Protein 6OC5 (pdb70)

Structure (mmCIF, N/CA/C/O backbone):
data_6OC5
#
_entry.id   6OC5
#
_cell.length_a   58.320
_cell.length_b   87.952
_cell.length_c   202.134
_cell.angle_alpha   90.000
_cell.angle_beta   90.000
_cell.angle_gamma   90.000
#
_symmetry.space_group_name_H-M   'P 21 21 21'
#
loop_
_entity.id
_entity.type
_entity.pdbx_description
1 polymer 'Lanthanide-dependent methanol dehydrogenase XoxF'
2 non-polymer 'LANTHANUM (III) ION'
3 water water
#
loop_
_atom_site.group_PDB
_atom_site.id
_atom_site.type_symbol
_atom_site.label_atom_id
_atom_site.label_alt_id
_atom_site.label_comp_id
_atom_site.label_asym_id
_atom_site.label_entity_id
_atom_site.label_seq_id
_atom_site.pdbx_PDB_ins_code
_atom_site.Cartn_x
_atom_site.Cartn_y
_atom_site.Cartn_z
_atom_site.occupancy
_atom_site.B_iso_or_equiv
_atom_site.auth_seq_id
_atom_site.auth_comp_id
_atom_site.auth_asym_id
_atom_site.auth_atom_id
_atom_site.pdbx_PDB_model_num
ATOM 1 N N . ASN A 1 22 ? -32.153 48.827 -16.983 1.00 73.21 22 ASN A N 1
ATOM 2 C CA . ASN A 1 22 ? -32.454 48.893 -15.559 1.00 72.84 22 ASN A CA 1
ATOM 3 C C . ASN A 1 22 ? -31.478 49.811 -14.837 1.00 75.07 22 ASN A C 1
ATOM 4 O O . ASN A 1 22 ? -30.374 50.059 -15.320 1.00 76.00 22 ASN A O 1
ATOM 6 N N . GLU A 1 23 ? -31.893 50.324 -13.676 1.00 74.08 23 GLU A N 1
ATOM 7 C CA . GLU A 1 23 ? -30.955 51.059 -12.836 1.00 75.66 23 GLU A CA 1
ATOM 8 C C . GLU A 1 23 ? -29.879 50.131 -12.292 1.00 75.07 23 GLU A C 1
ATOM 9 O O . GLU A 1 23 ? -28.742 50.562 -12.069 1.00 76.37 23 GLU A O 1
ATOM 11 N N . SER A 1 24 ? -30.229 48.860 -12.064 1.00 76.21 24 SER A N 1
ATOM 12 C CA . SER A 1 24 ? -29.224 47.838 -11.794 1.00 74.85 24 SER A CA 1
ATOM 13 C C . SER A 1 24 ? -28.164 47.812 -12.887 1.00 75.22 24 SER A C 1
ATOM 14 O O . SER A 1 24 ? -26.964 47.720 -12.600 1.00 75.29 24 SER A O 1
ATOM 16 N N . VAL A 1 25 ? -28.591 47.883 -14.151 1.00 72.21 25 VAL A N 1
ATOM 17 C CA . VAL A 1 25 ? -27.639 47.855 -15.258 1.00 72.39 25 VAL A CA 1
ATOM 18 C C . VAL A 1 25 ? -26.754 49.092 -15.214 1.00 74.80 25 VAL A C 1
ATOM 19 O O . VAL A 1 25 ? -25.529 49.001 -15.355 1.00 74.34 25 VAL A O 1
ATOM 23 N N . LEU A 1 26 ? -27.355 50.264 -14.992 1.00 73.16 26 LEU A N 1
ATOM 24 C CA . LEU A 1 26 ? -26.571 51.490 -14.921 1.00 74.73 26 LEU A CA 1
ATOM 25 C C . LEU A 1 26 ? -25.650 51.477 -13.710 1.00 75.62 26 LEU A C 1
ATOM 26 O O . LEU A 1 26 ? -24.540 52.021 -13.763 1.00 76.25 26 LEU A O 1
ATOM 31 N N . LYS A 1 27 ? -26.096 50.857 -12.614 1.00 76.78 27 LYS A N 1
ATOM 32 C CA . LYS A 1 27 ? -25.233 50.641 -11.458 1.00 76.90 27 LYS A CA 1
ATOM 33 C C . LYS A 1 27 ? -24.020 49.788 -11.814 1.00 75.85 27 LYS A C 1
ATOM 34 O O . LYS A 1 27 ? -22.906 50.060 -11.353 1.00 76.72 27 LYS A O 1
ATOM 40 N N . GLY A 1 28 ? -24.216 48.758 -12.639 1.00 74.50 28 GLY A N 1
ATOM 41 C CA . GLY A 1 28 ? -23.111 47.873 -12.975 1.00 72.09 28 GLY A CA 1
ATOM 42 C C . GLY A 1 28 ? -22.113 48.485 -13.942 1.00 70.35 28 GLY A C 1
ATOM 43 O O . GLY A 1 28 ? -20.907 48.249 -13.830 1.00 69.27 28 GLY A O 1
ATOM 44 N N . VAL A 1 29 ? -22.598 49.267 -14.909 1.00 73.35 29 VAL A N 1
ATOM 45 C CA . VAL A 1 29 ? -21.699 49.947 -15.841 1.00 72.56 29 VAL A CA 1
ATOM 46 C C . VAL A 1 29 ? -20.784 50.916 -15.102 1.00 74.74 29 VAL A C 1
ATOM 47 O O . VAL A 1 29 ? -19.592 51.026 -15.414 1.00 73.67 29 VAL A O 1
ATOM 51 N N . ALA A 1 30 ? -21.327 51.644 -14.122 1.00 73.87 30 ALA A N 1
ATOM 52 C CA . ALA A 1 30 ? -20.522 52.625 -13.399 1.00 76.03 30 ALA A CA 1
ATOM 53 C C . ALA A 1 30 ? -19.397 51.972 -12.603 1.00 75.74 30 ALA A C 1
ATOM 54 O O . ALA A 1 30 ? -18.378 52.617 -12.332 1.00 76.79 30 ALA A O 1
ATOM 56 N N . ASN A 1 31 ? -19.557 50.705 -12.219 1.00 77.55 31 ASN A N 1
ATOM 57 C CA . ASN A 1 31 ? -18.480 49.962 -11.580 1.00 75.71 31 ASN A CA 1
ATOM 58 C C . ASN A 1 31 ? -17.672 49.249 -12.655 1.00 72.21 31 ASN A C 1
ATOM 59 O O . ASN A 1 31 ? -18.192 48.317 -13.287 1.00 69.60 31 ASN A O 1
ATOM 64 N N . PRO A 1 32 ? -16.416 49.634 -12.900 1.00 71.09 32 PRO A N 1
ATOM 65 C CA . PRO A 1 32 ? -15.652 48.987 -13.978 1.00 68.2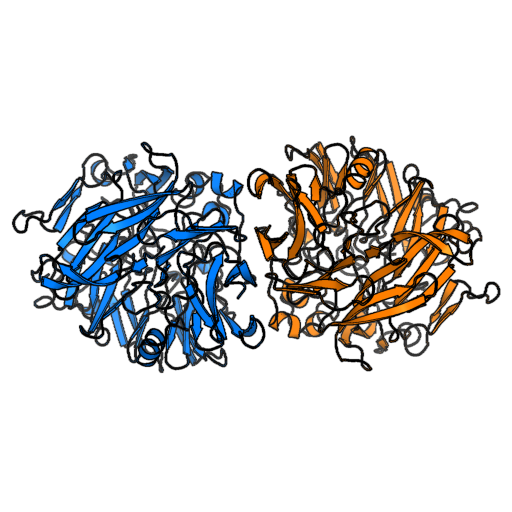7 32 PRO A CA 1
ATOM 66 C C . PRO A 1 32 ? -15.201 47.572 -13.651 1.00 67.25 32 PRO A C 1
ATOM 67 O O . PRO A 1 32 ? -14.799 46.848 -14.569 1.00 64.91 32 PRO A O 1
ATOM 71 N N . ALA A 1 33 ? -15.303 47.131 -12.399 1.00 71.95 33 ALA A N 1
ATOM 72 C CA . ALA A 1 33 ? -14.871 45.789 -12.030 1.00 68.52 33 ALA A CA 1
ATOM 73 C C . ALA A 1 33 ? -15.849 44.701 -12.456 1.00 65.75 33 ALA A C 1
ATOM 74 O O . ALA A 1 33 ? -15.595 43.524 -12.180 1.00 62.71 33 ALA A O 1
ATOM 76 N N . GLU A 1 34 ? -16.945 45.055 -13.123 1.00 67.54 34 GLU A N 1
ATOM 77 C CA . GLU A 1 34 ? -17.977 44.101 -13.495 1.00 65.14 34 GLU A CA 1
ATOM 78 C C . GLU A 1 34 ? -18.264 44.205 -14.987 1.00 64.41 34 GLU A C 1
ATOM 79 O O . GLU A 1 34 ? -17.781 45.105 -15.679 1.00 66.02 34 GLU A O 1
ATOM 85 N N . GLN A 1 35 ? -19.065 43.259 -15.476 1.00 58.82 35 GLN A N 1
ATOM 86 C CA . GLN A 1 35 ? -19.584 43.291 -16.844 1.00 58.12 35 GLN A CA 1
ATOM 87 C C . GLN A 1 35 ? -21.009 42.751 -16.785 1.00 57.62 35 GLN A C 1
ATOM 88 O O . GLN A 1 35 ? -21.219 41.538 -16.695 1.00 54.48 35 GLN A O 1
ATOM 94 N N . VAL A 1 36 ? -21.983 43.659 -16.829 1.00 57.45 36 VAL A N 1
ATOM 95 C CA . VAL A 1 36 ? -23.389 43.279 -16.778 1.00 57.26 36 VAL A CA 1
ATOM 96 C C . VAL A 1 36 ? -24.018 43.178 -18.164 1.00 56.48 36 VAL A C 1
ATOM 97 O O . VAL A 1 36 ? -25.102 42.589 -18.296 1.00 55.46 36 VAL A O 1
ATOM 101 N N . LEU A 1 37 ? -23.384 43.738 -19.189 1.00 54.92 37 LEU A N 1
ATOM 102 C CA . LEU A 1 37 ? -23.916 43.745 -20.542 1.00 54.34 37 LEU A CA 1
ATOM 103 C C . LEU A 1 37 ? -22.913 43.111 -21.495 1.00 51.11 37 LEU A C 1
ATOM 104 O O . LEU A 1 37 ? -21.698 43.214 -21.302 1.00 50.40 37 LEU A O 1
ATOM 109 N N . GLN A 1 38 ? -23.435 42.444 -22.527 1.00 55.70 38 GLN A N 1
ATOM 110 C CA . GLN A 1 38 ? -22.563 41.927 -23.577 1.00 53.18 38 GLN A CA 1
ATOM 111 C C . GLN A 1 38 ? -21.863 43.058 -24.315 1.00 54.27 38 GLN A C 1
ATOM 112 O O . GLN A 1 38 ? -20.762 42.870 -24.846 1.00 52.39 38 GLN A O 1
ATOM 118 N N . THR A 1 39 ? -22.481 44.238 -24.351 1.00 51.08 39 THR A N 1
ATOM 119 C CA . THR A 1 39 ? -21.936 45.410 -25.017 1.00 52.04 39 THR A CA 1
ATOM 120 C C . THR A 1 39 ? -21.137 46.306 -24.077 1.00 53.73 39 THR A C 1
ATOM 121 O O . THR A 1 39 ? -20.962 47.494 -24.373 1.00 55.22 39 THR A O 1
ATOM 125 N N . VAL A 1 40 ? -20.668 45.766 -22.949 1.00 52.69 40 VAL A N 1
ATOM 126 C CA . VAL A 1 40 ? -19.919 46.504 -21.934 1.00 54.60 40 VAL A CA 1
ATOM 127 C C . VAL A 1 40 ? -20.797 47.593 -21.327 1.00 58.40 40 VAL A C 1
ATOM 128 O O . VAL A 1 40 ? -21.152 47.528 -20.145 1.00 60.17 40 VAL A O 1
ATOM 130 N N . ASP A 1 41 ? -21.146 48.602 -22.118 1.00 54.55 41 ASP A N 1
ATOM 131 C CA . ASP A 1 41 ? -21.999 49.691 -21.659 1.00 58.04 41 ASP A CA 1
ATOM 132 C C . ASP A 1 41 ? -23.247 49.777 -22.534 1.00 58.18 41 ASP A C 1
ATOM 133 O O . ASP A 1 41 ? -23.415 49.025 -23.497 1.00 55.85 41 ASP A O 1
ATOM 138 N N . TYR A 1 42 ? -24.129 50.716 -22.181 1.00 59.74 42 TYR A N 1
ATOM 139 C CA . TYR A 1 42 ? -25.340 50.937 -22.965 1.00 60.33 42 TYR A CA 1
ATOM 140 C C . TYR A 1 42 ? -25.022 51.474 -24.354 1.00 59.09 42 TYR A C 1
ATOM 141 O O . TYR A 1 42 ? -25.758 51.198 -25.308 1.00 58.60 42 TYR A O 1
ATOM 150 N N . ALA A 1 43 ? -23.943 52.241 -24.486 1.00 59.11 43 ALA A N 1
ATOM 151 C CA . ALA A 1 43 ? -23.559 52.849 -25.753 1.00 57.67 43 ALA A CA 1
ATOM 152 C C . ALA A 1 43 ? -22.842 51.887 -26.693 1.00 54.28 43 ALA A C 1
ATOM 153 O O . ALA A 1 43 ? -22.528 52.280 -27.822 1.00 52.78 43 ALA A O 1
ATOM 155 N N . ASN A 1 44 ? -22.579 50.652 -26.261 1.00 57.72 44 ASN A N 1
ATOM 156 C CA . ASN A 1 44 ? -21.821 49.674 -27.045 1.00 54.18 44 ASN A CA 1
ATOM 157 C C . ASN A 1 44 ? -20.427 50.180 -27.402 1.00 52.24 44 ASN A C 1
ATOM 158 O O . ASN A 1 44 ? -19.874 49.813 -28.442 1.00 49.55 44 ASN A O 1
ATOM 163 N N . THR A 1 45 ? -19.837 51.025 -26.554 1.00 55.11 45 THR A N 1
ATOM 164 C CA . THR A 1 45 ? -18.472 51.462 -26.817 1.00 53.38 45 THR A CA 1
ATOM 165 C C . THR A 1 45 ? -17.467 50.341 -26.601 1.00 50.85 45 THR A C 1
ATOM 166 O O . THR A 1 45 ? -16.369 50.395 -27.167 1.00 48.35 45 THR A O 1
ATOM 170 N N . ARG A 1 46 ? -17.825 49.327 -25.811 1.00 55.59 46 ARG A N 1
ATOM 171 C CA . ARG A 1 46 ? -16.913 48.240 -25.463 1.00 53.32 46 ARG A CA 1
ATOM 172 C C . ARG A 1 46 ? -15.616 48.796 -24.888 1.00 53.82 46 ARG A C 1
ATOM 173 O O . ARG A 1 46 ? -14.518 48.321 -25.186 1.00 51.23 46 ARG A O 1
ATOM 181 N N . TYR A 1 47 ? -15.752 49.815 -24.046 1.00 55.31 47 TYR A N 1
ATOM 182 C CA . TYR A 1 47 ? -14.623 50.501 -23.439 1.00 56.48 47 TYR A CA 1
ATOM 183 C C . TYR A 1 47 ? -14.587 50.183 -21.953 1.00 59.17 47 TYR A C 1
ATOM 184 O O . TYR A 1 47 ? -15.592 50.340 -21.253 1.00 62.04 47 TYR A O 1
ATOM 193 N N . SER A 1 48 ? -13.428 49.735 -21.482 1.00 59.49 48 SER A N 1
ATOM 194 C CA . SER A 1 48 ? -13.202 49.390 -20.086 1.00 61.63 48 SER A CA 1
ATOM 195 C C . SER A 1 48 ? -12.349 50.463 -19.426 1.00 64.00 48 SER A C 1
ATOM 196 O O . SER A 1 48 ? -11.335 50.886 -19.991 1.00 62.93 48 SER A O 1
ATOM 199 N N . LYS A 1 49 ? -12.755 50.895 -18.233 1.00 64.01 49 LYS A N 1
ATOM 200 C CA . LYS A 1 49 ? -12.026 51.932 -17.513 1.00 66.46 49 LYS A CA 1
ATOM 201 C C . LYS A 1 49 ? -10.844 51.399 -16.714 1.00 66.08 49 LYS A C 1
ATOM 202 O O . LYS A 1 49 ? -10.106 52.201 -16.131 1.00 68.11 49 LYS A O 1
ATOM 208 N N . LEU A 1 50 ? -10.630 50.087 -16.677 1.00 70.70 50 LEU A N 1
ATOM 209 C CA . LEU A 1 50 ? -9.513 49.544 -15.921 1.00 70.05 50 LEU A CA 1
ATOM 210 C C . LEU A 1 50 ? -8.227 49.658 -16.724 1.00 68.61 50 LEU A C 1
ATOM 211 O O . LEU A 1 50 ? -8.196 49.376 -17.925 1.00 66.28 50 LEU A O 1
ATOM 216 N N . ASP A 1 51 ? -7.156 50.065 -16.041 1.00 68.82 51 ASP A N 1
ATOM 217 C CA . ASP A 1 51 ? -5.883 50.352 -16.686 1.00 68.12 51 ASP A CA 1
ATOM 218 C C . ASP A 1 51 ? -4.731 49.631 -15.998 1.00 67.08 51 ASP A C 1
ATOM 219 O O . ASP A 1 51 ? -3.580 50.065 -16.108 1.00 67.53 51 ASP A O 1
ATOM 224 N N . GLN A 1 52 ? -5.021 48.541 -15.286 1.00 68.50 52 GLN A N 1
ATOM 225 C CA . GLN A 1 52 ? -3.960 47.743 -14.681 1.00 67.34 52 GLN A CA 1
ATOM 226 C C . GLN A 1 52 ? -3.128 47.054 -15.754 1.00 64.76 52 GLN A C 1
ATOM 227 O O . GLN A 1 52 ? -1.894 47.139 -15.750 1.00 64.69 52 GLN A O 1
ATOM 233 N N . ILE A 1 53 ? -3.787 46.363 -16.680 1.00 66.04 53 ILE A N 1
ATOM 234 C CA . ILE A 1 53 ? -3.129 45.781 -17.844 1.00 63.31 53 ILE A CA 1
ATOM 235 C C . ILE A 1 53 ? -3.056 46.889 -18.888 1.00 63.89 53 ILE A C 1
ATOM 236 O O . ILE A 1 53 ? -4.017 47.139 -19.620 1.00 63.30 53 ILE A O 1
ATOM 241 N N . ASN A 1 54 ? -1.914 47.563 -18.950 1.00 61.80 54 ASN A N 1
ATOM 242 C CA . ASN A 1 54 ? -1.722 48.699 -19.831 1.00 62.71 54 ASN A CA 1
ATOM 243 C C . ASN A 1 54 ? -0.865 48.299 -21.032 1.00 60.57 54 ASN A C 1
ATOM 244 O O . ASN A 1 54 ? -0.532 47.126 -21.228 1.00 58.37 54 ASN A O 1
ATOM 249 N N . ALA A 1 55 ? -0.503 49.290 -21.848 1.00 61.76 55 ALA A N 1
ATOM 250 C CA . ALA A 1 55 ? 0.223 49.045 -23.088 1.00 60.17 55 ALA A CA 1
ATOM 251 C C . ALA A 1 55 ? 1.688 48.687 -22.877 1.00 60.00 55 ALA A C 1
ATOM 252 O O . ALA A 1 55 ? 2.366 48.350 -23.853 1.00 58.62 55 ALA A O 1
ATOM 254 N N . SER A 1 56 ? 2.195 48.747 -21.646 1.00 62.88 56 SER A N 1
ATOM 255 C CA . SER A 1 56 ? 3.595 48.444 -21.376 1.00 62.70 56 SER A CA 1
ATOM 256 C C . SER A 1 56 ? 3.787 47.245 -20.456 1.00 62.03 56 SER A C 1
ATOM 257 O O . SER A 1 56 ? 4.923 46.963 -20.060 1.00 61.90 56 SER A O 1
ATOM 260 N N . ASN A 1 57 ? 2.718 46.527 -20.109 1.00 62.68 57 ASN A N 1
ATOM 261 C CA . ASN A 1 57 ? 2.873 45.308 -19.328 1.00 61.69 57 ASN A CA 1
ATOM 262 C C . ASN A 1 57 ? 2.032 44.138 -19.819 1.00 59.29 57 ASN A C 1
ATOM 263 O O . ASN A 1 57 ? 2.139 43.051 -19.243 1.00 58.19 57 ASN A O 1
ATOM 268 N N . VAL A 1 58 ? 1.218 44.309 -20.865 1.00 62.76 58 VAL A N 1
ATOM 269 C CA . VAL A 1 58 ? 0.448 43.188 -21.393 1.00 59.74 58 VAL A CA 1
ATOM 270 C C . VAL A 1 58 ? 1.336 42.198 -22.133 1.00 57.66 58 VAL A C 1
ATOM 271 O O . VAL A 1 58 ? 0.926 41.053 -22.364 1.00 55.20 58 VAL A O 1
ATOM 275 N N . LYS A 1 59 ? 2.566 42.596 -22.472 1.00 59.75 59 LYS A N 1
ATOM 276 C CA . LYS A 1 59 ? 3.578 41.618 -22.860 1.00 58.65 59 LYS A CA 1
ATOM 277 C C . LYS A 1 59 ? 3.726 40.545 -21.789 1.00 58.20 59 LYS A C 1
ATOM 278 O O . LYS A 1 59 ? 3.939 39.368 -22.100 1.00 56.34 59 LYS A O 1
ATOM 284 N N . ASN A 1 60 ? 3.611 40.936 -20.518 1.00 60.72 60 ASN A N 1
ATOM 285 C CA . ASN A 1 60 ? 3.790 40.038 -19.387 1.00 60.60 60 ASN A CA 1
ATOM 286 C C . ASN A 1 60 ? 2.490 39.367 -18.964 1.00 59.16 60 ASN A C 1
ATOM 287 O O . ASN A 1 60 ? 2.361 38.960 -17.804 1.00 60.00 60 ASN A O 1
ATOM 292 N N . LEU A 1 61 ? 1.525 39.251 -19.871 1.00 56.33 61 LEU A N 1
ATOM 293 C CA . LEU A 1 61 ? 0.270 38.588 -19.559 1.00 54.86 61 LEU A CA 1
ATOM 294 C C . LEU A 1 61 ? 0.457 37.079 -19.551 1.00 52.33 61 LEU A C 1
ATOM 295 O O . LEU A 1 61 ? 1.152 36.519 -20.404 1.00 50.76 61 LEU A O 1
ATOM 300 N N . GLN A 1 62 ? -0.167 36.421 -18.579 1.00 52.12 62 GLN A N 1
ATOM 301 C CA . GLN A 1 62 ? -0.168 34.969 -18.520 1.00 49.73 62 GLN A CA 1
ATOM 302 C C . GLN A 1 62 ? -1.575 34.490 -18.195 1.00 48.59 62 GLN A C 1
ATOM 303 O O . GLN A 1 62 ? -2.414 35.247 -17.702 1.00 50.25 62 GLN A O 1
ATOM 305 N N . VAL A 1 63 ? -1.824 33.216 -18.483 1.00 50.12 63 VAL A N 1
ATOM 306 C CA . VAL A 1 63 ? -3.161 32.660 -18.317 1.00 48.73 63 VAL A CA 1
ATOM 307 C C . VAL A 1 63 ? -3.439 32.479 -16.832 1.00 50.67 63 VAL A C 1
ATOM 308 O O . VAL A 1 63 ? -2.680 31.810 -16.120 1.00 51.01 63 VAL A O 1
ATOM 312 N N . ALA A 1 64 ? -4.530 33.080 -16.356 1.00 47.97 64 ALA A N 1
ATOM 313 C CA . ALA A 1 64 ? -4.910 32.926 -14.957 1.00 49.55 64 ALA A CA 1
ATOM 314 C C . ALA A 1 64 ? -5.504 31.545 -14.704 1.00 47.87 64 ALA A C 1
ATOM 315 O O . ALA A 1 64 ? -5.020 30.793 -13.851 1.00 48.73 64 ALA A O 1
ATOM 317 N N . TRP A 1 65 ? -6.557 31.196 -15.439 1.00 48.80 65 TRP A N 1
ATOM 318 C CA . TRP A 1 65 ? -7.172 29.880 -15.333 1.00 48.64 65 TRP A CA 1
ATOM 319 C C . TRP A 1 65 ? -8.049 29.650 -16.555 1.00 47.24 65 TRP A C 1
ATOM 320 O O . TRP A 1 65 ? -8.356 30.577 -17.310 1.00 46.64 65 TRP A O 1
ATOM 331 N N . THR A 1 66 ? -8.442 28.395 -16.745 1.00 45.66 66 THR A N 1
ATOM 332 C CA . THR A 1 66 ? -9.284 27.989 -17.859 1.00 44.62 66 THR A CA 1
ATOM 333 C C . THR A 1 66 ? -10.546 27.313 -17.335 1.00 45.52 66 THR A C 1
ATOM 334 O O . THR A 1 66 ? -10.646 26.945 -16.162 1.00 46.87 66 THR A O 1
ATOM 338 N N . PHE A 1 67 ? -11.514 27.153 -18.235 1.00 45.92 67 PHE A N 1
ATOM 339 C CA . PHE A 1 67 ? -12.764 26.471 -17.923 1.00 46.94 67 PHE A CA 1
ATOM 340 C C . PHE A 1 67 ? -13.409 26.054 -19.233 1.00 46.11 67 PHE A C 1
ATOM 341 O O . PHE A 1 67 ? -13.504 26.862 -20.162 1.00 45.32 67 PHE A O 1
ATOM 349 N N . SER A 1 68 ? -13.850 24.804 -19.306 1.00 46.09 68 SER A N 1
ATOM 350 C CA . SER A 1 68 ? -14.492 24.284 -20.501 1.00 45.68 68 SER A CA 1
ATOM 351 C C . SER A 1 68 ? -15.995 24.189 -20.281 1.00 46.95 68 SER A C 1
ATOM 352 O O . SER A 1 68 ? -16.471 24.044 -19.152 1.00 48.32 68 SER A O 1
ATOM 355 N N . THR A 1 69 ? -16.739 24.276 -21.379 1.00 45.15 69 THR A N 1
ATOM 356 C CA . THR A 1 69 ? -18.186 24.415 -21.326 1.00 46.57 69 THR A CA 1
ATOM 357 C C . THR A 1 69 ? -18.918 23.095 -21.514 1.00 47.81 69 THR A C 1
ATOM 358 O O . THR A 1 69 ? -20.134 23.045 -21.300 1.00 49.30 69 THR A O 1
ATOM 362 N N . GLY A 1 70 ? -18.218 22.037 -21.920 1.00 46.59 70 GLY A N 1
ATOM 363 C CA . GLY A 1 70 ? -18.867 20.802 -22.300 1.00 47.60 70 GLY A CA 1
ATOM 364 C C . GLY A 1 70 ? -19.617 20.862 -23.611 1.00 48.54 70 GLY A C 1
ATOM 365 O O . GLY A 1 70 ? -20.266 19.876 -23.979 1.00 49.94 70 GLY A O 1
ATOM 366 N N . VAL A 1 71 ? -19.547 21.987 -24.324 1.00 46.63 71 VAL A N 1
ATOM 367 C CA . VAL A 1 71 ? -20.318 22.238 -25.535 1.00 48.15 71 VAL A CA 1
ATOM 368 C C . VAL A 1 71 ? -19.360 22.561 -26.675 1.00 48.20 71 VAL A C 1
ATOM 369 O O . VAL A 1 71 ? -18.337 23.223 -26.466 1.00 46.57 71 VAL A O 1
ATOM 373 N N . LEU A 1 72 ? -19.674 22.072 -27.871 1.00 46.71 72 LEU A N 1
ATOM 374 C CA . LEU A 1 72 ? -18.881 22.380 -29.047 1.00 47.34 72 LEU A CA 1
ATOM 375 C C . LEU A 1 72 ? -19.618 23.380 -29.941 1.00 49.11 72 LEU A C 1
ATOM 376 O O . LEU A 1 72 ? -20.554 24.058 -29.506 1.00 48.28 72 LEU A O 1
ATOM 381 N N . ARG A 1 73 ? -19.216 23.454 -31.207 1.00 49.16 73 ARG A N 1
ATOM 382 C CA . ARG A 1 73 ? -19.680 24.489 -32.122 1.00 50.90 73 ARG A CA 1
ATOM 383 C C . ARG A 1 73 ? -19.410 25.903 -31.618 1.00 48.59 73 ARG A C 1
ATOM 384 O O . ARG A 1 73 ? -18.547 26.110 -30.760 1.00 45.72 73 ARG A O 1
ATOM 392 N N . GLY A 1 74 ? -20.159 26.879 -32.128 1.00 49.45 74 GLY A N 1
ATOM 393 C CA . GLY A 1 74 ? -19.716 28.261 -32.086 1.00 48.27 74 GLY A CA 1
ATOM 394 C C . GLY A 1 74 ? -19.995 29.004 -30.798 1.00 45.62 74 GLY A C 1
ATOM 395 O O . GLY A 1 74 ? -21.150 29.154 -30.388 1.00 46.08 74 GLY A O 1
ATOM 396 N N . HIS A 1 75 ? -18.930 29.489 -30.162 1.00 45.38 75 HIS A N 1
ATOM 397 C CA . HIS A 1 75 ? -19.010 30.191 -28.881 1.00 43.79 75 HIS A CA 1
ATOM 398 C C . HIS A 1 75 ? -18.855 31.687 -29.136 1.00 44.08 75 HIS A C 1
ATOM 399 O O . HIS A 1 75 ? -17.751 32.233 -29.104 1.00 42.99 75 HIS A O 1
ATOM 406 N N . GLU A 1 76 ? -19.977 32.348 -29.395 1.00 44.49 76 GLU A N 1
ATOM 407 C CA . GLU A 1 76 ? -20.020 33.791 -29.563 1.00 45.18 76 GLU A CA 1
ATOM 408 C C . GLU A 1 76 ? -20.358 34.464 -28.235 1.00 44.83 76 GLU A C 1
ATOM 409 O O . GLU A 1 76 ? -20.730 33.816 -27.255 1.00 44.08 76 GLU A O 1
ATOM 415 N N . GLY A 1 77 ? -20.221 35.785 -28.209 1.00 45.70 77 GLY A N 1
ATOM 416 C CA . GLY A 1 77 ? -20.524 36.529 -27.005 1.00 46.28 77 GLY A CA 1
ATOM 417 C C . GLY A 1 77 ? -19.366 36.505 -26.022 1.00 44.74 77 GLY A C 1
ATOM 418 O O . GLY A 1 77 ? -18.206 36.275 -26.380 1.00 43.15 77 GLY A O 1
ATOM 419 N N . SER A 1 78 ? -19.699 36.714 -24.748 1.00 45.32 78 SER A N 1
ATOM 420 C CA . SER A 1 78 ? -18.689 36.812 -23.706 1.00 44.79 78 SER A CA 1
ATOM 421 C C . SER A 1 78 ? -19.367 36.634 -22.355 1.00 45.32 78 SER A C 1
ATOM 422 O O . SER A 1 78 ? -20.540 36.988 -22.211 1.00 46.71 78 SER A O 1
ATOM 425 N N . PRO A 1 79 ? -18.659 36.110 -21.357 1.00 46.56 79 PRO A N 1
ATOM 426 C CA . PRO A 1 79 ? -19.294 35.863 -20.053 1.00 47.05 79 PRO A CA 1
ATOM 427 C C . PRO A 1 79 ? -19.504 37.125 -19.232 1.00 49.94 79 PRO A C 1
ATOM 428 O O . PRO A 1 79 ? -18.767 38.106 -19.348 1.00 51.69 79 PRO A O 1
ATOM 432 N N . LEU A 1 80 ? -20.540 37.082 -18.392 1.00 50.48 80 LEU A N 1
ATOM 433 C CA . LEU A 1 80 ? -20.804 38.119 -17.399 1.00 52.23 80 LEU A CA 1
ATOM 434 C C . LEU A 1 80 ? -20.082 37.802 -16.096 1.00 53.19 80 LEU A C 1
ATOM 435 O O . LEU A 1 80 ? -19.932 36.633 -15.726 1.00 53.19 80 LEU A O 1
ATOM 440 N N . VAL A 1 81 ? -19.630 38.848 -15.406 1.00 57.01 81 VAL A N 1
ATOM 441 C CA . VAL A 1 81 ? -19.312 38.779 -13.984 1.00 57.62 81 VAL A CA 1
ATOM 442 C C . VAL A 1 81 ? -19.977 39.969 -13.298 1.00 61.25 81 VAL A C 1
ATOM 443 O O . VAL A 1 81 ? -19.936 41.092 -13.811 1.00 64.02 81 VAL A O 1
ATOM 447 N N . VAL A 1 82 ? -20.659 39.705 -12.186 1.00 61.50 82 VAL A N 1
ATOM 448 C CA . VAL A 1 82 ? -21.211 40.743 -11.322 1.00 64.53 82 VAL A CA 1
ATOM 449 C C . VAL A 1 82 ? -20.806 40.368 -9.904 1.00 65.43 82 VAL A C 1
ATOM 450 O O . VAL A 1 82 ? -21.323 39.395 -9.345 1.00 65.63 82 VAL A O 1
ATOM 454 N N . GLY A 1 83 ? -19.889 41.137 -9.323 1.00 71.16 83 GLY A N 1
ATOM 455 C CA . GLY A 1 83 ? -19.303 40.792 -8.043 1.00 71.56 83 GLY A CA 1
ATOM 456 C C . GLY A 1 83 ? -18.271 39.685 -8.138 1.00 69.10 83 GLY A C 1
ATOM 457 O O . GLY A 1 83 ? -17.304 39.806 -8.896 1.00 68.09 83 GLY A O 1
ATOM 458 N N . ASN A 1 84 ? -18.461 38.596 -7.391 1.00 71.89 84 ASN A N 1
ATOM 459 C CA . ASN A 1 84 ? -17.498 37.501 -7.358 1.00 70.57 84 ASN A CA 1
ATOM 460 C C . ASN A 1 84 ? -18.007 36.248 -8.064 1.00 68.85 84 ASN A C 1
ATOM 461 O O . ASN A 1 84 ? -17.483 35.155 -7.826 1.00 68.54 84 ASN A O 1
ATOM 466 N N . ILE A 1 85 ? -19.024 36.376 -8.911 1.00 64.77 85 ILE A N 1
ATOM 467 C CA . ILE A 1 85 ? -19.604 35.245 -9.625 1.00 63.37 85 ILE A CA 1
ATOM 468 C C . ILE A 1 85 ? -19.556 35.540 -11.118 1.00 60.71 85 ILE A C 1
ATOM 469 O O . ILE A 1 85 ? -20.056 36.579 -11.567 1.00 60.73 85 ILE A O 1
ATOM 474 N N . MET A 1 86 ? -18.952 34.633 -11.882 1.00 60.87 86 MET A N 1
ATOM 475 C CA . MET A 1 86 ? -18.902 34.731 -13.336 1.00 58.38 86 MET A CA 1
ATOM 476 C C . MET A 1 86 ? -19.993 33.861 -13.945 1.00 58.15 86 MET A C 1
ATOM 477 O O . MET A 1 86 ? -20.179 32.711 -13.535 1.00 58.83 86 MET A O 1
ATOM 482 N N . TYR A 1 87 ? -20.715 34.417 -14.914 1.00 54.41 87 TYR A N 1
ATOM 483 C CA . TYR A 1 87 ? -21.814 33.732 -15.582 1.00 54.51 87 TYR A CA 1
ATOM 484 C C . TYR A 1 87 ? -21.410 33.453 -17.024 1.00 52.21 87 TYR A C 1
ATOM 485 O O . TYR A 1 87 ? -21.161 34.387 -17.793 1.00 51.04 87 TYR A O 1
ATOM 494 N N . VAL A 1 88 ? -21.351 32.173 -17.388 1.00 54.53 88 VAL A N 1
ATOM 495 C CA . VAL A 1 88 ? -20.883 31.734 -18.699 1.00 52.53 88 VAL A CA 1
ATOM 496 C C . VAL A 1 88 ? -22.036 31.082 -19.450 1.00 53.03 88 VAL A C 1
ATOM 497 O O . VAL A 1 88 ? -22.729 30.214 -18.905 1.00 54.47 88 VAL A O 1
ATOM 501 N N . HIS A 1 89 ? -22.239 31.501 -20.695 1.00 45.95 89 HIS A N 1
ATOM 502 C CA . HIS A 1 89 ? -23.220 30.913 -21.595 1.00 46.43 89 HIS A CA 1
ATOM 503 C C . HIS A 1 89 ? -22.532 30.043 -22.644 1.00 44.98 89 HIS A C 1
ATOM 504 O O . HIS A 1 89 ? -21.322 30.130 -22.864 1.00 43.45 89 HIS A O 1
ATOM 511 N N . THR A 1 90 ? -23.322 29.189 -23.284 1.00 46.07 90 THR A N 1
ATOM 512 C CA . THR A 1 90 ? -22.869 28.288 -24.329 1.00 45.18 90 THR A CA 1
ATOM 513 C C . THR A 1 90 ? -23.767 28.406 -25.547 1.00 45.76 90 THR A C 1
ATOM 514 O O . THR A 1 90 ? -24.827 29.039 -25.494 1.00 46.98 90 THR A O 1
ATOM 518 N N . PRO A 1 91 ? -23.364 27.814 -26.682 1.00 47.56 91 PRO A N 1
ATOM 519 C CA . PRO A 1 91 ? -24.324 27.590 -27.772 1.00 49.22 91 PRO A CA 1
ATOM 520 C C . PRO A 1 91 ? -25.303 26.474 -27.433 1.00 50.14 91 PRO A C 1
ATOM 521 O O . PRO A 1 91 ? -25.398 26.068 -26.271 1.00 49.58 91 PRO A O 1
ATOM 525 N N . PHE A 1 92 ? -26.024 25.973 -28.435 1.00 53.26 92 PHE A N 1
ATOM 526 C CA . PHE A 1 92 ? -27.094 25.010 -28.209 1.00 54.26 92 PHE A CA 1
ATOM 527 C C . PHE A 1 92 ? -26.575 23.813 -27.411 1.00 53.96 92 PHE A C 1
ATOM 528 O O . PHE A 1 92 ? -25.536 23.240 -27.768 1.00 53.82 92 PHE A O 1
ATOM 536 N N . PRO A 1 93 ? -27.272 23.394 -26.340 1.00 53.25 93 PRO A N 1
ATOM 537 C CA . PRO A 1 93 ? -28.603 23.866 -25.940 1.00 55.11 93 PRO A CA 1
ATOM 538 C C . PRO A 1 93 ? -28.619 25.048 -24.965 1.00 54.65 93 PRO A C 1
ATOM 539 O O . PRO A 1 93 ? -29.529 25.126 -24.138 1.00 56.63 93 PRO A O 1
ATOM 543 N N . ASN A 1 94 ? -27.630 25.938 -25.060 1.00 50.55 94 ASN A N 1
ATOM 544 C CA . ASN A 1 94 ? -27.603 27.197 -24.310 1.00 50.23 94 ASN A CA 1
ATOM 545 C C . ASN A 1 94 ? -27.595 26.951 -22.798 1.00 51.19 94 ASN A C 1
ATOM 546 O O . ASN A 1 94 ? -28.497 27.361 -22.065 1.00 53.00 94 ASN A O 1
ATOM 551 N N . ILE A 1 95 ? -26.546 26.275 -22.342 1.00 52.82 95 ILE A N 1
ATOM 552 C CA . ILE A 1 95 ? -26.339 26.040 -20.918 1.00 53.64 95 ILE A CA 1
ATOM 553 C C . ILE A 1 95 ? -25.689 27.267 -20.292 1.00 52.68 95 ILE A C 1
ATOM 554 O O . ILE A 1 95 ? -24.836 27.919 -20.905 1.00 50.71 95 ILE A O 1
ATOM 559 N N . VAL A 1 96 ? -26.092 27.588 -19.064 1.00 54.24 96 VAL A N 1
ATOM 560 C CA . VAL A 1 96 ? -25.511 28.685 -18.298 1.00 53.85 96 VAL A CA 1
ATOM 561 C C . VAL A 1 96 ? -24.777 28.106 -17.099 1.00 54.29 96 VAL A C 1
ATOM 562 O O . VAL A 1 96 ? -25.352 27.332 -16.324 1.00 56.27 96 VAL A O 1
ATOM 566 N N . TYR A 1 97 ? -23.511 28.479 -16.948 1.00 56.88 97 TYR A N 1
ATOM 567 C CA . TYR A 1 97 ? -22.729 28.131 -15.774 1.00 57.51 97 TYR A CA 1
ATOM 568 C C . TYR A 1 97 ? -22.501 29.385 -14.942 1.00 58.08 97 TYR A C 1
ATOM 569 O O . TYR A 1 97 ? -22.231 30.461 -15.486 1.00 56.92 97 TYR A O 1
ATOM 578 N N . ALA A 1 98 ? -22.611 29.242 -13.626 1.00 59.65 98 ALA A N 1
ATOM 579 C CA . ALA A 1 98 ? -22.306 30.312 -12.683 1.00 60.67 98 ALA A CA 1
ATOM 580 C C . ALA A 1 98 ? -21.054 29.906 -11.918 1.00 60.47 98 ALA A C 1
ATOM 581 O O . ALA A 1 98 ? -21.093 28.979 -11.102 1.00 61.93 98 ALA A O 1
ATOM 583 N N . LEU A 1 99 ? -19.952 30.602 -12.176 1.00 60.52 99 LEU A N 1
ATOM 584 C CA . LEU A 1 99 ? -18.658 30.257 -11.606 1.00 60.18 99 LEU A CA 1
ATOM 585 C C . LEU A 1 99 ? -18.351 31.192 -10.443 1.00 62.02 99 LEU A C 1
ATOM 586 O O . LEU A 1 99 ? -18.298 32.414 -10.620 1.00 61.85 99 LEU A O 1
ATOM 591 N N . ASP A 1 100 ? -18.148 30.614 -9.262 1.00 64.71 100 ASP A N 1
ATOM 592 C CA . ASP A 1 100 ? -17.802 31.382 -8.071 1.00 67.03 100 ASP A CA 1
ATOM 593 C C . ASP A 1 100 ? -16.310 31.688 -8.099 1.00 65.91 100 ASP A C 1
ATOM 594 O O . ASP A 1 100 ? -15.480 30.792 -7.914 1.00 65.48 100 ASP A O 1
ATOM 599 N N . LEU A 1 101 ? -15.963 32.958 -8.326 1.00 69.74 101 LEU A N 1
ATOM 600 C CA . LEU A 1 101 ? -14.557 33.340 -8.383 1.00 68.87 101 LEU A CA 1
ATOM 601 C C . LEU A 1 101 ? -13.888 33.253 -7.019 1.00 71.31 101 LEU A C 1
ATOM 602 O O . LEU A 1 101 ? -12.662 33.119 -6.950 1.00 70.70 101 LEU A O 1
ATOM 607 N N . ASP A 1 102 ? -14.665 33.324 -5.937 1.00 70.65 102 ASP A N 1
ATOM 608 C CA . ASP A 1 102 ? -14.105 33.086 -4.613 1.00 73.24 102 ASP A CA 1
ATOM 609 C C . ASP A 1 102 ? -13.735 31.621 -4.423 1.00 72.99 102 ASP A C 1
ATOM 610 O O . ASP A 1 102 ? -12.782 31.312 -3.699 1.00 74.10 102 ASP A O 1
ATOM 612 N N . GLN A 1 103 ? -14.476 30.711 -5.056 1.00 72.34 103 GLN A N 1
ATOM 613 C CA . GLN A 1 103 ? -14.239 29.279 -4.942 1.00 71.99 103 GLN A CA 1
ATOM 614 C C . GLN A 1 103 ? -13.339 28.736 -6.050 1.00 68.84 103 GLN A C 1
ATOM 615 O O . GLN A 1 103 ? -13.293 27.518 -6.255 1.00 68.31 103 GLN A O 1
ATOM 617 N N . GLY A 1 104 ? -12.631 29.605 -6.768 1.00 69.47 104 GLY A N 1
ATOM 618 C CA . GLY A 1 104 ? -11.744 29.149 -7.820 1.00 66.58 104 GLY A CA 1
ATOM 619 C C . GLY A 1 104 ? -12.471 28.708 -9.075 1.00 64.62 104 GLY A C 1
ATOM 620 O O . GLY A 1 104 ? -12.175 27.645 -9.628 1.00 63.24 104 GLY A O 1
ATOM 621 N N . ALA A 1 105 ? -13.432 29.520 -9.521 1.00 66.42 105 ALA A N 1
ATOM 622 C CA . ALA A 1 105 ? -14.239 29.239 -10.711 1.00 64.57 105 ALA A CA 1
ATOM 623 C C . ALA A 1 105 ? -15.013 27.929 -10.580 1.00 65.28 105 ALA A C 1
ATOM 624 O O . ALA A 1 105 ? -15.260 27.237 -11.571 1.00 63.88 105 ALA A O 1
ATOM 626 N N . LYS A 1 106 ? -15.400 27.582 -9.356 1.00 63.11 106 LYS A N 1
ATOM 627 C CA . LYS A 1 106 ? -16.271 26.437 -9.141 1.00 64.24 106 LYS A CA 1
ATOM 628 C C . LYS A 1 106 ? -17.684 26.768 -9.607 1.00 64.58 106 LYS A C 1
ATOM 629 O O . LYS A 1 106 ? -18.159 27.895 -9.445 1.00 65.24 106 LYS A O 1
ATOM 635 N N . ILE A 1 107 ? -18.359 25.779 -10.190 1.00 62.34 107 ILE A N 1
ATOM 636 C CA . ILE A 1 107 ? -19.698 25.999 -10.729 1.00 62.80 107 ILE A CA 1
ATOM 637 C C . ILE A 1 107 ? -20.673 26.112 -9.560 1.00 65.99 107 ILE A C 1
ATOM 638 O O . ILE A 1 107 ? -20.930 25.133 -8.855 1.00 67.80 107 ILE A O 1
ATOM 643 N N . VAL A 1 108 ? -21.215 27.314 -9.352 1.00 64.17 108 VAL A N 1
ATOM 644 C CA . VAL A 1 108 ? -22.189 27.518 -8.284 1.00 67.43 108 VAL A CA 1
ATOM 645 C C . VAL A 1 108 ? -23.513 26.853 -8.640 1.00 68.59 108 VAL A C 1
ATOM 646 O O . VAL A 1 108 ? -24.040 26.035 -7.877 1.00 71.02 108 VAL A O 1
ATOM 648 N N . TRP A 1 109 ? -24.068 27.188 -9.804 1.00 69.58 109 TRP A N 1
ATOM 649 C CA . TRP A 1 109 ? -25.259 26.514 -10.300 1.00 70.61 109 TRP A CA 1
ATOM 650 C C . TRP A 1 109 ? -25.173 26.369 -11.812 1.00 67.94 109 TRP A C 1
ATOM 651 O O . TRP A 1 109 ? -24.385 27.041 -12.483 1.00 65.43 109 TRP A O 1
ATOM 662 N N . LYS A 1 110 ? -26.004 25.472 -12.339 1.00 69.36 110 LYS A N 1
ATOM 663 C CA . LYS A 1 110 ? -26.060 25.166 -13.761 1.00 67.27 110 LYS A CA 1
ATOM 664 C C . LYS A 1 110 ? -27.516 25.122 -14.197 1.00 69.09 110 LYS A C 1
ATOM 665 O O . LYS A 1 110 ? -28.353 24.529 -13.509 1.00 72.05 110 LYS A O 1
ATOM 671 N N . TYR A 1 111 ? -27.821 25.770 -15.316 1.00 63.42 111 TYR A N 1
ATOM 672 C CA . TYR A 1 111 ? -29.146 25.703 -15.929 1.00 64.95 111 TYR A CA 1
ATOM 673 C C . TYR A 1 111 ? -28.989 25.150 -17.342 1.00 63.32 111 TYR A C 1
ATOM 674 O O . TYR A 1 111 ? -28.535 25.860 -18.245 1.00 61.16 111 TYR A O 1
ATOM 683 N N . GLU A 1 112 ? -29.361 23.887 -17.536 1.00 68.58 112 GLU A N 1
ATOM 684 C CA . GLU A 1 112 ? -29.399 23.312 -18.876 1.00 67.60 112 GLU A CA 1
ATOM 685 C C . GLU A 1 112 ? -30.851 23.178 -19.307 1.00 70.15 112 GLU A C 1
ATOM 686 O O . GLU A 1 112 ? -31.564 22.298 -18.799 1.00 72.75 112 GLU A O 1
ATOM 692 N N . PRO A 1 113 ? -31.333 24.014 -20.219 1.00 65.50 113 PRO A N 1
ATOM 693 C CA . PRO A 1 113 ? -32.731 23.921 -20.640 1.00 68.05 113 PRO A CA 1
ATOM 694 C C . PRO A 1 113 ? -32.935 22.848 -21.696 1.00 68.42 113 PRO A C 1
ATOM 695 O O . PRO A 1 113 ? -32.022 22.486 -22.442 1.00 66.28 113 PRO A O 1
ATOM 699 N N . LYS A 1 114 ? -34.161 22.335 -21.744 1.00 67.44 114 LYS A N 1
ATOM 700 C CA . LYS A 1 114 ? -34.545 21.338 -22.734 1.00 68.49 114 LYS A CA 1
ATOM 701 C C . LYS A 1 114 ? -35.169 22.036 -23.936 1.00 68.64 114 LYS A C 1
ATOM 702 O O . LYS A 1 114 ? -36.218 22.679 -23.813 1.00 70.59 114 LYS A O 1
ATOM 704 N N . GLN A 1 115 ? -34.522 21.913 -25.094 1.00 70.10 115 GLN A N 1
ATOM 705 C CA . GLN A 1 115 ? -35.039 22.436 -26.349 1.00 70.39 115 GLN A CA 1
ATOM 706 C C . GLN A 1 115 ? -34.932 21.357 -27.419 1.00 70.89 115 GLN A C 1
ATOM 707 O O . GLN A 1 115 ? -34.093 20.457 -27.331 1.00 69.87 115 GLN A O 1
ATOM 713 N N . ASP A 1 116 ? -35.793 21.459 -28.442 1.00 75.19 116 ASP A N 1
ATOM 714 C CA . ASP A 1 116 ? -35.881 20.409 -29.453 1.00 76.42 116 ASP A CA 1
ATOM 715 C C . ASP A 1 116 ? -34.758 20.552 -30.482 1.00 73.92 116 ASP A C 1
ATOM 716 O O . ASP A 1 116 ? -34.432 21.667 -30.898 1.00 72.27 116 ASP A O 1
ATOM 721 N N . PRO A 1 117 ? -34.151 19.436 -30.903 1.00 73.99 117 PRO A N 1
ATOM 722 C CA . PRO A 1 117 ? -33.071 19.503 -31.906 1.00 71.80 117 PRO A CA 1
ATOM 723 C C . PRO A 1 117 ? -33.516 19.890 -33.312 1.00 72.84 117 PRO A C 1
ATOM 724 O O . PRO A 1 117 ? -32.648 20.196 -34.141 1.00 71.05 117 PRO A O 1
ATOM 728 N N . SER A 1 118 ? -34.817 19.857 -33.620 1.00 74.93 118 SER A N 1
ATOM 729 C CA . SER A 1 118 ? -35.331 20.488 -34.838 1.00 76.12 118 SER A CA 1
ATOM 730 C C . SER A 1 118 ? -34.833 21.918 -35.017 1.00 73.65 118 SER A C 1
ATOM 731 O O . SER A 1 118 ? -34.718 22.398 -36.150 1.00 73.49 118 SER A O 1
ATOM 734 N N . VAL A 1 119 ? -34.572 22.626 -33.915 1.00 73.83 119 VAL A N 1
ATOM 735 C CA . VAL A 1 119 ? -34.249 24.045 -33.987 1.00 71.92 119 VAL A CA 1
ATOM 736 C C . VAL A 1 119 ? -32.920 24.297 -34.696 1.00 69.38 119 VAL A C 1
ATOM 737 O O . VAL A 1 119 ? -32.718 25.383 -35.255 1.00 68.72 119 VAL A O 1
ATOM 741 N N . ILE A 1 120 ? -32.031 23.310 -34.743 1.00 71.14 120 ILE A N 1
ATOM 742 C CA . ILE A 1 120 ? -30.685 23.516 -35.279 1.00 69.88 120 ILE A CA 1
ATOM 743 C C . ILE A 1 120 ? -30.691 23.551 -36.806 1.00 71.14 120 ILE A C 1
ATOM 744 O O . ILE A 1 120 ? -30.048 24.440 -37.386 1.00 71.81 120 ILE A O 1
ATOM 749 N N . PRO A 1 121 ? -31.376 22.643 -37.515 1.00 70.51 121 PRO A N 1
ATOM 750 C CA . PRO A 1 121 ? -31.458 22.803 -38.973 1.00 71.84 121 PRO A CA 1
ATOM 751 C C . PRO A 1 121 ? -32.275 24.019 -39.381 1.00 72.26 121 PRO A C 1
ATOM 752 O O . PRO A 1 121 ? -32.269 24.375 -40.564 1.00 73.11 121 PRO A O 1
ATOM 756 N N . VAL A 1 122 ? -32.979 24.655 -38.441 1.00 72.40 122 VAL A N 1
ATOM 757 C CA . VAL A 1 122 ? -33.724 25.885 -38.691 1.00 72.71 122 VAL A CA 1
ATOM 758 C C . VAL A 1 122 ? -32.937 27.113 -38.245 1.00 70.54 122 VAL A C 1
ATOM 759 O O . VAL A 1 122 ? -33.517 28.201 -38.079 1.00 70.46 122 VAL A O 1
ATOM 761 N N . MET A 1 123 ? -31.653 26.919 -37.914 1.00 68.48 123 MET A N 1
ATOM 762 C CA . MET A 1 123 ? -30.695 27.998 -37.726 1.00 68.32 123 MET A CA 1
ATOM 763 C C . MET A 1 123 ? -29.838 28.032 -38.988 1.00 70.09 123 MET A C 1
ATOM 764 O O . MET A 1 123 ? -29.125 27.058 -39.285 1.00 70.91 123 MET A O 1
ATOM 769 N N . CYS A 1 124 ? -29.989 29.122 -39.777 1.00 72.85 124 CYS A N 1
ATOM 770 C CA . CYS A 1 124 ? -29.089 29.482 -40.892 1.00 74.07 124 CYS A CA 1
ATOM 771 C C . CYS A 1 124 ? -27.659 29.363 -40.467 1.00 74.25 124 CYS A C 1
ATOM 772 O O . CYS A 1 124 ? -26.909 28.676 -41.088 1.00 75.17 124 CYS A O 1
ATOM 775 N N . CYS A 1 125 ? -27.279 30.127 -39.452 1.00 72.22 125 CYS A N 1
ATOM 776 C CA . CYS A 1 125 ? -25.928 30.624 -39.172 1.00 71.94 125 CYS A CA 1
ATOM 777 C C . CYS A 1 125 ? -25.423 30.177 -37.823 1.00 70.52 125 CYS A C 1
ATOM 778 O O . CYS A 1 125 ? -25.111 31.003 -36.992 1.00 69.12 125 CYS A O 1
ATOM 781 N N . ASP A 1 126 ? -25.203 28.858 -37.688 1.00 63.83 126 ASP A N 1
ATOM 782 C CA . ASP A 1 126 ? -24.594 28.110 -36.583 1.00 62.38 126 ASP A CA 1
ATOM 783 C C . ASP A 1 126 ? -25.454 28.177 -35.348 1.00 60.36 126 ASP A C 1
ATOM 784 O O . ASP A 1 126 ? -26.389 28.972 -35.295 1.00 60.19 126 ASP A O 1
ATOM 789 N N . THR A 1 127 ? -25.160 27.311 -34.376 1.00 59.69 127 THR A N 1
ATOM 790 C CA . THR A 1 127 ? -25.882 27.237 -33.108 1.00 57.41 127 THR A CA 1
ATOM 791 C C . THR A 1 127 ? -25.525 28.345 -32.129 1.00 55.68 127 THR A C 1
ATOM 792 O O . THR A 1 127 ? -25.782 28.217 -30.927 1.00 53.65 127 THR A O 1
ATOM 796 N N . VAL A 1 128 ? -24.919 29.423 -32.627 1.00 53.58 128 VAL A N 1
ATOM 797 C CA . VAL A 1 128 ? -24.297 30.400 -31.748 1.00 52.01 128 VAL A CA 1
ATOM 798 C C . VAL A 1 128 ? -25.333 31.108 -30.876 1.00 51.45 128 VAL A C 1
ATOM 799 O O . VAL A 1 128 ? -26.510 31.238 -31.237 1.00 52.55 128 VAL A O 1
ATOM 803 N N . ASN A 1 129 ? -24.881 31.556 -29.705 1.00 51.70 129 ASN A N 1
ATOM 804 C CA . ASN A 1 129 ? -25.660 32.389 -28.797 1.00 51.65 129 ASN A CA 1
ATOM 805 C C . ASN A 1 129 ? -24.773 33.525 -28.309 1.00 51.46 129 ASN A C 1
ATOM 806 O O . ASN A 1 129 ? -23.626 33.292 -27.915 1.00 50.10 129 ASN A O 1
ATOM 811 N N . ARG A 1 130 ? -25.301 34.751 -28.332 1.00 46.71 130 ARG A N 1
ATOM 812 C CA . ARG A 1 130 ? -24.487 35.945 -28.139 1.00 47.30 130 ARG A CA 1
ATOM 813 C C . ARG A 1 130 ? -24.522 36.493 -26.712 1.00 47.19 130 ARG A C 1
ATOM 814 O O . ARG A 1 130 ? -24.166 37.658 -26.501 1.00 48.54 130 ARG A O 1
ATOM 822 N N . GLY A 1 131 ? -24.935 35.697 -25.734 1.00 48.66 131 GLY A N 1
ATOM 823 C CA . GLY A 1 131 ? -24.604 35.973 -24.348 1.00 48.37 131 GLY A CA 1
ATOM 824 C C . GLY A 1 131 ? -25.790 36.433 -23.516 1.00 49.72 131 GLY A C 1
ATOM 825 O O . GLY A 1 131 ? -26.928 36.529 -23.978 1.00 50.85 131 GLY A O 1
ATOM 826 N N . LEU A 1 132 ? -25.473 36.735 -22.257 1.00 53.49 132 LEU A N 1
ATOM 827 C CA . LEU A 1 132 ? -26.446 37.037 -21.218 1.00 54.58 132 LEU A CA 1
ATOM 828 C C . LEU A 1 132 ? -26.506 38.530 -20.918 1.00 58.00 132 LEU A C 1
ATOM 829 O O . LEU A 1 132 ? -25.717 39.336 -21.418 1.00 59.36 132 LEU A O 1
ATOM 834 N N . ALA A 1 133 ? -27.470 38.884 -20.072 1.00 59.38 133 ALA A N 1
ATOM 835 C CA . ALA A 1 133 ? -27.573 40.208 -19.484 1.00 62.72 133 ALA A CA 1
ATOM 836 C C . ALA A 1 133 ? -27.993 40.051 -18.030 1.00 62.81 133 ALA A C 1
ATOM 837 O O . ALA A 1 133 ? -28.707 39.109 -17.676 1.00 60.75 133 ALA A O 1
ATOM 839 N N . TYR A 1 134 ? -27.538 40.973 -17.189 1.00 68.29 134 TYR A N 1
ATOM 840 C CA . TYR A 1 134 ? -27.887 40.987 -15.776 1.00 68.90 134 TYR A CA 1
ATOM 841 C C . TYR A 1 134 ? -28.714 42.227 -15.466 1.00 72.70 134 TYR A C 1
ATOM 842 O O . TYR A 1 134 ? -28.389 43.328 -15.921 1.00 75.77 134 TYR A O 1
ATOM 851 N N . ALA A 1 135 ? -29.780 42.047 -14.688 1.00 72.60 135 ALA A N 1
ATOM 852 C CA . ALA A 1 135 ? -30.640 43.169 -14.318 1.00 75.48 135 ALA A CA 1
ATOM 853 C C . ALA A 1 135 ? -31.444 42.801 -13.082 1.00 74.78 135 ALA A C 1
ATOM 854 O O . ALA A 1 135 ? -32.234 41.852 -13.118 1.00 75.04 135 ALA A O 1
ATOM 856 N N . ASP A 1 136 ? -31.239 43.551 -11.997 1.00 75.05 136 ASP A N 1
ATOM 857 C CA . ASP A 1 136 ? -32.074 43.478 -10.795 1.00 78.13 136 ASP A CA 1
ATOM 858 C C . ASP A 1 136 ? -32.080 42.073 -10.194 1.00 78.62 136 ASP A C 1
ATOM 859 O O . ASP A 1 136 ? -33.132 41.487 -9.931 1.00 80.81 136 ASP A O 1
ATOM 864 N N . GLY A 1 137 ? -30.884 41.534 -9.972 1.00 78.53 137 GLY A N 1
ATOM 865 C CA . GLY A 1 137 ? -30.761 40.223 -9.367 1.00 79.12 137 GLY A CA 1
ATOM 866 C C . GLY A 1 137 ? -31.225 39.081 -10.237 1.00 77.83 137 GLY A C 1
ATOM 867 O O . GLY A 1 137 ? -31.548 38.010 -9.717 1.00 79.08 137 GLY A O 1
ATOM 868 N N . ALA A 1 138 ? -31.271 39.276 -11.552 1.00 76.02 138 ALA A N 1
ATOM 869 C CA . ALA A 1 138 ? -31.734 38.255 -12.478 1.00 74.76 138 ALA A CA 1
ATOM 870 C C . ALA A 1 138 ? -30.778 38.165 -13.657 1.00 71.17 138 ALA A C 1
ATOM 871 O O . ALA A 1 138 ? -30.244 39.181 -14.114 1.00 69.87 138 ALA A O 1
ATOM 873 N N . ILE A 1 139 ? -30.571 36.946 -14.146 1.00 67.68 139 ILE A N 1
ATOM 874 C CA . ILE A 1 139 ? -29.807 36.695 -15.361 1.00 64.51 139 ILE A CA 1
ATOM 875 C C . ILE A 1 139 ? -30.794 36.327 -16.457 1.00 64.56 139 ILE A C 1
ATOM 876 O O . ILE A 1 139 ? -31.606 35.410 -16.288 1.00 66.20 139 ILE A O 1
ATOM 881 N N . LEU A 1 140 ? -30.734 37.046 -17.571 1.00 62.48 140 LEU A N 1
ATOM 882 C CA . LEU A 1 140 ? -31.675 36.866 -18.665 1.00 62.79 140 LEU A CA 1
ATOM 883 C C . LEU A 1 140 ? -30.974 36.210 -19.845 1.00 60.20 140 LEU A C 1
ATOM 884 O O . LEU A 1 140 ? -29.954 36.715 -20.327 1.00 58.26 140 LEU A O 1
ATOM 889 N N . LEU A 1 141 ? -31.526 35.089 -20.303 1.00 61.30 141 LEU A N 1
ATOM 890 C CA . LEU A 1 141 ? -30.968 34.320 -21.406 1.00 59.46 141 LEU A CA 1
ATOM 891 C C . LEU A 1 141 ? -32.036 34.125 -22.470 1.00 60.48 141 LEU A C 1
ATOM 892 O O . LEU A 1 141 ? -33.133 33.640 -22.176 1.00 62.87 141 LEU A O 1
ATOM 897 N N . HIS A 1 142 ? -31.710 34.512 -23.699 1.00 61.30 142 HIS A N 1
ATOM 898 C CA . HIS A 1 142 ? -32.590 34.352 -24.853 1.00 62.26 142 HIS A CA 1
ATOM 899 C C . HIS A 1 142 ? -32.156 33.090 -25.590 1.00 61.36 142 HIS A C 1
ATOM 900 O O . HIS A 1 142 ? -31.161 33.094 -26.320 1.00 59.55 142 HIS A O 1
ATOM 907 N N . GLN A 1 143 ? -32.913 32.010 -25.401 1.00 61.27 143 GLN A N 1
ATOM 908 C CA . GLN A 1 143 ? -32.525 30.709 -25.924 1.00 60.79 143 GLN A CA 1
ATOM 909 C C . GLN A 1 143 ? -32.623 30.677 -27.448 1.00 60.49 143 GLN A C 1
ATOM 910 O O . GLN A 1 143 ? -33.160 31.584 -28.092 1.00 61.09 143 GLN A O 1
ATOM 916 N N . ALA A 1 144 ? -32.098 29.592 -28.024 1.00 60.06 144 ALA A N 1
ATOM 917 C CA . ALA A 1 144 ? -32.091 29.444 -29.474 1.00 60.07 144 ALA A CA 1
ATOM 918 C C . ALA A 1 144 ? -33.494 29.241 -30.029 1.00 62.76 144 ALA A C 1
ATOM 919 O O . ALA A 1 144 ? -33.779 29.662 -31.156 1.00 63.16 144 ALA A O 1
ATOM 921 N N . ASP A 1 145 ? -34.383 28.608 -29.260 1.00 61.98 145 ASP A N 1
ATOM 922 C CA . ASP A 1 145 ? -35.758 28.382 -29.689 1.00 65.01 145 ASP A CA 1
ATOM 923 C C . ASP A 1 145 ? -36.663 29.571 -29.391 1.00 66.42 145 ASP A C 1
ATOM 924 O O . ASP A 1 145 ? -37.855 29.384 -29.108 1.00 69.15 145 ASP A O 1
ATOM 929 N N . THR A 1 146 ? -36.118 30.790 -29.446 1.00 65.96 146 THR A N 1
ATOM 930 C CA . THR A 1 146 ? -36.883 32.027 -29.272 1.00 67.05 146 THR A CA 1
ATOM 931 C C . THR A 1 146 ? -37.581 32.068 -27.914 1.00 68.79 146 THR A C 1
ATOM 932 O O . THR A 1 146 ? -38.718 32.528 -27.793 1.00 71.24 146 THR A O 1
ATOM 934 N N . THR A 1 147 ? -36.898 31.578 -26.884 1.00 64.85 147 THR A N 1
ATOM 935 C CA . THR A 1 147 ? -37.420 31.554 -25.523 1.00 66.61 147 THR A CA 1
ATOM 936 C C . THR A 1 147 ? -36.594 32.485 -24.646 1.00 64.87 147 THR A C 1
ATOM 937 O O . THR A 1 147 ? -35.392 32.265 -24.461 1.00 62.49 147 THR A O 1
ATOM 941 N N . LEU A 1 148 ? -37.236 33.522 -24.115 1.00 63.34 148 LEU A N 1
ATOM 942 C CA . LEU A 1 148 ? -36.585 34.460 -23.209 1.00 62.28 148 LEU A CA 1
ATOM 943 C C . LEU A 1 148 ? -36.783 33.983 -21.776 1.00 63.99 148 LEU A C 1
ATOM 944 O O . LEU A 1 148 ? -37.916 33.933 -21.283 1.00 66.97 148 LEU A O 1
ATOM 949 N N . VAL A 1 149 ? -35.684 33.636 -21.111 1.00 63.84 149 VAL A N 1
ATOM 950 C CA . VAL A 1 149 ? -35.710 33.114 -19.752 1.00 65.37 149 VAL A CA 1
ATOM 951 C C . VAL A 1 149 ? -34.979 34.090 -18.841 1.00 64.63 149 VAL A C 1
ATOM 952 O O . VAL A 1 149 ? -33.932 34.633 -19.211 1.00 62.02 149 VAL A O 1
ATOM 956 N N . SER A 1 150 ? -35.535 34.311 -17.651 1.00 67.23 150 SER A N 1
ATOM 957 C CA . SER A 1 150 ? -34.903 35.113 -16.610 1.00 67.18 150 SER A CA 1
ATOM 958 C C . SER A 1 150 ? -34.594 34.191 -15.438 1.00 68.31 150 SER A C 1
ATOM 959 O O . SER A 1 150 ? -35.507 33.712 -14.759 1.00 71.30 150 SER A O 1
ATOM 962 N N . LEU A 1 151 ? -33.310 33.943 -15.204 1.00 71.48 151 LEU A N 1
ATOM 963 C CA . LEU A 1 151 ? -32.863 33.061 -14.137 1.00 72.34 151 LEU A CA 1
ATOM 964 C C . LEU A 1 151 ? -32.441 33.877 -12.921 1.00 73.43 151 LEU A C 1
ATOM 965 O O . LEU A 1 151 ? -31.929 34.992 -13.045 1.00 72.23 151 LEU A O 1
ATOM 970 N N . ASP A 1 152 ? -32.675 33.312 -11.738 1.00 76.39 152 ASP A N 1
ATOM 971 C CA . ASP A 1 152 ? -32.232 33.947 -10.503 1.00 77.89 152 ASP A CA 1
ATOM 972 C C . ASP A 1 152 ? -30.707 33.990 -10.454 1.00 75.07 152 ASP A C 1
ATOM 973 O O . ASP A 1 152 ? -30.041 32.965 -10.627 1.00 73.61 152 ASP A O 1
ATOM 978 N N . ALA A 1 153 ? -30.156 35.186 -10.216 1.00 76.97 153 ALA A N 1
ATOM 979 C CA . ALA A 1 153 ? -28.714 35.389 -10.321 1.00 74.41 153 ALA A CA 1
ATOM 980 C C . ALA A 1 153 ? -27.933 34.657 -9.238 1.00 75.22 153 ALA A C 1
ATOM 981 O O . ALA A 1 153 ? -26.751 34.358 -9.442 1.00 73.08 153 ALA A O 1
ATOM 983 N N . LYS A 1 154 ? -28.557 34.366 -8.095 1.00 74.74 154 LYS A N 1
ATOM 984 C CA . LYS A 1 154 ? -27.898 33.631 -7.023 1.00 75.94 154 LYS A CA 1
ATOM 985 C C . LYS A 1 154 ? -28.343 32.178 -6.949 1.00 76.74 154 LYS A C 1
ATOM 986 O O . LYS A 1 154 ? -27.656 31.362 -6.327 1.00 77.00 154 LYS A O 1
ATOM 988 N N . SER A 1 155 ? -29.477 31.844 -7.551 1.00 79.70 155 SER A N 1
ATOM 989 C CA . SER A 1 155 ? -30.050 30.511 -7.473 1.00 80.99 155 SER A CA 1
ATOM 990 C C . SER A 1 155 ? -29.979 29.734 -8.776 1.00 78.26 155 SER A C 1
ATOM 991 O O . SER A 1 155 ? -29.672 28.540 -8.756 1.00 77.97 155 SER A O 1
ATOM 994 N N . GLY A 1 156 ? -30.287 30.367 -9.901 1.00 81.68 156 GLY A N 1
ATOM 995 C CA . GLY A 1 156 ? -30.481 29.668 -11.152 1.00 79.80 156 GLY A CA 1
ATOM 996 C C . GLY A 1 156 ? -31.883 29.148 -11.353 1.00 82.24 156 GLY A C 1
ATOM 997 O O . GLY A 1 156 ? -32.156 28.519 -12.384 1.00 81.25 156 GLY A O 1
ATOM 998 N N . LYS A 1 157 ? -32.780 29.407 -10.408 1.00 80.45 157 LYS A N 1
ATOM 999 C CA . LYS A 1 157 ? -34.178 29.055 -10.572 1.00 83.12 157 LYS A CA 1
ATOM 1000 C C . LYS A 1 157 ? -34.844 29.989 -11.573 1.00 82.47 157 LYS A C 1
ATOM 1001 O O . LYS A 1 157 ? -34.484 31.163 -11.703 1.00 81.34 157 LYS A O 1
ATOM 1003 N N . VAL A 1 158 ? -35.827 29.450 -12.281 1.00 79.27 158 VAL A N 1
ATOM 1004 C CA . VAL A 1 158 ? -36.547 30.201 -13.301 1.00 78.94 158 VAL A CA 1
ATOM 1005 C C . VAL A 1 158 ? -37.522 31.151 -12.616 1.00 82.04 158 VAL A C 1
ATOM 1006 O O . VAL A 1 158 ? -38.452 30.713 -11.932 1.00 85.59 158 VAL A O 1
ATOM 1010 N N . ASN A 1 159 ? -37.298 32.456 -12.784 1.00 77.04 159 ASN A N 1
ATOM 1011 C CA . ASN A 1 159 ? -38.306 33.426 -12.373 1.00 79.89 159 ASN A CA 1
ATOM 1012 C C . ASN A 1 159 ? -39.516 33.350 -13.293 1.00 81.22 159 ASN A C 1
ATOM 1013 O O . ASN A 1 159 ? -40.658 33.234 -12.833 1.00 84.88 159 ASN A O 1
ATOM 1018 N N . TRP A 1 160 ? -39.277 33.399 -14.601 1.00 80.11 160 TRP A N 1
ATOM 1019 C CA . TRP A 1 160 ? -40.321 33.222 -15.599 1.00 81.21 160 TRP A CA 1
ATOM 1020 C C . TRP A 1 160 ? -39.664 32.805 -16.905 1.00 77.88 160 TRP A C 1
ATOM 1021 O O . TRP A 1 160 ? -38.449 32.937 -17.080 1.00 74.70 160 TRP A O 1
ATOM 1032 N N . SER A 1 161 ? -40.485 32.298 -17.821 1.00 77.30 161 SER A N 1
ATOM 1033 C CA . SER A 1 161 ? -40.008 31.940 -19.150 1.00 74.68 161 SER A CA 1
ATOM 1034 C C . SER A 1 161 ? -41.121 32.181 -20.157 1.00 76.30 161 SER A C 1
ATOM 1035 O O . SER A 1 161 ? -42.267 31.784 -19.926 1.00 79.70 161 SER A O 1
ATOM 1038 N N . VAL A 1 162 ? -40.778 32.835 -21.261 1.00 74.08 162 VAL A N 1
ATOM 1039 C CA . VAL A 1 162 ? -41.730 33.179 -22.309 1.00 75.43 162 VAL A CA 1
ATOM 1040 C C . VAL A 1 162 ? -41.098 32.843 -23.652 1.00 72.92 162 VAL A C 1
ATOM 1041 O O . VAL A 1 162 ? -39.903 33.081 -23.862 1.00 69.72 162 VAL A O 1
ATOM 1045 N N . LYS A 1 163 ? -41.895 32.283 -24.556 1.00 74.61 163 LYS A N 1
ATOM 1046 C CA . LYS A 1 163 ? -41.449 32.008 -25.915 1.00 72.86 163 LYS A CA 1
ATOM 1047 C C . LYS A 1 163 ? -41.739 33.231 -26.778 1.00 72.60 163 LYS A C 1
ATOM 1048 O O . LYS A 1 163 ? -42.887 33.681 -26.860 1.00 75.31 163 LYS A O 1
ATOM 1050 N N . ASN A 1 164 ? -40.697 33.767 -27.414 1.00 74.73 164 ASN A N 1
ATOM 1051 C CA . ASN A 1 164 ? -40.858 34.967 -28.226 1.00 74.48 164 ASN A CA 1
ATOM 1052 C C . ASN A 1 164 ? -41.337 34.650 -29.636 1.00 75.45 164 ASN A C 1
ATOM 1053 O O . ASN A 1 164 ? -42.013 35.479 -30.256 1.00 76.81 164 ASN A O 1
ATOM 1058 N N . GLY A 1 165 ? -41.011 33.470 -30.153 1.00 71.58 165 GLY A N 1
ATOM 1059 C CA . GLY A 1 165 ? -41.432 33.105 -31.490 1.00 72.76 165 GLY A CA 1
ATOM 1060 C C . GLY A 1 165 ? -41.661 31.619 -31.647 1.00 74.20 165 GLY A C 1
ATOM 1061 O O . GLY A 1 165 ? -41.607 30.867 -30.669 1.00 74.52 165 GLY A O 1
AT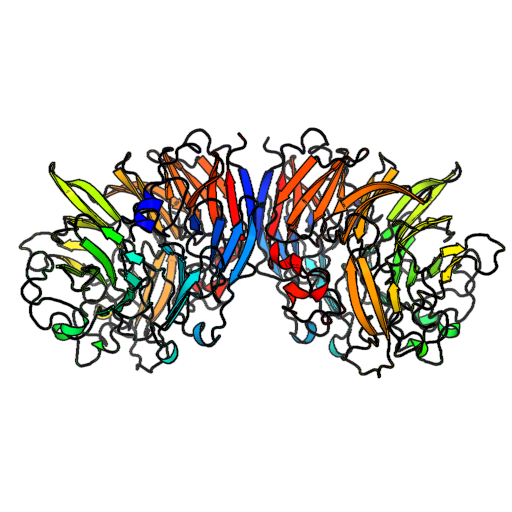OM 1062 N N . ASP A 1 166 ? -41.919 31.181 -32.872 1.00 73.48 166 ASP A N 1
ATOM 1063 C CA . ASP A 1 166 ? -42.151 29.767 -33.153 1.00 75.13 166 ASP A CA 1
ATOM 1064 C C . ASP A 1 166 ? -41.111 29.256 -34.136 1.00 73.11 166 ASP A C 1
ATOM 1065 O O . ASP A 1 166 ? -41.160 29.617 -35.327 1.00 73.41 166 ASP A O 1
ATOM 1067 N N . PRO A 1 167 ? -40.156 28.431 -33.699 1.00 71.20 167 PRO A N 1
ATOM 1068 C CA . PRO A 1 167 ? -39.195 27.856 -34.652 1.00 69.63 167 PRO A CA 1
ATOM 1069 C C . PRO A 1 167 ? -39.857 26.964 -35.680 1.00 72.47 167 PRO A C 1
ATOM 1070 O O . PRO A 1 167 ? -39.251 26.689 -36.724 1.00 71.81 167 PRO A O 1
ATOM 1074 N N . SER A 1 168 ? -41.073 26.486 -35.399 1.00 75.84 168 SER A N 1
ATOM 1075 C CA . SER A 1 168 ? -41.902 25.826 -36.401 1.00 79.17 168 SER A CA 1
ATOM 1076 C C . SER A 1 168 ? -41.923 26.607 -37.709 1.00 79.31 168 SER A C 1
ATOM 1077 O O . SER A 1 168 ? -41.756 26.037 -38.792 1.00 80.24 168 SER A O 1
ATOM 1080 N N . LYS A 1 169 ? -42.132 27.920 -37.625 1.00 78.59 169 LYS A N 1
ATOM 1081 C CA . LYS A 1 169 ? -42.189 28.774 -38.804 1.00 78.84 169 LYS A CA 1
ATOM 1082 C C . LYS A 1 169 ? -40.811 29.196 -39.298 1.00 75.36 169 LYS A C 1
ATOM 1083 O O . LYS A 1 169 ? -40.725 29.932 -40.287 1.00 75.41 169 LYS A O 1
ATOM 1085 N N . GLY A 1 170 ? -39.742 28.756 -38.645 1.00 72.58 170 GLY A N 1
ATOM 1086 C CA . GLY A 1 170 ? -38.402 29.134 -39.025 1.00 69.42 170 GLY A CA 1
ATOM 1087 C C . GLY A 1 170 ? -37.804 30.272 -38.231 1.00 66.62 170 GLY A C 1
ATOM 1088 O O . GLY A 1 170 ? -36.924 30.968 -38.750 1.00 64.60 170 GLY A O 1
ATOM 1089 N N . GLU A 1 171 ? -38.245 30.484 -36.993 1.00 67.34 171 GLU A N 1
ATOM 1090 C CA . GLU A 1 171 ? -37.836 31.628 -36.185 1.00 65.25 171 GLU A CA 1
ATOM 1091 C C . GLU A 1 171 ? -36.940 31.142 -35.052 1.00 63.04 171 GLU A C 1
ATOM 1092 O O . GLU A 1 171 ? -37.397 30.432 -34.150 1.00 64.14 171 GLU A O 1
ATOM 1094 N N . THR A 1 172 ? -35.674 31.536 -35.094 1.00 66.91 172 THR A N 1
ATOM 1095 C CA . THR A 1 172 ? -34.702 31.218 -34.057 1.00 64.70 172 THR A CA 1
ATOM 1096 C C . THR A 1 172 ? -34.169 32.509 -33.444 1.00 62.88 172 THR A C 1
ATOM 1097 O O . THR A 1 172 ? -34.566 33.615 -33.818 1.00 63.30 172 THR A O 1
ATOM 1101 N N . ASN A 1 173 ? -33.263 32.356 -32.480 1.00 62.46 173 ASN A N 1
ATOM 1102 C CA . ASN A 1 173 ? -32.586 33.489 -31.866 1.00 61.69 173 ASN A CA 1
ATOM 1103 C C . ASN A 1 173 ? -31.128 33.142 -31.616 1.00 60.60 173 ASN A C 1
ATOM 1104 O O . ASN A 1 173 ? -30.822 32.066 -31.094 1.00 59.60 173 ASN A O 1
ATOM 1109 N N . THR A 1 174 ? -30.234 34.054 -31.999 1.00 56.18 174 THR A N 1
ATOM 1110 C CA . THR A 1 174 ? -28.820 33.948 -31.680 1.00 54.81 174 THR A CA 1
ATOM 1111 C C . THR A 1 174 ? -28.294 35.139 -30.895 1.00 54.75 174 THR A C 1
ATOM 1112 O O . THR A 1 174 ? -27.143 35.099 -30.445 1.00 53.82 174 THR A O 1
ATOM 1116 N N . ALA A 1 175 ? -29.098 36.182 -30.707 1.00 55.96 175 ALA A N 1
ATOM 1117 C CA . ALA A 1 175 ? -28.659 37.433 -30.113 1.00 56.82 175 ALA A CA 1
ATOM 1118 C C . ALA A 1 175 ? -28.955 37.459 -28.616 1.00 56.09 175 ALA A C 1
ATOM 1119 O O . ALA A 1 175 ? -29.549 36.539 -28.049 1.00 54.87 175 ALA A O 1
ATOM 1121 N N . THR A 1 176 ? -28.539 38.546 -27.975 1.00 55.19 176 THR A N 1
ATOM 1122 C CA . THR A 1 176 ? -28.721 38.756 -26.551 1.00 55.16 176 THR A CA 1
ATOM 1123 C C . THR A 1 176 ? -29.941 39.641 -26.306 1.00 57.37 176 THR A C 1
ATOM 1124 O O . THR A 1 176 ? -30.706 39.958 -27.222 1.00 58.62 176 THR A O 1
ATOM 1128 N N . VAL A 1 177 ? -30.129 40.048 -25.055 1.00 56.55 177 VAL A N 1
ATOM 1129 C CA . VAL A 1 177 ? -31.267 40.859 -24.661 1.00 58.71 177 VAL A CA 1
ATOM 1130 C C . VAL A 1 177 ? -30.776 42.273 -24.363 1.00 58.44 177 VAL A C 1
ATOM 1131 O O . VAL A 1 177 ? -29.576 42.545 -24.321 1.00 56.75 177 VAL A O 1
ATOM 1133 N N . LEU A 1 178 ? -31.724 43.179 -24.158 1.00 60.71 178 LEU A N 1
ATOM 1134 C CA . LEU A 1 178 ? -31.420 44.543 -23.729 1.00 61.00 178 LEU A CA 1
ATOM 1135 C C . LEU A 1 178 ? -32.369 44.938 -22.608 1.00 63.60 178 LEU A C 1
ATOM 1136 O O . LEU A 1 178 ? -33.561 45.200 -22.873 1.00 65.42 178 LEU A O 1
ATOM 1141 N N . PRO A 1 179 ? -31.902 44.995 -21.364 1.00 65.61 179 PRO A N 1
ATOM 1142 C CA . PRO A 1 179 ? -32.777 45.415 -20.264 1.00 66.79 179 PRO A CA 1
ATOM 1143 C C . PRO A 1 179 ? -32.775 46.923 -20.076 1.00 70.85 179 PRO A C 1
ATOM 1144 O O . PRO A 1 179 ? -31.732 47.517 -19.784 1.00 72.98 179 PRO A O 1
ATOM 1148 N N . VAL A 1 180 ? -33.933 47.556 -20.252 1.00 72.19 180 VAL A N 1
ATOM 1149 C CA . VAL A 1 180 ? -34.073 49.000 -20.105 1.00 74.74 180 VAL A CA 1
ATOM 1150 C C . VAL A 1 180 ? -35.115 49.267 -19.028 1.00 74.40 180 VAL A C 1
ATOM 1151 O O . VAL A 1 180 ? -36.281 48.874 -19.171 1.00 72.84 180 VAL A O 1
ATOM 1155 N N . LYS A 1 181 ? -34.690 49.927 -17.948 1.00 76.29 181 LYS A N 1
ATOM 1156 C CA . LYS A 1 181 ? -35.570 50.304 -16.845 1.00 76.29 181 LYS A CA 1
ATOM 1157 C C . LYS A 1 181 ? -36.329 49.099 -16.302 1.00 73.60 181 LYS A C 1
ATOM 1158 O O . LYS A 1 181 ? -35.737 48.219 -15.669 1.00 72.63 181 LYS A O 1
ATOM 1164 N N . ASP A 1 182 ? -37.639 49.053 -16.538 1.00 78.66 182 ASP A N 1
ATOM 1165 C CA . ASP A 1 182 ? -38.475 47.948 -16.092 1.00 78.26 182 ASP A CA 1
ATOM 1166 C C . ASP A 1 182 ? -38.819 46.975 -17.214 1.00 76.71 182 ASP A C 1
ATOM 1167 O O . ASP A 1 182 ? -39.685 46.115 -17.029 1.00 78.28 182 ASP A O 1
ATOM 1172 N N . LYS A 1 183 ? -38.167 47.091 -18.369 1.00 77.27 183 LYS A N 1
ATOM 1173 C CA . LYS A 1 183 ? -38.482 46.270 -19.527 1.00 75.67 183 LYS A CA 1
ATOM 1174 C C . LYS A 1 183 ? -37.241 45.535 -20.016 1.00 74.14 183 LYS A C 1
ATOM 1175 O O . LYS A 1 183 ? -36.106 45.908 -19.707 1.00 75.52 183 LYS A O 1
ATOM 1181 N N . VAL A 1 184 ? -37.477 44.472 -20.783 1.00 73.85 184 VAL A N 1
ATOM 1182 C CA . VAL A 1 184 ? -36.427 43.745 -21.488 1.00 72.52 184 VAL A CA 1
ATOM 1183 C C . VAL A 1 184 ? -36.847 43.647 -22.945 1.00 72.06 184 VAL A C 1
ATOM 1184 O O . VAL A 1 184 ? -37.844 42.986 -23.261 1.00 71.01 184 VAL A O 1
ATOM 1188 N N . ILE A 1 185 ? -36.089 44.284 -23.829 1.00 67.23 185 ILE A N 1
ATOM 1189 C CA . ILE A 1 185 ? -36.357 44.243 -25.261 1.00 66.73 185 ILE A CA 1
ATOM 1190 C C . ILE A 1 185 ? -35.444 43.201 -25.892 1.00 64.72 185 ILE A C 1
ATOM 1191 O O . ILE A 1 185 ? -34.218 43.260 -25.732 1.00 65.12 185 ILE A O 1
ATOM 1196 N N . VAL A 1 186 ? -36.037 42.252 -26.617 1.00 69.61 186 VAL A N 1
ATOM 1197 C CA . VAL A 1 186 ? -35.290 41.177 -27.253 1.00 67.40 186 VAL A CA 1
ATOM 1198 C C . VAL A 1 186 ? -35.590 41.162 -28.746 1.00 67.29 186 VAL A C 1
ATOM 1199 O O . VAL A 1 186 ? -36.572 41.738 -29.220 1.00 68.31 186 VAL A O 1
ATOM 1203 N N . GLY A 1 187 ? -34.715 40.483 -29.489 1.00 67.46 187 GLY A N 1
ATOM 1204 C CA . GLY A 1 187 ? -34.830 40.366 -30.922 1.00 67.50 187 GLY A CA 1
ATOM 1205 C C . GLY A 1 187 ? -35.134 38.945 -31.373 1.00 65.63 187 GLY A C 1
ATOM 1206 O O . GLY A 1 187 ? -35.175 37.995 -30.595 1.00 64.43 187 GLY A O 1
ATOM 1207 N N . ILE A 1 188 ? -35.344 38.824 -32.682 1.00 63.65 188 ILE A N 1
ATOM 1208 C CA . ILE A 1 188 ? -35.659 37.553 -33.320 1.00 64.56 188 ILE A CA 1
ATOM 1209 C C . ILE A 1 188 ? -34.823 37.419 -34.583 1.00 63.28 188 ILE A C 1
ATOM 1210 O O . ILE A 1 188 ? -34.464 38.413 -35.223 1.00 62.63 188 ILE A O 1
ATOM 1212 N N . SER A 1 189 ? -34.499 36.180 -34.931 1.00 64.50 189 SER A N 1
ATOM 1213 C CA . SER A 1 189 ? -33.725 35.877 -36.124 1.00 64.80 189 SER A CA 1
ATOM 1214 C C . SER A 1 189 ? -34.554 35.003 -37.056 1.00 65.27 189 SER A C 1
ATOM 1215 O O . SER A 1 189 ? -35.599 34.464 -36.681 1.00 66.27 189 SER A O 1
ATOM 1218 N N . GLY A 1 190 ? -34.076 34.874 -38.289 1.00 69.11 190 GLY A N 1
ATOM 1219 C CA . GLY A 1 190 ? -34.814 34.155 -39.307 1.00 70.34 190 GLY A CA 1
ATOM 1220 C C . GLY A 1 190 ? -34.905 34.906 -40.617 1.00 71.28 190 GLY A C 1
ATOM 1221 O O . GLY A 1 190 ? -35.898 34.792 -41.341 1.00 73.77 190 GLY A O 1
ATOM 1222 N N . GLY A 1 191 ? -33.871 35.687 -40.934 1.00 70.95 191 GLY A N 1
ATOM 1223 C CA . GLY A 1 191 ? -33.864 36.398 -42.199 1.00 71.80 191 GLY A CA 1
ATOM 1224 C C . GLY A 1 191 ? -33.799 35.474 -43.394 1.00 72.19 191 GLY A C 1
ATOM 1225 O O . GLY A 1 191 ? -34.363 35.776 -44.447 1.00 73.76 191 GLY A O 1
ATOM 1226 N N . GLU A 1 192 ? -33.125 34.334 -43.248 1.00 72.56 192 GLU A N 1
ATOM 1227 C CA . GLU A 1 192 ? -33.004 33.355 -44.321 1.00 73.54 192 GLU A CA 1
ATOM 1228 C C . GLU A 1 192 ? -34.201 32.420 -44.423 1.00 75.49 192 GLU A C 1
ATOM 1229 O O . GLU A 1 192 ? -34.181 31.512 -45.260 1.00 77.20 192 GLU A O 1
ATOM 1235 N N . PHE A 1 193 ? -35.241 32.621 -43.612 1.00 74.36 193 PHE A N 1
ATOM 1236 C CA . PHE A 1 193 ? -36.350 31.675 -43.542 1.00 76.96 193 PHE A CA 1
ATOM 1237 C C . PHE A 1 193 ? -37.700 32.342 -43.783 1.00 79.69 193 PHE A C 1
ATOM 1238 O O . PHE A 1 193 ? -38.737 31.785 -43.405 1.00 81.88 193 PHE A O 1
ATOM 1246 N N . GLY A 1 194 ? -37.710 33.517 -44.404 1.00 76.54 194 GLY A N 1
ATOM 1247 C CA . GLY A 1 194 ? -38.960 34.186 -44.721 1.00 79.25 194 GLY A CA 1
ATOM 1248 C C . GLY A 1 194 ? -39.761 34.604 -43.511 1.00 79.33 194 GLY A C 1
ATOM 1249 O O . GLY A 1 194 ? -40.996 34.609 -43.561 1.00 82.25 194 GLY A O 1
ATOM 1250 N N . VAL A 1 195 ? -39.094 34.948 -42.418 1.00 75.98 195 VAL A N 1
ATOM 1251 C CA . VAL A 1 195 ? -39.763 35.433 -41.219 1.00 76.05 195 VAL A CA 1
ATOM 1252 C C . VAL A 1 195 ? -39.883 36.946 -41.310 1.00 75.69 195 VAL A C 1
ATOM 1253 O O . VAL A 1 195 ? -38.891 37.634 -41.566 1.00 73.46 195 VAL A O 1
ATOM 1257 N N . GLN A 1 196 ? -41.087 37.470 -41.102 1.00 72.38 196 GLN A N 1
ATOM 1258 C CA . GLN A 1 196 ? -41.255 38.898 -40.884 1.00 72.02 196 GLN A CA 1
ATOM 1259 C C . GLN A 1 196 ? -41.090 39.142 -39.391 1.00 70.41 196 GLN A C 1
ATOM 1260 O O . GLN A 1 196 ? -41.711 38.464 -38.565 1.00 71.54 196 GLN A O 1
ATOM 1266 N N . CYS A 1 197 ? -40.232 40.085 -39.046 1.00 74.88 197 CYS A N 1
ATOM 1267 C CA . CYS A 1 197 ? -39.678 40.100 -37.704 1.00 72.93 197 CYS A CA 1
ATOM 1268 C C . CYS A 1 197 ? -39.986 41.418 -36.997 1.00 72.93 197 CYS A C 1
ATOM 1269 O O . CYS A 1 197 ? -40.687 42.291 -37.517 1.00 74.52 197 CYS A O 1
ATOM 1272 N N . HIS A 1 198 ? -39.399 41.571 -35.815 1.00 69.22 198 HIS A N 1
ATOM 1273 C CA . HIS A 1 198 ? -39.913 42.474 -34.801 1.00 69.96 198 HIS A CA 1
ATOM 1274 C C . HIS A 1 198 ? -38.884 42.587 -33.692 1.00 67.57 198 HIS A C 1
ATOM 1275 O O . HIS A 1 198 ? -37.984 41.752 -33.564 1.00 65.72 198 HIS A O 1
ATOM 1282 N N . VAL A 1 199 ? -39.030 43.637 -32.895 1.00 68.57 199 VAL A N 1
ATOM 1283 C CA . VAL A 1 199 ? -38.268 43.818 -31.672 1.00 68.99 199 VAL A CA 1
ATOM 1284 C C . VAL A 1 199 ? -39.289 43.948 -30.547 1.00 69.22 199 VAL A C 1
ATOM 1285 O O . VAL A 1 199 ? -40.140 44.846 -30.572 1.00 70.72 199 VAL A O 1
ATOM 1289 N N . THR A 1 200 ? -39.239 43.028 -29.587 1.00 70.54 200 THR A N 1
ATOM 1290 C CA . THR A 1 200 ? -40.294 42.898 -28.592 1.00 72.10 200 THR A CA 1
ATOM 1291 C C . THR A 1 200 ? -39.743 43.162 -27.199 1.00 71.94 200 THR A C 1
ATOM 1292 O O . THR A 1 200 ? -38.634 42.733 -26.866 1.00 70.21 200 THR A O 1
ATOM 1296 N N . ALA A 1 201 ? -40.536 43.852 -26.386 1.00 70.61 201 ALA A N 1
ATOM 1297 C CA . ALA A 1 201 ? -40.168 44.202 -25.022 1.00 70.74 201 ALA A CA 1
ATOM 1298 C C . ALA A 1 201 ? -41.054 43.442 -24.046 1.00 73.37 201 ALA A C 1
ATOM 1299 O O . ALA A 1 201 ? -42.277 43.397 -24.215 1.00 76.09 201 ALA A O 1
ATOM 1301 N N . TYR A 1 202 ? -40.434 42.852 -23.030 1.00 71.87 202 TYR A N 1
ATOM 1302 C CA . TYR A 1 202 ? -41.140 42.147 -21.974 1.00 74.43 202 TYR A CA 1
ATOM 1303 C C . TYR A 1 202 ? -40.755 42.751 -20.630 1.00 75.01 202 TYR A C 1
ATOM 1304 O O . TYR A 1 202 ? -39.638 43.246 -20.453 1.00 72.76 202 TYR A O 1
ATOM 1313 N N . ASP A 1 203 ? -41.690 42.705 -19.684 1.00 76.53 203 ASP A N 1
ATOM 1314 C CA . ASP A 1 203 ? -41.449 43.275 -18.366 1.00 77.72 203 ASP A CA 1
ATOM 1315 C C . ASP A 1 203 ? -40.367 42.492 -17.631 1.00 76.10 203 ASP A C 1
ATOM 1316 O O . ASP A 1 203 ? -40.297 41.263 -17.719 1.00 75.67 203 ASP A O 1
ATOM 1321 N N . LEU A 1 204 ? -39.516 43.221 -16.906 1.00 78.86 204 LEU A N 1
ATOM 1322 C CA . LEU A 1 204 ? -38.381 42.605 -16.224 1.00 77.28 204 LEU A CA 1
ATOM 1323 C C . LEU A 1 204 ? -38.843 41.590 -15.184 1.00 79.72 204 LEU A C 1
ATOM 1324 O O . LEU A 1 204 ? -38.465 40.414 -15.231 1.00 78.65 204 LEU A O 1
ATOM 1329 N N . LYS A 1 205 ? -39.667 42.029 -14.231 1.00 79.71 205 LYS A N 1
ATOM 1330 C CA . LYS A 1 205 ? -40.112 41.130 -13.172 1.00 82.45 205 LYS A CA 1
ATOM 1331 C C . LYS A 1 205 ? -41.203 40.183 -13.656 1.00 84.09 205 LYS A C 1
ATOM 1332 O O . LYS A 1 205 ? -41.249 39.020 -13.238 1.00 84.90 205 LYS A O 1
ATOM 1334 N N . SER A 1 206 ? -42.084 40.655 -14.537 1.00 84.77 206 SER A N 1
ATOM 1335 C CA . SER A 1 206 ? -43.238 39.869 -14.953 1.00 86.98 206 SER A CA 1
ATOM 1336 C C . SER A 1 206 ? -42.926 38.914 -16.099 1.00 84.42 206 SER A C 1
ATOM 1337 O O . SER A 1 206 ? -43.355 37.755 -16.070 1.00 85.69 206 SER A O 1
ATOM 1339 N N . GLY A 1 207 ? -42.183 39.369 -17.105 1.00 81.03 207 GLY A N 1
ATOM 1340 C CA . GLY A 1 207 ? -42.045 38.606 -18.326 1.00 79.09 207 GLY A CA 1
ATOM 1341 C C . GLY A 1 207 ? -43.194 38.781 -19.291 1.00 80.77 207 GLY A C 1
ATOM 1342 O O . GLY A 1 207 ? -43.265 38.055 -20.289 1.00 79.91 207 GLY A O 1
ATOM 1343 N N . LYS A 1 208 ? -44.094 39.722 -19.018 1.00 83.35 208 LYS A N 1
ATOM 1344 C CA . LYS A 1 208 ? -45.274 39.953 -19.837 1.00 85.47 208 LYS A CA 1
ATOM 1345 C C . LYS A 1 208 ? -44.936 40.874 -21.002 1.00 83.16 208 LYS A C 1
ATOM 1346 O O . LYS A 1 208 ? -44.161 41.824 -20.855 1.00 81.25 208 LYS A O 1
ATOM 1352 N N . LYS A 1 209 ? -45.521 40.587 -22.162 1.00 83.56 209 LYS A N 1
ATOM 1353 C CA . LYS A 1 209 ? -45.253 41.386 -23.351 1.00 81.66 209 LYS A CA 1
ATOM 1354 C C . LYS A 1 209 ? -45.848 42.780 -23.197 1.00 83.30 209 LYS A C 1
ATOM 1355 O O . LYS A 1 209 ? -47.022 42.933 -22.845 1.00 86.81 209 LYS A O 1
ATOM 1361 N N . VAL A 1 210 ? -45.033 43.799 -23.461 1.00 80.92 210 VAL A N 1
ATOM 1362 C CA . VAL A 1 210 ? -45.458 45.190 -23.349 1.00 82.22 210 VAL A CA 1
ATOM 1363 C C . VAL A 1 210 ? -45.798 45.735 -24.729 1.00 81.97 210 VAL A C 1
ATOM 1364 O O . VAL A 1 210 ? -46.920 46.192 -24.971 1.00 84.78 210 VAL A O 1
ATOM 1368 N N . TRP A 1 211 ? -44.825 45.702 -25.634 1.00 78.80 211 TRP A N 1
ATOM 1369 C CA . TRP A 1 211 ? -45.025 46.154 -27.001 1.00 78.46 211 TRP A CA 1
ATOM 1370 C C . TRP A 1 211 ? -44.139 45.339 -27.928 1.00 75.68 211 TRP A C 1
ATOM 1371 O O . TRP A 1 211 ? -43.135 44.757 -27.509 1.00 73.41 211 TRP A O 1
ATOM 1382 N N . ARG A 1 212 ? -44.532 45.292 -29.200 1.00 76.32 212 ARG A N 1
ATOM 1383 C CA . ARG A 1 212 ? -43.748 44.619 -30.228 1.00 74.05 212 ARG A CA 1
ATOM 1384 C C . ARG A 1 212 ? -43.691 45.510 -31.458 1.00 73.69 212 ARG A C 1
ATOM 1385 O O . ARG A 1 212 ? -44.732 45.838 -32.036 1.00 76.17 212 ARG A O 1
ATOM 1393 N N . GLY A 1 213 ? -42.483 45.909 -31.848 1.00 71.30 213 GLY A N 1
ATOM 1394 C CA . GLY A 1 213 ? -42.306 46.763 -33.006 1.00 70.91 213 GLY A CA 1
ATOM 1395 C C . GLY A 1 213 ? -41.681 46.026 -34.174 1.00 69.49 213 GLY A C 1
ATOM 1396 O O . GLY A 1 213 ? -40.493 45.696 -34.144 1.00 66.86 213 GLY A O 1
ATOM 1397 N N . TYR A 1 214 ? -42.473 45.756 -35.206 1.00 70.74 214 TYR A N 1
ATOM 1398 C CA . TYR A 1 214 ? -41.987 45.003 -36.353 1.00 69.93 214 TYR A CA 1
ATOM 1399 C C . TYR A 1 214 ? -41.104 45.872 -37.245 1.00 68.32 214 TYR A C 1
ATOM 1400 O O . TYR A 1 214 ? -41.263 47.094 -37.319 1.00 68.79 214 TYR A O 1
ATOM 1409 N N . SER A 1 215 ? -40.160 45.221 -37.928 1.00 66.58 215 SER A N 1
ATOM 1410 C CA . SER A 1 215 ? -39.362 45.916 -38.931 1.00 65.57 215 SER A CA 1
ATOM 1411 C C . SER A 1 215 ? -40.171 46.142 -40.202 1.00 67.99 215 SER A C 1
ATOM 1412 O O . SER A 1 215 ? -39.891 47.070 -40.970 1.00 68.02 215 SER A O 1
ATOM 1415 N N . ILE A 1 216 ? -41.157 45.278 -40.442 1.00 71.06 216 ILE A N 1
ATOM 1416 C CA . ILE A 1 216 ? -41.976 45.230 -41.648 1.00 73.77 216 ILE A CA 1
ATOM 1417 C C . ILE A 1 216 ? -43.443 45.006 -41.309 1.00 76.71 216 ILE A C 1
ATOM 1418 O O . ILE A 1 216 ? -43.789 44.361 -40.314 1.00 76.85 216 ILE A O 1
ATOM 1423 N N . GLY A 1 217 ? -44.307 45.569 -42.153 1.00 75.35 217 GLY A N 1
ATOM 1424 C CA . GLY A 1 217 ? -45.736 45.472 -41.987 1.00 78.65 217 GLY A CA 1
ATOM 1425 C C . GLY A 1 217 ? -46.429 46.816 -41.872 1.00 80.00 217 GLY A C 1
ATOM 1426 O O . GLY A 1 217 ? -45.868 47.872 -42.184 1.00 78.73 217 GLY A O 1
ATOM 1427 N N . PRO A 1 218 ? -47.705 46.784 -41.500 1.00 79.23 218 PRO A N 1
ATOM 1428 C CA . PRO A 1 218 ? -48.464 48.028 -41.351 1.00 80.85 218 PRO A CA 1
ATOM 1429 C C . PRO A 1 218 ? -47.928 48.882 -40.215 1.00 78.56 218 PRO A C 1
ATOM 1430 O O . PRO A 1 218 ? -47.166 48.432 -39.357 1.00 76.11 218 PRO A O 1
ATOM 1434 N N . ASP A 1 219 ? -48.365 50.139 -40.211 1.00 81.46 219 ASP A N 1
ATOM 1435 C CA . ASP A 1 219 ? -47.791 51.124 -39.305 1.00 79.54 219 ASP A CA 1
ATOM 1436 C C . ASP A 1 219 ? -48.062 50.786 -37.841 1.00 79.35 219 ASP A C 1
ATOM 1437 O O . ASP A 1 219 ? -47.286 51.183 -36.967 1.00 77.15 219 ASP A O 1
ATOM 1442 N N . ASP A 1 220 ? -49.147 50.060 -37.546 1.00 80.04 220 ASP A N 1
ATOM 1443 C CA . ASP A 1 220 ? -49.483 49.813 -36.145 1.00 80.31 220 ASP A CA 1
ATOM 1444 C C . ASP A 1 220 ? -48.586 48.781 -35.476 1.00 77.79 220 ASP A C 1
ATOM 1445 O O . ASP A 1 220 ? -48.392 48.829 -34.255 1.00 77.01 220 ASP A O 1
ATOM 1450 N N . GLN A 1 221 ? -48.042 47.840 -36.218 1.00 79.81 221 GLN A N 1
ATOM 1451 C CA . GLN A 1 221 ? -47.105 46.943 -35.575 1.00 77.32 221 GLN A CA 1
ATOM 1452 C C . GLN A 1 221 ? -45.651 47.357 -35.887 1.00 73.94 221 GLN A C 1
ATOM 1453 O O . GLN A 1 221 ? -44.702 46.814 -35.299 1.00 71.59 221 GLN A O 1
ATOM 1459 N N . LEU A 1 222 ? -45.436 48.326 -36.804 1.00 74.53 222 LEU A N 1
ATOM 1460 C CA . LEU A 1 222 ? -44.115 48.960 -36.824 1.00 71.62 222 LEU A CA 1
ATOM 1461 C C . LEU A 1 222 ? -43.940 49.857 -35.621 1.00 70.96 222 LEU A C 1
ATOM 1462 O O . LEU A 1 222 ? -42.803 50.140 -35.234 1.00 68.62 222 LEU A O 1
ATOM 1467 N N . ILE A 1 223 ? -45.050 50.283 -35.018 1.00 73.30 223 ILE A N 1
ATOM 1468 C CA . ILE A 1 223 ? -45.052 51.339 -34.018 1.00 73.36 223 ILE A CA 1
ATOM 1469 C C . ILE A 1 223 ? -44.343 52.547 -34.610 1.00 72.96 223 ILE A C 1
ATOM 1470 O O . ILE A 1 223 ? -43.219 52.869 -34.221 1.00 72.12 223 ILE A O 1
ATOM 1472 N N . VAL A 1 224 ? -44.937 53.150 -35.634 1.00 72.64 224 VAL A N 1
ATOM 1473 C CA . VAL A 1 224 ? -44.382 54.342 -36.262 1.00 72.12 224 VAL A CA 1
ATOM 1474 C C . VAL A 1 224 ? -45.445 55.431 -36.285 1.00 74.88 224 VAL A C 1
ATOM 1475 O O . VAL A 1 224 ? -46.635 55.149 -36.467 1.00 77.41 224 VAL A O 1
ATOM 1479 N N . ASP A 1 225 ? -45.008 56.677 -36.095 1.00 77.11 225 ASP A N 1
ATOM 1480 C CA . ASP A 1 225 ? -45.865 57.842 -36.266 1.00 79.06 225 ASP A CA 1
ATOM 1481 C C . ASP A 1 225 ? -45.681 58.377 -37.677 1.00 79.58 225 ASP A C 1
ATOM 1482 O O . ASP A 1 225 ? -44.588 58.863 -38.003 1.00 79.24 225 ASP A O 1
ATOM 1487 N N . PRO A 1 226 ? -46.704 58.329 -38.535 1.00 81.35 226 PRO A N 1
ATOM 1488 C CA . PRO A 1 226 ? -46.494 58.720 -39.938 1.00 81.90 226 PRO A CA 1
ATOM 1489 C C . PRO A 1 226 ? -46.139 60.186 -40.119 1.00 82.62 226 PRO A C 1
ATOM 1490 O O . PRO A 1 226 ? -45.455 60.526 -41.093 1.00 82.62 226 PRO A O 1
ATOM 1494 N N . GLU A 1 227 ? -46.569 61.067 -39.216 1.00 82.23 227 GLU A N 1
ATOM 1495 C CA . GLU A 1 227 ? -46.315 62.494 -39.372 1.00 83.57 227 GLU A CA 1
ATOM 1496 C C . GLU A 1 227 ? -45.143 63.009 -38.548 1.00 82.72 227 GLU A C 1
ATOM 1497 O O . GLU A 1 227 ? -44.656 64.111 -38.824 1.00 83.72 227 GLU A O 1
ATOM 1499 N N . LYS A 1 228 ? -44.673 62.252 -37.554 1.00 79.03 228 LYS A N 1
ATOM 1500 C CA . LYS A 1 228 ? -43.647 62.741 -36.645 1.00 77.32 228 LYS A CA 1
ATOM 1501 C C . LYS A 1 228 ? -42.350 61.944 -36.666 1.00 74.19 228 LYS A C 1
ATOM 1502 O O . LYS A 1 228 ? -41.315 62.485 -36.264 1.00 73.51 228 LYS A O 1
ATOM 1508 N N . THR A 1 229 ? -42.368 60.693 -37.120 1.00 76.82 229 THR A N 1
ATOM 1509 C CA . THR A 1 229 ? -41.150 59.904 -37.258 1.00 76.18 229 THR A CA 1
ATOM 1510 C C . THR A 1 229 ? -40.518 60.185 -38.614 1.00 76.68 229 THR A C 1
ATOM 1511 O O . THR A 1 229 ? -41.137 59.946 -39.656 1.00 76.31 229 THR A O 1
ATOM 1515 N N . THR A 1 230 ? -39.284 60.676 -38.597 1.00 75.02 230 THR A N 1
ATOM 1516 C CA . THR A 1 230 ? -38.601 61.131 -39.797 1.00 75.58 230 THR A CA 1
ATOM 1517 C C . THR A 1 230 ? -37.509 60.151 -40.207 1.00 74.59 230 THR A C 1
ATOM 1518 O O . THR A 1 230 ? -36.905 59.476 -39.369 1.00 74.05 230 THR A O 1
ATOM 1520 N N . SER A 1 231 ? -37.265 60.084 -41.512 1.00 74.96 231 SER A N 1
ATOM 1521 C CA . SER A 1 231 ? -36.106 59.392 -42.053 1.00 74.29 231 SER A CA 1
ATOM 1522 C C . SER A 1 231 ? -35.380 60.352 -42.980 1.00 75.15 231 SER A C 1
ATOM 1523 O O . SER A 1 231 ? -35.990 60.917 -43.895 1.00 75.88 231 SER A O 1
ATOM 1526 N N . LEU A 1 232 ? -34.078 60.521 -42.747 1.00 76.64 232 LEU A N 1
ATOM 1527 C CA . LEU A 1 232 ? -33.279 61.553 -43.407 1.00 77.20 232 LEU A CA 1
ATOM 1528 C C . LEU A 1 232 ? -33.922 62.930 -43.259 1.00 78.61 232 LEU A C 1
ATOM 1529 O O . LEU A 1 232 ? -33.987 63.717 -44.207 1.00 79.25 232 LEU A O 1
ATOM 1534 N N . GLY A 1 233 ? -34.410 63.220 -42.053 1.00 76.43 233 GLY A N 1
ATOM 1535 C CA . GLY A 1 233 ? -34.958 64.515 -41.716 1.00 77.63 233 GLY A CA 1
ATOM 1536 C C . GLY A 1 233 ? -36.417 64.708 -42.079 1.00 78.36 233 GLY A C 1
ATOM 1537 O O . GLY A 1 233 ? -37.114 65.479 -41.410 1.00 79.23 233 GLY A O 1
ATOM 1538 N N . LYS A 1 234 ? -36.901 64.024 -43.120 1.00 76.34 234 LYS A N 1
ATOM 1539 C CA . LYS A 1 234 ? -38.275 64.233 -43.544 1.00 78.83 234 LYS A CA 1
ATOM 1540 C C . LYS A 1 234 ? -39.171 63.113 -43.029 1.00 78.55 234 LYS A C 1
ATOM 1541 O O . LYS A 1 234 ? -38.732 61.965 -42.907 1.00 76.63 234 LYS A O 1
ATOM 1543 N N . PRO A 1 235 ? -40.430 63.420 -42.716 1.00 83.10 235 PRO A N 1
ATOM 1544 C CA . PRO A 1 235 ? -41.335 62.381 -42.209 1.00 81.84 235 PRO A CA 1
ATOM 1545 C C . PRO A 1 235 ? -41.547 61.278 -43.237 1.00 80.81 235 PRO A C 1
ATOM 1546 O O . PRO A 1 235 ? -41.607 61.527 -44.443 1.00 81.27 235 PRO A O 1
ATOM 1550 N N . ILE A 1 236 ? -41.666 60.045 -42.740 1.00 83.00 236 ILE A N 1
ATOM 1551 C CA . ILE A 1 236 ? -41.748 58.886 -43.624 1.00 81.79 236 ILE A CA 1
ATOM 1552 C C . ILE A 1 236 ? -43.124 58.719 -44.255 1.00 83.15 236 ILE A C 1
ATOM 1553 O O . ILE A 1 236 ? -43.242 58.050 -45.289 1.00 83.43 236 ILE A O 1
ATOM 1555 N N . GLY A 1 237 ? -44.167 59.300 -43.667 1.00 85.40 237 GLY A N 1
ATOM 1556 C CA . GLY A 1 237 ? -45.496 59.215 -44.235 1.00 87.45 237 GLY A CA 1
ATOM 1557 C C . GLY A 1 237 ? -46.215 57.921 -43.897 1.00 87.19 237 GLY A C 1
ATOM 1558 O O . GLY A 1 237 ? -45.695 57.021 -43.235 1.00 85.29 237 GLY A O 1
ATOM 1559 N N . LYS A 1 238 ? -47.455 57.840 -44.375 1.00 89.73 238 LYS A N 1
ATOM 1560 C CA . LYS A 1 238 ? -48.300 56.678 -44.134 1.00 91.00 238 LYS A CA 1
ATOM 1561 C C . LYS A 1 238 ? -47.912 55.527 -45.054 1.00 90.65 238 LYS A C 1
ATOM 1562 O O . LYS A 1 238 ? -47.537 55.738 -46.211 1.00 91.27 238 LYS A O 1
ATOM 1564 N N . ASP A 1 239 ? -48.019 54.306 -44.531 1.00 88.85 239 ASP A N 1
ATOM 1565 C CA . ASP A 1 239 ? -47.654 53.083 -45.249 1.00 88.49 239 ASP A CA 1
ATOM 1566 C C . ASP A 1 239 ? -46.248 53.193 -45.838 1.00 85.91 239 ASP A C 1
ATOM 1567 O O . ASP A 1 239 ? -46.028 53.037 -47.041 1.00 86.87 239 ASP A O 1
ATOM 1572 N N . SER A 1 240 ? -45.283 53.464 -44.957 1.00 86.27 240 SER A N 1
ATOM 1573 C CA . SER A 1 240 ? -43.896 53.556 -45.398 1.00 84.08 240 SER A CA 1
ATOM 1574 C C . SER A 1 240 ? -43.337 52.194 -45.801 1.00 82.90 240 SER A C 1
ATOM 1575 O O . SER A 1 240 ? -42.571 52.097 -46.766 1.00 82.76 240 SER A O 1
ATOM 1578 N N . SER A 1 241 ? -43.700 51.132 -45.076 1.00 79.88 241 SER A N 1
ATOM 1579 C CA . SER A 1 241 ? -43.197 49.802 -45.417 1.00 78.96 241 SER A CA 1
ATOM 1580 C C . SER A 1 241 ? -43.886 49.235 -46.651 1.00 82.00 241 SER A C 1
ATOM 1581 O O . SER A 1 241 ? -43.223 48.791 -47.595 1.00 81.77 241 SER A O 1
ATOM 1584 N N . LEU A 1 242 ? -45.219 49.239 -46.659 1.00 79.74 242 LEU A N 1
ATOM 1585 C CA . LEU A 1 242 ? -45.960 48.519 -47.687 1.00 82.91 242 LEU A CA 1
ATOM 1586 C C . LEU A 1 242 ? -45.903 49.194 -49.048 1.00 84.72 242 LEU A C 1
ATOM 1587 O O . LEU A 1 242 ? -46.244 48.553 -50.047 1.00 87.18 242 LEU A O 1
ATOM 1592 N N . LYS A 1 243 ? -45.483 50.458 -49.117 1.00 82.71 243 LYS A N 1
ATOM 1593 C CA . LYS A 1 243 ? -45.324 51.096 -50.416 1.00 84.42 243 LYS A CA 1
ATOM 1594 C C . LYS A 1 243 ? -44.165 50.502 -51.203 1.00 83.10 243 LYS A C 1
ATOM 1595 O O . LYS A 1 243 ? -44.093 50.697 -52.421 1.00 85.10 243 LYS A O 1
ATOM 1597 N N . THR A 1 244 ? -43.259 49.787 -50.535 1.00 84.47 244 THR A N 1
ATOM 1598 C CA . THR A 1 244 ? -42.078 49.212 -51.166 1.00 83.02 244 THR A CA 1
ATOM 1599 C C . THR A 1 244 ? -42.167 47.698 -51.327 1.00 83.58 244 THR A C 1
ATOM 1600 O O . THR A 1 244 ? -41.182 47.073 -51.734 1.00 82.31 244 THR A O 1
ATOM 1604 N N . TRP A 1 245 ? -43.306 47.088 -51.009 1.00 85.26 245 TRP A N 1
ATOM 1605 C CA . TRP A 1 245 ? -43.454 45.639 -51.063 1.00 86.07 245 TRP A CA 1
ATOM 1606 C C . TRP A 1 245 ? -44.571 45.266 -52.027 1.00 90.57 245 TRP A C 1
ATOM 1607 O O . TRP A 1 245 ? -45.605 45.939 -52.089 1.00 92.87 245 TRP A O 1
ATOM 1618 N N . GLU A 1 246 ? -44.354 44.186 -52.777 1.00 87.58 246 GLU A N 1
ATOM 1619 C CA . GLU A 1 246 ? -45.324 43.688 -53.749 1.00 92.05 246 GLU A CA 1
ATOM 1620 C C . GLU A 1 246 ? -46.301 42.740 -53.061 1.00 93.59 246 GLU A C 1
ATOM 1621 O O . GLU A 1 246 ? -45.942 41.607 -52.723 1.00 92.65 246 GLU A O 1
ATOM 1627 N N . GLY A 1 247 ? -47.534 43.199 -52.858 1.00 96.13 247 GLY A N 1
ATOM 1628 C CA . GLY A 1 247 ? -48.545 42.340 -52.261 1.00 98.16 247 GLY A CA 1
ATOM 1629 C C . GLY A 1 247 ? -48.239 42.025 -50.810 1.00 94.82 247 GLY A C 1
ATOM 1630 O O . GLY A 1 247 ? -47.781 42.879 -50.043 1.00 91.78 247 GLY A O 1
ATOM 1631 N N . ASP A 1 248 ? -48.503 40.776 -50.421 1.00 95.65 248 ASP A N 1
ATOM 1632 C CA . ASP A 1 248 ? -48.266 40.308 -49.061 1.00 92.99 248 ASP A CA 1
ATOM 1633 C C . ASP A 1 248 ? -46.927 39.591 -48.917 1.00 89.66 248 ASP A C 1
ATOM 1634 O O . ASP A 1 248 ? -46.801 38.669 -48.104 1.00 88.69 248 ASP A O 1
ATOM 1636 N N . GLN A 1 249 ? -45.919 39.997 -49.691 1.00 88.06 249 GLN A N 1
ATOM 1637 C CA . GLN A 1 249 ? -44.579 39.454 -49.520 1.00 84.75 249 GLN A CA 1
ATOM 1638 C C . GLN A 1 249 ? -43.863 40.045 -48.317 1.00 80.68 249 GLN A C 1
ATOM 1639 O O . GLN A 1 249 ? -42.770 39.582 -47.974 1.00 77.84 249 GLN A O 1
ATOM 1645 N N . TRP A 1 250 ? -44.450 41.059 -47.681 1.00 81.05 250 TRP A N 1
ATOM 1646 C CA . TRP A 1 250 ? -43.875 41.601 -46.458 1.00 77.65 250 TRP A CA 1
ATOM 1647 C C . TRP A 1 250 ? -44.086 40.665 -45.274 1.00 77.05 250 TRP A C 1
ATOM 1648 O O . TRP A 1 250 ? -43.307 40.698 -44.314 1.00 74.01 250 TRP A O 1
ATOM 1659 N N . LYS A 1 251 ? -45.131 39.831 -45.319 1.00 81.38 251 LYS A N 1
ATOM 1660 C CA . LYS A 1 251 ? -45.310 38.813 -44.288 1.00 81.17 251 LYS A CA 1
ATOM 1661 C C . LYS A 1 251 ? -44.191 37.781 -44.329 1.00 79.14 251 LYS A C 1
ATOM 1662 O O . LYS A 1 251 ? -43.818 37.228 -43.288 1.00 77.39 251 LYS A O 1
ATOM 1664 N N . THR A 1 252 ? -43.674 37.485 -45.519 1.00 80.97 252 THR A N 1
ATOM 1665 C CA . THR A 1 252 ? -42.443 36.718 -45.699 1.00 78.83 252 THR A CA 1
ATOM 1666 C C . THR A 1 252 ? -41.259 37.639 -45.958 1.00 75.80 252 THR A C 1
ATOM 1667 O O . THR A 1 252 ? -40.393 37.337 -46.784 1.00 75.24 252 THR A O 1
ATOM 1671 N N . GLY A 1 253 ? -41.194 38.769 -45.257 1.00 78.38 253 GLY A N 1
ATOM 1672 C CA . GLY A 1 253 ? -40.380 39.886 -45.695 1.00 76.48 253 GLY A CA 1
ATOM 1673 C C . GLY A 1 253 ? -38.985 40.000 -45.114 1.00 72.71 253 GLY A C 1
ATOM 1674 O O . GLY A 1 253 ? -38.204 40.843 -45.560 1.00 71.37 253 GLY A O 1
ATOM 1675 N N . GLY A 1 254 ? -38.653 39.173 -44.129 1.00 76.41 254 GLY A N 1
ATOM 1676 C CA . GLY A 1 254 ? -37.333 39.216 -43.526 1.00 73.09 254 GLY A CA 1
ATOM 1677 C C . GLY A 1 254 ? -37.153 40.365 -42.555 1.00 71.21 254 GLY A C 1
ATOM 1678 O O . GLY A 1 254 ? -38.046 40.634 -41.745 1.00 71.90 254 GLY A O 1
ATOM 1679 N N . GLY A 1 255 ? -36.015 41.055 -42.631 1.00 68.30 255 GLY A N 1
ATOM 1680 C CA . GLY A 1 255 ? -35.720 42.116 -41.688 1.00 67.35 255 GLY A CA 1
ATOM 1681 C C . GLY A 1 255 ? -35.842 41.662 -40.246 1.00 66.17 255 GLY A C 1
ATOM 1682 O O . GLY A 1 255 ? -36.778 42.060 -39.541 1.00 67.03 255 GLY A O 1
ATOM 1683 N N . CYS A 1 256 ? -34.868 40.875 -39.787 1.00 65.73 256 CYS A N 1
ATOM 1684 C CA . CYS A 1 256 ? -34.810 40.346 -38.432 1.00 64.45 256 CYS A CA 1
ATOM 1685 C C . CYS A 1 256 ? -33.695 41.042 -37.654 1.00 63.15 256 CYS A C 1
ATOM 1686 O O . CYS A 1 256 ? -32.989 41.911 -38.177 1.00 63.37 256 CYS A O 1
ATOM 1689 N N . THR A 1 257 ? -33.534 40.650 -36.374 1.00 61.30 257 THR A N 1
ATOM 1690 C CA . THR A 1 257 ? -32.877 41.492 -35.368 1.00 60.70 257 THR A CA 1
ATOM 1691 C C . THR A 1 257 ? -31.996 40.597 -34.498 1.00 58.80 257 THR A C 1
ATOM 1692 O O . THR A 1 257 ? -32.303 40.303 -33.342 1.00 58.37 257 THR A O 1
ATOM 1696 N N . TRP A 1 258 ? -30.881 40.146 -35.068 1.00 56.45 258 TRP A N 1
ATOM 1697 C CA . TRP A 1 258 ? -29.973 39.245 -34.374 1.00 54.49 258 TRP A CA 1
ATOM 1698 C C . TRP A 1 258 ? -28.665 39.927 -33.992 1.00 53.72 258 TRP A C 1
ATOM 1699 O O . TRP A 1 258 ? -27.677 39.244 -33.707 1.00 52.14 258 TRP A O 1
ATOM 1710 N N . GLY A 1 259 ? -28.632 41.251 -33.978 1.00 55.52 259 GLY A N 1
ATOM 1711 C CA . GLY A 1 259 ? -27.436 41.977 -33.605 1.00 55.13 259 GLY A CA 1
ATOM 1712 C C . GLY A 1 259 ? -27.495 42.519 -32.194 1.00 55.23 259 GLY A C 1
ATOM 1713 O O . GLY A 1 259 ? -28.222 42.008 -31.333 1.00 55.01 259 GLY A O 1
ATOM 1714 N N . TRP A 1 260 ? -26.731 43.582 -31.956 1.00 55.94 260 TRP A N 1
ATOM 1715 C CA . TRP A 1 260 ? -26.625 44.202 -30.645 1.00 56.49 260 TRP A CA 1
ATOM 1716 C C . TRP A 1 260 ? -27.487 45.456 -30.610 1.00 60.60 260 TRP A C 1
ATOM 1717 O O . TRP A 1 260 ? -27.630 46.159 -31.616 1.00 63.04 260 TRP A O 1
ATOM 1728 N N . PHE A 1 261 ? -28.035 45.745 -29.434 1.00 55.13 261 PHE A N 1
ATOM 1729 C CA . PHE A 1 261 ? -28.866 46.919 -29.226 1.00 58.75 261 PHE A CA 1
ATOM 1730 C C . PHE A 1 261 ? -28.191 47.858 -28.239 1.00 61.06 261 PHE A C 1
ATOM 1731 O O . PHE A 1 261 ? -27.626 47.420 -27.232 1.00 59.62 261 PHE A O 1
ATOM 1739 N N . SER A 1 262 ? -28.280 49.150 -28.525 1.00 56.61 262 SER A N 1
ATOM 1740 C CA . SER A 1 262 ? -27.722 50.196 -27.688 1.00 58.74 262 SER A CA 1
ATOM 1741 C C . SER A 1 262 ? -28.858 51.049 -27.142 1.00 62.73 262 SER A C 1
ATOM 1742 O O . SER A 1 262 ? -30.006 50.959 -27.586 1.00 63.79 262 SER A O 1
ATOM 1745 N N . TYR A 1 263 ? -28.532 51.882 -26.160 1.00 58.16 263 TYR A N 1
ATOM 1746 C CA . TYR A 1 263 ? -29.558 52.651 -25.476 1.00 62.04 263 TYR A CA 1
ATOM 1747 C C . TYR A 1 263 ? -28.946 53.941 -24.960 1.00 64.79 263 TYR A C 1
ATOM 1748 O O . TYR A 1 263 ? -27.822 53.944 -24.451 1.00 64.26 263 TYR A O 1
ATOM 1757 N N . ASP A 1 264 ? -29.685 55.031 -25.109 1.00 63.80 264 ASP A N 1
ATOM 1758 C CA . ASP A 1 264 ? -29.274 56.334 -24.591 1.00 66.63 264 ASP A CA 1
ATOM 1759 C C . ASP A 1 264 ? -30.257 56.775 -23.519 1.00 69.79 264 ASP A C 1
ATOM 1760 O O . ASP A 1 264 ? -31.440 57.012 -23.828 1.00 70.08 264 ASP A O 1
ATOM 1765 N N . PRO A 1 265 ? -29.837 56.888 -22.256 1.00 68.56 265 PRO A N 1
ATOM 1766 C CA . PRO A 1 265 ? -30.784 57.325 -21.220 1.00 71.66 265 PRO A CA 1
ATOM 1767 C C . PRO A 1 265 ? -31.158 58.791 -21.333 1.00 74.11 265 PRO A C 1
ATOM 1768 O O . PRO A 1 265 ? -32.291 59.155 -20.993 1.00 75.08 265 PRO A O 1
ATOM 1772 N N . LYS A 1 266 ? -30.243 59.646 -21.800 1.00 69.55 266 LYS A N 1
ATOM 1773 C CA . LYS A 1 266 ? -30.550 61.069 -21.909 1.00 71.44 266 LYS A CA 1
ATOM 1774 C C . LYS A 1 266 ? -31.533 61.351 -23.038 1.00 69.17 266 LYS A C 1
ATOM 1775 O O . LYS A 1 266 ? -32.253 62.355 -22.992 1.00 70.75 266 LYS A O 1
ATOM 1777 N N . LEU A 1 267 ? -31.583 60.486 -24.052 1.00 72.39 267 LEU A N 1
ATOM 1778 C CA . LEU A 1 267 ? -32.492 60.661 -25.175 1.00 70.73 267 LEU A CA 1
ATOM 1779 C C . LEU A 1 267 ? -33.671 59.699 -25.147 1.00 69.38 267 LEU A C 1
ATOM 1780 O O . LEU A 1 267 ? -34.608 59.876 -25.935 1.00 68.14 267 LEU A O 1
ATOM 1785 N N . ASP A 1 268 ? -33.650 58.698 -24.264 1.00 72.61 268 ASP A N 1
ATOM 1786 C CA . ASP A 1 268 ? -34.722 57.710 -24.140 1.00 71.05 268 ASP A CA 1
ATOM 1787 C C . ASP A 1 268 ? -35.001 57.031 -25.479 1.00 68.39 268 ASP A C 1
ATOM 1788 O O . ASP A 1 268 ? -36.136 56.977 -25.956 1.00 67.25 268 ASP A O 1
ATOM 1793 N N . LEU A 1 269 ? -33.945 56.498 -26.087 1.00 69.88 269 LEU A N 1
ATOM 1794 C CA . LEU A 1 269 ? -34.054 55.905 -27.410 1.00 68.09 269 LEU A CA 1
ATOM 1795 C C . LEU A 1 269 ? -33.280 54.599 -27.462 1.00 66.45 269 LEU A C 1
ATOM 1796 O O . LEU A 1 269 ? -32.116 54.543 -27.052 1.00 66.20 269 LEU A O 1
ATOM 1801 N N . MET A 1 270 ? -33.932 53.558 -27.971 1.00 70.21 270 MET A N 1
ATOM 1802 C CA . MET A 1 270 ? -33.305 52.267 -28.206 1.00 67.66 270 MET A CA 1
ATOM 1803 C C . MET A 1 270 ? -32.915 52.175 -29.674 1.00 66.94 270 MET A C 1
ATOM 1804 O O . MET A 1 270 ? -33.718 52.500 -30.554 1.00 67.33 270 MET A O 1
ATOM 1809 N N . TYR A 1 271 ? -31.690 51.728 -29.936 1.00 62.97 271 TYR A N 1
ATOM 1810 C CA . TYR A 1 271 ? -31.138 51.712 -31.284 1.00 62.50 271 TYR A CA 1
ATOM 1811 C C . TYR A 1 271 ? -30.824 50.284 -31.694 1.00 58.55 271 TYR A C 1
ATOM 1812 O O . TYR A 1 271 ? -30.174 49.547 -30.945 1.00 55.81 271 TYR A O 1
ATOM 1821 N N . TYR A 1 272 ? -31.283 49.900 -32.882 1.00 64.67 272 TYR A N 1
ATOM 1822 C CA . TYR A 1 272 ? -30.963 48.596 -33.438 1.00 61.15 272 TYR A CA 1
ATOM 1823 C C . TYR A 1 272 ? -31.006 48.677 -34.956 1.00 61.97 272 TYR A C 1
ATOM 1824 O O . TYR A 1 272 ? -31.377 49.701 -35.537 1.00 64.72 272 TYR A O 1
ATOM 1833 N N . GLY A 1 273 ? -30.647 47.577 -35.594 1.00 62.02 273 GLY A N 1
ATOM 1834 C CA . GLY A 1 273 ? -30.693 47.485 -37.044 1.00 62.21 273 GLY A CA 1
ATOM 1835 C C . GLY A 1 273 ? -31.425 46.243 -37.490 1.00 59.41 273 GLY A C 1
ATOM 1836 O O . GLY A 1 273 ? -31.322 45.186 -36.868 1.00 56.65 273 GLY A O 1
ATOM 1837 N N . SER A 1 274 ? -32.161 46.377 -38.588 1.00 63.04 274 SER A N 1
ATOM 1838 C CA . SER A 1 274 ? -32.929 45.277 -39.144 1.00 60.90 274 SER A CA 1
ATOM 1839 C C . SER A 1 274 ? -32.120 44.553 -40.212 1.00 60.48 274 SER A C 1
ATOM 1840 O O . SER A 1 274 ? -31.271 45.143 -40.886 1.00 62.18 274 SER A O 1
ATOM 1843 N N . GLY A 1 275 ? -32.396 43.265 -40.360 1.00 62.35 275 GLY A N 1
ATOM 1844 C CA . GLY A 1 275 ? -31.633 42.394 -41.231 1.00 61.74 275 GLY A CA 1
ATOM 1845 C C . GLY A 1 275 ? -32.132 42.370 -42.658 1.00 63.23 275 GLY A C 1
ATOM 1846 O O . GLY A 1 275 ? -32.761 43.316 -43.144 1.00 64.88 275 GLY A O 1
ATOM 1847 N N . ASN A 1 276 ? -31.855 41.260 -43.334 1.00 66.75 276 ASN A N 1
ATOM 1848 C CA . ASN A 1 276 ? -32.056 41.172 -44.769 1.00 68.48 276 ASN A CA 1
ATOM 1849 C C . ASN A 1 276 ? -33.541 41.074 -45.113 1.00 70.10 276 ASN A C 1
ATOM 1850 O O . ASN A 1 276 ? -34.342 40.579 -44.315 1.00 69.80 276 ASN A O 1
ATOM 1855 N N . PRO A 1 277 ? -33.935 41.540 -46.302 1.00 69.19 277 PRO A N 1
ATOM 1856 C CA . PRO A 1 277 ? -35.335 41.394 -46.741 1.00 71.19 277 PRO A CA 1
ATOM 1857 C C . PRO A 1 277 ? -35.652 39.972 -47.196 1.00 71.98 277 PRO A C 1
ATOM 1858 O O . PRO A 1 277 ? -36.126 39.734 -48.305 1.00 74.55 277 PRO A O 1
ATOM 1862 N N . SER A 1 278 ? -35.409 39.009 -46.308 1.00 70.31 278 SER A N 1
ATOM 1863 C CA . SER A 1 278 ? -35.661 37.593 -46.562 1.00 71.84 278 SER A CA 1
ATOM 1864 C C . SER A 1 278 ? -34.947 37.073 -47.807 1.00 72.66 278 SER A C 1
ATOM 1865 O O . SER A 1 278 ? -33.720 36.925 -47.803 1.00 70.57 278 SER A O 1
ATOM 1868 N N . THR A 1 279 ? -35.704 36.805 -48.873 1.00 76.11 279 THR A N 1
ATOM 1869 C CA . THR A 1 279 ? -35.173 36.081 -50.024 1.00 77.58 279 THR A CA 1
ATOM 1870 C C . THR A 1 279 ? -33.978 36.795 -50.647 1.00 75.92 279 THR A C 1
ATOM 1871 O O . THR A 1 279 ? -33.916 38.026 -50.693 1.00 75.26 279 THR A O 1
ATOM 1875 N N . TRP A 1 280 ? -33.018 36.001 -51.118 1.00 77.68 280 TRP A N 1
ATOM 1876 C CA . TRP A 1 280 ? -31.800 36.503 -51.739 1.00 77.24 280 TRP A CA 1
ATOM 1877 C C . TRP A 1 280 ? -31.950 36.742 -53.238 1.00 79.98 280 TRP A C 1
ATOM 1878 O O . TRP A 1 280 ? -30.988 37.178 -53.879 1.00 80.15 280 TRP A O 1
ATOM 1889 N N . ASN A 1 281 ? -33.122 36.456 -53.812 1.00 78.60 281 ASN A N 1
ATOM 1890 C CA . ASN A 1 281 ? -33.396 36.750 -55.211 1.00 81.93 281 ASN A CA 1
ATOM 1891 C C . ASN A 1 281 ? -34.107 38.093 -55.289 1.00 82.51 281 ASN A C 1
ATOM 1892 O O . ASN A 1 281 ? -35.242 38.208 -54.801 1.00 83.43 281 ASN A O 1
ATOM 1897 N N . PRO A 1 282 ? -33.498 39.128 -55.878 1.00 82.59 282 PRO A N 1
ATOM 1898 C CA . PRO A 1 282 ? -34.087 40.472 -55.782 1.00 82.68 282 PRO A CA 1
ATOM 1899 C C . PRO A 1 282 ? -35.227 40.784 -56.741 1.00 86.67 282 PRO A C 1
ATOM 1900 O O . PRO A 1 282 ? -36.091 41.590 -56.387 1.00 87.15 282 PRO A O 1
ATOM 1904 N N . LYS A 1 283 ? -35.281 40.188 -57.936 1.00 81.71 283 LYS A N 1
ATOM 1905 C CA . LYS A 1 283 ? -36.380 40.567 -58.819 1.00 85.70 283 LYS A CA 1
ATOM 1906 C C . LYS A 1 283 ? -37.661 39.831 -58.458 1.00 87.70 283 LYS A C 1
ATOM 1907 O O . LYS A 1 283 ? -38.755 40.292 -58.802 1.00 90.50 283 LYS A O 1
ATOM 1913 N N . GLN A 1 284 ? -37.544 38.718 -57.737 1.00 87.23 284 GLN A N 1
ATOM 1914 C CA . GLN A 1 284 ? -38.697 38.101 -57.102 1.00 88.50 284 GLN A CA 1
ATOM 1915 C C . GLN A 1 284 ? -39.182 38.960 -55.942 1.00 86.23 284 GLN A C 1
ATOM 1916 O O . GLN A 1 284 ? -40.323 38.809 -55.492 1.00 87.78 284 GLN A O 1
ATOM 1922 N N . ARG A 1 285 ? -38.339 39.888 -55.489 1.00 89.78 285 ARG A N 1
ATOM 1923 C CA . ARG A 1 285 ? -38.581 40.728 -54.319 1.00 87.28 285 ARG A CA 1
ATOM 1924 C C . ARG A 1 285 ? -38.530 42.204 -54.725 1.00 87.37 285 ARG A C 1
ATOM 1925 O O . ARG A 1 285 ? -37.641 42.950 -54.301 1.00 84.49 285 ARG A O 1
ATOM 1933 N N . PRO A 1 286 ? -39.469 42.663 -55.553 1.00 85.13 286 PRO A N 1
ATOM 1934 C CA . PRO A 1 286 ? -39.386 44.039 -56.062 1.00 85.55 286 PRO A CA 1
ATOM 1935 C C . PRO A 1 286 ? -39.727 45.080 -55.006 1.00 83.64 286 PRO A C 1
ATOM 1936 O O . PRO A 1 286 ? -40.499 44.834 -54.075 1.00 83.36 286 PRO A O 1
ATOM 1940 N N . GLY A 1 287 ? -39.143 46.260 -55.169 1.00 84.26 287 GLY A N 1
ATOM 1941 C CA . GLY A 1 287 ? -39.355 47.375 -54.271 1.00 82.55 287 GLY A CA 1
ATOM 1942 C C . GLY A 1 287 ? -38.161 47.621 -53.363 1.00 78.44 287 GLY A C 1
ATOM 1943 O O . GLY A 1 287 ? -37.213 46.839 -53.293 1.00 76.89 287 GLY A O 1
ATOM 1944 N N . ASP A 1 288 ? -38.234 48.751 -52.654 1.00 78.63 288 ASP A N 1
ATOM 1945 C CA . ASP A 1 288 ? -37.164 49.136 -51.740 1.00 76.27 288 ASP A CA 1
ATOM 1946 C C . ASP A 1 288 ? -37.071 48.198 -50.544 1.00 74.17 288 ASP A C 1
ATOM 1947 O O . ASP A 1 288 ? -36.030 48.164 -49.879 1.00 72.34 288 ASP A O 1
ATOM 1952 N N . ASN A 1 289 ? -38.142 47.456 -50.253 1.00 75.69 289 ASN A N 1
ATOM 1953 C CA . ASN A 1 289 ? -38.167 46.453 -49.187 1.00 74.09 289 ASN A CA 1
ATOM 1954 C C . ASN A 1 289 ? -37.905 47.088 -47.823 1.00 71.57 289 ASN A C 1
ATOM 1955 O O . ASN A 1 289 ? -37.095 46.607 -47.027 1.00 69.04 289 ASN A O 1
ATOM 1960 N N . LYS A 1 290 ? -38.605 48.185 -47.559 1.00 72.99 290 LYS A N 1
ATOM 1961 C CA . LYS A 1 290 ? -38.518 48.852 -46.270 1.00 71.89 290 LYS A CA 1
ATOM 1962 C C . LYS A 1 290 ? -39.444 48.172 -45.266 1.00 71.60 290 LYS A C 1
ATOM 1963 O O . LYS A 1 290 ? -40.537 47.720 -45.617 1.00 73.15 290 LYS A O 1
ATOM 1969 N N . TRP A 1 291 ? -38.999 48.093 -44.013 1.00 70.23 291 TRP A N 1
ATOM 1970 C CA . TRP A 1 291 ? -37.741 48.702 -43.599 1.00 69.33 291 TRP A CA 1
ATOM 1971 C C . TRP A 1 291 ? -36.691 47.670 -43.203 1.00 67.45 291 TRP A C 1
ATOM 1972 O O . TRP A 1 291 ? -36.257 47.619 -42.052 1.00 66.48 291 TRP A O 1
ATOM 1983 N N . SER A 1 292 ? -36.297 46.841 -44.165 1.00 67.93 292 SER A N 1
ATOM 1984 C CA . SER A 1 292 ? -35.095 46.034 -44.011 1.00 66.39 292 SER A CA 1
ATOM 1985 C C . SER A 1 292 ? -33.846 46.897 -44.173 1.00 67.98 292 SER A C 1
ATOM 1986 O O . SER A 1 292 ? -33.839 47.887 -44.908 1.00 69.82 292 SER A O 1
ATOM 1989 N N . MET A 1 293 ? -32.772 46.486 -43.491 1.00 64.27 293 MET A N 1
ATOM 1990 C CA . MET A 1 293 ? -31.451 47.115 -43.601 1.00 65.55 293 MET A CA 1
ATOM 1991 C C . MET A 1 293 ? -31.463 48.567 -43.121 1.00 67.40 293 MET A C 1
ATOM 1992 O O . MET A 1 293 ? -30.825 49.438 -43.717 1.00 68.72 293 MET A O 1
ATOM 1997 N N . THR A 1 294 ? -32.184 48.835 -42.033 1.00 63.23 294 THR A N 1
ATOM 1998 C CA . THR A 1 294 ? -32.395 50.193 -41.545 1.00 65.21 294 THR A CA 1
ATOM 1999 C C . THR A 1 294 ? -31.925 50.338 -40.104 1.00 65.39 294 THR A C 1
ATOM 2000 O O . THR A 1 294 ? -32.197 49.478 -39.261 1.00 63.68 294 THR A O 1
ATOM 2004 N N . ILE A 1 295 ? -31.220 51.435 -39.835 1.00 62.06 295 ILE A N 1
ATOM 2005 C CA . ILE A 1 295 ? -30.969 51.875 -38.466 1.00 63.08 295 ILE A CA 1
ATOM 2006 C C . ILE A 1 295 ? -32.290 52.308 -37.840 1.00 63.73 295 ILE A C 1
ATOM 2007 O O . ILE A 1 295 ? -32.968 53.206 -38.351 1.00 64.81 295 ILE A O 1
ATOM 2012 N N . TRP A 1 296 ? -32.650 51.686 -36.720 1.00 65.85 296 TRP A N 1
ATOM 2013 C CA . TRP A 1 296 ? -33.895 51.966 -36.015 1.00 65.92 296 TRP A CA 1
ATOM 2014 C C . TRP A 1 296 ? -33.596 52.713 -34.722 1.00 67.86 296 TRP A C 1
ATOM 2015 O O . TRP A 1 296 ? -32.579 52.458 -34.071 1.00 68.17 296 TRP A O 1
ATOM 2026 N N . ALA A 1 297 ? -34.484 53.636 -34.351 1.00 67.11 297 ALA A N 1
ATOM 2027 C CA . ALA A 1 297 ? -34.355 54.377 -33.094 1.00 68.68 297 ALA A CA 1
ATOM 2028 C C . ALA A 1 297 ? -35.735 54.464 -32.447 1.00 68.36 297 ALA A C 1
ATOM 2029 O O . ALA A 1 297 ? -36.528 55.340 -32.799 1.00 69.03 297 ALA A O 1
ATOM 2031 N N . ARG A 1 298 ? -36.001 53.587 -31.481 1.00 72.33 298 ARG A N 1
ATOM 2032 C CA . ARG A 1 298 ? -37.311 53.480 -30.853 1.00 71.31 298 ARG A CA 1
ATOM 2033 C C . ARG A 1 298 ? -37.258 53.890 -29.386 1.00 72.82 298 ARG A C 1
ATOM 2034 O O . ARG A 1 298 ? -36.198 53.912 -28.755 1.00 74.13 298 ARG A O 1
ATOM 2042 N N . ASN A 1 299 ? -38.444 54.202 -28.845 1.00 73.45 299 ASN A N 1
ATOM 2043 C CA . ASN A 1 299 ? -38.678 54.436 -27.425 1.00 74.18 299 ASN A CA 1
ATOM 2044 C C . ASN A 1 299 ? -38.726 53.104 -26.678 1.00 71.91 299 ASN A C 1
ATOM 2045 O O . ASN A 1 299 ? -39.291 52.132 -27.182 1.00 69.29 299 ASN A O 1
ATOM 2050 N N . PRO A 1 300 ? -38.130 53.018 -25.486 1.00 76.66 300 PRO A N 1
ATOM 2051 C CA . PRO A 1 300 ? -38.131 51.724 -24.782 1.00 73.91 300 PRO A CA 1
ATOM 2052 C C . PRO A 1 300 ? -39.488 51.341 -24.215 1.00 73.02 300 PRO A C 1
ATOM 2053 O O . PRO A 1 300 ? -39.858 50.161 -24.260 1.00 71.31 300 PRO A O 1
ATOM 2057 N N . ASP A 1 301 ? -40.246 52.303 -23.683 1.00 76.74 301 ASP A N 1
ATOM 2058 C CA . ASP A 1 301 ? -41.518 51.981 -23.042 1.00 76.82 301 ASP A CA 1
ATOM 2059 C C . ASP A 1 301 ? -42.635 51.788 -24.060 1.00 76.35 301 ASP A C 1
ATOM 2060 O O . ASP A 1 301 ? -43.440 50.859 -23.932 1.00 76.39 301 ASP A O 1
ATOM 2065 N N . THR A 1 302 ? -42.702 52.652 -25.072 1.00 75.36 302 THR A N 1
ATOM 2066 C CA . THR A 1 302 ? -43.750 52.559 -26.080 1.00 75.27 302 THR A CA 1
ATOM 2067 C C . THR A 1 302 ? -43.325 51.647 -27.223 1.00 73.31 302 THR A C 1
ATOM 2068 O O . THR A 1 302 ? -44.111 50.816 -27.689 1.00 73.53 302 THR A O 1
ATOM 2072 N N . GLY A 1 303 ? -42.090 51.807 -27.691 1.00 73.49 303 GLY A N 1
ATOM 2073 C CA . GLY A 1 303 ? -41.572 51.051 -28.806 1.00 71.81 303 GLY A CA 1
ATOM 2074 C C . GLY A 1 303 ? -41.690 51.721 -30.148 1.00 72.15 303 GLY A C 1
ATOM 2075 O O . GLY A 1 303 ? -41.238 51.148 -31.148 1.00 70.88 303 GLY A O 1
ATOM 2076 N N . MET A 1 304 ? -42.287 52.902 -30.213 1.00 72.00 304 MET A N 1
ATOM 2077 C CA . MET A 1 304 ? -42.443 53.578 -31.484 1.00 72.58 304 MET A CA 1
ATOM 2078 C C . MET A 1 304 ? -41.250 54.486 -31.754 1.00 73.00 304 MET A C 1
ATOM 2079 O O . MET A 1 304 ? -40.752 55.170 -30.856 1.00 74.67 304 MET A O 1
ATOM 2084 N N . ALA A 1 305 ? -40.816 54.507 -33.011 1.00 70.46 305 ALA A N 1
ATOM 2085 C CA . ALA A 1 305 ? -39.510 55.035 -33.380 1.00 69.45 305 ALA A CA 1
ATOM 2086 C C . ALA A 1 305 ? -39.554 56.541 -33.598 1.00 71.70 305 ALA A C 1
ATOM 2087 O O . ALA A 1 305 ? -40.483 57.063 -34.220 1.00 71.91 305 ALA A O 1
ATOM 2089 N N . LYS A 1 306 ? -38.567 57.241 -33.031 1.00 69.34 306 LYS A N 1
ATOM 2090 C CA . LYS A 1 306 ? -38.427 58.668 -33.300 1.00 70.90 306 LYS A CA 1
ATOM 2091 C C . LYS A 1 306 ? -37.858 58.907 -34.693 1.00 71.13 306 LYS A C 1
ATOM 2092 O O . LYS A 1 306 ? -38.334 59.788 -35.419 1.00 72.04 306 LYS A O 1
ATOM 2098 N N . TRP A 1 307 ? -36.832 58.151 -35.080 1.00 67.02 307 TRP A N 1
ATOM 2099 C CA . TRP A 1 307 ? -36.289 58.259 -36.426 1.00 66.56 307 TRP A CA 1
ATOM 2100 C C . TRP A 1 307 ? -35.805 56.893 -36.893 1.00 64.86 307 TRP A C 1
ATOM 2101 O O . TRP A 1 307 ? -35.654 55.954 -36.106 1.00 63.74 307 TRP A O 1
ATOM 2112 N N . VAL A 1 308 ? -35.567 56.798 -38.203 1.00 68.82 308 VAL A N 1
ATOM 2113 C CA . VAL A 1 308 ? -35.097 55.577 -38.846 1.00 67.39 308 VAL A CA 1
ATOM 2114 C C . VAL A 1 308 ? -34.340 55.980 -40.108 1.00 67.73 308 VAL A C 1
ATOM 2115 O O . VAL A 1 308 ? -34.465 57.106 -40.592 1.00 68.84 308 VAL A O 1
ATOM 2119 N N . TYR A 1 309 ? -33.535 55.058 -40.637 1.00 64.70 309 TYR A N 1
ATOM 2120 C CA . TYR A 1 309 ? -32.783 55.327 -41.865 1.00 64.78 309 TYR A CA 1
ATOM 2121 C C . TYR A 1 309 ? -32.385 54.011 -42.512 1.00 63.94 309 TYR A C 1
ATOM 2122 O O . TYR A 1 309 ? -31.710 53.195 -41.878 1.00 62.13 309 TYR A O 1
ATOM 2131 N N . GLN A 1 310 ? -32.771 53.814 -43.772 1.00 67.17 310 GLN A N 1
ATOM 2132 C CA . GLN A 1 310 ? -32.402 52.611 -44.509 1.00 65.89 310 GLN A CA 1
ATOM 2133 C C . GLN A 1 310 ? -31.054 52.817 -45.189 1.00 66.09 310 GLN A C 1
ATOM 2134 O O . GLN A 1 310 ? -30.905 53.713 -46.028 1.00 67.12 310 GLN A O 1
ATOM 2140 N N . MET A 1 311 ? -30.078 51.982 -44.831 1.00 65.34 311 MET A N 1
ATOM 2141 C CA . MET A 1 311 ? -28.754 52.085 -45.431 1.00 65.16 311 MET A CA 1
ATOM 2142 C C . MET A 1 311 ? -28.714 51.449 -46.814 1.00 64.99 311 MET A C 1
ATOM 2143 O O . MET A 1 311 ? -28.142 52.023 -47.747 1.00 65.65 311 MET A O 1
ATOM 2148 N N . THR A 1 312 ? -29.316 50.268 -46.965 1.00 69.15 312 THR A N 1
ATOM 2149 C CA . THR A 1 312 ? -29.267 49.494 -48.205 1.00 69.21 312 THR A CA 1
ATOM 2150 C C . THR A 1 312 ? -30.680 49.273 -48.726 1.00 69.49 312 THR A C 1
ATOM 2151 O O . THR A 1 312 ? -31.322 48.262 -48.397 1.00 68.41 312 THR A O 1
ATOM 2155 N N . PRO A 1 313 ? -31.209 50.188 -49.534 1.00 70.67 313 PRO A N 1
ATOM 2156 C CA . PRO A 1 313 ? -32.541 49.970 -50.110 1.00 70.94 313 PRO A CA 1
ATOM 2157 C C . PRO A 1 313 ? -32.508 48.901 -51.190 1.00 70.64 313 PRO A C 1
ATOM 2158 O O . PRO A 1 313 ? -31.633 48.894 -52.060 1.00 71.24 313 PRO A O 1
ATOM 2162 N N . HIS A 1 314 ? -33.488 48.001 -51.126 1.00 73.25 314 HIS A N 1
ATOM 2163 C CA . HIS A 1 314 ? -33.591 46.838 -52.007 1.00 73.18 314 HIS A CA 1
ATOM 2164 C C . HIS A 1 314 ? -32.271 46.065 -52.054 1.00 72.83 314 HIS A C 1
ATOM 2165 O O . HIS A 1 314 ? -31.511 46.111 -53.022 1.00 73.88 314 HIS A O 1
ATOM 2172 N N . ASP A 1 315 ? -32.027 45.344 -50.963 1.00 73.19 315 ASP A N 1
ATOM 2173 C CA . ASP A 1 315 ? -30.795 44.582 -50.831 1.00 72.95 315 ASP A CA 1
ATOM 2174 C C . ASP A 1 315 ? -30.745 43.450 -51.846 1.00 73.26 315 ASP A C 1
ATOM 2175 O O . ASP A 1 315 ? -31.735 42.751 -52.075 1.00 73.07 315 ASP A O 1
ATOM 2180 N N . GLU A 1 316 ? -29.574 43.273 -52.453 1.00 73.04 316 GLU A N 1
ATOM 2181 C CA . GLU A 1 316 ? -29.338 42.196 -53.398 1.00 73.81 316 GLU A CA 1
ATOM 2182 C C . GLU A 1 316 ? -28.253 41.228 -52.947 1.00 73.40 316 GLU A C 1
ATOM 2183 O O . GLU A 1 316 ? -27.961 40.272 -53.674 1.00 74.13 316 GLU A O 1
ATOM 2189 N N . TRP A 1 317 ? -27.646 41.440 -51.773 1.00 70.46 317 TRP A N 1
ATOM 2190 C CA . TRP A 1 317 ? -26.472 40.664 -51.391 1.00 70.43 317 TRP A CA 1
ATOM 2191 C C . TRP A 1 317 ? -26.492 40.174 -49.947 1.00 68.39 317 TRP A C 1
ATOM 2192 O O . TRP A 1 317 ? -25.455 39.696 -49.467 1.00 68.37 317 TRP A O 1
ATOM 2203 N N . ASP A 1 318 ? -27.620 40.267 -49.245 1.00 68.84 318 ASP A N 1
ATOM 2204 C CA . ASP A 1 318 ? -27.716 39.878 -47.837 1.00 66.55 318 ASP A CA 1
ATOM 2205 C C . ASP A 1 318 ? -26.660 40.611 -47.007 1.00 66.18 318 ASP A C 1
ATOM 2206 O O . ASP A 1 318 ? -25.786 40.013 -46.375 1.00 65.15 318 ASP A O 1
ATOM 2211 N N . PHE A 1 319 ? -26.759 41.939 -47.025 1.00 64.76 319 PHE A N 1
ATOM 2212 C CA . PHE A 1 319 ? -25.856 42.806 -46.268 1.00 64.49 319 PHE A CA 1
ATOM 2213 C C . PHE A 1 319 ? -26.560 43.268 -44.993 1.00 63.08 319 PHE A C 1
ATOM 2214 O O . PHE A 1 319 ? -26.926 44.433 -44.830 1.00 64.12 319 PHE A O 1
ATOM 2222 N N . ASP A 1 320 ? -26.745 42.313 -44.083 1.00 66.13 320 ASP A N 1
ATOM 2223 C CA . ASP A 1 320 ? -27.597 42.524 -42.918 1.00 64.60 320 ASP A CA 1
ATOM 2224 C C . ASP A 1 320 ? -27.138 43.723 -42.097 1.00 65.25 320 ASP A C 1
ATOM 2225 O O . ASP A 1 320 ? -25.979 43.805 -41.683 1.00 65.02 320 ASP A O 1
ATOM 2230 N N . GLY A 1 321 ? -28.060 44.654 -41.863 1.00 59.86 321 GLY A N 1
ATOM 2231 C CA . GLY A 1 321 ? -27.755 45.869 -41.134 1.00 61.35 321 GLY A CA 1
ATOM 2232 C C . GLY A 1 321 ? -27.869 45.700 -39.634 1.00 59.92 321 GLY A C 1
ATOM 2233 O O . GLY A 1 321 ? -28.239 46.636 -38.920 1.00 61.44 321 GLY A O 1
ATOM 2234 N N . ILE A 1 322 ? -27.546 44.499 -39.145 1.00 61.53 322 ILE A N 1
ATOM 2235 C CA . ILE A 1 322 ? -27.760 44.160 -37.740 1.00 59.18 322 ILE A CA 1
ATOM 2236 C C . ILE A 1 322 ? -26.644 44.640 -36.829 1.00 58.82 322 ILE A C 1
ATOM 2237 O O . ILE A 1 322 ? -26.790 44.563 -35.603 1.00 57.24 322 ILE A O 1
ATOM 2242 N N . ASN A 1 323 ? -25.537 45.123 -37.389 1.00 56.03 323 ASN A N 1
ATOM 2243 C CA . ASN A 1 323 ? -24.344 45.383 -36.599 1.00 54.31 323 ASN A CA 1
ATOM 2244 C C . ASN A 1 323 ? -24.595 46.471 -35.557 1.00 55.06 323 ASN A C 1
ATOM 2245 O O . ASN A 1 323 ? -25.535 47.266 -35.654 1.00 58.17 323 ASN A O 1
ATOM 2250 N N . GLU A 1 324 ? -23.730 46.486 -34.546 1.00 54.73 324 GLU A N 1
ATOM 2251 C CA . GLU A 1 324 ? -23.910 47.359 -33.395 1.00 55.59 324 GLU A CA 1
ATOM 2252 C C . GLU A 1 324 ? -23.808 48.828 -33.794 1.00 58.55 324 GLU A C 1
ATOM 2253 O O . GLU A 1 324 ? -23.075 49.201 -34.715 1.00 58.53 324 GLU A O 1
ATOM 2259 N N . MET A 1 325 ? -24.566 49.664 -33.090 1.00 51.77 325 MET A N 1
ATOM 2260 C CA . MET A 1 325 ? -24.524 51.113 -33.252 1.00 54.19 325 MET A CA 1
ATOM 2261 C C . MET A 1 325 ? -23.871 51.676 -32.004 1.00 53.71 325 MET A C 1
ATOM 2262 O O . MET A 1 325 ? -24.487 51.693 -30.933 1.00 55.10 325 MET A O 1
ATOM 2267 N N . ILE A 1 326 ? -22.649 52.161 -32.138 1.00 53.84 326 ILE A N 1
ATOM 2268 C CA . ILE A 1 326 ? -21.878 52.577 -30.978 1.00 53.83 326 ILE A CA 1
ATOM 2269 C C . ILE A 1 326 ? -22.182 54.046 -30.734 1.00 57.52 326 ILE A C 1
ATOM 2270 O O . ILE A 1 326 ? -21.915 54.899 -31.587 1.00 57.97 326 ILE A O 1
ATOM 2275 N N . LEU A 1 327 ? -22.737 54.341 -29.562 1.00 52.75 327 LEU A N 1
ATOM 2276 C CA . LEU A 1 327 ? -23.225 55.675 -29.249 1.00 56.49 327 LEU A CA 1
ATOM 2277 C C . LEU A 1 327 ? -22.080 56.478 -28.652 1.00 57.97 327 LEU A C 1
ATOM 2278 O O . LEU A 1 327 ? -21.490 56.076 -27.644 1.00 58.37 327 LEU A O 1
ATOM 2283 N N . THR A 1 328 ? -21.760 57.600 -29.286 1.00 59.92 328 THR A N 1
ATOM 2284 C CA . THR A 1 328 ? -20.634 58.422 -28.887 1.00 61.01 328 THR A CA 1
ATOM 2285 C C . THR A 1 328 ? -21.088 59.859 -28.689 1.00 64.43 328 THR A C 1
ATOM 2286 O O . THR A 1 328 ? -22.097 60.301 -29.245 1.00 65.10 328 THR A O 1
ATOM 2290 N N . ASP A 1 329 ? -20.328 60.580 -27.874 1.00 63.28 329 ASP A N 1
ATOM 2291 C CA . ASP A 1 329 ? -20.473 62.022 -27.706 1.00 66.62 329 ASP A CA 1
ATOM 2292 C C . ASP A 1 329 ? -19.170 62.639 -28.199 1.00 65.15 329 ASP A C 1
ATOM 2293 O O . ASP A 1 329 ? -18.182 62.698 -27.460 1.00 66.13 329 ASP A O 1
ATOM 2298 N N . GLN A 1 330 ? -19.164 63.078 -29.452 1.00 72.23 330 GLN A N 1
ATOM 2299 C CA . GLN A 1 330 ? -17.974 63.615 -30.088 1.00 70.30 330 GLN A CA 1
ATOM 2300 C C . GLN A 1 330 ? -18.242 65.022 -30.606 1.00 71.99 330 GLN A C 1
ATOM 2301 O O . GLN A 1 330 ? -19.376 65.506 -30.623 1.00 74.24 330 GLN A O 1
ATOM 2307 N N . LYS A 1 331 ? -17.164 65.680 -31.018 1.00 68.80 331 LYS A N 1
ATOM 2308 C CA . LYS A 1 331 ? -17.245 66.986 -31.657 1.00 70.67 331 LYS A CA 1
ATOM 2309 C C . LYS A 1 331 ? -17.240 66.772 -33.166 1.00 69.77 331 LYS A C 1
ATOM 2310 O O . LYS A 1 331 ? -16.230 66.348 -33.736 1.00 69.07 331 LYS A O 1
ATOM 2312 N N . PHE A 1 332 ? -18.370 67.046 -33.810 1.00 73.89 332 PHE A N 1
ATOM 2313 C CA . PHE A 1 332 ? -18.482 66.974 -35.260 1.00 71.89 332 PHE A CA 1
ATOM 2314 C C . PHE A 1 332 ? -18.584 68.392 -35.804 1.00 73.88 332 PHE A C 1
ATOM 2315 O O . PHE A 1 332 ? -19.487 69.143 -35.417 1.00 76.56 332 PHE A O 1
ATOM 2323 N N . ASP A 1 333 ? -17.658 68.750 -36.696 1.00 73.29 333 ASP A N 1
ATOM 2324 C CA . ASP A 1 333 ? -17.619 70.077 -37.311 1.00 74.55 333 ASP A CA 1
ATOM 2325 C C . ASP A 1 333 ? -17.540 71.181 -36.257 1.00 77.39 333 ASP A C 1
ATOM 2326 O O . ASP A 1 333 ? -18.109 72.261 -36.420 1.00 79.57 333 ASP A O 1
ATOM 2328 N N . GLY A 1 334 ? -16.830 70.907 -35.164 1.00 75.64 334 GLY A N 1
ATOM 2329 C CA . GLY A 1 334 ? -16.648 71.881 -34.109 1.00 78.77 334 GLY A CA 1
ATOM 2330 C C . GLY A 1 334 ? -17.775 71.981 -33.104 1.00 81.60 334 GLY A C 1
ATOM 2331 O O . GLY A 1 334 ? -17.646 72.735 -32.130 1.00 84.43 334 GLY A O 1
ATOM 2332 N N . LYS A 1 335 ? -18.873 71.257 -33.301 1.00 75.19 335 LYS A N 1
ATOM 2333 C CA . LYS A 1 335 ? -20.012 71.287 -32.395 1.00 75.41 335 LYS A CA 1
ATOM 2334 C C . LYS A 1 335 ? -20.193 69.909 -31.780 1.00 72.80 335 LYS A C 1
ATOM 2335 O O . LYS A 1 335 ? -20.223 68.905 -32.499 1.00 70.54 335 LYS A O 1
ATOM 2337 N N . ASP A 1 336 ? -20.312 69.861 -30.455 1.00 72.67 336 ASP A N 1
ATOM 2338 C CA . ASP A 1 336 ? -20.549 68.592 -29.781 1.00 72.34 336 ASP A CA 1
ATOM 2339 C C . ASP A 1 336 ? -21.946 68.089 -30.119 1.00 72.17 336 ASP A C 1
ATOM 2340 O O . ASP A 1 336 ? -22.937 68.809 -29.958 1.00 74.16 336 ASP A O 1
ATOM 2345 N N . ARG A 1 337 ? -22.021 66.852 -30.605 1.00 72.32 337 ARG A N 1
ATOM 2346 C CA . ARG A 1 337 ? -23.252 66.305 -31.133 1.00 71.32 337 ARG A CA 1
ATOM 2347 C C . ARG A 1 337 ? -23.434 64.878 -30.635 1.00 70.09 337 ARG A C 1
ATOM 2348 O O . ARG A 1 337 ? -22.456 64.120 -30.555 1.00 68.31 337 ARG A O 1
ATOM 2356 N N . PRO A 1 338 ? -24.661 64.486 -30.289 1.00 68.67 338 PRO A N 1
ATOM 2357 C CA . PRO A 1 338 ? -24.922 63.075 -29.967 1.00 67.17 338 PRO A CA 1
ATOM 2358 C C . PRO A 1 338 ? -24.773 62.233 -31.225 1.00 63.70 338 PRO A C 1
ATOM 2359 O O . PRO A 1 338 ? -25.472 62.450 -32.217 1.00 63.28 338 PRO A O 1
ATOM 2363 N N . LEU A 1 339 ? -23.858 61.273 -31.183 1.00 64.34 339 LEU A N 1
ATOM 2364 C CA . LEU A 1 339 ? -23.479 60.541 -32.378 1.00 61.20 339 LEU A CA 1
ATOM 2365 C C . LEU A 1 339 ? -23.878 59.076 -32.278 1.00 59.46 339 LEU A C 1
ATOM 2366 O O . LEU A 1 339 ? -24.084 58.527 -31.191 1.00 60.11 339 LEU A O 1
ATOM 2371 N N . LEU A 1 340 ? -23.973 58.449 -33.447 1.00 59.38 340 LEU A N 1
ATOM 2372 C CA . LEU A 1 340 ? -24.176 57.013 -33.568 1.00 57.84 340 LEU A CA 1
ATOM 2373 C C . LEU A 1 340 ? -23.307 56.530 -34.717 1.00 56.85 340 LEU A C 1
ATOM 2374 O O . LEU A 1 340 ? -23.436 57.026 -35.840 1.00 57.53 340 LEU A O 1
ATOM 2379 N N . THR A 1 341 ? -22.430 55.571 -34.441 1.00 59.79 341 THR A N 1
ATOM 2380 C CA . THR A 1 341 ? -21.497 55.063 -35.436 1.00 57.54 341 THR A CA 1
ATOM 2381 C C . THR A 1 341 ? -21.771 53.590 -35.698 1.00 56.42 341 THR A C 1
ATOM 2382 O O . THR A 1 341 ? -21.983 52.810 -34.764 1.00 55.42 341 THR A O 1
ATOM 2386 N N . HIS A 1 342 ? -21.753 53.216 -36.974 1.00 54.37 342 HIS A N 1
ATOM 2387 C CA . HIS A 1 342 ? -22.177 51.894 -37.400 1.00 54.65 342 HIS A CA 1
ATOM 2388 C C . HIS A 1 342 ? -21.267 51.389 -38.509 1.00 53.62 342 HIS A C 1
ATOM 2389 O O . HIS A 1 342 ? -20.921 52.136 -39.429 1.00 54.41 342 HIS A O 1
ATOM 2396 N N . PHE A 1 343 ? -20.879 50.121 -38.412 1.00 58.36 343 PHE A N 1
ATOM 2397 C CA . PHE A 1 343 ? -20.076 49.446 -39.429 1.00 57.72 343 PHE A CA 1
ATOM 2398 C C . PHE A 1 343 ? -20.952 48.354 -40.038 1.00 60.82 343 PHE A C 1
ATOM 2399 O O . PHE A 1 343 ? -21.035 47.240 -39.519 1.00 58.94 343 PHE A O 1
ATOM 2407 N N . ASP A 1 344 ? -21.605 48.685 -41.145 1.00 60.67 344 ASP A N 1
ATOM 2408 C CA . ASP A 1 344 ? -22.510 47.756 -41.797 1.00 61.19 344 ASP A CA 1
ATOM 2409 C C . ASP A 1 344 ? -21.736 46.682 -42.550 1.00 60.10 344 ASP A C 1
ATOM 2410 O O . ASP A 1 344 ? -20.547 46.824 -42.851 1.00 59.43 344 ASP A O 1
ATOM 2415 N N . ARG A 1 345 ? -22.433 45.584 -42.848 1.00 65.19 345 ARG A N 1
ATOM 2416 C CA . ARG A 1 345 ? -21.852 44.546 -43.686 1.00 64.93 345 ARG A CA 1
ATOM 2417 C C . ARG A 1 345 ? -21.654 45.018 -45.119 1.00 66.31 345 ARG A C 1
ATOM 2418 O O . ARG A 1 345 ? -20.797 44.473 -45.821 1.00 66.52 345 ARG A O 1
ATOM 2426 N N . ASN A 1 346 ? -22.417 46.018 -45.568 1.00 61.96 346 ASN A N 1
ATOM 2427 C CA . ASN A 1 346 ? -22.287 46.492 -46.940 1.00 63.14 346 ASN A CA 1
ATOM 2428 C C . ASN A 1 346 ? -20.934 47.134 -47.222 1.00 62.34 346 ASN A C 1
ATOM 2429 O O . ASN A 1 346 ? -20.596 47.331 -48.394 1.00 62.87 346 ASN A O 1
ATOM 2434 N N . GLY A 1 347 ? -20.163 47.466 -46.191 1.00 61.77 347 GLY A N 1
ATOM 2435 C CA . GLY A 1 347 ? -18.831 48.002 -46.366 1.00 60.11 347 GLY A CA 1
ATOM 2436 C C . GLY A 1 347 ? -18.666 49.475 -46.061 1.00 59.36 347 GLY A C 1
ATOM 2437 O O . GLY A 1 347 ? -17.583 50.019 -46.305 1.00 57.46 347 GLY A O 1
ATOM 2438 N N . PHE A 1 348 ? -19.691 50.137 -45.531 1.00 59.92 348 PHE A N 1
ATOM 2439 C CA . PHE A 1 348 ? -19.657 51.570 -45.272 1.00 59.64 348 PHE A CA 1
ATOM 2440 C C . PHE A 1 348 ? -19.705 51.825 -43.772 1.00 58.92 348 PHE A C 1
ATOM 2441 O O . PHE A 1 348 ? -20.536 51.244 -43.065 1.00 60.10 348 PHE A O 1
ATOM 2449 N N . GLY A 1 349 ? -18.817 52.691 -43.293 1.00 58.10 349 GLY A N 1
ATOM 2450 C CA . GLY A 1 349 ? -18.844 53.101 -41.904 1.00 56.97 349 GLY A CA 1
ATOM 2451 C C . GLY A 1 349 ? -19.714 54.324 -41.705 1.00 59.05 349 GLY A C 1
ATOM 2452 O O . GLY A 1 349 ? -19.309 55.445 -42.029 1.00 58.94 349 GLY A O 1
ATOM 2453 N N . TYR A 1 350 ? -20.914 54.119 -41.173 1.00 55.86 350 TYR A N 1
ATOM 2454 C CA . TYR A 1 350 ? -21.893 55.187 -41.039 1.00 58.04 350 TYR A CA 1
ATOM 2455 C C . TYR A 1 350 ? -21.705 55.937 -39.727 1.00 57.36 350 TYR A C 1
ATOM 2456 O O . TYR A 1 350 ? -21.450 55.334 -38.680 1.00 55.85 350 TYR A O 1
ATOM 2465 N N . THR A 1 351 ? -21.827 57.260 -39.796 1.00 59.51 351 THR A N 1
ATOM 2466 C CA . THR A 1 351 ? -21.850 58.119 -38.618 1.00 59.76 351 THR A CA 1
ATOM 2467 C C . THR A 1 351 ? -23.112 58.963 -38.684 1.00 62.64 351 THR A C 1
ATOM 2468 O O . THR A 1 351 ? -23.321 59.693 -39.658 1.00 63.80 351 THR A O 1
ATOM 2472 N N . LEU A 1 352 ? -23.947 58.863 -37.653 1.00 58.92 352 LEU A N 1
ATOM 2473 C CA . LEU A 1 352 ? -25.265 59.475 -37.655 1.00 61.53 352 LEU A CA 1
ATOM 2474 C C . LEU A 1 352 ? -25.483 60.253 -36.367 1.00 62.83 352 LEU A C 1
ATOM 2475 O O . LEU A 1 352 ? -24.916 59.929 -35.320 1.00 62.25 352 LEU A O 1
ATOM 2480 N N . ASP A 1 353 ? -26.316 61.286 -36.458 1.00 60.11 353 ASP A N 1
ATOM 2481 C CA . ASP A 1 353 ? -26.845 61.933 -35.265 1.00 61.92 353 ASP A CA 1
ATOM 2482 C C . ASP A 1 353 ? -27.893 61.019 -34.645 1.00 62.43 353 ASP A C 1
ATOM 2483 O O . ASP A 1 353 ? -28.911 60.716 -35.275 1.00 62.95 353 ASP A O 1
ATOM 2488 N N . ARG A 1 354 ? -27.653 60.579 -33.411 1.00 62.09 354 ARG A N 1
ATOM 2489 C CA . ARG A 1 354 ? -28.559 59.626 -32.784 1.00 62.39 354 ARG A CA 1
ATOM 2490 C C . ARG A 1 354 ? -29.816 60.280 -32.228 1.00 64.48 354 ARG A C 1
ATOM 2491 O O . ARG A 1 354 ? -30.685 59.572 -31.708 1.00 64.87 354 ARG A O 1
ATOM 2499 N N . ALA A 1 355 ? -29.937 61.602 -32.329 1.00 63.62 355 ALA A N 1
ATOM 2500 C CA . ALA A 1 355 ? -31.147 62.314 -31.939 1.00 65.34 355 ALA A CA 1
ATOM 2501 C C . ALA A 1 355 ? -32.050 62.608 -33.131 1.00 65.10 355 ALA A C 1
ATOM 2502 O O . ALA A 1 355 ? -33.254 62.343 -33.078 1.00 65.39 355 ALA A O 1
ATOM 2504 N N . THR A 1 356 ? -31.488 63.154 -34.210 1.00 64.79 356 THR A N 1
ATOM 2505 C CA . THR A 1 356 ? -32.266 63.496 -35.395 1.00 65.03 356 THR A CA 1
ATOM 2506 C C . THR A 1 356 ? -32.307 62.366 -36.419 1.00 63.74 356 THR A C 1
ATOM 2507 O O . THR A 1 356 ? -33.354 62.121 -37.027 1.00 63.83 356 THR A O 1
ATOM 2511 N N . GLY A 1 357 ? -31.189 61.668 -36.613 1.00 67.79 357 GLY A N 1
ATOM 2512 C CA . GLY A 1 357 ? -31.049 60.691 -37.672 1.00 66.76 357 GLY A CA 1
ATOM 2513 C C . GLY A 1 357 ? -30.327 61.194 -38.903 1.00 66.61 357 GLY A C 1
ATOM 2514 O O . GLY A 1 357 ? -30.204 60.443 -39.880 1.00 65.85 357 GLY A O 1
ATOM 2515 N N . GLU A 1 358 ? -29.856 62.439 -38.884 1.00 68.01 358 GLU A N 1
ATOM 2516 C CA . GLU A 1 358 ? -29.058 62.993 -39.971 1.00 67.46 358 GLU A CA 1
ATOM 2517 C C . GLU A 1 358 ? -27.796 62.161 -40.182 1.00 65.56 358 GLU A C 1
ATOM 2518 O O . GLU A 1 358 ? -26.982 62.006 -39.264 1.00 64.56 358 GLU A O 1
ATOM 2524 N N . VAL A 1 359 ? -27.631 61.629 -41.391 1.00 65.85 359 VAL A N 1
ATOM 2525 C CA . VAL A 1 359 ? -26.458 60.829 -41.736 1.00 63.98 359 VAL A CA 1
ATOM 2526 C C . VAL A 1 359 ? -25.308 61.778 -42.059 1.00 63.10 359 VAL A C 1
ATOM 2527 O O . VAL A 1 359 ? -25.341 62.489 -43.065 1.00 63.66 359 VAL A O 1
ATOM 2531 N N . LEU A 1 360 ? -24.284 61.785 -41.205 1.00 63.70 360 LEU A N 1
ATOM 2532 C CA . LEU A 1 360 ? -23.154 62.697 -41.352 1.00 62.91 360 LEU A CA 1
ATOM 2533 C C . LEU A 1 360 ? -22.058 62.133 -42.257 1.00 60.95 360 LEU A C 1
ATOM 2534 O O . LEU A 1 360 ? -21.729 62.730 -43.287 1.00 61.13 360 LEU A O 1
ATOM 2539 N N . VAL A 1 361 ? -21.485 60.989 -41.887 1.00 62.91 361 VAL A N 1
ATOM 2540 C CA . VAL A 1 361 ? -20.402 60.368 -42.641 1.00 60.70 361 VAL A CA 1
ATOM 2541 C C . VAL A 1 361 ? -20.835 58.975 -43.078 1.00 60.76 361 VAL A C 1
ATOM 2542 O O . VAL A 1 361 ? -21.438 58.228 -42.300 1.00 61.10 361 VAL A O 1
ATOM 2546 N N . ALA A 1 362 ? -20.522 58.628 -44.337 1.00 61.60 362 ALA A N 1
ATOM 2547 C CA . ALA A 1 362 ? -20.803 57.298 -44.882 1.00 61.62 362 ALA A CA 1
ATOM 2548 C C . ALA A 1 362 ? -19.692 56.946 -45.879 1.00 60.09 362 ALA A C 1
ATOM 2549 O O . ALA A 1 362 ? -19.856 57.025 -47.099 1.00 61.09 362 ALA A O 1
ATOM 2551 N N . GLU A 1 363 ? -18.539 56.557 -45.344 1.00 59.66 363 GLU A N 1
ATOM 2552 C CA . GLU A 1 363 ? -17.382 56.184 -46.144 1.00 58.38 363 GLU A CA 1
ATOM 2553 C C . GLU A 1 363 ? -17.074 54.702 -45.967 1.00 57.10 363 GLU A C 1
ATOM 2554 O O . GLU A 1 363 ? -17.496 54.068 -44.996 1.00 56.93 363 GLU A O 1
ATOM 2556 N N . LYS A 1 364 ? -16.325 54.156 -46.921 1.00 59.35 364 LYS A N 1
ATOM 2557 C CA . LYS A 1 364 ? -15.983 52.740 -46.898 1.00 58.40 364 LYS A CA 1
ATOM 2558 C C . LYS A 1 364 ? -14.857 52.476 -45.908 1.00 55.48 364 LYS A C 1
ATOM 2559 O O . LYS A 1 364 ? -13.865 53.210 -45.865 1.00 53.42 364 LYS A O 1
ATOM 2565 N N . PHE A 1 365 ? -15.010 51.419 -45.108 1.00 57.09 365 PHE A N 1
ATOM 2566 C CA . PHE A 1 365 ? -13.938 50.969 -44.231 1.00 53.72 365 PHE A CA 1
ATOM 2567 C C . PHE A 1 365 ? -13.252 49.713 -44.762 1.00 52.59 365 PHE A C 1
ATOM 2568 O O . PHE A 1 365 ? -12.525 49.044 -44.020 1.00 49.92 365 PHE A O 1
ATOM 2576 N N . ASP A 1 366 ? -13.470 49.393 -46.040 1.00 54.40 366 ASP A N 1
ATOM 2577 C CA . ASP A 1 366 ? -12.646 48.481 -46.823 1.00 53.84 366 ASP A CA 1
ATOM 2578 C C . ASP A 1 366 ? -12.529 49.069 -48.226 1.00 55.27 366 ASP A C 1
ATOM 2579 O O . ASP A 1 366 ? -13.550 49.283 -48.894 1.00 57.97 366 ASP A O 1
ATOM 2584 N N . PRO A 1 367 ? -11.314 49.352 -48.707 1.00 56.37 367 PRO A N 1
ATOM 2585 C CA . PRO A 1 367 ? -11.171 49.969 -50.038 1.00 58.53 367 PRO A CA 1
ATOM 2586 C C . PRO A 1 367 ? -11.524 49.055 -51.203 1.00 59.97 367 PRO A C 1
ATOM 2587 O O . PRO A 1 367 ? -11.650 49.553 -52.329 1.00 62.03 367 PRO A O 1
ATOM 2591 N N . VAL A 1 368 ? -11.693 47.747 -50.980 1.00 60.14 368 VAL A N 1
ATOM 2592 C CA . VAL A 1 368 ? -11.994 46.829 -52.074 1.00 62.58 368 VAL A CA 1
ATOM 2593 C C . VAL A 1 368 ? -13.498 46.673 -52.290 1.00 65.74 368 VAL A C 1
ATOM 2594 O O . VAL A 1 368 ? -13.919 46.067 -53.286 1.00 68.00 368 VAL A O 1
ATOM 2598 N N . VAL A 1 369 ? -14.323 47.272 -51.428 1.00 61.70 369 VAL A N 1
ATOM 2599 C CA . VAL A 1 369 ? -15.769 47.224 -51.612 1.00 64.42 369 VAL A CA 1
ATOM 2600 C C . VAL A 1 369 ? -16.135 47.921 -52.914 1.00 65.86 369 VAL A C 1
ATOM 2601 O O . VAL A 1 369 ? -15.750 49.073 -53.152 1.00 64.77 369 VAL A O 1
ATOM 2605 N N . ASN A 1 370 ? -16.887 47.222 -53.767 1.00 67.15 370 ASN A N 1
ATOM 2606 C CA . ASN A 1 370 ? -17.165 47.701 -55.113 1.00 68.23 370 ASN A CA 1
ATOM 2607 C C . ASN A 1 370 ? -18.640 47.717 -55.492 1.00 70.56 370 ASN A C 1
ATOM 2608 O O . ASN A 1 370 ? -18.968 48.180 -56.591 1.00 71.30 370 ASN A O 1
ATOM 2613 N N . TRP A 1 371 ? -19.537 47.228 -54.632 1.00 68.71 371 TRP A N 1
ATOM 2614 C CA . TRP A 1 371 ? -20.945 47.150 -55.012 1.00 70.62 371 TRP A CA 1
ATOM 2615 C C . TRP A 1 371 ? -21.568 48.532 -55.168 1.00 70.88 371 TRP A C 1
ATOM 2616 O O . TRP A 1 371 ? -22.542 48.690 -55.913 1.00 72.20 371 TRP A O 1
ATOM 2627 N N . ALA A 1 372 ? -21.031 49.538 -54.482 1.00 70.50 372 ALA A N 1
ATOM 2628 C CA . ALA A 1 372 ? -21.517 50.904 -54.602 1.00 70.81 372 ALA A CA 1
ATOM 2629 C C . ALA A 1 372 ? -20.335 51.852 -54.712 1.00 69.10 372 ALA A C 1
ATOM 2630 O O . ALA A 1 372 ? -19.309 51.654 -54.054 1.00 67.23 372 ALA A O 1
ATOM 2632 N N . THR A 1 373 ? -20.479 52.876 -55.555 1.00 70.69 373 THR A N 1
ATOM 2633 C CA . THR A 1 373 ? -19.443 53.898 -55.655 1.00 69.01 373 THR A CA 1
ATOM 2634 C C . THR A 1 373 ? -19.294 54.641 -54.334 1.00 68.01 373 THR A C 1
ATOM 2635 O O . THR A 1 373 ? -18.185 54.779 -53.804 1.00 65.91 373 THR A O 1
ATOM 2637 N N . LYS A 1 374 ? -20.407 55.117 -53.786 1.00 66.81 374 LYS A N 1
ATOM 2638 C CA . LYS A 1 374 ? -20.437 55.782 -52.491 1.00 66.15 374 LYS A CA 1
ATOM 2639 C C . LYS A 1 374 ? -21.888 55.841 -52.035 1.00 67.88 374 LYS A C 1
ATOM 2640 O O . LYS A 1 374 ? -22.792 55.341 -52.709 1.00 69.39 374 LYS A O 1
ATOM 2642 N N . VAL A 1 375 ? -22.105 56.452 -50.876 1.00 69.22 375 VAL A N 1
ATOM 2643 C CA . VAL A 1 375 ? -23.443 56.783 -50.403 1.00 70.91 375 VAL A CA 1
ATOM 2644 C C . VAL A 1 375 ? -23.674 58.259 -50.690 1.00 71.86 375 VAL A C 1
ATOM 2645 O O . VAL A 1 375 ? -22.898 59.115 -50.247 1.00 71.06 375 VAL A O 1
ATOM 2649 N N . ASP A 1 376 ? -24.733 58.558 -51.437 1.00 73.31 376 ASP A N 1
ATOM 2650 C CA . ASP A 1 376 ? -25.010 59.927 -51.861 1.00 74.45 376 ASP A CA 1
ATOM 2651 C C . ASP A 1 376 ? -25.463 60.748 -50.661 1.00 74.81 376 ASP A C 1
ATOM 2652 O O . ASP A 1 376 ? -26.545 60.515 -50.112 1.00 75.74 376 ASP A O 1
ATOM 2657 N N . LEU A 1 377 ? -24.643 61.722 -50.258 1.00 74.69 377 LEU A N 1
ATOM 2658 C CA . LEU A 1 377 ? -24.960 62.582 -49.123 1.00 75.26 377 LEU A CA 1
ATOM 2659 C C . LEU A 1 377 ? -25.055 64.052 -49.514 1.00 76.32 377 LEU A C 1
ATOM 2660 O O . LEU A 1 377 ? -25.024 64.923 -48.639 1.00 76.73 377 LEU A O 1
ATOM 2665 N N . ASP A 1 378 ? -25.175 64.354 -50.804 1.00 78.48 378 ASP A N 1
ATOM 2666 C CA . ASP A 1 378 ? -25.581 65.694 -51.202 1.00 79.86 378 ASP A CA 1
ATOM 2667 C C . ASP A 1 378 ? -27.060 65.855 -50.876 1.00 81.59 378 ASP A C 1
ATOM 2668 O O . ASP A 1 378 ? -27.898 65.101 -51.381 1.00 82.21 378 ASP A O 1
ATOM 2670 N N . LYS A 1 379 ? -27.380 66.839 -50.033 1.00 80.41 379 LYS A N 1
ATOM 2671 C CA . LYS A 1 379 ? -28.712 66.906 -49.442 1.00 81.73 379 LYS A CA 1
ATOM 2672 C C . LYS A 1 379 ? -29.809 67.138 -50.474 1.00 83.23 379 LYS A C 1
ATOM 2673 O O . LYS A 1 379 ? -30.966 66.789 -50.216 1.00 84.17 379 LYS A O 1
ATOM 2679 N N . GLY A 1 380 ? -29.478 67.704 -51.631 1.00 81.85 380 GLY A N 1
ATOM 2680 C CA . GLY A 1 380 ? -30.450 67.900 -52.690 1.00 83.09 380 GLY A CA 1
ATOM 2681 C C . GLY A 1 380 ? -30.135 67.112 -53.946 1.00 82.79 380 GLY A C 1
ATOM 2682 O O . GLY A 1 380 ? -30.418 67.571 -55.057 1.00 84.09 380 GLY A O 1
ATOM 2683 N N . SER A 1 381 ? -29.555 65.923 -53.786 1.00 85.11 381 SER A N 1
ATOM 2684 C CA . SER A 1 381 ? -29.093 65.121 -54.913 1.00 84.52 381 SER A CA 1
ATOM 2685 C C . SER A 1 381 ? -30.158 64.204 -55.503 1.00 85.50 381 SER A C 1
ATOM 2686 O O . SER A 1 381 ? -29.873 63.527 -56.497 1.00 85.33 381 SER A O 1
ATOM 2688 N N . LYS A 1 382 ? -31.348 64.134 -54.896 1.00 80.11 382 LYS A N 1
ATOM 2689 C CA . LYS A 1 382 ? -32.469 63.322 -55.373 1.00 81.09 382 LYS A CA 1
ATOM 2690 C C . LYS A 1 382 ? -32.217 61.831 -55.143 1.00 80.22 382 LYS A C 1
ATOM 2691 O O . LYS A 1 382 ? -33.166 61.059 -54.968 1.00 80.53 382 LYS A O 1
ATOM 2697 N N . THR A 1 383 ? -30.949 61.416 -55.124 1.00 81.53 383 THR A N 1
ATOM 2698 C CA . THR A 1 383 ? -30.556 60.102 -54.631 1.00 80.34 383 THR A CA 1
ATOM 2699 C C . THR A 1 383 ? -30.071 60.172 -53.186 1.00 78.99 383 THR A C 1
ATOM 2700 O O . THR A 1 383 ? -29.316 59.300 -52.743 1.00 77.68 383 THR A O 1
ATOM 2704 N N . TYR A 1 384 ? -30.496 61.203 -52.457 1.00 80.98 384 TYR A N 1
ATOM 2705 C CA . TYR A 1 384 ? -29.971 61.508 -51.131 1.00 80.02 384 TYR A CA 1
ATOM 2706 C C . TYR A 1 384 ? -30.195 60.354 -50.160 1.00 79.08 384 TYR A C 1
ATOM 2707 O O . TYR A 1 384 ? -31.316 59.860 -50.009 1.00 79.50 384 TYR A O 1
ATOM 2716 N N . GLY A 1 385 ? -29.119 59.930 -49.497 1.00 75.46 385 GLY A N 1
ATOM 2717 C CA . GLY A 1 385 ? -29.184 58.840 -48.547 1.00 74.28 385 GLY A CA 1
ATOM 2718 C C . GLY A 1 385 ? -29.167 57.460 -49.159 1.00 73.55 385 GLY A C 1
ATOM 2719 O O . GLY A 1 385 ? -29.267 56.470 -48.422 1.00 72.73 385 GLY A O 1
ATOM 2720 N N . ARG A 1 386 ? -29.045 57.361 -50.477 1.00 74.36 386 ARG A N 1
ATOM 2721 C CA . ARG A 1 386 ? -29.061 56.103 -51.195 1.00 74.20 386 ARG A CA 1
ATOM 2722 C C . ARG A 1 386 ? -27.671 55.783 -51.713 1.00 73.21 386 ARG A C 1
ATOM 2723 O O . ARG A 1 386 ? -27.013 56.670 -52.272 1.00 73.20 386 ARG A O 1
ATOM 2731 N N . PRO A 1 387 ? -27.180 54.556 -51.547 1.00 72.31 387 PRO A N 1
ATOM 2732 C CA . PRO A 1 387 ? -25.909 54.197 -52.184 1.00 71.57 387 PRO A CA 1
ATOM 2733 C C . PRO A 1 387 ? -26.103 54.041 -53.682 1.00 72.77 387 PRO A C 1
ATOM 2734 O O . PRO A 1 387 ? -27.093 53.466 -54.140 1.00 73.79 387 PRO A O 1
ATOM 2738 N N . LEU A 1 388 ? -25.146 54.557 -54.447 1.00 73.63 388 LEU A N 1
ATOM 2739 C CA . LEU A 1 388 ? -25.209 54.458 -55.902 1.00 74.35 388 LEU A CA 1
ATOM 2740 C C . LEU A 1 388 ? -24.721 53.068 -56.286 1.00 73.81 388 LEU A C 1
ATOM 2741 O O . LEU A 1 388 ? -23.517 52.820 -56.378 1.00 72.47 388 LEU A O 1
ATOM 2746 N N . VAL A 1 389 ? -25.665 52.153 -56.509 1.00 74.72 389 VAL A N 1
ATOM 2747 C CA . VAL A 1 389 ? -25.321 50.765 -56.791 1.00 74.27 389 VAL A CA 1
ATOM 2748 C C . VAL A 1 389 ? -24.634 50.676 -58.146 1.00 73.82 389 VAL A C 1
ATOM 2749 O O . VAL A 1 389 ? -25.118 51.223 -59.146 1.00 74.69 389 VAL A O 1
ATOM 2753 N N . VAL A 1 390 ? -23.499 49.986 -58.184 1.00 73.51 390 VAL A N 1
ATOM 2754 C CA . VAL A 1 390 ? -22.777 49.765 -59.432 1.00 74.04 390 VAL A CA 1
ATOM 2755 C C . VAL A 1 390 ? -23.489 48.682 -60.230 1.00 76.18 390 VAL A C 1
ATOM 2756 O O . VAL A 1 390 ? -23.877 47.642 -59.683 1.00 74.92 390 VAL A O 1
ATOM 2760 N N . SER A 1 391 ? -23.668 48.928 -61.530 1.00 77.04 391 SER A N 1
ATOM 2761 C CA . SER A 1 391 ? -24.409 47.998 -62.375 1.00 79.69 391 SER A CA 1
ATOM 2762 C C . SER A 1 391 ? -23.695 46.659 -62.520 1.00 79.32 391 SER A C 1
ATOM 2763 O O . SER A 1 391 ? -24.353 45.622 -62.657 1.00 80.22 391 SER A O 1
ATOM 2765 N N . LYS A 1 392 ? -22.361 46.656 -62.492 1.00 79.18 392 LYS A N 1
ATOM 2766 C CA . LYS A 1 392 ? -21.622 45.418 -62.711 1.00 79.15 392 LYS A CA 1
ATOM 2767 C C . LYS A 1 392 ? -21.662 44.492 -61.501 1.00 75.90 392 LYS A C 1
ATOM 2768 O O . LYS A 1 392 ? -21.526 43.273 -61.658 1.00 76.27 392 LYS A O 1
ATOM 2770 N N . TYR A 1 393 ? -21.843 45.037 -60.298 1.00 78.50 393 TYR A N 1
ATOM 2771 C CA . TYR A 1 393 ? -21.891 44.243 -59.076 1.00 78.14 393 TYR A CA 1
ATOM 2772 C C . TYR A 1 393 ? -23.279 44.241 -58.440 1.00 78.33 393 TYR A C 1
ATOM 2773 O O . TYR A 1 393 ? -23.406 44.170 -57.215 1.00 77.99 393 TYR A O 1
ATOM 2782 N N . SER A 1 394 ? -24.325 44.310 -59.259 1.00 80.32 394 SER A N 1
ATOM 2783 C CA . SER A 1 394 ? -25.706 44.283 -58.794 1.00 80.28 394 SER A CA 1
ATOM 2784 C C . SER A 1 394 ? -26.340 42.979 -59.258 1.00 81.06 394 SER A C 1
ATOM 2785 O O . SER A 1 394 ? -26.434 42.728 -60.464 1.00 82.57 394 SER A O 1
ATOM 2788 N N . THR A 1 395 ? -26.800 42.168 -58.302 1.00 81.66 395 THR A N 1
ATOM 2789 C CA . THR A 1 395 ? -27.276 40.828 -58.632 1.00 82.37 395 THR A CA 1
ATOM 2790 C C . THR A 1 395 ? -28.596 40.855 -59.392 1.00 84.14 395 THR A C 1
ATOM 2791 O O . THR A 1 395 ? -28.851 39.968 -60.215 1.00 86.51 395 THR A O 1
ATOM 2793 N N . GLU A 1 396 ? -29.444 41.854 -59.141 1.00 83.11 396 GLU A N 1
ATOM 2794 C CA . GLU A 1 396 ? -30.719 41.925 -59.846 1.00 86.23 396 GLU A CA 1
ATOM 2795 C C . GLU A 1 396 ? -30.560 42.483 -61.252 1.00 89.52 396 GLU A C 1
ATOM 2796 O O . GLU A 1 396 ? -31.283 42.066 -62.165 1.00 93.19 396 GLU A O 1
ATOM 2798 N N . GLN A 1 397 ? -29.627 43.418 -61.445 1.00 86.33 397 GLN A N 1
ATOM 2799 C CA . GLN A 1 397 ? -29.395 43.964 -62.776 1.00 89.55 397 GLN A CA 1
ATOM 2800 C C . GLN A 1 397 ? -28.781 42.923 -63.702 1.00 91.64 397 GLN A C 1
ATOM 2801 O O . GLN A 1 397 ? -29.036 42.943 -64.912 1.00 95.53 397 GLN A O 1
ATOM 2807 N N . ASN A 1 398 ? -27.970 42.012 -63.160 1.00 88.61 398 ASN A N 1
ATOM 2808 C CA . ASN A 1 398 ? -27.501 40.876 -63.942 1.00 90.68 398 ASN A CA 1
ATOM 2809 C C . ASN A 1 398 ? -28.569 39.799 -64.085 1.00 92.95 398 ASN A C 1
ATOM 2810 O O . ASN A 1 398 ? -28.485 38.981 -65.007 1.00 96.02 398 ASN A O 1
ATOM 2815 N N . GLY A 1 399 ? -29.569 39.790 -63.206 1.00 90.96 399 GLY A N 1
ATOM 2816 C CA . GLY A 1 399 ? -30.730 38.938 -63.352 1.00 93.57 399 GLY A CA 1
ATOM 2817 C C . GLY A 1 399 ? -30.605 37.602 -62.640 1.00 92.04 399 GLY A C 1
ATOM 2818 O O . GLY A 1 399 ? -29.556 37.222 -62.116 1.00 89.29 399 GLY A O 1
ATOM 2819 N N . GLU A 1 400 ? -31.721 36.874 -62.635 1.00 90.09 400 GLU A N 1
ATOM 2820 C CA . GLU A 1 400 ? -31.768 35.567 -61.997 1.00 89.33 400 GLU A CA 1
ATOM 2821 C C . GLU A 1 400 ? -31.039 34.533 -62.846 1.00 91.42 400 GLU A C 1
ATOM 2822 O O . GLU A 1 400 ? -30.980 34.636 -64.075 1.00 94.90 400 GLU A O 1
ATOM 2824 N N . ASP A 1 401 ? -30.477 33.528 -62.172 1.00 89.44 401 ASP A N 1
ATOM 2825 C CA . ASP A 1 401 ? -29.760 32.428 -62.816 1.00 91.18 401 ASP A CA 1
ATOM 2826 C C . ASP A 1 401 ? -28.516 32.916 -63.551 1.00 91.00 401 ASP A C 1
ATOM 2827 O O . ASP A 1 401 ? -28.016 32.236 -64.452 1.00 93.64 401 ASP A O 1
ATOM 2832 N N . VAL A 1 402 ? -28.004 34.086 -63.174 1.00 88.73 402 VAL A N 1
ATOM 2833 C CA . VAL A 1 402 ? -26.772 34.632 -63.728 1.00 88.25 402 VAL A CA 1
ATOM 2834 C C . VAL A 1 402 ? -25.794 34.878 -62.590 1.00 83.48 402 VAL A C 1
ATOM 2835 O O . VAL A 1 402 ? -26.172 35.390 -61.530 1.00 80.61 402 VAL A O 1
ATOM 2839 N N . ASN A 1 403 ? -24.534 34.510 -62.813 1.00 85.88 403 ASN A N 1
ATOM 2840 C CA . ASN A 1 403 ? -23.519 34.536 -61.769 1.00 82.55 403 ASN A CA 1
ATOM 2841 C C . ASN A 1 403 ? -22.891 35.923 -61.699 1.00 81.12 403 ASN A C 1
ATOM 2842 O O . ASN A 1 403 ? -22.245 36.367 -62.654 1.00 81.86 403 ASN A O 1
ATOM 2847 N N . SER A 1 404 ? -23.090 36.605 -60.574 1.00 84.10 404 SER A N 1
ATOM 2848 C CA . SER A 1 404 ? -22.454 37.894 -60.302 1.00 82.75 404 SER A CA 1
ATOM 2849 C C . SER A 1 404 ? -21.093 37.635 -59.665 1.00 82.47 404 SER A C 1
ATOM 2850 O O . SER A 1 404 ? -20.994 37.404 -58.457 1.00 81.94 404 SER A O 1
ATOM 2853 N N . LYS A 1 405 ? -20.040 37.653 -60.476 1.00 81.70 405 LYS A N 1
ATOM 2854 C CA . LYS A 1 405 ? -18.691 37.408 -59.986 1.00 81.44 405 LYS A CA 1
ATOM 2855 C C . LYS A 1 405 ? -18.020 38.701 -59.538 1.00 79.60 405 LYS A C 1
ATOM 2856 O O . LYS A 1 405 ? -18.173 39.749 -60.173 1.00 78.82 405 LYS A O 1
ATOM 2858 N N . GLY A 1 406 ? -17.281 38.620 -58.433 1.00 77.74 406 GLY A N 1
ATOM 2859 C CA . GLY A 1 406 ? -16.404 39.694 -58.009 1.00 75.63 406 GLY A CA 1
ATOM 2860 C C . GLY A 1 406 ? -16.979 40.702 -57.038 1.00 74.32 406 GLY A C 1
ATOM 2861 O O . GLY A 1 406 ? -16.372 41.763 -56.850 1.00 72.53 406 GLY A O 1
ATOM 2862 N N . ILE A 1 407 ? -18.110 40.413 -56.406 1.00 72.78 407 ILE A N 1
ATOM 2863 C CA . ILE A 1 407 ? -18.728 41.364 -55.486 1.00 71.91 407 ILE A CA 1
ATOM 2864 C C . ILE A 1 407 ? -17.939 41.399 -54.183 1.00 70.48 407 ILE A C 1
ATOM 2865 O O . ILE A 1 407 ? -17.744 40.364 -53.532 1.00 70.95 407 ILE A O 1
ATOM 2870 N N . CYS A 1 408 ? -17.517 42.601 -53.784 1.00 70.53 408 CYS A N 1
ATOM 2871 C CA . CYS A 1 408 ? -16.897 42.839 -52.491 1.00 68.09 408 CYS A CA 1
ATOM 2872 C C . CYS A 1 408 ? -17.710 43.856 -51.696 1.00 67.26 408 CYS A C 1
ATOM 2873 O O . CYS A 1 408 ? -18.040 44.928 -52.219 1.00 67.38 408 CYS A O 1
ATOM 2876 N N . PRO A 1 409 ? -18.047 43.558 -50.437 1.00 64.79 409 PRO A N 1
ATOM 2877 C CA . PRO A 1 409 ? -17.657 42.360 -49.685 1.00 64.46 409 PRO A CA 1
ATOM 2878 C C . PRO A 1 409 ? -18.570 41.162 -49.954 1.00 66.56 409 PRO A C 1
ATOM 2879 O O . PRO A 1 409 ? -19.502 41.275 -50.750 1.00 68.05 409 PRO A O 1
ATOM 2883 N N . ALA A 1 410 ? -18.301 40.033 -49.300 1.00 66.40 410 ALA A N 1
ATOM 2884 C CA . ALA A 1 410 ? -19.130 38.848 -49.450 1.00 67.86 410 ALA A CA 1
ATOM 2885 C C . ALA A 1 410 ? -20.442 39.021 -48.685 1.00 66.46 410 ALA A C 1
ATOM 2886 O O . ALA A 1 410 ? -20.686 40.045 -48.041 1.00 64.91 410 ALA A O 1
ATOM 2888 N N . ALA A 1 411 ? -21.309 38.004 -48.762 1.00 69.24 411 ALA A N 1
ATOM 2889 C CA . ALA A 1 411 ? -22.574 38.057 -48.033 1.00 67.09 411 ALA A CA 1
ATOM 2890 C C . ALA A 1 411 ? -22.371 38.162 -46.527 1.00 64.11 411 ALA A C 1
ATOM 2891 O O . ALA A 1 411 ? -23.205 38.754 -45.832 1.00 62.52 411 ALA A O 1
ATOM 2893 N N . LEU A 1 412 ? -21.271 37.616 -46.000 1.00 66.72 412 LEU A N 1
ATOM 2894 C CA . LEU A 1 412 ? -20.946 37.855 -44.598 1.00 63.63 412 LEU A CA 1
ATOM 2895 C C . LEU A 1 412 ? -20.568 39.308 -44.343 1.00 63.85 412 LEU A C 1
ATOM 2896 O O . LEU A 1 412 ? -20.479 39.714 -43.180 1.00 61.58 412 LEU A O 1
ATOM 2901 N N . GLY A 1 413 ? -20.302 40.077 -45.398 1.00 63.06 413 GLY A N 1
ATOM 2902 C CA . GLY A 1 413 ? -19.988 41.482 -45.272 1.00 63.29 413 GLY A CA 1
ATOM 2903 C C . GLY A 1 413 ? -18.557 41.773 -44.874 1.00 62.72 413 GLY A C 1
ATOM 2904 O O . GLY A 1 413 ? -17.755 40.890 -44.562 1.00 61.98 413 GLY A O 1
ATOM 2905 N N . THR A 1 414 ? -18.237 43.070 -44.898 1.00 60.17 414 THR A N 1
ATOM 2906 C CA . THR A 1 414 ? -16.942 43.525 -44.413 1.00 58.26 414 THR A CA 1
ATOM 2907 C C . THR A 1 414 ? -16.792 43.247 -42.925 1.00 55.92 414 THR A C 1
ATOM 2908 O O . THR A 1 414 ? -15.681 42.996 -42.447 1.00 51.60 414 THR A O 1
ATOM 2912 N N . LYS A 1 415 ? -17.897 43.259 -42.183 1.00 60.97 415 LYS A N 1
ATOM 2913 C CA . LYS A 1 415 ? -17.867 42.957 -40.760 1.00 56.05 415 LYS A CA 1
ATOM 2914 C C . LYS A 1 415 ? -19.210 42.374 -40.350 1.00 56.06 415 LYS A C 1
ATOM 2915 O O . LYS A 1 415 ? -20.257 42.957 -40.648 1.00 58.66 415 LYS A O 1
ATOM 2921 N N . ASP A 1 416 ? -19.176 41.228 -39.668 1.00 56.58 416 ASP A N 1
ATOM 2922 C CA . ASP A 1 416 ? -20.401 40.530 -39.296 1.00 55.62 416 ASP A CA 1
ATOM 2923 C C . ASP A 1 416 ? -20.711 40.804 -37.831 1.00 52.49 416 ASP A C 1
ATOM 2924 O O . ASP A 1 416 ? -20.634 41.953 -37.384 1.00 53.12 416 ASP A O 1
ATOM 2929 N N . GLN A 1 417 ? -21.046 39.759 -37.073 1.00 53.71 417 GLN A N 1
ATOM 2930 C CA . GLN A 1 417 ? -21.525 39.949 -35.708 1.00 52.23 417 GLN A CA 1
ATOM 2931 C C . GLN A 1 417 ? -20.459 40.513 -34.778 1.00 50.63 417 GLN A C 1
ATOM 2932 O O . GLN A 1 417 ? -20.809 41.060 -33.730 1.00 50.65 417 GLN A O 1
ATOM 2938 N N . GLN A 1 418 ? -19.183 40.392 -35.128 1.00 47.74 418 GLN A N 1
ATOM 2939 C CA . GLN A 1 418 ? -18.106 40.779 -34.223 1.00 46.25 418 GLN A CA 1
ATOM 2940 C C . GLN A 1 418 ? -18.182 42.269 -33.895 1.00 47.23 418 GLN A C 1
ATOM 2941 O O . GLN A 1 418 ? -18.030 43.103 -34.799 1.00 48.62 418 GLN A O 1
ATOM 2947 N N . PRO A 1 419 ? -18.423 42.647 -32.643 1.00 45.66 419 PRO A N 1
ATOM 2948 C CA . PRO A 1 419 ? -18.624 44.064 -32.328 1.00 47.21 419 PRO A CA 1
ATOM 2949 C C . PRO A 1 419 ? -17.319 44.842 -32.267 1.00 46.61 419 PRO A C 1
ATOM 2950 O O . PRO A 1 419 ? -16.270 44.330 -31.867 1.00 45.08 419 PRO A O 1
ATOM 2954 N N . ALA A 1 420 ? -17.404 46.103 -32.675 1.00 45.58 420 ALA A N 1
ATOM 2955 C CA . ALA A 1 420 ? -16.268 47.010 -32.656 1.00 45.35 420 ALA A CA 1
ATOM 2956 C C . ALA A 1 420 ? -16.160 47.701 -31.302 1.00 46.22 420 ALA A C 1
ATOM 2957 O O . ALA A 1 420 ? -17.124 47.780 -30.536 1.00 47.98 420 ALA A O 1
ATOM 2959 N N . ALA A 1 421 ? -14.963 48.201 -31.010 1.00 44.82 421 ALA A N 1
ATOM 2960 C CA . ALA A 1 421 ? -14.689 48.895 -29.761 1.00 45.75 421 ALA A CA 1
ATOM 2961 C C . ALA A 1 421 ? -14.335 50.348 -30.044 1.00 48.04 421 ALA A C 1
ATOM 2962 O O . ALA A 1 421 ? -13.830 50.684 -31.119 1.00 46.94 421 ALA A O 1
ATOM 2964 N N . PHE A 1 422 ? -14.610 51.209 -29.066 1.00 46.98 422 PHE A N 1
ATOM 2965 C CA . PHE A 1 422 ? -14.307 52.628 -29.163 1.00 49.84 422 PHE A CA 1
ATOM 2966 C C . PHE A 1 422 ? -13.547 53.076 -27.924 1.00 52.75 422 PHE A C 1
ATOM 2967 O O . PHE A 1 422 ? -13.894 52.697 -26.801 1.00 54.87 422 PHE A O 1
ATOM 2975 N N . SER A 1 423 ? -12.509 53.883 -28.136 1.00 53.87 423 SER A N 1
ATOM 2976 C CA . SER A 1 423 ? -11.753 54.489 -27.049 1.00 57.56 423 SER A CA 1
ATOM 2977 C C . SER A 1 423 ? -12.002 55.989 -27.058 1.00 61.56 423 SER A C 1
ATOM 2978 O O . SER A 1 423 ? -11.636 56.661 -28.035 1.00 60.10 423 SER A O 1
ATOM 2981 N N . PRO A 1 424 ? -12.613 56.560 -26.015 1.00 58.08 424 PRO A N 1
ATOM 2982 C CA . PRO A 1 424 ? -12.825 58.017 -25.990 1.00 61.84 424 PRO A CA 1
ATOM 2983 C C . PRO A 1 424 ? -11.549 58.834 -25.863 1.00 62.95 424 PRO A C 1
ATOM 2984 O O . PRO A 1 424 ? -11.609 60.062 -26.014 1.00 64.95 424 PRO A O 1
ATOM 2988 N N . LYS A 1 425 ? -10.406 58.208 -25.590 1.00 63.44 425 LYS A N 1
ATOM 2989 C CA . LYS A 1 425 ? -9.156 58.945 -25.453 1.00 64.17 425 LYS A CA 1
ATOM 2990 C C . LYS A 1 425 ? -8.393 59.063 -26.764 1.00 59.39 425 LYS A C 1
ATOM 2991 O O . LYS A 1 425 ? -7.754 60.094 -27.009 1.00 60.49 425 LYS A O 1
ATOM 2997 N N . THR A 1 426 ? -8.449 58.041 -27.612 1.00 62.81 426 THR A N 1
ATOM 2998 C CA . THR A 1 426 ? -7.889 58.137 -28.951 1.00 58.90 426 THR A CA 1
ATOM 2999 C C . THR A 1 426 ? -8.939 58.528 -29.978 1.00 58.22 426 THR A C 1
ATOM 3000 O O . THR A 1 426 ? -8.583 58.869 -31.111 1.00 56.60 426 THR A O 1
ATOM 3004 N N . GLY A 1 427 ? -10.216 58.489 -29.603 1.00 60.00 427 GLY A N 1
ATOM 3005 C CA . GLY A 1 427 ? -11.283 58.913 -30.483 1.00 60.02 427 GLY A CA 1
ATOM 3006 C C . GLY A 1 427 ? -11.493 58.044 -31.697 1.00 56.08 427 GLY A C 1
ATOM 3007 O O . GLY A 1 427 ? -12.177 58.463 -32.633 1.00 56.20 427 GLY A O 1
ATOM 3008 N N . LEU A 1 428 ? -10.931 56.840 -31.711 1.00 57.08 428 LEU A N 1
ATOM 3009 C CA . LEU A 1 428 ? -10.998 55.974 -32.875 1.00 54.16 428 LEU A CA 1
ATOM 3010 C C . LEU A 1 428 ? -11.844 54.744 -32.579 1.00 52.62 428 LEU A C 1
ATOM 3011 O O . LEU A 1 428 ? -12.130 54.413 -31.425 1.00 53.52 428 LEU A O 1
ATOM 3016 N N . PHE A 1 429 ? -12.225 54.058 -33.650 1.00 50.66 429 PHE A N 1
ATOM 3017 C CA . PHE A 1 429 ? -13.076 52.880 -33.579 1.00 49.44 429 PHE A CA 1
ATOM 3018 C C . PHE A 1 429 ? -12.260 51.682 -34.036 1.00 47.24 429 PHE A C 1
ATOM 3019 O O . PHE A 1 429 ? -11.772 51.655 -35.171 1.00 46.90 429 PHE A O 1
ATOM 3027 N N . TYR A 1 430 ? -12.115 50.700 -33.156 1.00 48.59 430 TYR A N 1
ATOM 3028 C CA . TYR A 1 430 ? -11.348 49.492 -33.439 1.00 46.85 430 TYR A CA 1
ATOM 3029 C C . TYR A 1 430 ? -12.337 48.417 -33.861 1.00 45.81 430 TYR A C 1
ATOM 3030 O O . TYR A 1 430 ? -13.012 47.813 -33.025 1.00 45.61 430 TYR A O 1
ATOM 3039 N N . VAL A 1 431 ? -12.421 48.182 -35.162 1.00 44.04 431 VAL A N 1
ATOM 3040 C CA . VAL A 1 431 ? -13.419 47.281 -35.740 1.00 44.02 431 VAL A CA 1
ATOM 3041 C C . VAL A 1 431 ? -12.688 46.106 -36.356 1.00 42.64 431 VAL A C 1
ATOM 3042 O O . VAL A 1 431 ? -11.756 46.285 -37.136 1.00 43.01 431 VAL A O 1
ATOM 3046 N N . PRO A 1 432 ? -13.066 44.856 -35.996 1.00 43.86 432 PRO A N 1
ATOM 3047 C CA . PRO A 1 432 ? -12.516 43.675 -36.670 1.00 43.30 432 PRO A CA 1
ATOM 3048 C C . PRO A 1 432 ? -13.313 43.388 -37.931 1.00 44.52 432 PRO A C 1
ATOM 3049 O O . PRO A 1 432 ? -14.526 43.170 -37.879 1.00 45.80 432 PRO A O 1
ATOM 3053 N N . THR A 1 433 ? -12.636 43.407 -39.074 1.00 44.78 433 THR A N 1
ATOM 3054 C CA . THR A 1 433 ? -13.298 43.331 -40.366 1.00 48.22 433 THR A CA 1
ATOM 3055 C C . THR A 1 433 ? -12.908 42.056 -41.104 1.00 49.23 433 THR A C 1
ATOM 3056 O O . THR A 1 433 ? -12.002 41.321 -40.702 1.00 45.98 433 THR A O 1
ATOM 3060 N N . ASN A 1 434 ? -13.616 41.809 -42.202 1.00 47.81 434 ASN A N 1
ATOM 3061 C CA . ASN A 1 434 ? -13.357 40.691 -43.092 1.00 50.66 434 ASN A CA 1
ATOM 3062 C C . ASN A 1 434 ? -12.825 41.218 -44.418 1.00 52.46 434 ASN A C 1
ATOM 3063 O O . ASN A 1 434 ? -13.078 42.363 -44.804 1.00 53.03 434 ASN A O 1
ATOM 3068 N N . HIS A 1 435 ? -12.090 40.362 -45.121 1.00 58.10 435 HIS A N 1
ATOM 3069 C CA . HIS A 1 435 ? -11.473 40.714 -46.395 1.00 58.71 435 HIS A CA 1
ATOM 3070 C C . HIS A 1 435 ? -11.777 39.653 -47.441 1.00 63.09 435 HIS A C 1
ATOM 3071 O O . HIS A 1 435 ? -10.887 39.116 -48.103 1.00 62.90 435 HIS A O 1
ATOM 3078 N N . VAL A 1 436 ? -13.060 39.344 -47.605 1.00 57.90 436 VAL A N 1
ATOM 3079 C CA . VAL A 1 436 ? -13.507 38.295 -48.510 1.00 61.78 436 VAL A CA 1
ATOM 3080 C C . VAL A 1 436 ? -14.513 38.880 -49.490 1.00 63.73 436 VAL A C 1
ATOM 3081 O O . VAL A 1 436 ? -15.228 39.842 -49.185 1.00 62.86 436 VAL A O 1
ATOM 3085 N N . CYS A 1 437 ? -14.568 38.279 -50.676 1.00 66.62 437 CYS A N 1
ATOM 3086 C CA . CYS A 1 437 ? -15.500 38.643 -51.734 1.00 68.43 437 CYS A CA 1
ATOM 3087 C C . CYS A 1 437 ? -16.297 37.399 -52.151 1.00 71.86 437 CYS A C 1
ATOM 3088 O O . CYS A 1 437 ? -16.252 36.354 -51.491 1.00 72.40 437 CYS A O 1
ATOM 3091 N N . MET A 1 438 ? -17.004 37.497 -53.274 1.00 71.31 438 MET A N 1
ATOM 3092 C CA . MET A 1 438 ? -18.140 36.607 -53.459 1.00 73.01 438 MET A CA 1
ATOM 3093 C C . MET A 1 438 ? -18.541 36.520 -54.923 1.00 74.12 438 MET A C 1
ATOM 3094 O O . MET A 1 438 ? -18.523 37.521 -55.646 1.00 73.20 438 MET A O 1
ATOM 3099 N N . ASP A 1 439 ? -18.892 35.307 -55.343 1.00 77.30 439 ASP A N 1
ATOM 3100 C CA . ASP A 1 439 ? -19.664 35.061 -56.551 1.00 78.02 439 ASP A CA 1
ATOM 3101 C C . ASP A 1 439 ? -21.124 34.887 -56.155 1.00 77.14 439 ASP A C 1
ATOM 3102 O O . ASP A 1 439 ? -21.431 34.198 -55.177 1.00 76.73 439 ASP A O 1
ATOM 3107 N N . TYR A 1 440 ? -22.025 35.511 -56.913 1.00 81.00 440 TYR A N 1
ATOM 3108 C CA . TYR A 1 440 ? -23.438 35.572 -56.553 1.00 79.66 440 TYR A CA 1
ATOM 3109 C C . TYR A 1 440 ? -24.288 35.124 -57.731 1.00 80.92 440 TYR A C 1
ATOM 3110 O O . TYR A 1 440 ? -24.176 35.682 -58.826 1.00 81.67 440 TYR A O 1
ATOM 3119 N N . GLU A 1 441 ? -25.142 34.127 -57.508 1.00 80.51 441 GLU A N 1
ATOM 3120 C CA . GLU A 1 441 ? -26.097 33.718 -58.532 1.00 81.65 441 GLU A CA 1
ATOM 3121 C C . GLU A 1 441 ? -27.456 33.417 -57.910 1.00 80.18 441 GLU A C 1
ATOM 3122 O O . GLU A 1 441 ? -27.613 32.396 -57.229 1.00 79.88 441 GLU A O 1
ATOM 3128 N N . PRO A 1 442 ? -28.456 34.266 -58.121 1.00 80.01 442 PRO A N 1
ATOM 3129 C CA . PRO A 1 442 ? -29.770 34.046 -57.518 1.00 80.64 442 PRO A CA 1
ATOM 3130 C C . PRO A 1 442 ? -30.711 33.292 -58.453 1.00 85.07 442 PRO A C 1
ATOM 3131 O O . PRO A 1 442 ? -30.466 33.152 -59.653 1.00 87.90 442 PRO A O 1
ATOM 3135 N N . PHE A 1 443 ? -31.807 32.807 -57.871 1.00 84.80 443 PHE A N 1
ATOM 3136 C CA . PHE A 1 443 ? -32.824 32.087 -58.625 1.00 88.72 443 PHE A CA 1
ATOM 3137 C C . PHE A 1 443 ? -34.133 32.133 -57.852 1.00 89.31 443 PHE A C 1
ATOM 3138 O O . PHE A 1 443 ? -34.151 32.354 -56.638 1.00 86.47 443 PHE A O 1
ATOM 3146 N N . ARG A 1 444 ? -35.229 31.917 -58.573 1.00 89.59 444 ARG A N 1
ATOM 3147 C CA . ARG A 1 444 ? -36.545 31.922 -57.950 1.00 90.86 444 ARG A CA 1
ATOM 3148 C C . ARG A 1 444 ? -36.758 30.671 -57.106 1.00 90.09 444 ARG A C 1
ATOM 3149 O O . ARG A 1 444 ? -36.422 29.556 -57.516 1.00 91.02 444 ARG A O 1
ATOM 3151 N N . VAL A 1 445 ? -37.324 30.866 -55.917 1.00 92.88 445 VAL A N 1
ATOM 3152 C CA . VAL A 1 445 ? -37.653 29.782 -55.000 1.00 92.38 445 VAL A CA 1
ATOM 3153 C C . VAL A 1 445 ? -38.999 30.103 -54.363 1.00 93.93 445 VAL A C 1
ATOM 3154 O O . VAL A 1 445 ? -39.271 31.255 -54.010 1.00 93.20 445 VAL A O 1
ATOM 3158 N N . THR A 1 446 ? -39.845 29.086 -54.221 1.00 94.46 446 THR A N 1
ATOM 3159 C CA . THR A 1 446 ? -41.137 29.260 -53.573 1.00 96.39 446 THR A CA 1
ATOM 3160 C C . THR A 1 446 ? -40.985 29.184 -52.060 1.00 93.29 446 THR A C 1
ATOM 3161 O O . THR A 1 446 ? -40.186 28.401 -51.538 1.00 90.91 446 THR A O 1
ATOM 3163 N N . TYR A 1 447 ? -41.751 30.013 -51.356 1.00 90.96 447 TYR A N 1
ATOM 3164 C CA . TYR A 1 447 ? -41.707 30.032 -49.901 1.00 88.51 447 TYR A CA 1
ATOM 3165 C C . TYR A 1 447 ? -42.545 28.900 -49.323 1.00 90.74 447 TYR A C 1
ATOM 3166 O O . TYR A 1 447 ? -43.648 28.613 -49.799 1.00 94.79 447 TYR A O 1
ATOM 3175 N N . THR A 1 448 ? -42.006 28.253 -48.288 1.00 89.14 448 THR A N 1
ATOM 3176 C CA . THR A 1 448 ? -42.690 27.195 -47.563 1.00 90.96 448 THR A CA 1
ATOM 3177 C C . THR A 1 448 ? -42.369 27.412 -46.088 1.00 88.04 448 THR A C 1
ATOM 3178 O O . THR A 1 448 ? -41.189 27.591 -45.733 1.00 84.22 448 THR A O 1
ATOM 3180 N N . PRO A 1 449 ? -43.374 27.404 -45.213 1.00 86.71 449 PRO A N 1
ATOM 3181 C CA . PRO A 1 449 ? -43.128 27.713 -43.796 1.00 84.32 449 PRO A CA 1
ATOM 3182 C C . PRO A 1 449 ? -42.288 26.636 -43.122 1.00 82.20 449 PRO A C 1
ATOM 3183 O O . PRO A 1 449 ? -42.597 25.445 -43.200 1.00 84.25 449 PRO A O 1
ATOM 3187 N N . GLY A 1 450 ? -41.216 27.071 -42.457 1.00 83.45 450 GLY A N 1
ATOM 3188 C CA . GLY A 1 450 ? -40.289 26.174 -41.801 1.00 81.17 450 GLY A CA 1
ATOM 3189 C C . GLY A 1 450 ? -39.100 25.754 -42.636 1.00 79.09 450 GLY A C 1
ATOM 3190 O O . GLY A 1 450 ? -38.190 25.102 -42.106 1.00 76.91 450 GLY A O 1
ATOM 3191 N N . GLN A 1 451 ? -39.073 26.105 -43.915 1.00 82.43 451 GLN A N 1
ATOM 3192 C CA . GLN A 1 451 ? -38.007 25.753 -44.837 1.00 81.16 451 GLN A CA 1
ATOM 3193 C C . GLN A 1 451 ? -37.202 26.986 -45.232 1.00 78.79 451 GLN A C 1
ATOM 3194 O O . GLN A 1 451 ? -37.673 28.120 -45.092 1.00 78.71 451 GLN A O 1
ATOM 3200 N N . PRO A 1 452 ? -35.970 26.804 -45.714 1.00 77.00 452 PRO A N 1
ATOM 3201 C CA . PRO A 1 452 ? -35.162 27.959 -46.124 1.00 77.71 452 PRO A CA 1
ATOM 3202 C C . PRO A 1 452 ? -35.801 28.738 -47.265 1.00 79.82 452 PRO A C 1
ATOM 3203 O O . PRO A 1 452 ? -36.487 28.182 -48.126 1.00 80.79 452 PRO A O 1
ATOM 3207 N N . TYR A 1 453 ? -35.567 30.054 -47.253 1.00 73.82 453 TYR A N 1
ATOM 3208 C CA . TYR A 1 453 ? -36.042 30.967 -48.291 1.00 75.82 453 TYR A CA 1
ATOM 3209 C C . TYR A 1 453 ? -34.853 31.819 -48.746 1.00 77.10 453 TYR A C 1
ATOM 3210 O O . TYR A 1 453 ? -34.775 33.017 -48.468 1.00 77.46 453 TYR A O 1
ATOM 3219 N N . VAL A 1 454 ? -33.920 31.182 -49.452 1.00 76.52 454 VAL A N 1
ATOM 3220 C CA . VAL A 1 454 ? -32.676 31.825 -49.862 1.00 77.54 454 VAL A CA 1
ATOM 3221 C C . VAL A 1 454 ? -32.770 32.232 -51.326 1.00 79.42 454 VAL A C 1
ATOM 3222 O O . VAL A 1 454 ? -33.053 33.392 -51.645 1.00 80.57 454 VAL A O 1
ATOM 3226 N N . GLY A 1 455 ? -32.538 31.278 -52.225 1.00 80.27 455 GLY A N 1
ATOM 3227 C CA . GLY A 1 455 ? -32.561 31.560 -53.646 1.00 81.51 455 GLY A CA 1
ATOM 3228 C C . GLY A 1 455 ? -31.267 32.143 -54.173 1.00 81.91 455 GLY A C 1
ATOM 3229 O O . GLY A 1 455 ? -31.286 33.152 -54.885 1.00 83.25 455 GLY A O 1
ATOM 3230 N N . ALA A 1 456 ? -30.138 31.523 -53.830 1.00 79.94 456 ALA A N 1
ATOM 3231 C CA . ALA A 1 456 ? -28.836 31.984 -54.292 1.00 78.80 456 ALA A CA 1
ATOM 3232 C C . ALA A 1 456 ? -27.794 30.908 -54.024 1.00 77.00 456 ALA A C 1
ATOM 3233 O O . ALA A 1 456 ? -27.804 30.282 -52.962 1.00 75.51 456 ALA A O 1
ATOM 3235 N N . THR A 1 457 ? -26.903 30.699 -54.993 1.00 80.65 457 THR A N 1
ATOM 3236 C CA . THR A 1 457 ? -25.719 29.866 -54.814 1.00 78.46 457 THR A CA 1
ATOM 3237 C C . THR A 1 457 ? -24.500 30.777 -54.787 1.00 77.17 457 THR A C 1
ATOM 3238 O O . THR A 1 457 ? -24.280 31.551 -55.726 1.00 77.51 457 THR A O 1
ATOM 3242 N N . LEU A 1 458 ? -23.706 30.671 -53.726 1.00 77.39 458 LEU A N 1
ATOM 3243 C CA . LEU A 1 458 ? -22.588 31.569 -53.493 1.00 75.93 458 LEU A CA 1
ATOM 3244 C C . LEU A 1 458 ? -21.298 30.781 -53.315 1.00 72.78 458 LEU A C 1
ATOM 3245 O O . LEU A 1 458 ? -21.306 29.574 -53.055 1.00 72.17 458 LEU A O 1
ATOM 3250 N N . SER A 1 459 ? -20.185 31.494 -53.456 1.00 78.58 459 SER A N 1
ATOM 3251 C CA . SER A 1 459 ? -18.855 30.943 -53.234 1.00 75.10 459 SER A CA 1
ATOM 3252 C C . SER A 1 459 ? -17.940 32.102 -52.879 1.00 73.24 459 SER A C 1
ATOM 3253 O O . SER A 1 459 ? -17.906 33.105 -53.599 1.00 73.85 459 SER A O 1
ATOM 3256 N N . MET A 1 460 ? -17.202 31.967 -51.782 1.00 71.30 460 MET A N 1
ATOM 3257 C CA . MET A 1 460 ? -16.429 33.072 -51.242 1.00 69.31 460 MET A CA 1
ATOM 3258 C C . MET A 1 460 ? -14.941 32.760 -51.313 1.00 65.11 460 MET A C 1
ATOM 3259 O O . MET A 1 460 ? -14.527 31.606 -51.459 1.00 64.32 460 MET A O 1
ATOM 3264 N N . TYR A 1 461 ? -14.144 33.813 -51.200 1.00 66.82 461 TYR A N 1
ATOM 3265 C CA . TYR A 1 461 ? -12.704 33.747 -51.395 1.00 65.42 461 TYR A CA 1
ATOM 3266 C C . TYR A 1 461 ? -12.090 35.027 -50.834 1.00 64.14 461 TYR A C 1
ATOM 3267 O O . TYR A 1 461 ? -12.796 36.023 -50.654 1.00 64.27 461 TYR A O 1
ATOM 3276 N N . PRO A 1 462 ? -10.788 35.018 -50.543 1.00 64.41 462 PRO A N 1
ATOM 3277 C CA . PRO A 1 462 ? -10.133 36.240 -50.059 1.00 63.60 462 PRO A CA 1
ATOM 3278 C C . PRO A 1 462 ? -10.216 37.370 -51.075 1.00 65.63 462 PRO A C 1
ATOM 3279 O O . PRO A 1 462 ? -10.500 37.165 -52.258 1.00 68.00 462 PRO A O 1
ATOM 3283 N N . ALA A 1 463 ? -9.967 38.582 -50.590 1.00 66.34 463 ALA A N 1
ATOM 3284 C CA . ALA A 1 463 ? -10.011 39.749 -51.459 1.00 68.48 463 ALA A CA 1
ATOM 3285 C C . ALA A 1 463 ? -8.919 39.632 -52.518 1.00 70.61 463 ALA A C 1
ATOM 3286 O O . ALA A 1 463 ? -7.772 39.300 -52.186 1.00 70.06 463 ALA A O 1
ATOM 3288 N N . PRO A 1 464 ? -9.225 39.899 -53.789 1.00 71.67 464 PRO A N 1
ATOM 3289 C CA . PRO A 1 464 ? -8.294 39.504 -54.858 1.00 73.89 464 PRO A CA 1
ATOM 3290 C C . PRO A 1 464 ? -7.036 40.351 -54.928 1.00 74.80 464 PRO A C 1
ATOM 3291 O O . PRO A 1 464 ? -5.974 39.824 -55.282 1.00 75.79 464 PRO A O 1
ATOM 3295 N N . GLY A 1 465 ? -7.113 41.639 -54.605 1.00 73.88 465 GLY A N 1
ATOM 3296 C CA . GLY A 1 465 ? -5.993 42.530 -54.835 1.00 75.51 465 GLY A CA 1
ATOM 3297 C C . GLY A 1 465 ? -5.219 42.936 -53.598 1.00 73.77 465 GLY A C 1
ATOM 3298 O O . GLY A 1 465 ? -4.764 44.081 -53.506 1.00 74.77 465 GLY A O 1
ATOM 3299 N N . SER A 1 466 ? -5.046 42.022 -52.643 1.00 68.47 466 SER A N 1
ATOM 3300 C CA . SER A 1 466 ? -4.352 42.380 -51.411 1.00 66.69 466 SER A CA 1
ATOM 3301 C C . SER A 1 466 ? -3.355 41.316 -50.970 1.00 65.75 466 SER A C 1
ATOM 3302 O O . SER A 1 466 ? -2.736 40.644 -51.802 1.00 67.38 466 SER A O 1
ATOM 3304 N N . HIS A 1 467 ? -3.197 41.158 -49.656 1.00 65.71 467 HIS A N 1
ATOM 3305 C CA . HIS A 1 467 ? -2.227 40.238 -49.074 1.00 65.04 467 HIS A CA 1
ATOM 3306 C C . HIS A 1 467 ? -2.727 38.801 -49.006 1.00 63.69 467 HIS A C 1
ATOM 3307 O O . HIS A 1 467 ? -2.067 37.962 -48.383 1.00 62.90 467 HIS A O 1
ATOM 3309 N N . GLY A 1 468 ? -3.868 38.496 -49.621 1.00 61.84 468 GLY A N 1
ATOM 3310 C CA . GLY A 1 468 ? -4.415 37.158 -49.597 1.00 60.95 468 GLY A CA 1
ATOM 3311 C C . GLY A 1 468 ? -5.083 36.763 -48.300 1.00 58.18 468 GLY A C 1
ATOM 3312 O O . GLY A 1 468 ? -5.680 35.680 -48.237 1.00 57.48 468 GLY A O 1
ATOM 3313 N N . GLY A 1 469 ? -5.007 37.599 -47.264 1.00 58.04 469 GLY A N 1
ATOM 3314 C CA . GLY A 1 469 ? -5.691 37.302 -46.028 1.00 55.56 469 GLY A CA 1
ATOM 3315 C C . GLY A 1 469 ? -7.173 37.610 -46.111 1.00 55.43 469 GLY A C 1
ATOM 3316 O O . GLY A 1 469 ? -7.638 38.346 -46.981 1.00 57.02 469 GLY A O 1
ATOM 3317 N N . MET A 1 470 ? -7.929 37.032 -45.183 1.00 56.20 470 MET A N 1
ATOM 3318 C CA . MET A 1 470 ? -9.378 37.159 -45.185 1.00 56.15 470 MET A CA 1
ATOM 3319 C C . MET A 1 470 ? -9.893 38.116 -44.118 1.00 55.03 470 MET A C 1
ATOM 3320 O O . MET A 1 470 ? -11.105 38.173 -43.886 1.00 54.95 470 MET A O 1
ATOM 3325 N N . GLY A 1 471 ? -9.011 38.878 -43.477 1.00 49.77 471 GLY A N 1
ATOM 3326 C CA . GLY A 1 471 ? -9.446 39.803 -42.449 1.00 49.09 471 GLY A CA 1
ATOM 3327 C C . GLY A 1 471 ? -8.464 40.931 -42.237 1.00 49.78 471 GLY A C 1
ATOM 3328 O O . GLY A 1 471 ? -7.304 40.866 -42.656 1.00 50.54 471 GLY A O 1
ATOM 3329 N N . ASN A 1 472 ? -8.952 41.976 -41.572 1.00 48.17 472 ASN A N 1
ATOM 3330 C CA . ASN A 1 472 ? -8.151 43.140 -41.224 1.00 48.92 472 ASN A CA 1
ATOM 3331 C C . ASN A 1 472 ? -8.690 43.720 -39.926 1.00 48.14 472 ASN A C 1
ATOM 3332 O O . ASN A 1 472 ? -9.905 43.853 -39.761 1.00 47.99 472 ASN A O 1
ATOM 3337 N N . PHE A 1 473 ? -7.788 44.059 -39.008 1.00 44.72 473 PHE A N 1
ATOM 3338 C CA . PHE A 1 473 ? -8.146 44.795 -37.800 1.00 44.69 473 PHE A CA 1
ATOM 3339 C C . PHE A 1 473 ? -7.701 46.240 -37.985 1.00 46.52 473 PHE A C 1
ATOM 3340 O O . PHE A 1 473 ? -6.501 46.532 -37.994 1.00 47.34 473 PHE A O 1
ATOM 3348 N N . ILE A 1 474 ? -8.670 47.139 -38.133 1.00 43.29 474 ILE A N 1
ATOM 3349 C CA . ILE A 1 474 ? -8.404 48.520 -38.503 1.00 45.34 474 ILE A CA 1
ATOM 3350 C C . ILE A 1 474 ? -8.913 49.444 -37.405 1.00 46.64 474 ILE A C 1
ATOM 3351 O O . ILE A 1 474 ? -9.755 49.076 -36.583 1.00 46.45 474 ILE A O 1
ATOM 3356 N N . ALA A 1 475 ? -8.373 50.659 -37.397 1.00 45.19 475 ALA A N 1
ATOM 3357 C CA . ALA A 1 475 ? -8.891 51.756 -36.595 1.00 47.63 475 ALA A CA 1
ATOM 3358 C C . ALA A 1 475 ? -9.598 52.742 -37.514 1.00 51.20 475 ALA A C 1
ATOM 3359 O O . ALA A 1 475 ? -9.173 52.957 -38.653 1.00 50.98 475 ALA A O 1
ATOM 3361 N N . TRP A 1 476 ? -10.677 53.342 -37.017 1.00 47.91 476 TRP A N 1
ATOM 3362 C CA . TRP A 1 476 ? -11.584 54.115 -37.853 1.00 49.26 476 TRP A CA 1
ATOM 3363 C C . TRP A 1 476 ? -11.798 55.497 -37.255 1.00 51.26 476 TRP A C 1
ATOM 3364 O O . TRP A 1 476 ? -12.184 55.619 -36.088 1.00 51.09 476 TRP A O 1
ATOM 3375 N N . ASP A 1 477 ? -11.542 56.531 -38.054 1.00 51.92 477 ASP A N 1
ATOM 3376 C CA . ASP A 1 477 ? -11.938 57.896 -37.716 1.00 55.76 477 ASP A CA 1
ATOM 3377 C C . ASP A 1 477 ? -13.310 58.132 -38.334 1.00 59.85 477 ASP A C 1
ATOM 3378 O O . ASP A 1 477 ? -13.434 58.328 -39.545 1.00 60.57 477 ASP A O 1
ATOM 3383 N N . ASN A 1 478 ? -14.346 58.107 -37.497 1.00 54.07 478 ASN A N 1
ATOM 3384 C CA . ASN A 1 478 ? -15.719 58.227 -37.966 1.00 56.30 478 ASN A CA 1
ATOM 3385 C C . ASN A 1 478 ? -16.136 59.663 -38.252 1.00 61.99 478 ASN A C 1
ATOM 3386 O O . ASN A 1 478 ? -17.181 59.869 -38.878 1.00 65.82 478 ASN A O 1
ATOM 3391 N N . LEU A 1 479 ? -15.360 60.655 -37.815 1.00 58.61 479 LEU A N 1
ATOM 3392 C CA . LEU A 1 479 ? -15.701 62.041 -38.103 1.00 61.97 479 LEU A CA 1
ATOM 3393 C C . LEU A 1 479 ? -15.236 62.483 -39.483 1.00 63.05 479 LEU A C 1
ATOM 3394 O O . LEU A 1 479 ? -15.576 63.591 -39.909 1.00 65.66 479 LEU A O 1
ATOM 3399 N N . GLN A 1 480 ? -14.471 61.646 -40.183 1.00 61.66 480 GLN A N 1
ATOM 3400 C CA . GLN A 1 480 ? -14.063 61.927 -41.553 1.00 63.12 480 GLN A CA 1
ATOM 3401 C C . GLN A 1 480 ? -14.120 60.710 -42.462 1.00 61.31 480 GLN A C 1
ATOM 3402 O O . GLN A 1 480 ? -13.942 60.867 -43.673 1.00 62.66 480 GLN A O 1
ATOM 3408 N N . GLY A 1 481 ? -14.363 59.512 -41.933 1.00 60.77 481 GLY A N 1
ATOM 3409 C CA . GLY A 1 481 ? -14.480 58.323 -42.753 1.00 58.57 481 GLY A CA 1
ATOM 3410 C C . GLY A 1 481 ? -13.167 57.808 -43.305 1.00 56.63 481 GLY A C 1
ATOM 3411 O O . GLY A 1 481 ? -13.068 57.514 -44.500 1.00 57.26 481 GLY A O 1
ATOM 3412 N N . LYS A 1 482 ? -12.154 57.680 -42.449 1.00 55.83 482 LYS A N 1
ATOM 3413 C CA . LYS A 1 482 ? -10.823 57.287 -42.883 1.00 55.84 482 LYS A CA 1
ATOM 3414 C C . LYS A 1 482 ? -10.279 56.176 -41.995 1.00 53.32 482 LYS A C 1
ATOM 3415 O O . LYS A 1 482 ? -10.572 56.110 -40.798 1.00 52.21 482 LYS A O 1
ATOM 3417 N N . ILE A 1 483 ? -9.479 55.306 -42.604 1.00 57.55 483 ILE A N 1
ATOM 3418 C CA . ILE A 1 483 ? -8.776 54.244 -41.893 1.00 53.19 483 ILE A CA 1
ATOM 3419 C C . ILE A 1 483 ? -7.404 54.770 -41.491 1.00 53.00 483 ILE A C 1
ATOM 3420 O O . ILE A 1 483 ? -6.595 55.136 -42.350 1.00 54.82 483 ILE A O 1
ATOM 3425 N N . LYS A 1 484 ? -7.137 54.804 -40.184 1.00 53.89 484 LYS A N 1
ATOM 3426 C CA . LYS A 1 484 ? -5.892 55.397 -39.707 1.00 55.20 484 LYS A CA 1
ATOM 3427 C C . LYS A 1 484 ? -4.740 54.402 -39.768 1.00 53.94 484 LYS A C 1
ATOM 3428 O O . LYS A 1 484 ? -3.632 54.756 -40.186 1.00 55.66 484 LYS A O 1
ATOM 3434 N N . TRP A 1 485 ? -4.981 53.161 -39.352 1.00 54.66 485 TRP A N 1
ATOM 3435 C CA . TRP A 1 485 ? -4.041 52.070 -39.560 1.00 53.81 485 TRP A CA 1
ATOM 3436 C C . TRP A 1 485 ? -4.827 50.771 -39.649 1.00 51.35 485 TRP A C 1
ATOM 3437 O O . TRP A 1 485 ? -5.950 50.669 -39.150 1.00 50.14 485 TRP A O 1
ATOM 3448 N N . SER A 1 486 ? -4.227 49.776 -40.298 1.00 51.03 486 SER A N 1
ATOM 3449 C CA . SER A 1 486 ? -4.867 48.478 -40.454 1.00 48.98 486 SER A CA 1
ATOM 3450 C C . SER A 1 486 ? -3.832 47.370 -40.337 1.00 48.24 486 SER A C 1
ATOM 3451 O O . SER A 1 486 ? -2.737 47.469 -40.896 1.00 49.74 486 SER A O 1
ATOM 3454 N N . ASN A 1 487 ? -4.191 46.316 -39.604 1.00 51.17 487 ASN A N 1
ATOM 3455 C CA . ASN A 1 487 ? -3.331 45.155 -39.422 1.00 50.47 487 ASN A CA 1
ATOM 3456 C C . ASN A 1 487 ? -3.934 43.970 -40.160 1.00 49.25 487 ASN A C 1
ATOM 3457 O O . ASN A 1 487 ? -5.046 43.541 -39.818 1.00 47.88 487 ASN A O 1
ATOM 3462 N N . PRO A 1 488 ? -3.260 43.419 -41.165 1.00 52.27 488 PRO A N 1
ATOM 3463 C CA . PRO A 1 488 ? -3.840 42.299 -41.914 1.00 51.65 488 PRO A CA 1
ATOM 3464 C C . PRO A 1 488 ? -3.854 41.013 -41.100 1.00 49.97 488 PRO A C 1
ATOM 3465 O O . PRO A 1 488 ? -3.028 40.802 -40.209 1.00 49.66 488 PRO A O 1
ATOM 3469 N N . GLU A 1 489 ? -4.815 40.149 -41.423 1.00 50.40 489 GLU A N 1
ATOM 3470 C CA . GLU A 1 489 ? -4.969 38.855 -40.772 1.00 48.98 489 GLU A CA 1
ATOM 3471 C C . GLU A 1 489 ? -5.202 37.784 -41.829 1.00 49.25 489 GLU A C 1
ATOM 3472 O O . GLU A 1 489 ? -5.850 38.040 -42.848 1.00 50.13 489 GLU A O 1
ATOM 3478 N N . GLN A 1 490 ? -4.672 36.583 -41.579 1.00 52.15 490 GLN A N 1
ATOM 3479 C CA . GLN A 1 490 ? -4.786 35.502 -42.557 1.00 52.94 490 GLN A CA 1
ATOM 3480 C C . GLN A 1 490 ? -6.242 35.120 -42.791 1.00 52.51 490 GLN A C 1
ATOM 3481 O O . GLN A 1 490 ? -6.713 35.086 -43.935 1.00 53.71 490 GLN A O 1
ATOM 3487 N N . PHE A 1 491 ? -6.968 34.820 -41.722 1.00 51.01 491 PHE A N 1
ATOM 3488 C CA . PHE A 1 491 ? -8.399 34.586 -41.794 1.00 50.89 491 PHE A CA 1
ATOM 3489 C C . PHE A 1 491 ? -9.135 35.838 -41.330 1.00 50.55 491 PHE A C 1
ATOM 3490 O O . PHE A 1 491 ? -8.531 36.873 -41.039 1.00 50.60 491 PHE A O 1
ATOM 3498 N N . SER A 1 492 ? -10.460 35.747 -41.263 1.00 49.99 492 SER A N 1
ATOM 3499 C CA . SER A 1 492 ? -11.230 36.909 -40.859 1.00 49.86 492 SER A CA 1
ATOM 3500 C C . SER A 1 492 ? -11.029 37.196 -39.374 1.00 48.66 492 SER A C 1
ATOM 3501 O O . SER A 1 492 ? -10.452 36.404 -38.623 1.00 47.86 492 SER A O 1
ATOM 3504 N N . ALA A 1 493 ? -11.527 38.354 -38.955 1.00 47.42 493 ALA A N 1
ATOM 3505 C CA . ALA A 1 493 ? -11.464 38.787 -37.567 1.00 46.74 493 ALA A CA 1
ATOM 3506 C C . ALA A 1 493 ? -12.897 38.730 -37.051 1.00 46.64 493 ALA A C 1
ATOM 3507 O O . ALA A 1 493 ? -13.622 39.726 -37.035 1.00 47.31 493 ALA A O 1
ATOM 3509 N N . TRP A 1 494 ? -13.303 37.535 -36.632 1.00 44.65 494 TRP A N 1
ATOM 3510 C CA . TRP A 1 494 ? -14.651 37.276 -36.152 1.00 44.79 494 TRP A CA 1
ATOM 3511 C C . TRP A 1 494 ? -14.797 37.492 -34.654 1.00 44.42 494 TRP A C 1
ATOM 3512 O O . TRP A 1 494 ? -15.908 37.364 -34.129 1.00 44.85 494 TRP A O 1
ATOM 3523 N N . GLY A 1 495 ? -13.711 37.815 -33.957 1.00 45.22 495 GLY A N 1
ATOM 3524 C CA . GLY A 1 495 ? -13.768 38.039 -32.526 1.00 45.26 495 GLY A CA 1
ATOM 3525 C C . GLY A 1 495 ? -14.042 39.500 -32.212 1.00 46.17 495 GLY A C 1
ATOM 3526 O O . GLY A 1 495 ? -13.503 40.401 -32.853 1.00 46.46 495 GLY A O 1
ATOM 3527 N N . GLY A 1 496 ? -14.893 39.721 -31.214 1.00 43.18 496 GLY A N 1
ATOM 3528 C CA . GLY A 1 496 ? -15.222 41.076 -30.824 1.00 44.19 496 GLY A CA 1
ATOM 3529 C C . GLY A 1 496 ? -14.044 41.783 -30.182 1.00 44.38 496 GLY A C 1
ATOM 3530 O O . GLY A 1 496 ? -13.229 41.184 -29.480 1.00 43.81 496 GLY A O 1
ATOM 3531 N N . ALA A 1 497 ? -13.960 43.085 -30.428 1.00 41.67 497 ALA A N 1
ATOM 3532 C CA . ALA A 1 497 ? -12.855 43.885 -29.928 1.00 42.42 497 ALA A CA 1
ATOM 3533 C C . ALA A 1 497 ? -13.205 44.502 -28.579 1.00 44.73 497 ALA A C 1
ATOM 3534 O O . ALA A 1 497 ? -14.374 44.702 -28.240 1.00 46.12 497 ALA A O 1
ATOM 3536 N N . LEU A 1 498 ? -12.164 44.805 -27.806 1.00 42.55 498 LEU A N 1
ATOM 3537 C CA . LEU A 1 498 ? -12.319 45.444 -26.505 1.00 44.71 498 LEU A CA 1
ATOM 3538 C C . LEU A 1 498 ? -11.178 46.428 -26.307 1.00 47.92 498 LEU A C 1
ATOM 3539 O O . LEU A 1 498 ? -10.012 46.025 -26.252 1.00 46.17 498 LEU A O 1
ATOM 3544 N N . ALA A 1 499 ? -11.512 47.710 -26.208 1.00 46.50 499 ALA A N 1
ATOM 3545 C CA . ALA A 1 499 ? -10.545 48.752 -25.897 1.00 50.54 499 ALA A CA 1
ATOM 3546 C C . ALA A 1 499 ? -10.627 49.092 -24.416 1.00 55.47 499 ALA A C 1
ATOM 3547 O O . ALA A 1 499 ? -11.714 49.101 -23.831 1.00 57.82 499 ALA A O 1
ATOM 3549 N N . THR A 1 500 ? -9.474 49.362 -23.809 1.00 54.70 500 THR A N 1
ATOM 3550 C CA . THR A 1 500 ? -9.401 49.691 -22.393 1.00 59.66 500 THR A CA 1
ATOM 3551 C C . THR A 1 500 ? -8.599 50.971 -22.204 1.00 63.51 500 THR A C 1
ATOM 3552 O O . THR A 1 500 ? -7.956 51.476 -23.128 1.00 61.95 500 THR A O 1
ATOM 3556 N N . ALA A 1 501 ? -8.642 51.490 -20.975 1.00 62.37 501 ALA A N 1
ATOM 3557 C CA . ALA A 1 501 ? -7.913 52.701 -20.620 1.00 65.06 501 ALA A CA 1
ATOM 3558 C C . ALA A 1 501 ? -6.407 52.487 -20.544 1.00 62.64 501 ALA A C 1
ATOM 3559 O O . ALA A 1 501 ? -5.669 53.466 -20.389 1.00 64.21 501 ALA A O 1
ATOM 3561 N N . GLY A 1 502 ? -5.937 51.246 -20.642 1.00 66.38 502 GLY A N 1
ATOM 3562 C CA . GLY A 1 502 ? -4.515 50.971 -20.685 1.00 63.75 502 GLY A CA 1
ATOM 3563 C C . GLY A 1 502 ? -3.917 51.138 -22.067 1.00 60.60 502 GLY A C 1
ATOM 3564 O O . GLY A 1 502 ? -2.807 50.664 -22.330 1.00 57.72 502 GLY A O 1
ATOM 3565 N N . ASP A 1 503 ? -4.653 51.807 -22.958 1.00 66.13 503 ASP A N 1
ATOM 3566 C CA . ASP A 1 503 ? -4.218 52.058 -24.333 1.00 63.24 503 ASP A CA 1
ATOM 3567 C C . ASP A 1 503 ? -3.949 50.758 -25.086 1.00 57.82 503 ASP A C 1
ATOM 3568 O O . ASP A 1 503 ? -3.079 50.700 -25.958 1.00 55.22 503 ASP A O 1
ATOM 3573 N N . VAL A 1 504 ? -4.689 49.705 -24.747 1.00 58.86 504 VAL A N 1
ATOM 3574 C CA . VAL A 1 504 ? -4.622 48.432 -25.451 1.00 54.05 504 VAL A CA 1
ATOM 3575 C C . VAL A 1 504 ? -5.994 48.115 -26.028 1.00 52.47 504 VAL A C 1
ATOM 3576 O O . VAL A 1 504 ? -7.029 48.484 -25.463 1.00 55.58 504 VAL A O 1
ATOM 3580 N N . VAL A 1 505 ? -5.995 47.431 -27.169 1.00 52.05 505 VAL A N 1
ATOM 3581 C CA . VAL A 1 505 ? -7.200 46.854 -27.749 1.00 50.43 505 VAL A CA 1
ATOM 3582 C C . VAL A 1 505 ? -6.988 45.353 -27.890 1.00 46.61 505 VAL A C 1
ATOM 3583 O O . VAL A 1 505 ? -5.994 44.916 -28.481 1.00 44.18 505 VAL A O 1
ATOM 3587 N N . PHE A 1 506 ? -7.910 44.572 -27.338 1.00 47.66 506 PHE A N 1
ATOM 3588 C CA . PHE A 1 506 ? -7.869 43.119 -27.428 1.00 44.31 506 PHE A CA 1
ATOM 3589 C C . PHE A 1 506 ? -8.837 42.629 -28.498 1.00 43.25 506 PHE A C 1
ATOM 3590 O O . PHE A 1 506 ? -9.943 43.159 -28.638 1.00 45.58 506 PHE A O 1
ATOM 3598 N N . TYR A 1 507 ? -8.421 41.606 -29.242 1.00 45.45 507 TYR A N 1
ATOM 3599 C CA . TYR A 1 507 ? -9.326 40.918 -30.153 1.00 45.34 507 TYR A CA 1
ATOM 3600 C C . TYR A 1 507 ? -8.799 39.512 -30.401 1.00 43.14 507 TYR A C 1
ATOM 3601 O O . TYR A 1 507 ? -7.608 39.235 -30.235 1.00 41.26 507 TYR A O 1
ATOM 3610 N N . GLY A 1 508 ? -9.710 38.628 -30.793 1.00 42.88 508 GLY A N 1
ATOM 3611 C CA . GLY A 1 508 ? -9.401 37.224 -31.028 1.00 40.27 508 GLY A CA 1
ATOM 3612 C C . GLY A 1 508 ? -9.565 36.871 -32.495 1.00 41.46 508 GLY A C 1
ATOM 3613 O O . GLY A 1 508 ? -10.494 37.343 -33.156 1.00 43.58 508 GLY A O 1
ATOM 3614 N N . THR A 1 509 ? -8.653 36.045 -32.997 1.00 42.68 509 THR A N 1
ATOM 3615 C CA . THR A 1 509 ? -8.676 35.577 -34.375 1.00 44.62 509 THR A CA 1
ATOM 3616 C C . THR A 1 509 ? -9.246 34.164 -34.464 1.00 43.76 509 THR A C 1
ATOM 3617 O O . THR A 1 509 ? -9.531 33.509 -33.459 1.00 41.29 509 THR A O 1
ATOM 3621 N N . LEU A 1 510 ? -9.412 33.700 -35.702 1.00 45.50 510 LEU A N 1
ATOM 3622 C CA . LEU A 1 510 ? -9.993 32.394 -35.982 1.00 45.51 510 LEU A CA 1
ATOM 3623 C C . LEU A 1 510 ? -8.950 31.287 -36.039 1.00 45.63 510 LEU A C 1
ATOM 3624 O O . LEU A 1 510 ? -9.308 30.131 -36.287 1.00 46.18 510 LEU A O 1
ATOM 3629 N N . GLU A 1 511 ? -7.676 31.606 -35.809 1.00 49.37 511 GLU A N 1
ATOM 3630 C CA . GLU A 1 511 ? -6.652 30.597 -35.588 1.00 48.03 511 GLU A CA 1
ATOM 3631 C C . GLU A 1 511 ? -6.409 30.346 -34.110 1.00 43.61 511 GLU A C 1
ATOM 3632 O O . GLU A 1 511 ? -5.505 29.581 -33.759 1.00 42.51 511 GLU A O 1
ATOM 3638 N N . GLY A 1 512 ? -7.206 30.959 -33.239 1.00 43.87 512 GLY A N 1
ATOM 3639 C CA . GLY A 1 512 ? -7.120 30.730 -31.815 1.00 41.21 512 GLY A CA 1
ATOM 3640 C C . GLY A 1 512 ? -6.335 31.780 -31.065 1.00 40.47 512 GLY A C 1
ATOM 3641 O O . GLY A 1 512 ? -6.196 31.671 -29.842 1.00 39.71 512 GLY A O 1
ATOM 3642 N N . PHE A 1 513 ? -5.813 32.788 -31.758 1.00 42.12 513 PHE A N 1
ATOM 3643 C CA . PHE A 1 513 ? -4.923 33.759 -31.140 1.00 41.70 513 PHE A CA 1
ATOM 3644 C C . PHE A 1 513 ? -5.718 34.869 -30.464 1.00 42.72 513 PHE A C 1
ATOM 3645 O O . PHE A 1 513 ? -6.641 35.435 -31.058 1.00 44.14 513 PHE A O 1
ATOM 3653 N N . LEU A 1 514 ? -5.373 35.161 -29.213 1.00 39.81 514 LEU A N 1
ATOM 3654 C CA . LEU A 1 514 ? -5.830 36.367 -28.530 1.00 41.71 514 LEU A CA 1
ATOM 3655 C C . LEU A 1 514 ? -4.732 37.415 -28.664 1.00 42.74 514 LEU A C 1
ATOM 3656 O O . LEU A 1 514 ? -3.632 37.241 -28.130 1.00 42.93 514 LEU A O 1
ATOM 3661 N N . LYS A 1 515 ? -5.025 38.496 -29.380 1.00 43.72 515 LYS A N 1
ATOM 3662 C CA . LYS A 1 515 ? -4.042 39.527 -29.673 1.00 44.65 515 LYS A CA 1
ATOM 3663 C C . LYS A 1 515 ? -4.369 40.810 -28.923 1.00 47.15 515 LYS A C 1
ATOM 3664 O O . LYS A 1 515 ? -5.537 41.199 -28.813 1.00 48.08 515 LYS A O 1
ATOM 3670 N N . ALA A 1 516 ? -3.329 41.461 -28.406 1.00 47.22 516 ALA A N 1
ATOM 3671 C CA . ALA A 1 516 ? -3.430 42.793 -27.822 1.00 50.44 516 ALA A CA 1
ATOM 3672 C C . ALA A 1 516 ? -2.470 43.711 -28.565 1.00 50.89 516 ALA A C 1
ATOM 3673 O O . ALA A 1 516 ? -1.268 43.431 -28.635 1.00 50.33 516 ALA A O 1
ATOM 3675 N N . VAL A 1 517 ? -2.998 44.804 -29.113 1.00 52.04 517 VAL A N 1
ATOM 3676 C CA . VAL A 1 517 ? -2.212 45.760 -29.879 1.00 52.62 517 VAL A CA 1
ATOM 3677 C C . VAL A 1 517 ? -2.308 47.130 -29.210 1.00 56.04 517 VAL A C 1
ATOM 3678 O O . VAL A 1 517 ? -3.059 47.332 -28.256 1.00 58.30 517 VAL A O 1
ATOM 3682 N N . ASP A 1 518 ? -1.546 48.081 -29.745 1.00 55.95 518 ASP A N 1
ATOM 3683 C CA . ASP A 1 518 ? -1.537 49.437 -29.215 1.00 59.24 518 ASP A CA 1
ATOM 3684 C C . ASP A 1 518 ? -2.768 50.203 -29.684 1.00 59.97 518 ASP A C 1
ATOM 3685 O O . ASP A 1 518 ? -3.263 50.007 -30.798 1.00 57.94 518 ASP A O 1
ATOM 3690 N N . SER A 1 519 ? -3.267 51.085 -28.813 1.00 56.33 519 SER A N 1
ATOM 3691 C CA . SER A 1 519 ? -4.484 51.824 -29.133 1.00 57.60 519 SER A CA 1
ATOM 3692 C C . SER A 1 519 ? -4.261 52.805 -30.278 1.00 57.64 519 SER A C 1
ATOM 3693 O O . SER A 1 519 ? -5.116 52.937 -31.160 1.00 57.04 519 SER A O 1
ATOM 3696 N N . LYS A 1 520 ? -3.122 53.497 -30.295 1.00 60.54 520 LYS A N 1
ATOM 3697 C CA . LYS A 1 520 ? -2.847 54.451 -31.364 1.00 60.75 520 LYS A CA 1
ATOM 3698 C C . LYS A 1 520 ? -1.963 53.863 -32.457 1.00 58.21 520 LYS A C 1
ATOM 3699 O O . LYS A 1 520 ? -2.304 53.951 -33.639 1.00 57.85 520 LYS A O 1
ATOM 3705 N N . THR A 1 521 ? -0.840 53.243 -32.087 1.00 60.22 521 THR A N 1
ATOM 3706 C CA . THR A 1 521 ? 0.075 52.732 -33.103 1.00 59.34 521 THR A CA 1
ATOM 3707 C C . THR A 1 521 ? -0.486 51.485 -33.775 1.00 56.61 521 THR A C 1
ATOM 3708 O O . THR A 1 521 ? -0.434 51.359 -35.004 1.00 57.61 521 THR A O 1
ATOM 3710 N N . GLY A 1 522 ? -1.022 50.553 -32.992 1.00 60.49 522 GLY A N 1
ATOM 3711 C CA . GLY A 1 522 ? -1.547 49.317 -33.530 1.00 57.86 522 GLY A CA 1
ATOM 3712 C C . GLY A 1 522 ? -0.570 48.164 -33.566 1.00 56.18 522 GLY A C 1
ATOM 3713 O O . GLY A 1 522 ? -0.940 47.076 -34.027 1.00 54.03 522 GLY A O 1
ATOM 3714 N N . LYS A 1 523 ? 0.659 48.363 -33.097 1.00 58.42 523 LYS A N 1
ATOM 3715 C CA . LYS A 1 523 ? 1.648 47.295 -33.105 1.00 57.70 523 LYS A CA 1
ATOM 3716 C C . LYS A 1 523 ? 1.238 46.189 -32.141 1.00 55.39 523 LYS A C 1
ATOM 3717 O O . LYS A 1 523 ? 0.738 46.453 -31.044 1.00 56.46 523 LYS A O 1
ATOM 3723 N N . GLU A 1 524 ? 1.444 44.943 -32.562 1.00 55.42 524 GLU A N 1
ATOM 3724 C CA . GLU A 1 524 ? 1.092 43.803 -31.727 1.00 53.78 524 GLU A CA 1
ATOM 3725 C C . GLU A 1 524 ? 1.959 43.776 -30.475 1.00 54.86 524 GLU A C 1
ATOM 3726 O O . GLU A 1 524 ? 3.191 43.802 -30.557 1.00 55.70 524 GLU A O 1
ATOM 3732 N N . LEU A 1 525 ? 1.311 43.722 -29.312 1.00 49.47 525 LEU A N 1
ATOM 3733 C CA . LEU A 1 525 ? 2.002 43.683 -28.031 1.00 51.23 525 LEU A CA 1
ATOM 3734 C C . LEU A 1 525 ? 1.878 42.349 -27.314 1.00 50.17 525 LEU A C 1
ATOM 3735 O O . LEU A 1 525 ? 2.763 42.002 -26.528 1.00 50.71 525 LEU A O 1
ATOM 3740 N N . TYR A 1 526 ? 0.807 41.598 -27.560 1.00 50.87 526 TYR A N 1
ATOM 3741 C CA . TYR A 1 526 ? 0.599 40.300 -26.937 1.00 49.81 526 TYR A CA 1
ATOM 3742 C C . TYR A 1 526 ? -0.074 39.370 -27.934 1.00 46.90 526 TYR A C 1
ATOM 3743 O O . TYR A 1 526 ? -0.832 39.812 -28.803 1.00 46.30 526 TYR A O 1
ATOM 3752 N N . LYS A 1 527 ? 0.212 38.076 -27.803 1.00 48.79 527 LYS A N 1
ATOM 3753 C CA . LYS A 1 527 ? -0.337 37.072 -28.711 1.00 46.35 527 LYS A CA 1
ATOM 3754 C C . LYS A 1 527 ? -0.268 35.719 -28.022 1.00 45.77 527 LYS A C 1
ATOM 3755 O O . LYS A 1 527 ? 0.829 35.237 -27.721 1.00 46.28 527 LYS A O 1
ATOM 3761 N N . PHE A 1 528 ? -1.426 35.108 -27.771 1.00 43.55 528 PHE A N 1
ATOM 3762 C CA . PHE A 1 528 ? -1.495 33.814 -27.108 1.00 43.22 528 PHE A CA 1
ATOM 3763 C C . PHE A 1 528 ? -2.459 32.895 -27.843 1.00 41.28 528 PHE A C 1
ATOM 3764 O O . PHE A 1 528 ? -3.508 33.335 -28.322 1.00 40.93 528 PHE A O 1
ATOM 3772 N N . LYS A 1 529 ? -2.103 31.612 -27.916 1.00 44.88 529 LYS A N 1
ATOM 3773 C CA . LYS A 1 529 ? -2.899 30.611 -28.627 1.00 44.19 529 LYS A CA 1
ATOM 3774 C C . LYS A 1 529 ? -3.921 29.992 -27.678 1.00 44.09 529 LYS A C 1
ATOM 3775 O O . LYS A 1 529 ? -3.582 29.151 -26.842 1.00 44.97 529 LYS A O 1
ATOM 3781 N N . THR A 1 530 ? -5.176 30.410 -27.810 1.00 43.09 530 THR A N 1
ATOM 3782 C CA . THR A 1 530 ? -6.281 29.758 -27.128 1.00 43.31 530 THR A CA 1
ATOM 3783 C C . THR A 1 530 ? -6.645 28.465 -27.861 1.00 42.72 530 THR A C 1
ATOM 3784 O O . THR A 1 530 ? -6.306 28.296 -29.035 1.00 42.88 530 THR A O 1
ATOM 3788 N N . PRO A 1 531 ? -7.329 27.527 -27.191 1.00 42.18 531 PRO A N 1
ATOM 3789 C CA . PRO A 1 531 ? -7.439 26.169 -27.759 1.00 42.86 531 PRO A CA 1
ATOM 3790 C C . PRO A 1 531 ? -8.198 26.085 -29.074 1.00 43.02 531 PRO A C 1
ATOM 3791 O O . PRO A 1 531 ? -7.959 25.150 -29.847 1.00 44.11 531 PRO A O 1
ATOM 3795 N N . SER A 1 532 ? -9.102 27.018 -29.361 1.00 38.27 532 SER A N 1
ATOM 3796 C CA . SER A 1 532 ? -9.820 27.006 -30.627 1.00 39.14 532 SER A CA 1
ATOM 3797 C C . SER A 1 532 ? -10.009 28.431 -31.126 1.00 39.18 532 SER A C 1
ATOM 3798 O O . SER A 1 532 ? -9.692 29.404 -30.436 1.00 38.12 532 SER A O 1
ATOM 3801 N N . GLY A 1 533 ? -10.543 28.541 -32.341 1.00 39.63 533 GLY A N 1
ATOM 3802 C CA . GLY A 1 533 ? -10.721 29.848 -32.947 1.00 40.94 533 GLY A CA 1
ATOM 3803 C C . GLY A 1 533 ? -11.734 30.677 -32.178 1.00 40.24 533 GLY A C 1
ATOM 3804 O O . GLY A 1 533 ? -12.722 30.164 -31.651 1.00 39.63 533 GLY A O 1
ATOM 3805 N N . ILE A 1 534 ? -11.484 31.979 -32.126 1.00 40.48 534 ILE A N 1
ATOM 3806 C CA . ILE A 1 534 ? -12.242 32.892 -31.280 1.00 40.93 534 ILE A CA 1
ATOM 3807 C C . ILE A 1 534 ? -13.253 33.628 -32.149 1.00 43.16 534 ILE A C 1
ATOM 3808 O O . ILE A 1 534 ? -12.882 34.439 -33.005 1.00 45.03 534 ILE A O 1
ATOM 3813 N N . ILE A 1 535 ? -14.534 33.341 -31.927 1.00 44.49 535 ILE A N 1
ATOM 3814 C CA . ILE A 1 535 ? -15.628 34.133 -32.472 1.00 46.34 535 ILE A CA 1
ATOM 3815 C C . ILE A 1 535 ? -16.357 34.910 -31.394 1.00 46.97 535 ILE A C 1
ATOM 3816 O O . ILE A 1 535 ? -17.339 35.604 -31.697 1.00 48.36 535 ILE A O 1
ATOM 3821 N N . GLY A 1 536 ? -15.909 34.816 -30.139 1.00 42.16 536 GLY A N 1
ATOM 3822 C CA . GLY A 1 536 ? -16.478 35.591 -29.061 1.00 43.57 536 GLY A CA 1
ATOM 3823 C C . GLY A 1 536 ? -15.792 36.936 -28.890 1.00 46.37 536 GLY A C 1
ATOM 3824 O O . GLY A 1 536 ? -14.856 37.293 -29.603 1.00 46.51 536 GLY A O 1
ATOM 3825 N N . ASN A 1 537 ? -16.277 37.686 -27.906 1.00 42.58 537 ASN A N 1
ATOM 3826 C CA . ASN A 1 537 ? -15.814 39.038 -27.634 1.00 45.71 537 ASN A CA 1
ATOM 3827 C C . ASN A 1 537 ? -14.935 39.061 -26.393 1.00 45.97 537 ASN A C 1
ATOM 3828 O O . ASN A 1 537 ? -15.170 38.314 -25.438 1.00 44.61 537 ASN A O 1
ATOM 3833 N N . VAL A 1 538 ? -13.908 39.908 -26.419 1.00 42.93 538 VAL A N 1
ATOM 3834 C CA . VAL A 1 538 ? -13.040 40.061 -25.259 1.00 42.67 538 VAL A CA 1
ATOM 3835 C C . VAL A 1 538 ? -13.760 40.859 -24.183 1.00 46.59 538 VAL A C 1
ATOM 3836 O O . VAL A 1 538 ? -14.350 41.913 -24.456 1.00 50.03 538 VAL A O 1
ATOM 3840 N N . MET A 1 539 ? -13.725 40.353 -22.956 1.00 44.89 539 MET A N 1
ATOM 3841 C CA . MET A 1 539 ? -14.212 41.069 -21.791 1.00 48.74 539 MET A CA 1
ATOM 3842 C C . MET A 1 539 ? -13.076 41.218 -20.793 1.00 49.42 539 MET A C 1
ATOM 3843 O O . MET A 1 539 ? -12.056 40.530 -20.874 1.00 46.62 539 MET A O 1
ATOM 3848 N N . THR A 1 540 ? -13.263 42.131 -19.845 1.00 51.65 540 THR A N 1
ATOM 3849 C CA . THR A 1 540 ? -12.341 42.276 -18.732 1.00 52.77 540 THR A CA 1
ATOM 3850 C C . THR A 1 540 ? -13.131 42.509 -17.457 1.00 55.14 540 THR A C 1
ATOM 3851 O O . THR A 1 540 ? -14.296 42.914 -17.484 1.00 57.22 540 THR A O 1
ATOM 3855 N N . TYR A 1 541 ? -12.474 42.249 -16.332 1.00 62.04 541 TYR A N 1
ATOM 3856 C CA . TYR A 1 541 ? -13.090 42.440 -15.030 1.00 63.64 541 TYR A CA 1
ATOM 3857 C C . TYR A 1 541 ? -11.988 42.515 -13.986 1.00 64.00 541 TYR A C 1
ATOM 3858 O O . TYR A 1 541 ? -10.818 42.244 -14.265 1.00 62.70 541 TYR A O 1
ATOM 3867 N N . GLU A 1 542 ? -12.382 42.884 -12.772 1.00 59.72 542 GLU A N 1
ATOM 3868 C CA . GLU A 1 542 ? -11.458 42.996 -11.654 1.00 60.63 542 GLU A CA 1
ATOM 3869 C C . GLU A 1 542 ? -12.000 42.179 -10.497 1.00 62.35 542 GLU A C 1
ATOM 3870 O O . GLU A 1 542 ? -13.143 42.378 -10.072 1.00 64.88 542 GLU A O 1
ATOM 3876 N N . HIS A 1 543 ? -11.182 41.261 -9.994 1.00 64.69 543 HIS A N 1
ATOM 3877 C CA . HIS A 1 543 ? -11.551 40.405 -8.877 1.00 65.21 543 HIS A CA 1
ATOM 3878 C C . HIS A 1 543 ? -10.498 40.571 -7.794 1.00 68.13 543 HIS A C 1
ATOM 3879 O O . HIS A 1 543 ? -9.316 40.292 -8.028 1.00 66.86 543 HIS A O 1
ATOM 3886 N N . LYS A 1 544 ? -10.928 41.032 -6.619 1.00 70.74 544 LYS A N 1
ATOM 3887 C CA . LYS A 1 544 ? -10.036 41.272 -5.484 1.00 75.23 544 LYS A CA 1
ATOM 3888 C C . LYS A 1 544 ? -8.939 42.276 -5.839 1.00 74.41 544 LYS A C 1
ATOM 3889 O O . LYS A 1 544 ? -7.797 42.158 -5.392 1.00 76.03 544 LYS A O 1
ATOM 3891 N N . GLY A 1 545 ? -9.285 43.270 -6.656 1.00 72.26 545 GLY A N 1
ATOM 3892 C CA . GLY A 1 545 ? -8.357 44.328 -6.993 1.00 72.03 545 GLY A CA 1
ATOM 3893 C C . GLY A 1 545 ? -7.434 44.032 -8.154 1.00 67.14 545 GLY A C 1
ATOM 3894 O O . GLY A 1 545 ? -6.676 44.921 -8.563 1.00 66.83 545 GLY A O 1
ATOM 3895 N N . LYS A 1 546 ? -7.477 42.822 -8.700 1.00 67.34 546 LYS A N 1
ATOM 3896 C CA . LYS A 1 546 ? -6.606 42.407 -9.790 1.00 65.15 546 LYS A CA 1
ATOM 3897 C C . LYS A 1 546 ? -7.421 42.328 -11.072 1.00 64.20 546 LYS A C 1
ATOM 3898 O O . LYS A 1 546 ? -8.488 41.705 -11.094 1.00 63.21 546 LYS A O 1
ATOM 3904 N N . GLN A 1 547 ? -6.925 42.961 -12.132 1.00 60.89 547 GLN A N 1
ATOM 3905 C CA . GLN A 1 547 ? -7.656 42.992 -13.391 1.00 60.48 547 GLN A CA 1
ATOM 3906 C C . GLN A 1 547 ? -7.406 41.720 -14.188 1.00 56.62 547 GLN A C 1
ATOM 3907 O O . GLN A 1 547 ? -6.256 41.329 -14.413 1.00 54.92 547 GLN A O 1
ATOM 3913 N N . HIS A 1 548 ? -8.488 41.081 -14.620 1.00 59.02 548 HIS A N 1
ATOM 3914 C CA . HIS A 1 548 ? -8.426 39.916 -15.487 1.00 55.56 548 HIS A CA 1
ATOM 3915 C C . HIS A 1 548 ? -9.224 40.194 -16.753 1.00 55.17 548 HIS A C 1
ATOM 3916 O O . HIS A 1 548 ? -10.283 40.826 -16.702 1.00 57.00 548 HIS A O 1
ATOM 3923 N N . VAL A 1 549 ? -8.723 39.705 -17.884 1.00 55.11 549 VAL A N 1
ATOM 3924 C CA . VAL A 1 549 ? -9.443 39.756 -19.149 1.00 53.58 549 VAL A CA 1
ATOM 3925 C C . VAL A 1 549 ? -9.635 38.323 -19.626 1.00 49.40 549 VAL A C 1
ATOM 3926 O O . VAL A 1 549 ? -8.743 37.482 -19.478 1.00 47.58 549 VAL A O 1
ATOM 3930 N N . ALA A 1 550 ? -10.821 38.037 -20.155 1.00 47.91 550 ALA A N 1
ATOM 3931 C CA . ALA A 1 550 ? -11.196 36.676 -20.500 1.00 44.73 550 ALA A CA 1
ATOM 3932 C C . ALA A 1 550 ? -11.881 36.679 -21.856 1.00 43.37 550 ALA A C 1
ATOM 3933 O O . ALA A 1 550 ? -12.501 37.669 -22.254 1.00 45.45 550 ALA A O 1
ATOM 3935 N N . VAL A 1 551 ? -11.758 35.561 -22.567 1.00 43.52 551 VAL A N 1
ATOM 3936 C CA . VAL A 1 551 ? -12.345 35.430 -23.892 1.00 42.28 551 VAL A CA 1
ATOM 3937 C C . VAL A 1 551 ? -12.793 33.989 -24.082 1.00 40.17 551 VAL A C 1
ATOM 3938 O O . VAL A 1 551 ? -12.174 33.051 -23.571 1.00 39.46 551 VAL A O 1
ATOM 3942 N N . LEU A 1 552 ? -13.900 33.821 -24.799 1.00 37.00 552 LEU A N 1
ATOM 3943 C CA . LEU A 1 552 ? -14.431 32.502 -25.099 1.00 37.30 552 LEU A CA 1
ATOM 3944 C C . LEU A 1 552 ? -13.866 32.013 -26.424 1.00 36.15 552 LEU A C 1
ATOM 3945 O O . LEU A 1 552 ? -13.781 32.769 -27.396 1.00 35.76 552 LEU A O 1
ATOM 3950 N N . SER A 1 553 ? -13.481 30.743 -26.457 1.00 40.52 553 SER A N 1
ATOM 3951 C CA . SER A 1 553 ? -12.985 30.104 -27.664 1.00 39.56 553 SER A CA 1
ATOM 3952 C C . SER A 1 553 ? -13.965 29.029 -28.115 1.00 40.19 553 SER A C 1
ATOM 3953 O O . SER A 1 553 ? -14.820 28.573 -27.351 1.00 41.00 553 SER A O 1
ATOM 3956 N N . GLY A 1 554 ? -13.824 28.620 -29.371 1.00 38.62 554 GLY A N 1
ATOM 3957 C CA . GLY A 1 554 ? -14.790 27.726 -29.973 1.00 39.82 554 GLY A CA 1
ATOM 3958 C C . GLY A 1 554 ? -15.282 28.278 -31.293 1.00 41.09 554 GLY A C 1
ATOM 3959 O O . GLY A 1 554 ? -16.231 29.068 -31.330 1.00 41.88 554 GLY A O 1
ATOM 3960 N N . VAL A 1 555 ? -14.641 27.870 -32.382 1.00 41.51 555 VAL A N 1
ATOM 3961 C CA . VAL A 1 555 ? -14.868 28.485 -33.683 1.00 43.19 555 VAL A CA 1
ATOM 3962 C C . VAL A 1 555 ? -16.201 28.016 -34.250 1.00 45.25 555 VAL A C 1
ATOM 3963 O O . VAL A 1 555 ? -16.679 26.912 -33.961 1.00 45.69 555 VAL A O 1
ATOM 3967 N N . GLY A 1 556 ? -16.821 28.880 -35.052 1.00 50.06 556 GLY A N 1
ATOM 3968 C CA . GLY A 1 556 ? -18.160 28.643 -35.553 1.00 52.15 556 GLY A CA 1
ATOM 3969 C C . GLY A 1 556 ? -18.750 29.857 -36.242 1.00 53.64 556 GLY A C 1
ATOM 3970 O O . GLY A 1 556 ? -18.093 30.488 -37.075 1.00 54.40 556 GLY A O 1
ATOM 3971 N N . GLY A 1 557 ? -19.981 30.206 -35.881 1.00 53.65 557 GLY A N 1
ATOM 3972 C CA . GLY A 1 557 ? -20.658 31.306 -36.551 1.00 55.64 557 GLY A CA 1
ATOM 3973 C C . GLY A 1 557 ? -20.934 30.991 -38.008 1.00 58.67 557 GLY A C 1
ATOM 3974 O O . GLY A 1 557 ? -21.406 29.902 -38.355 1.00 60.53 557 GLY A O 1
ATOM 3975 N N . TRP A 1 558 ? -20.608 31.941 -38.886 1.00 53.78 558 TRP A N 1
ATOM 3976 C CA . TRP A 1 558 ? -20.725 31.727 -40.320 1.00 56.84 558 TRP A CA 1
ATOM 3977 C C . TRP A 1 558 ? -19.383 31.671 -41.033 1.00 56.15 558 TRP A C 1
ATOM 3978 O O . TRP A 1 558 ? -19.340 31.265 -42.197 1.00 58.99 558 TRP A O 1
ATOM 3989 N N . ALA A 1 559 ? -18.290 32.032 -40.360 1.00 55.90 559 ALA A N 1
ATOM 3990 C CA . ALA A 1 559 ? -16.965 31.787 -40.917 1.00 56.45 559 ALA A CA 1
ATOM 3991 C C . ALA A 1 559 ? -16.473 30.375 -40.624 1.00 57.01 559 ALA A C 1
ATOM 3992 O O . ALA A 1 559 ? -15.667 29.832 -41.388 1.00 59.29 559 ALA A O 1
ATOM 3994 N N . GLY A 1 560 ? -16.953 29.766 -39.543 1.00 58.14 560 GLY A N 1
ATOM 3995 C CA . GLY A 1 560 ? -16.578 28.408 -39.202 1.00 58.63 560 GLY A CA 1
ATOM 3996 C C . GLY A 1 560 ? -17.698 27.407 -39.393 1.00 59.30 560 GLY A C 1
ATOM 3997 O O . GLY A 1 560 ? -17.709 26.350 -38.755 1.00 58.53 560 GLY A O 1
ATOM 3998 N N . ILE A 1 561 ? -18.646 27.732 -40.275 1.00 59.83 561 ILE A N 1
ATOM 3999 C CA . ILE A 1 561 ? -19.788 26.857 -40.501 1.00 62.04 561 ILE A CA 1
ATOM 4000 C C . ILE A 1 561 ? -19.374 25.546 -41.153 1.00 63.80 561 ILE A C 1
ATOM 4001 O O . ILE A 1 561 ? -20.094 24.547 -41.038 1.00 65.30 561 ILE A O 1
ATOM 4003 N N . GLY A 1 562 ? -18.229 25.518 -41.837 1.00 65.10 562 GLY A N 1
ATOM 4004 C CA . GLY A 1 562 ? -17.744 24.263 -42.386 1.00 67.95 562 GLY A CA 1
ATOM 4005 C C . GLY A 1 562 ? -17.256 23.315 -41.308 1.00 66.11 562 GLY A C 1
ATOM 4006 O O . GLY A 1 562 ? -17.449 22.099 -41.403 1.00 67.04 562 GLY A O 1
ATOM 4007 N N . LEU A 1 563 ? -16.622 23.855 -40.266 1.00 63.20 563 LEU A N 1
ATOM 4008 C CA . LEU A 1 563 ? -16.173 23.028 -39.153 1.00 60.49 563 LEU A CA 1
ATOM 4009 C C . LEU A 1 563 ? -17.296 22.741 -38.165 1.00 57.95 563 LEU A C 1
ATOM 4010 O O . LEU A 1 563 ? -17.319 21.666 -37.556 1.00 57.82 563 LEU A O 1
ATOM 4015 N N . ALA A 1 564 ? -18.232 23.678 -37.997 1.00 60.36 564 ALA A N 1
ATOM 4016 C CA . ALA A 1 564 ? -19.288 23.502 -37.005 1.00 60.06 564 ALA A CA 1
ATOM 4017 C C . ALA A 1 564 ? -20.286 22.434 -37.437 1.00 63.54 564 ALA A C 1
ATOM 4018 O O . ALA A 1 564 ? -20.650 21.555 -36.647 1.00 63.87 564 ALA A O 1
ATOM 4020 N N . ALA A 1 565 ? -20.739 22.491 -38.686 1.00 64.36 565 ALA A N 1
ATOM 4021 C CA . ALA A 1 565 ? -21.717 21.541 -39.198 1.00 68.32 565 ALA A CA 1
ATOM 4022 C C . ALA A 1 565 ? -21.084 20.352 -39.907 1.00 70.15 565 ALA A C 1
ATOM 4023 O O . ALA A 1 565 ? -21.808 19.436 -40.312 1.00 73.76 565 ALA A O 1
ATOM 4025 N N . GLY A 1 566 ? -19.763 20.337 -40.065 1.00 68.19 566 GLY A N 1
ATOM 4026 C CA . GLY A 1 566 ? -19.129 19.258 -40.795 1.00 70.47 566 GLY A CA 1
ATOM 4027 C C . GLY A 1 566 ? -19.324 19.330 -42.289 1.00 74.15 566 GLY A C 1
ATOM 4028 O O . GLY A 1 566 ? -19.242 18.303 -42.968 1.00 77.30 566 GLY A O 1
ATOM 4029 N N . LEU A 1 567 ? -19.580 20.521 -42.824 1.00 75.66 567 LEU A N 1
ATOM 4030 C CA . LEU A 1 567 ? -19.822 20.672 -44.251 1.00 79.73 567 LEU A CA 1
ATOM 4031 C C . LEU A 1 567 ? -18.523 20.540 -45.035 1.00 80.84 567 LEU A C 1
ATOM 4032 O O . LEU A 1 567 ? -17.487 21.094 -44.656 1.00 79.03 567 LEU A O 1
ATOM 4034 N N . THR A 1 568 ? -18.587 19.797 -46.141 1.00 82.07 568 THR A N 1
ATOM 4035 C CA . THR A 1 568 ? -17.430 19.554 -46.989 1.00 84.14 568 THR A CA 1
ATOM 4036 C C . THR A 1 568 ? -17.568 20.119 -48.393 1.00 88.06 568 THR A C 1
ATOM 4037 O O . THR A 1 568 ? -16.544 20.376 -49.035 1.00 89.17 568 THR A O 1
ATOM 4039 N N . ASP A 1 569 ? -18.787 20.312 -48.888 1.00 85.69 569 ASP A N 1
ATOM 4040 C CA . ASP A 1 569 ? -18.968 20.863 -50.221 1.00 90.42 569 ASP A CA 1
ATOM 4041 C C . ASP A 1 569 ? -18.525 22.325 -50.252 1.00 87.95 569 ASP A C 1
ATOM 4042 O O . ASP A 1 569 ? -18.739 23.061 -49.284 1.00 83.76 569 ASP A O 1
ATOM 4044 N N . PRO A 1 570 ? -17.902 22.773 -51.346 1.00 88.10 570 PRO A N 1
ATOM 4045 C CA . PRO A 1 570 ? -17.407 24.158 -51.385 1.00 86.06 570 PRO A CA 1
ATOM 4046 C C . PRO A 1 570 ? -18.512 25.192 -51.497 1.00 87.33 570 PRO A C 1
ATOM 4047 O O . PRO A 1 570 ? -18.305 26.341 -51.086 1.00 84.36 570 PRO A O 1
ATOM 4049 N N . ASN A 1 571 ? -19.673 24.826 -52.037 1.00 89.02 571 ASN A N 1
ATOM 4050 C CA . ASN A 1 571 ? -20.794 25.745 -52.175 1.00 91.05 571 ASN A CA 1
ATOM 4051 C C . ASN A 1 571 ? -21.759 25.683 -50.999 1.00 88.06 571 ASN A C 1
ATOM 4052 O O . ASN A 1 571 ? -22.619 26.562 -50.877 1.00 88.87 571 ASN A O 1
ATOM 4054 N N . ALA A 1 572 ? -21.636 24.677 -50.136 1.00 92.78 572 ALA A N 1
ATOM 4055 C CA . ALA A 1 572 ? -22.522 24.542 -48.993 1.00 90.34 572 ALA A CA 1
ATOM 4056 C C . ALA A 1 572 ? -22.198 25.602 -47.942 1.00 84.71 572 ALA A C 1
ATOM 4057 O O . ALA A 1 572 ? -21.212 26.338 -48.038 1.00 82.35 572 ALA A O 1
ATOM 4059 N N . GLY A 1 573 ? -23.051 25.674 -46.922 1.00 85.60 573 GLY A N 1
ATOM 4060 C CA . GLY A 1 573 ? -22.894 26.701 -45.912 1.00 81.04 573 GLY A CA 1
ATOM 4061 C C . GLY A 1 573 ? -23.120 28.105 -46.418 1.00 82.61 573 GLY A C 1
ATOM 4062 O O . GLY A 1 573 ? -22.588 29.055 -45.837 1.00 78.96 573 GLY A O 1
ATOM 4063 N N . LEU A 1 574 ? -23.893 28.257 -47.496 1.00 82.21 574 LEU A N 1
ATOM 4064 C CA . LEU A 1 574 ? -24.156 29.550 -48.128 1.00 84.72 574 LEU A CA 1
ATOM 4065 C C . LEU A 1 574 ? -22.870 30.220 -48.606 1.00 83.15 574 LEU A C 1
ATOM 4066 O O . LEU A 1 574 ? -22.750 31.447 -48.584 1.00 82.64 574 LEU A O 1
ATOM 4068 N N . GLY A 1 575 ? -21.899 29.417 -49.042 1.00 82.59 575 GLY A N 1
ATOM 4069 C CA . GLY A 1 575 ? -20.713 29.907 -49.706 1.00 82.52 575 GLY A CA 1
ATOM 4070 C C . GLY A 1 575 ? -19.488 30.021 -48.823 1.00 76.68 575 GLY A C 1
ATOM 4071 O O . GLY A 1 575 ? -18.370 30.090 -49.346 1.00 76.71 575 GLY A O 1
ATOM 4072 N N . ALA A 1 576 ? -19.666 30.048 -47.504 1.00 80.01 576 ALA A N 1
ATOM 4073 C CA . ALA A 1 576 ? -18.566 30.275 -46.577 1.00 74.78 576 ALA A CA 1
ATOM 4074 C C . ALA A 1 576 ? -17.812 29.006 -46.198 1.00 72.68 576 ALA A C 1
ATOM 4075 O O . ALA A 1 576 ? -16.718 29.105 -45.632 1.00 69.70 576 ALA A O 1
ATOM 4077 N N . VAL A 1 577 ? -18.362 27.826 -46.487 1.00 75.19 577 VAL A N 1
ATOM 4078 C CA . VAL A 1 577 ? -17.693 26.582 -46.115 1.00 74.86 577 VAL A CA 1
ATOM 4079 C C . VAL A 1 577 ? -16.434 26.379 -46.952 1.00 77.57 577 VAL A C 1
ATOM 4080 O O . VAL A 1 577 ? -15.363 26.059 -46.423 1.00 77.34 577 VAL A O 1
ATOM 4082 N N . GLY A 1 578 ? -16.542 26.570 -48.269 1.00 77.17 578 GLY A N 1
ATOM 4083 C CA . GLY A 1 578 ? -15.386 26.425 -49.137 1.00 79.07 578 GLY A CA 1
ATOM 4084 C C . GLY A 1 578 ? -14.403 27.573 -49.076 1.00 77.02 578 GLY A C 1
ATOM 4085 O O . GLY A 1 578 ? -13.231 27.388 -49.422 1.00 77.56 578 GLY A O 1
ATOM 4086 N N . GLY A 1 579 ? -14.849 28.753 -48.644 1.00 77.48 579 GLY A N 1
ATOM 4087 C CA . GLY A 1 579 ? -13.942 29.885 -48.552 1.00 75.74 579 GLY A CA 1
ATOM 4088 C C . GLY A 1 579 ? -12.930 29.735 -47.432 1.00 73.29 579 GLY A C 1
ATOM 4089 O O . GLY A 1 579 ? -11.751 30.059 -47.601 1.00 73.21 579 GLY A O 1
ATOM 4090 N N . TYR A 1 580 ? -13.369 29.237 -46.282 1.00 70.31 580 TYR A N 1
ATOM 4091 C CA . TYR A 1 580 ? -12.497 29.012 -45.126 1.00 68.94 580 TYR A CA 1
ATOM 4092 C C . TYR A 1 580 ? -12.021 27.566 -45.062 1.00 71.40 580 TYR A C 1
ATOM 4093 O O . TYR A 1 580 ? -12.119 26.906 -44.028 1.00 70.42 580 TYR A O 1
ATOM 4102 N N . ALA A 1 581 ? -11.494 27.056 -46.178 1.00 67.23 581 ALA A N 1
ATOM 4103 C CA . ALA A 1 581 ? -11.073 25.659 -46.225 1.00 69.92 581 ALA A CA 1
ATOM 4104 C C . ALA A 1 581 ? -9.802 25.429 -45.414 1.00 69.98 581 ALA A C 1
ATOM 4105 O O . ALA A 1 581 ? -9.676 24.409 -44.726 1.00 70.83 581 ALA A O 1
ATOM 4107 N N . ALA A 1 582 ? -8.854 26.365 -45.475 1.00 61.23 582 ALA A N 1
ATOM 4108 C CA . ALA A 1 582 ? -7.596 26.221 -44.751 1.00 61.68 582 ALA A CA 1
ATOM 4109 C C . ALA A 1 582 ? -7.741 26.425 -43.249 1.00 59.30 582 ALA A C 1
ATOM 4110 O O . ALA A 1 582 ? -6.751 26.267 -42.526 1.00 59.82 582 ALA A O 1
ATOM 4112 N N . LEU A 1 583 ? -8.938 26.765 -42.764 1.00 61.03 583 LEU A N 1
ATOM 4113 C CA . LEU A 1 583 ? -9.120 27.009 -41.338 1.00 56.88 583 LEU A CA 1
ATOM 4114 C C . LEU A 1 583 ? -8.964 25.730 -40.525 1.00 56.07 583 LEU A C 1
ATOM 4115 O O . LEU A 1 583 ? -8.587 25.788 -39.349 1.00 51.77 583 LEU A O 1
ATOM 4120 N N . SER A 1 584 ? -9.238 24.574 -41.128 1.00 55.33 584 SER A N 1
ATOM 4121 C CA . SER A 1 584 ? -9.102 23.301 -40.433 1.00 54.43 584 SER A CA 1
ATOM 4122 C C . SER A 1 584 ? -7.659 22.824 -40.352 1.00 56.14 584 SER A C 1
ATOM 4123 O O . SER A 1 584 ? -7.410 21.741 -39.810 1.00 54.78 584 SER A O 1
ATOM 4126 N N . SER A 1 585 ? -6.711 23.593 -40.885 1.00 55.60 585 SER A N 1
ATOM 4127 C CA . SER A 1 585 ? -5.297 23.358 -40.640 1.00 53.34 585 SER A CA 1
ATOM 4128 C C . SER A 1 585 ? -4.807 24.034 -39.369 1.00 45.44 585 SER A C 1
ATOM 4129 O O . SER A 1 585 ? -3.670 23.787 -38.951 1.00 43.07 585 SER A O 1
ATOM 4132 N N . TYR A 1 586 ? -5.634 24.878 -38.746 1.00 50.43 586 TYR A N 1
ATOM 4133 C CA . TYR A 1 586 ? -5.232 25.628 -37.568 1.00 44.34 586 TYR A CA 1
ATOM 4134 C C . TYR A 1 586 ? -6.063 25.349 -36.323 1.00 40.77 586 TYR A C 1
ATOM 4135 O O . TYR A 1 586 ? -5.572 25.599 -35.216 1.00 38.67 586 TYR A O 1
ATOM 4144 N N . THR A 1 587 ? -7.290 24.849 -36.458 1.00 41.62 587 THR A N 1
ATOM 4145 C CA . THR A 1 587 ? -8.164 24.718 -35.299 1.00 40.10 587 THR A CA 1
ATOM 4146 C C . THR A 1 587 ? -9.229 23.664 -35.566 1.00 41.66 587 THR A C 1
ATOM 4147 O O . THR A 1 587 ? -9.568 23.366 -36.715 1.00 43.69 587 THR A O 1
ATOM 4151 N N . ASN A 1 588 ? -9.741 23.095 -34.477 1.00 37.92 588 ASN A N 1
ATOM 4152 C CA . ASN A 1 588 ? -10.881 22.195 -34.486 1.00 39.42 588 ASN A CA 1
ATOM 4153 C C . ASN A 1 588 ? -12.034 22.855 -33.731 1.00 38.36 588 ASN A C 1
ATOM 4154 O O . ASN A 1 588 ? -11.986 24.044 -33.398 1.00 36.65 588 ASN A O 1
ATOM 4159 N N . LEU A 1 589 ? -13.076 22.077 -33.452 1.00 43.55 589 LEU A N 1
ATOM 4160 C CA . LEU A 1 589 ? -14.173 22.581 -32.639 1.00 42.69 589 LEU A CA 1
ATOM 4161 C C . LEU A 1 589 ? -13.712 22.782 -31.200 1.00 40.85 589 LEU A C 1
ATOM 4162 O O . LEU A 1 589 ? -12.792 22.116 -30.719 1.00 40.58 589 LEU A O 1
ATOM 4167 N N . GLY A 1 590 ? -14.360 23.721 -30.509 1.00 41.78 590 GLY A N 1
ATOM 4168 C CA . GLY A 1 590 ? -13.935 24.068 -29.169 1.00 40.53 590 GLY A CA 1
ATOM 4169 C C . GLY A 1 590 ? -15.085 24.518 -28.296 1.00 40.91 590 GLY A C 1
ATOM 4170 O O . GLY A 1 590 ? -16.224 24.668 -28.745 1.00 42.20 590 GLY A O 1
ATOM 4171 N N . GLY A 1 591 ? -14.758 24.735 -27.026 1.00 42.01 591 GLY A N 1
ATOM 4172 C CA . GLY A 1 591 ? -15.720 25.154 -26.028 1.00 42.93 591 GLY A CA 1
ATOM 4173 C C . GLY A 1 591 ? -15.042 25.449 -24.708 1.00 42.70 591 GLY A C 1
ATOM 4174 O O . GLY A 1 591 ? -15.440 24.928 -23.662 1.00 44.41 591 GLY A O 1
ATOM 4175 N N . GLN A 1 592 ? -14.010 26.287 -24.749 1.00 45.96 592 GLN A N 1
ATOM 4176 C CA . GLN A 1 592 ? -13.222 26.624 -23.576 1.00 46.31 592 GLN A CA 1
ATOM 4177 C C . GLN A 1 592 ? -13.211 28.131 -23.358 1.00 46.35 592 GLN A C 1
ATOM 4178 O O . GLN A 1 592 ? -13.262 28.915 -24.311 1.00 45.27 592 GLN A O 1
ATOM 4184 N N . LEU A 1 593 ? -13.153 28.524 -22.090 1.00 40.54 593 LEU A N 1
ATOM 4185 C CA . LEU A 1 593 ? -12.982 29.913 -21.688 1.00 41.56 593 LEU A CA 1
ATOM 4186 C C . LEU A 1 593 ? -11.600 30.096 -21.079 1.00 43.15 593 LEU A C 1
ATOM 4187 O O . LEU A 1 593 ? -11.232 29.380 -20.142 1.00 44.70 593 LEU A O 1
ATOM 4192 N N . THR A 1 594 ? -10.841 31.053 -21.606 1.00 42.97 594 THR A N 1
ATOM 4193 C CA . THR A 1 594 ? -9.488 31.333 -21.143 1.00 44.23 594 THR A CA 1
ATOM 4194 C C . THR A 1 594 ? -9.466 32.678 -20.428 1.00 45.46 594 THR A C 1
ATOM 4195 O O . THR A 1 594 ? -9.880 33.694 -20.996 1.00 45.27 594 THR A O 1
ATOM 4199 N N . VAL A 1 595 ? -8.986 32.679 -19.186 1.00 44.54 595 VAL A N 1
ATOM 4200 C CA . VAL A 1 595 ? -8.897 33.880 -18.363 1.00 46.36 595 VAL A CA 1
ATOM 4201 C C . VAL A 1 595 ? -7.431 34.247 -18.182 1.00 47.23 595 VAL A C 1
ATOM 4202 O O . VAL A 1 595 ? -6.588 33.378 -17.924 1.00 47.31 595 VAL A O 1
ATOM 4206 N N . PHE A 1 596 ? -7.130 35.537 -18.317 1.00 46.96 596 PHE A N 1
ATOM 4207 C CA . PHE A 1 596 ? -5.768 36.051 -18.302 1.00 47.61 596 PHE A CA 1
ATOM 4208 C C . PHE A 1 596 ? -5.578 37.039 -17.159 1.00 50.40 596 PHE A C 1
ATOM 4209 O O . PHE A 1 596 ? -6.540 37.603 -16.633 1.00 52.30 596 PHE A O 1
ATOM 4217 N N . SER A 1 597 ? -4.319 37.239 -16.778 1.00 52.79 597 SER A N 1
ATOM 4218 C CA . SER A 1 597 ? -3.955 38.229 -15.767 1.00 55.62 597 SER A CA 1
ATOM 4219 C C . SER A 1 597 ? -2.447 38.448 -15.823 1.00 55.89 597 SER A C 1
ATOM 4220 O O . SER A 1 597 ? -1.726 37.776 -16.568 1.00 54.27 597 SER A O 1
ATOM 4223 N N . LEU A 1 598 ? -1.976 39.403 -15.017 1.00 60.30 598 LEU A N 1
ATOM 4224 C CA . LEU A 1 598 ? -0.572 39.718 -14.805 1.00 61.03 598 LEU A CA 1
ATOM 4225 C C . LEU A 1 598 ? -0.028 38.923 -13.626 1.00 61.58 598 LEU A C 1
ATOM 4226 O O . LEU A 1 598 ? -0.787 38.479 -12.760 1.00 62.18 598 LEU A O 1
ATOM 4231 N N . PRO A 1 599 ? 1.291 38.718 -13.558 1.00 68.39 599 PRO A N 1
ATOM 4232 C CA . PRO A 1 599 ? 1.838 37.940 -12.434 1.00 70.45 599 PRO A CA 1
ATOM 4233 C C . PRO A 1 599 ? 1.743 38.669 -11.104 1.00 74.63 599 PRO A C 1
ATOM 4234 O O . PRO A 1 599 ? 1.555 38.015 -10.070 1.00 77.42 599 PRO A O 1
ATOM 4238 N N . ASN A 1 600 ? 1.873 39.995 -11.104 1.00 68.64 600 ASN A N 1
ATOM 4239 C CA . ASN A 1 600 ? 1.850 40.807 -9.885 1.00 73.24 600 ASN A CA 1
ATOM 4240 C C . ASN A 1 600 ? 2.890 40.355 -8.864 1.00 78.15 600 ASN A C 1
ATOM 4241 O O . ASN A 1 600 ? 3.025 40.956 -7.798 1.00 82.79 600 ASN A O 1
ATOM 4243 N N . ASN B 1 22 ? 11.384 -1.920 -30.573 1.00 64.12 22 ASN B N 1
ATOM 4244 C CA . ASN B 1 22 ? 12.243 -1.672 -31.725 1.00 64.54 22 ASN B CA 1
ATOM 4245 C C . ASN B 1 22 ? 13.440 -0.816 -31.334 1.00 61.47 22 ASN B C 1
ATOM 4246 O O . ASN B 1 22 ? 13.397 -0.092 -30.339 1.00 58.32 22 ASN B O 1
ATOM 4248 N N . GLU B 1 23 ? 14.514 -0.902 -32.124 1.00 69.12 23 GLU B N 1
ATOM 4249 C CA . GLU B 1 23 ? 15.647 -0.008 -31.917 1.00 66.39 23 GLU B CA 1
ATOM 4250 C C . GLU B 1 23 ? 15.280 1.433 -32.245 1.00 62.94 23 GLU B C 1
ATOM 4251 O O . GLU B 1 23 ? 15.833 2.364 -31.648 1.00 59.97 23 GLU B O 1
ATOM 4253 N N . SER B 1 24 ? 14.369 1.632 -33.201 1.00 66.24 24 SER B N 1
ATOM 4254 C CA . SER B 1 24 ? 13.781 2.950 -33.417 1.00 62.88 24 SER B CA 1
ATOM 4255 C C . SER B 1 24 ? 13.188 3.519 -32.134 1.00 60.15 24 SER B C 1
ATOM 4256 O O . SER B 1 24 ? 13.372 4.702 -31.827 1.00 56.81 24 SER B O 1
ATOM 4259 N N . VAL B 1 25 ? 12.464 2.692 -31.379 1.00 61.87 25 VAL B N 1
ATOM 4260 C CA . VAL B 1 25 ? 11.807 3.174 -30.167 1.00 59.02 25 VAL B CA 1
ATOM 4261 C C . VAL B 1 25 ? 12.833 3.589 -29.118 1.00 56.81 25 VAL B C 1
ATOM 4262 O O . VAL B 1 25 ? 12.753 4.687 -28.553 1.00 53.31 25 VAL B O 1
ATOM 4266 N N . LEU B 1 26 ? 13.835 2.739 -28.871 1.00 59.94 26 LEU B N 1
ATOM 4267 C CA . LEU B 1 26 ? 14.818 3.041 -27.834 1.00 58.28 26 LEU B CA 1
ATOM 4268 C C . LEU B 1 26 ? 15.679 4.245 -28.194 1.00 56.47 26 LEU B C 1
ATOM 4269 O O . LEU B 1 26 ? 16.128 4.970 -27.298 1.00 54.40 26 LEU B O 1
ATOM 4274 N N . LYS B 1 27 ? 15.931 4.466 -29.486 1.00 61.14 27 LYS B N 1
ATOM 4275 C CA . LYS B 1 27 ? 16.586 5.702 -29.902 1.00 59.08 27 LYS B CA 1
ATOM 4276 C C . LYS B 1 27 ? 15.768 6.912 -29.470 1.00 55.87 27 LYS B C 1
ATOM 4277 O O . LYS B 1 27 ? 16.326 7.931 -29.044 1.00 54.16 27 LYS B O 1
ATOM 4279 N N . GLY B 1 28 ? 14.441 6.815 -29.569 1.00 59.69 28 GLY B N 1
ATOM 4280 C CA . GLY B 1 28 ? 13.597 7.929 -29.172 1.00 56.52 28 GLY B CA 1
ATOM 4281 C C . GLY B 1 28 ? 13.531 8.093 -27.665 1.00 54.98 28 GLY B C 1
ATOM 4282 O O . GLY B 1 28 ? 13.467 9.216 -27.158 1.00 52.75 28 GLY B O 1
ATOM 4283 N N . VAL B 1 29 ? 13.524 6.977 -26.930 1.00 56.57 29 VAL B N 1
ATOM 4284 C CA . VAL B 1 29 ? 13.569 7.050 -25.471 1.00 55.44 29 VAL B CA 1
ATOM 4285 C C . VAL B 1 29 ? 14.866 7.701 -25.012 1.00 55.24 29 VAL B C 1
ATOM 4286 O O . VAL B 1 29 ? 14.871 8.532 -24.095 1.00 53.73 29 VAL B O 1
ATOM 4290 N N . ALA B 1 30 ? 15.986 7.332 -25.638 1.00 55.06 30 ALA B N 1
ATOM 4291 C CA . ALA B 1 30 ? 17.277 7.895 -25.264 1.00 55.97 30 ALA B CA 1
ATOM 4292 C C . ALA B 1 30 ? 17.348 9.389 -25.542 1.00 55.75 30 ALA B C 1
ATOM 4293 O O . ALA B 1 30 ? 18.160 10.087 -24.925 1.00 57.61 30 ALA B O 1
ATOM 4295 N N . ASN B 1 31 ? 16.518 9.891 -26.456 1.00 55.23 31 ASN B N 1
ATOM 4296 C CA . ASN B 1 31 ? 16.416 11.321 -26.706 1.00 54.86 31 ASN B CA 1
ATOM 4297 C C . ASN B 1 31 ? 15.381 11.889 -25.745 1.00 52.17 31 ASN B C 1
ATOM 4298 O O . ASN B 1 31 ? 14.184 11.603 -25.903 1.00 49.64 31 ASN B O 1
ATOM 4303 N N . PRO B 1 32 ? 15.777 12.690 -24.751 1.00 49.44 32 PRO B N 1
ATOM 4304 C CA . PRO B 1 32 ? 14.792 13.200 -23.785 1.00 47.21 32 PRO B CA 1
ATOM 4305 C C . PRO B 1 32 ? 13.889 14.284 -24.347 1.00 45.44 32 PRO B C 1
ATOM 4306 O O . PRO B 1 32 ? 12.892 14.628 -23.699 1.00 43.45 32 PRO B O 1
ATOM 4310 N N . ALA B 1 33 ? 14.199 14.831 -25.521 1.00 49.80 33 ALA B N 1
ATOM 4311 C CA . ALA B 1 33 ? 13.363 15.852 -26.137 1.00 48.44 33 ALA B CA 1
ATOM 4312 C C . ALA B 1 33 ? 12.126 15.280 -26.816 1.00 45.78 33 ALA B C 1
ATOM 4313 O O . ALA B 1 33 ? 11.343 16.048 -27.384 1.00 44.83 33 ALA B O 1
ATOM 4315 N N . GLU B 1 34 ? 11.931 13.964 -26.778 1.00 46.06 34 GLU B N 1
ATOM 4316 C CA . GLU B 1 34 ? 10.829 13.317 -27.472 1.00 45.32 34 GLU B CA 1
ATOM 4317 C C . GLU B 1 34 ? 10.060 12.416 -26.514 1.00 44.87 34 GLU B C 1
ATOM 4318 O O . GLU B 1 34 ? 10.472 12.176 -25.376 1.00 45.14 34 GLU B O 1
ATOM 4324 N N . GLN B 1 35 ? 8.920 11.924 -26.998 1.00 42.94 35 GLN B N 1
ATOM 4325 C CA . GLN B 1 35 ? 8.120 10.918 -26.298 1.00 43.18 35 GLN B CA 1
ATOM 4326 C C . GLN B 1 35 ? 7.525 10.002 -27.364 1.00 44.49 35 GLN B C 1
ATOM 4327 O O . GLN B 1 35 ? 6.588 10.389 -28.070 1.00 43.61 35 GLN B O 1
ATOM 4333 N N . VAL B 1 36 ? 8.087 8.802 -27.496 1.00 43.16 36 VAL B N 1
ATOM 4334 C CA . VAL B 1 36 ? 7.601 7.840 -28.479 1.00 45.84 36 VAL B CA 1
ATOM 4335 C C . VAL B 1 36 ? 6.609 6.844 -27.887 1.00 47.03 36 VAL B C 1
ATOM 4336 O O . VAL B 1 36 ? 5.881 6.189 -28.648 1.00 49.56 36 VAL B O 1
ATOM 4340 N N . LEU B 1 37 ? 6.550 6.716 -26.564 1.00 44.11 37 LEU B N 1
ATOM 4341 C CA . LEU B 1 37 ? 5.676 5.766 -25.895 1.00 45.12 37 LEU B CA 1
ATOM 4342 C C . LEU B 1 37 ? 4.759 6.505 -24.931 1.00 42.00 37 LEU B C 1
ATOM 4343 O O . LEU B 1 37 ? 5.146 7.512 -24.331 1.00 39.88 37 LEU B O 1
ATOM 4348 N N . GLN B 1 38 ? 3.535 5.992 -24.782 1.00 45.76 38 GLN B N 1
ATOM 4349 C CA . GLN B 1 38 ? 2.631 6.543 -23.779 1.00 43.36 38 GLN B CA 1
ATOM 4350 C C . GLN B 1 38 ? 3.186 6.346 -22.377 1.00 44.27 38 GLN B C 1
ATOM 4351 O O . GLN B 1 38 ? 2.894 7.136 -21.472 1.00 42.58 38 GLN B O 1
ATOM 4357 N N . THR B 1 39 ? 3.986 5.299 -22.184 1.00 44.12 39 THR B N 1
ATOM 4358 C CA . THR B 1 39 ? 4.619 4.993 -20.912 1.00 44.44 39 THR B CA 1
ATOM 4359 C C . THR B 1 39 ? 6.025 5.573 -20.812 1.00 43.95 39 THR B C 1
ATOM 4360 O O . THR B 1 39 ? 6.832 5.085 -20.012 1.00 44.91 39 THR B O 1
ATOM 4364 N N . VAL B 1 40 ? 6.330 6.589 -21.622 1.00 44.52 40 VAL B N 1
ATOM 4365 C CA . VAL B 1 40 ? 7.636 7.244 -21.688 1.00 44.19 40 VAL B CA 1
ATOM 4366 C C . VAL B 1 40 ? 8.705 6.274 -22.180 1.00 46.51 40 VAL B C 1
ATOM 4367 O O . VAL B 1 40 ? 9.241 6.439 -23.282 1.00 47.01 40 VAL B O 1
ATOM 4369 N N . ASP B 1 41 ? 9.022 5.261 -21.383 1.00 41.68 41 ASP B N 1
ATOM 4370 C CA . ASP B 1 41 ? 10.044 4.288 -21.747 1.00 44.47 41 ASP B CA 1
ATOM 4371 C C . ASP B 1 41 ? 9.455 2.881 -21.782 1.00 46.96 41 ASP B C 1
ATOM 4372 O O . ASP B 1 41 ? 8.276 2.662 -21.492 1.00 46.57 41 ASP B O 1
ATOM 4377 N N . TYR B 1 42 ? 10.306 1.920 -22.151 1.00 42.72 42 TYR B N 1
ATOM 4378 C CA . TYR B 1 42 ? 9.898 0.521 -22.156 1.00 44.03 42 TYR B CA 1
ATOM 4379 C C . TYR B 1 42 ? 9.628 0.015 -20.746 1.00 44.46 42 TYR B C 1
ATOM 4380 O O . TYR B 1 42 ? 8.783 -0.866 -20.555 1.00 45.17 42 TYR B O 1
ATOM 4389 N N . ALA B 1 43 ? 10.330 0.558 -19.752 1.00 44.04 43 ALA B N 1
ATOM 4390 C CA . ALA B 1 43 ? 10.184 0.124 -18.369 1.00 45.37 43 ALA B CA 1
ATOM 4391 C C . ALA B 1 43 ? 8.950 0.700 -17.687 1.00 43.80 43 ALA B C 1
ATOM 4392 O O . ALA B 1 43 ? 8.685 0.347 -16.533 1.00 45.15 43 ALA B O 1
ATOM 4394 N N . ASN B 1 44 ? 8.202 1.576 -18.364 1.00 48.04 44 ASN B N 1
ATOM 4395 C CA . ASN B 1 44 ? 7.026 2.237 -17.795 1.00 45.88 44 ASN B CA 1
ATOM 4396 C C . ASN B 1 44 ? 7.358 3.002 -16.516 1.00 44.67 44 ASN B C 1
ATOM 4397 O O . ASN B 1 44 ? 6.511 3.151 -15.632 1.00 43.86 44 ASN B O 1
ATOM 4402 N N . THR B 1 45 ? 8.594 3.494 -16.404 1.00 46.61 45 THR B N 1
ATOM 4403 C CA . THR B 1 45 ? 8.963 4.305 -15.251 1.00 45.89 45 THR B CA 1
ATOM 4404 C C . THR B 1 45 ? 8.318 5.684 -15.285 1.00 43.92 45 THR B C 1
ATOM 4405 O O . THR B 1 45 ? 8.188 6.315 -14.231 1.00 44.44 45 THR B O 1
ATOM 4409 N N . ARG B 1 46 ? 7.912 6.155 -16.466 1.00 48.40 46 ARG B N 1
ATOM 4410 C CA . ARG B 1 46 ? 7.364 7.502 -16.636 1.00 46.58 46 ARG B CA 1
ATOM 4411 C C . ARG B 1 46 ? 8.324 8.551 -16.082 1.00 46.57 46 ARG B C 1
ATOM 4412 O O . ARG B 1 46 ? 7.923 9.507 -15.414 1.00 45.95 46 ARG B O 1
ATOM 4420 N N . TYR B 1 47 ? 9.611 8.359 -16.357 1.00 48.41 47 TYR B N 1
ATOM 4421 C CA . TYR B 1 47 ? 10.669 9.234 -15.874 1.00 48.86 47 TYR B CA 1
ATOM 4422 C C . TYR B 1 47 ? 11.289 9.997 -17.036 1.00 48.33 47 TYR B C 1
ATOM 4423 O O . TYR B 1 47 ? 11.674 9.396 -18.045 1.00 48.56 47 TYR B O 1
ATOM 4432 N N . SER B 1 48 ? 11.373 11.316 -16.894 1.00 52.26 48 SER B N 1
ATOM 4433 C CA . SER B 1 48 ? 11.972 12.193 -17.891 1.00 51.85 48 SER B CA 1
ATOM 4434 C C . SER B 1 48 ? 13.319 12.690 -17.382 1.00 54.92 48 SER B C 1
ATOM 4435 O O . SER B 1 48 ? 13.438 13.085 -16.218 1.00 56.62 48 SER B O 1
ATOM 4438 N N . LYS B 1 49 ? 14.329 12.659 -18.248 1.00 53.51 49 LYS B N 1
ATOM 4439 C CA . LYS B 1 49 ? 15.661 13.120 -17.874 1.00 57.11 49 LYS B CA 1
ATOM 4440 C C . LYS B 1 49 ? 15.833 14.629 -17.998 1.00 58.00 49 LYS B C 1
ATOM 4441 O O . LYS B 1 49 ? 16.912 15.138 -17.676 1.00 61.64 49 LYS B O 1
ATOM 4447 N N . LEU B 1 50 ? 14.809 15.354 -18.441 1.00 56.37 50 LEU B N 1
ATOM 4448 C CA . LEU B 1 50 ? 14.917 16.798 -18.592 1.00 57.43 50 LEU B CA 1
ATOM 4449 C C . LEU B 1 50 ? 14.760 17.486 -17.242 1.00 59.14 50 LEU B C 1
ATOM 4450 O O . LEU B 1 50 ? 13.886 17.134 -16.445 1.00 57.76 50 LEU B O 1
ATOM 4455 N N . ASP B 1 51 ? 15.617 18.481 -16.992 1.00 56.30 51 ASP B N 1
ATOM 4456 C CA . ASP B 1 51 ? 15.672 19.147 -15.696 1.00 59.01 51 ASP B CA 1
ATOM 4457 C C . ASP B 1 51 ? 15.626 20.666 -15.830 1.00 60.62 51 ASP B C 1
ATOM 4458 O O . ASP B 1 51 ? 16.105 21.374 -14.938 1.00 64.34 51 ASP B O 1
ATOM 4463 N N . GLN B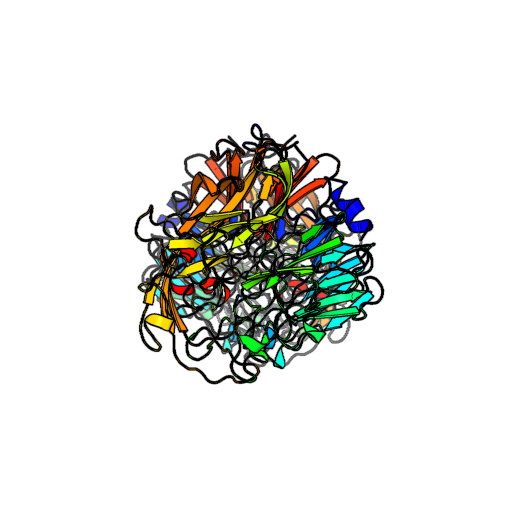 1 52 ? 15.065 21.182 -16.926 1.00 60.85 52 GLN B N 1
ATOM 4464 C CA . GLN B 1 52 ? 14.918 22.627 -17.069 1.00 62.35 52 GLN B CA 1
ATOM 4465 C C . GLN B 1 52 ? 13.931 23.176 -16.048 1.00 62.12 52 GLN B C 1
ATOM 4466 O O . GLN B 1 52 ? 14.240 24.122 -15.314 1.00 65.71 52 GLN B O 1
ATOM 4472 N N . ILE B 1 53 ? 12.735 22.595 -15.991 1.00 64.47 53 ILE B N 1
ATOM 4473 C CA . ILE B 1 53 ? 11.744 22.937 -14.977 1.00 64.44 53 ILE B CA 1
ATOM 4474 C C . ILE B 1 53 ? 12.034 22.079 -13.749 1.00 65.92 53 ILE B C 1
ATOM 4475 O O . ILE B 1 53 ? 11.626 20.919 -13.674 1.00 63.58 53 ILE B O 1
ATOM 4480 N N . ASN B 1 54 ? 12.748 22.650 -12.786 1.00 64.43 54 ASN B N 1
ATOM 4481 C CA . ASN B 1 54 ? 13.141 21.946 -11.578 1.00 66.83 54 ASN B CA 1
ATOM 4482 C C . ASN B 1 54 ? 12.272 22.408 -10.409 1.00 68.36 54 ASN B C 1
ATOM 4483 O O . ASN B 1 54 ? 11.310 23.168 -10.578 1.00 67.09 54 ASN B O 1
ATOM 4488 N N . ALA B 1 55 ? 12.623 21.950 -9.206 1.00 67.54 55 ALA B N 1
ATOM 4489 C CA . ALA B 1 55 ? 11.820 22.229 -8.022 1.00 69.46 55 ALA B CA 1
ATOM 4490 C C . ALA B 1 55 ? 11.925 23.675 -7.556 1.00 73.38 55 ALA B C 1
ATOM 4491 O O . ALA B 1 55 ? 11.211 24.057 -6.623 1.00 75.35 55 ALA B O 1
ATOM 4493 N N . SER B 1 56 ? 12.784 24.485 -8.175 1.00 71.56 56 SER B N 1
ATOM 4494 C CA . SER B 1 56 ? 12.942 25.876 -7.781 1.00 75.70 56 SER B CA 1
ATOM 4495 C C . SER B 1 56 ? 12.541 26.856 -8.873 1.00 73.72 56 SER B C 1
ATOM 4496 O O . SER B 1 56 ? 12.713 28.066 -8.689 1.00 77.24 56 SER B O 1
ATOM 4499 N N . ASN B 1 57 ? 11.998 26.377 -9.995 1.00 71.62 57 ASN B N 1
ATOM 4500 C CA . ASN B 1 57 ? 11.452 27.265 -11.010 1.00 69.72 57 ASN B CA 1
ATOM 4501 C C . ASN B 1 57 ? 10.109 26.802 -11.556 1.00 64.73 57 ASN B C 1
ATOM 4502 O O . ASN B 1 57 ? 9.532 27.505 -12.392 1.00 63.14 57 ASN B O 1
ATOM 4507 N N . VAL B 1 58 ? 9.584 25.659 -11.105 1.00 67.03 58 VAL B N 1
ATOM 4508 C CA . VAL B 1 58 ? 8.246 25.243 -11.509 1.00 63.03 58 VAL B CA 1
ATOM 4509 C C . VAL B 1 58 ? 7.195 26.130 -10.866 1.00 64.53 58 VAL B C 1
ATOM 4510 O O . VAL B 1 58 ? 6.029 26.120 -11.279 1.00 61.95 58 VAL B O 1
ATOM 4514 N N . LYS B 1 59 ? 7.608 26.916 -9.870 1.00 64.28 59 LYS B N 1
ATOM 4515 C CA . LYS B 1 59 ? 6.810 28.031 -9.377 1.00 66.64 59 LYS B CA 1
ATOM 4516 C C . LYS B 1 59 ? 6.385 28.959 -10.509 1.00 64.99 59 LYS B C 1
ATOM 4517 O O . LYS B 1 59 ? 5.245 29.436 -10.540 1.00 64.42 59 LYS B O 1
ATOM 4523 N N . ASN B 1 60 ? 7.288 29.215 -11.458 1.00 64.49 60 ASN B N 1
ATOM 4524 C CA . ASN B 1 60 ? 7.066 30.172 -12.533 1.00 63.78 60 ASN B CA 1
ATOM 4525 C C . ASN B 1 60 ? 6.492 29.544 -13.799 1.00 58.79 60 ASN B C 1
ATOM 4526 O O . ASN B 1 60 ? 6.676 30.101 -14.887 1.00 58.15 60 ASN B O 1
ATOM 4531 N N . LEU B 1 61 ? 5.807 28.410 -13.694 1.00 61.29 61 LEU B N 1
ATOM 4532 C CA . LEU B 1 61 ? 5.231 27.790 -14.878 1.00 59.95 61 LEU B CA 1
ATOM 4533 C C . LEU B 1 61 ? 3.977 28.535 -15.317 1.00 62.15 61 LEU B C 1
ATOM 4534 O O . LEU B 1 61 ? 3.133 28.903 -14.494 1.00 64.05 61 LEU B O 1
ATOM 4539 N N . GLN B 1 62 ? 3.866 28.763 -16.623 1.00 54.59 62 GLN B N 1
ATOM 4540 C CA . GLN B 1 62 ? 2.670 29.338 -17.220 1.00 56.68 62 GLN B CA 1
ATOM 4541 C C . GLN B 1 62 ? 2.375 28.600 -18.518 1.00 54.72 62 GLN B C 1
ATOM 4542 O O . GLN B 1 62 ? 3.228 27.892 -19.061 1.00 51.83 62 GLN B O 1
ATOM 4548 N N . VAL B 1 63 ? 1.152 28.774 -19.013 1.00 50.10 63 VAL B N 1
ATOM 4549 C CA . VAL B 1 63 ? 0.699 28.023 -20.178 1.00 47.08 63 VAL B CA 1
ATOM 4550 C C . VAL B 1 63 ? 1.414 28.541 -21.419 1.00 47.28 63 VAL B C 1
ATOM 4551 O O . VAL B 1 63 ? 1.361 29.735 -21.733 1.00 49.21 63 VAL B O 1
ATOM 4555 N N . ALA B 1 64 ? 2.089 27.636 -22.131 1.00 48.38 64 ALA B N 1
ATOM 4556 C CA . ALA B 1 64 ? 2.759 28.014 -23.371 1.00 48.76 64 ALA B CA 1
ATOM 4557 C C . ALA B 1 64 ? 1.745 28.211 -24.491 1.00 47.74 64 ALA B C 1
ATOM 4558 O O . ALA B 1 64 ? 1.680 29.280 -25.109 1.00 49.39 64 ALA B O 1
ATOM 4560 N N . TRP B 1 65 ? 0.937 27.187 -24.758 1.00 51.86 65 TRP B N 1
ATOM 4561 C CA . TRP B 1 65 ? -0.113 27.277 -25.761 1.00 51.83 65 TRP B CA 1
ATOM 4562 C C . TRP B 1 65 ? -1.116 26.162 -25.516 1.00 50.50 65 TRP B C 1
ATOM 4563 O O . TRP B 1 65 ? -0.847 25.205 -24.784 1.00 48.89 65 TRP B O 1
ATOM 4574 N N . THR B 1 66 ? -2.277 26.300 -26.144 1.00 47.06 66 THR B N 1
ATOM 4575 C CA . THR B 1 66 ? -3.371 25.355 -26.007 1.00 45.28 66 THR B CA 1
ATOM 4576 C C . THR B 1 66 ? -3.770 24.818 -27.375 1.00 42.69 66 THR B C 1
ATOM 4577 O O . THR B 1 66 ? -3.365 25.335 -28.420 1.00 42.56 66 THR B O 1
ATOM 4581 N N . PHE B 1 67 ? -4.576 23.760 -27.348 1.00 45.37 67 PHE B N 1
ATOM 4582 C CA . PHE B 1 67 ? -5.108 23.157 -28.562 1.00 43.93 67 PHE B CA 1
ATOM 4583 C C . PHE B 1 67 ? -6.317 22.322 -28.172 1.00 44.56 67 PHE B C 1
ATOM 4584 O O . PHE B 1 67 ? -6.241 21.531 -27.227 1.00 43.84 67 PHE B O 1
ATOM 4592 N N . SER B 1 68 ? -7.420 22.494 -28.894 1.00 40.97 68 SER B N 1
ATOM 4593 C CA . SER B 1 68 ? -8.641 21.752 -28.627 1.00 41.33 68 SER B CA 1
ATOM 4594 C C . SER B 1 68 ? -8.817 20.670 -29.684 1.00 38.78 68 SER B C 1
ATOM 4595 O O . SER B 1 68 ? -8.360 20.809 -30.822 1.00 37.99 68 SER B O 1
ATOM 4598 N N . THR B 1 69 ? -9.499 19.592 -29.300 1.00 43.07 69 THR B N 1
ATOM 4599 C CA . THR B 1 69 ? -9.531 18.376 -30.100 1.00 41.09 69 THR B CA 1
ATOM 4600 C C . THR B 1 69 ? -10.774 18.248 -30.968 1.00 42.10 69 THR B C 1
ATOM 4601 O O . THR B 1 69 ? -10.807 17.377 -31.845 1.00 41.16 69 THR B O 1
ATOM 4605 N N . GLY B 1 70 ? -11.791 19.079 -30.749 1.00 43.73 70 GLY B N 1
ATOM 4606 C CA . GLY B 1 70 ? -13.070 18.894 -31.402 1.00 44.62 70 GLY B CA 1
ATOM 4607 C C . GLY B 1 70 ? -13.863 17.708 -30.903 1.00 44.06 70 GLY B C 1
ATOM 4608 O O . GLY B 1 70 ? -14.946 17.438 -31.436 1.00 44.62 70 GLY B O 1
ATOM 4609 N N . VAL B 1 71 ? -13.355 16.992 -29.903 1.00 48.43 71 VAL B N 1
ATOM 4610 C CA . VAL B 1 71 ? -13.965 15.780 -29.375 1.00 47.70 71 VAL B CA 1
ATOM 4611 C C . VAL B 1 71 ? -14.181 15.984 -27.883 1.00 48.41 71 VAL B C 1
ATOM 4612 O O . VAL B 1 71 ? -13.323 16.554 -27.199 1.00 48.56 71 VAL B O 1
ATOM 4616 N N . LEU B 1 72 ? -15.327 15.534 -27.378 1.00 50.43 72 LEU B N 1
ATOM 4617 C CA . LEU B 1 72 ? -15.592 15.615 -25.953 1.00 51.10 72 LEU B CA 1
ATOM 4618 C C . LEU B 1 72 ? -15.470 14.229 -25.315 1.00 49.50 72 LEU B C 1
ATOM 4619 O O . LEU B 1 72 ? -14.814 13.333 -25.867 1.00 48.11 72 LEU B O 1
ATOM 4624 N N . ARG B 1 73 ? -16.097 14.061 -24.148 1.00 56.12 73 ARG B N 1
ATOM 4625 C CA . ARG B 1 73 ? -15.906 12.892 -23.294 1.00 55.29 73 ARG B CA 1
ATOM 4626 C C . ARG B 1 73 ? -14.443 12.735 -22.891 1.00 53.86 73 ARG B C 1
ATOM 4627 O O . ARG B 1 73 ? -13.686 13.711 -22.887 1.00 54.06 73 ARG B O 1
ATOM 4635 N N . GLY B 1 74 ? -14.041 11.514 -22.547 1.00 53.42 74 GLY B N 1
ATOM 4636 C CA . GLY B 1 74 ? -12.828 11.297 -21.780 1.00 52.52 74 GLY B CA 1
ATOM 4637 C C . GLY B 1 74 ? -11.543 11.245 -22.581 1.00 51.28 74 GLY B C 1
ATOM 4638 O O . GLY B 1 74 ? -11.388 10.402 -23.469 1.00 50.81 74 GLY B O 1
ATOM 4639 N N . HIS B 1 75 ? -10.603 12.133 -22.262 1.00 47.41 75 HIS B N 1
ATOM 4640 C CA . HIS B 1 75 ? -9.325 12.222 -22.968 1.00 46.03 75 HIS B CA 1
ATOM 4641 C C . HIS B 1 75 ? -8.250 11.579 -22.098 1.00 45.10 75 HIS B C 1
ATOM 4642 O O . HIS B 1 75 ? -7.605 12.239 -21.283 1.00 45.15 75 HIS B O 1
ATOM 4649 N N . GLU B 1 76 ? -8.059 10.277 -22.278 1.00 46.63 76 GLU B N 1
ATOM 4650 C CA . GLU B 1 76 ? -7.003 9.554 -21.591 1.00 46.22 76 GLU B CA 1
ATOM 4651 C C . GLU B 1 76 ? -5.740 9.528 -22.449 1.00 45.40 76 GLU B C 1
ATOM 4652 O O . GLU B 1 76 ? -5.741 9.916 -23.619 1.00 45.18 76 GLU B O 1
ATOM 4658 N N . GLY B 1 77 ? -4.648 9.062 -21.848 1.00 42.13 77 GLY B N 1
ATOM 4659 C CA . GLY B 1 77 ? -3.391 8.993 -22.569 1.00 41.83 77 GLY B CA 1
ATOM 4660 C C . GLY B 1 77 ? -2.634 10.312 -22.552 1.00 40.87 77 GLY B C 1
ATOM 4661 O O . GLY B 1 77 ? -2.802 11.148 -21.662 1.00 40.73 77 GLY B O 1
ATOM 4662 N N . SER B 1 78 ? -1.793 10.497 -23.568 1.00 39.96 78 SER B N 1
ATOM 4663 C CA . SER B 1 78 ? -0.909 11.652 -23.636 1.00 39.16 78 SER B CA 1
ATOM 4664 C C . SER B 1 78 ? -0.398 11.799 -25.058 1.00 38.96 78 SER B C 1
ATOM 4665 O O . SER B 1 78 ? -0.326 10.805 -25.790 1.00 39.99 78 SER B O 1
ATOM 4668 N N . PRO B 1 79 ? -0.060 13.012 -25.487 1.00 38.93 79 PRO B N 1
ATOM 4669 C CA . PRO B 1 79 ? 0.436 13.196 -26.852 1.00 39.18 79 PRO B CA 1
ATOM 4670 C C . PRO B 1 79 ? 1.874 12.724 -26.993 1.00 39.68 79 PRO B C 1
ATOM 4671 O O . PRO B 1 79 ? 2.664 12.748 -26.047 1.00 39.72 79 PRO B O 1
ATOM 4675 N N . LEU B 1 80 ? 2.196 12.265 -28.197 1.00 39.69 80 LEU B N 1
ATOM 4676 C CA . LEU B 1 80 ? 3.564 11.942 -28.569 1.00 40.88 80 LEU B CA 1
ATOM 4677 C C . LEU B 1 80 ? 4.247 13.164 -29.169 1.00 40.48 80 LEU B C 1
ATOM 4678 O O . LEU B 1 80 ? 3.609 14.002 -29.812 1.00 39.98 80 LEU B O 1
ATOM 4683 N N . VAL B 1 81 ? 5.557 13.255 -28.962 1.00 43.38 81 VAL B N 1
ATOM 4684 C CA . VAL B 1 81 ? 6.403 14.156 -29.732 1.00 43.70 81 VAL B CA 1
ATOM 4685 C C . VAL B 1 81 ? 7.541 13.341 -30.324 1.00 45.58 81 VAL B C 1
ATOM 4686 O O . VAL B 1 81 ? 8.234 12.616 -29.602 1.00 46.25 81 VAL B O 1
ATOM 4690 N N . VAL B 1 82 ? 7.733 13.466 -31.635 1.00 43.25 82 VAL B N 1
ATOM 4691 C CA . VAL B 1 82 ? 8.847 12.852 -32.348 1.00 45.42 82 VAL B CA 1
ATOM 4692 C C . VAL B 1 82 ? 9.447 13.935 -33.229 1.00 45.46 82 VAL B C 1
ATOM 4693 O O . VAL B 1 82 ? 8.850 14.316 -34.243 1.00 45.68 82 VAL B O 1
ATOM 4697 N N . GLY B 1 83 ? 10.616 14.437 -32.846 1.00 48.50 83 GLY B N 1
ATOM 4698 C CA . GLY B 1 83 ? 11.194 15.548 -33.570 1.00 50.16 83 GLY B CA 1
ATOM 4699 C C . GLY B 1 83 ? 10.428 16.828 -33.309 1.00 48.83 83 GLY B C 1
ATOM 4700 O O . GLY B 1 83 ? 10.279 17.254 -32.159 1.00 47.48 83 GLY B O 1
ATOM 4701 N N . ASN B 1 84 ? 9.928 17.444 -34.380 1.00 51.54 84 ASN B N 1
ATOM 4702 C CA . ASN B 1 84 ? 9.185 18.694 -34.301 1.00 50.88 84 ASN B CA 1
ATOM 4703 C C . ASN B 1 84 ? 7.700 18.503 -34.596 1.00 48.67 84 ASN B C 1
ATOM 4704 O O . ASN B 1 84 ? 7.005 19.474 -34.911 1.00 48.74 84 ASN B O 1
ATOM 4709 N N . ILE B 1 85 ? 7.199 17.274 -34.498 1.00 47.34 85 ILE B N 1
ATOM 4710 C CA . ILE B 1 85 ? 5.806 16.962 -34.796 1.00 46.49 85 ILE B CA 1
ATOM 4711 C C . ILE B 1 85 ? 5.180 16.353 -33.551 1.00 45.10 85 ILE B C 1
ATOM 4712 O O . ILE B 1 85 ? 5.674 15.345 -33.030 1.00 45.33 85 ILE B O 1
ATOM 4717 N N . MET B 1 86 ? 4.096 16.961 -33.079 1.00 45.89 86 MET B N 1
ATOM 4718 C CA . MET B 1 86 ? 3.331 16.437 -31.956 1.00 44.92 86 MET B CA 1
ATOM 4719 C C . MET B 1 86 ? 2.115 15.691 -32.486 1.00 45.46 86 MET B C 1
ATOM 4720 O O . MET B 1 86 ? 1.392 16.206 -33.346 1.00 46.01 86 MET B O 1
ATOM 4725 N N . TYR B 1 87 ? 1.888 14.488 -31.967 1.00 40.93 87 TYR B N 1
ATOM 4726 C CA . TYR B 1 87 ? 0.781 13.638 -32.386 1.00 42.05 87 TYR B CA 1
ATOM 4727 C C . TYR B 1 87 ? -0.216 13.532 -31.241 1.00 41.21 87 TYR B C 1
ATOM 4728 O O . TYR B 1 87 ? 0.128 13.043 -30.159 1.00 40.78 87 TYR B O 1
ATOM 4737 N N . VAL B 1 88 ? -1.442 13.988 -31.479 1.00 40.77 88 VAL B N 1
ATOM 4738 C CA . VAL B 1 88 ? -2.486 14.033 -30.461 1.00 40.22 88 VAL B CA 1
ATOM 4739 C C . VAL B 1 88 ? -3.597 13.075 -30.859 1.00 41.07 88 VAL B C 1
ATOM 4740 O O . VAL B 1 88 ? -4.071 13.101 -32.002 1.00 42.01 88 VAL B O 1
ATOM 4744 N N . HIS B 1 89 ? -4.007 12.231 -29.920 1.00 42.59 89 HIS B N 1
ATOM 4745 C CA . HIS B 1 89 ? -5.139 11.336 -30.098 1.00 43.57 89 HIS B CA 1
ATOM 4746 C C . HIS B 1 89 ? -6.344 11.864 -29.330 1.00 42.93 89 HIS B C 1
ATOM 4747 O O . HIS B 1 89 ? -6.221 12.688 -28.421 1.00 42.11 89 HIS B O 1
ATOM 4754 N N . THR B 1 90 ? -7.516 11.370 -29.701 1.00 44.72 90 THR B N 1
ATOM 4755 C CA . THR B 1 90 ? -8.779 11.734 -29.079 1.00 44.88 90 THR B CA 1
ATOM 4756 C C . THR B 1 90 ? -9.528 10.474 -28.690 1.00 45.45 90 THR B C 1
ATOM 4757 O O . THR B 1 90 ? -9.160 9.367 -29.096 1.00 46.30 90 THR B O 1
ATOM 4761 N N . PRO B 1 91 ? -10.592 10.604 -27.894 1.00 49.37 91 PRO B N 1
ATOM 4762 C CA . PRO B 1 91 ? -11.536 9.488 -27.751 1.00 50.29 91 PRO B CA 1
ATOM 4763 C C . PRO B 1 91 ? -12.374 9.295 -29.005 1.00 51.28 91 PRO B C 1
ATOM 4764 O O . PRO B 1 91 ? -12.056 9.856 -30.058 1.00 51.57 91 PRO B O 1
ATOM 4768 N N . PHE B 1 92 ? -13.447 8.517 -28.892 1.00 51.64 92 PHE B N 1
ATOM 4769 C CA . PHE B 1 92 ? -14.241 8.127 -30.047 1.00 53.98 92 PHE B CA 1
ATOM 4770 C C . PHE B 1 92 ? -14.678 9.363 -30.835 1.00 54.12 92 PHE B C 1
ATOM 4771 O O . PHE B 1 92 ? -15.213 10.311 -30.242 1.00 54.18 92 PHE B O 1
ATOM 4779 N N . PRO B 1 93 ? -14.480 9.390 -32.164 1.00 53.66 93 PRO B N 1
ATOM 4780 C CA . PRO B 1 93 ? -14.027 8.257 -32.979 1.00 54.74 93 PRO B CA 1
ATOM 4781 C C . PRO B 1 93 ? -12.510 8.138 -33.164 1.00 53.20 93 PRO B C 1
ATOM 4782 O O . PRO B 1 93 ? -12.078 7.673 -34.220 1.00 54.27 93 PRO B O 1
ATOM 4786 N N . ASN B 1 94 ? -11.725 8.548 -32.166 1.00 51.30 94 ASN B N 1
ATOM 4787 C CA . ASN B 1 94 ? -10.275 8.339 -32.147 1.00 51.36 94 ASN B CA 1
ATOM 4788 C C . ASN B 1 94 ? -9.586 9.038 -33.322 1.00 51.78 94 ASN B C 1
ATOM 4789 O O . ASN B 1 94 ? -8.966 8.409 -34.182 1.00 53.43 94 ASN B O 1
ATOM 4794 N N . ILE B 1 95 ? -9.701 10.362 -33.340 1.00 49.00 95 ILE B N 1
ATOM 4795 C CA . ILE B 1 95 ? -9.017 11.172 -34.341 1.00 49.32 95 ILE B CA 1
ATOM 4796 C C . ILE B 1 95 ? -7.569 11.374 -33.918 1.00 48.35 95 ILE B C 1
ATOM 4797 O O . ILE B 1 95 ? -7.269 11.541 -32.730 1.00 46.90 95 ILE B O 1
ATOM 4802 N N . VAL B 1 96 ? -6.662 11.354 -34.892 1.00 47.77 96 VAL B N 1
ATOM 4803 C CA . VAL B 1 96 ? -5.247 11.621 -34.666 1.00 47.01 96 VAL B CA 1
ATOM 4804 C C . VAL B 1 96 ? -4.890 12.920 -35.374 1.00 46.46 96 VAL B C 1
ATOM 4805 O O . VAL B 1 96 ? -5.132 13.065 -36.579 1.00 47.97 96 VAL B O 1
ATOM 4809 N N . TYR B 1 97 ? -4.323 13.863 -34.628 1.00 42.69 97 TYR B N 1
ATOM 4810 C CA . TYR B 1 97 ? -3.819 15.115 -35.175 1.00 42.37 97 TYR B CA 1
ATOM 4811 C C . TYR B 1 97 ? -2.298 15.132 -35.113 1.00 41.89 97 TYR B C 1
ATOM 4812 O O . TYR B 1 97 ? -1.702 14.670 -34.136 1.00 41.06 97 TYR B O 1
ATOM 4821 N N . ALA B 1 98 ? -1.673 15.663 -36.162 1.00 45.72 98 ALA B N 1
ATOM 4822 C CA . ALA B 1 98 ? -0.232 15.889 -36.199 1.00 45.47 98 ALA B CA 1
ATOM 4823 C C . ALA B 1 98 ? 0.010 17.394 -36.200 1.00 44.88 98 ALA B C 1
ATOM 4824 O O . ALA B 1 98 ? -0.286 18.075 -37.188 1.00 45.87 98 ALA B O 1
ATOM 4826 N N . LEU B 1 99 ? 0.545 17.910 -35.095 1.00 45.38 99 LEU B N 1
ATOM 4827 C CA . LEU B 1 99 ? 0.753 19.341 -34.912 1.00 45.47 99 LEU B CA 1
ATOM 4828 C C . LEU B 1 99 ? 2.226 19.672 -35.127 1.00 45.62 99 LEU B C 1
ATOM 4829 O O . LEU B 1 99 ? 3.096 19.116 -34.448 1.00 44.97 99 LEU B O 1
ATOM 4834 N N . ASP B 1 100 ? 2.502 20.571 -36.070 1.00 45.90 100 ASP B N 1
ATOM 4835 C CA . ASP B 1 100 ? 3.869 21.008 -36.338 1.00 46.87 100 ASP B CA 1
ATOM 4836 C C . ASP B 1 100 ? 4.262 22.055 -35.303 1.00 46.62 100 ASP B C 1
ATOM 4837 O O . ASP B 1 100 ? 3.784 23.194 -35.348 1.00 47.26 100 ASP B O 1
ATOM 4842 N N . LEU B 1 101 ? 5.147 21.677 -34.377 1.00 49.31 101 LEU B N 1
ATOM 4843 C CA . LEU B 1 101 ? 5.559 22.596 -33.323 1.00 49.46 101 LEU B CA 1
ATOM 4844 C C . LEU B 1 101 ? 6.426 23.734 -33.847 1.00 52.18 101 LEU B C 1
ATOM 4845 O O . LEU B 1 101 ? 6.476 24.795 -33.217 1.00 53.08 101 LEU B O 1
ATOM 4850 N N . ASP B 1 102 ? 7.105 23.541 -34.979 1.00 49.84 102 ASP B N 1
ATOM 4851 C CA . ASP B 1 102 ? 7.819 24.649 -35.603 1.00 53.14 102 ASP B CA 1
ATOM 4852 C C . ASP B 1 102 ? 6.857 25.656 -36.220 1.00 53.72 102 ASP B C 1
ATOM 4853 O O . ASP B 1 102 ? 7.150 26.856 -36.250 1.00 55.99 102 ASP B O 1
ATOM 4858 N N . GLN B 1 103 ? 5.709 25.187 -36.710 1.00 50.53 103 GLN B N 1
ATOM 4859 C CA . GLN B 1 103 ? 4.716 26.028 -37.363 1.00 51.29 103 GLN B CA 1
ATOM 4860 C C . GLN B 1 103 ? 3.649 26.541 -36.401 1.00 49.14 103 GLN B C 1
ATOM 4861 O O . GLN B 1 103 ? 2.593 27.001 -36.850 1.00 49.38 103 GLN B O 1
ATOM 4867 N N . GLY B 1 104 ? 3.894 26.467 -35.096 1.00 47.42 104 GLY B N 1
ATOM 4868 C CA . GLY B 1 104 ? 2.931 26.948 -34.126 1.00 47.95 104 GLY B CA 1
ATOM 4869 C C . GLY B 1 104 ? 1.746 26.023 -33.946 1.00 47.07 104 GLY B C 1
ATOM 4870 O O . GLY B 1 104 ? 0.596 26.475 -33.933 1.00 48.14 104 GLY B O 1
ATOM 4871 N N . ALA B 1 105 ? 2.019 24.722 -33.815 1.00 45.49 105 ALA B N 1
ATOM 4872 C CA . ALA B 1 105 ? 0.987 23.698 -33.632 1.00 44.21 105 ALA B CA 1
ATOM 4873 C C . ALA B 1 105 ? 0.001 23.660 -34.797 1.00 44.94 105 ALA B C 1
ATOM 4874 O O . ALA B 1 105 ? -1.184 23.370 -34.613 1.00 45.14 105 ALA B O 1
ATOM 4876 N N . LYS B 1 106 ? 0.480 23.948 -36.004 1.00 44.79 106 LYS B N 1
ATOM 4877 C CA . LYS B 1 106 ? -0.352 23.811 -37.191 1.00 45.69 106 LYS B CA 1
ATOM 4878 C C . LYS B 1 106 ? -0.590 22.336 -37.494 1.00 44.75 106 LYS B C 1
ATOM 4879 O O . LYS B 1 106 ? 0.305 21.501 -37.336 1.00 43.85 106 LYS B O 1
ATOM 4885 N N . ILE B 1 107 ? -1.807 22.014 -37.927 1.00 44.87 107 ILE B N 1
ATOM 4886 C CA . ILE B 1 107 ? -2.186 20.629 -38.193 1.00 44.61 107 ILE B CA 1
ATOM 4887 C C . ILE B 1 107 ? -1.542 20.195 -39.506 1.00 45.63 107 ILE B C 1
ATOM 4888 O O . ILE B 1 107 ? -1.919 20.667 -40.581 1.00 47.09 107 ILE B O 1
ATOM 4893 N N . VAL B 1 108 ? -0.567 19.288 -39.420 1.00 48.87 108 VAL B N 1
ATOM 4894 C CA . VAL B 1 108 ? 0.089 18.778 -40.622 1.00 50.61 108 VAL B CA 1
ATOM 4895 C C . VAL B 1 108 ? -0.849 17.850 -41.381 1.00 51.79 108 VAL B C 1
ATOM 4896 O O . VAL B 1 108 ? -1.110 18.037 -42.575 1.00 54.02 108 VAL B O 1
ATOM 4900 N N . TRP B 1 109 ? -1.359 16.827 -40.701 1.00 49.35 109 TRP B N 1
ATOM 4901 C CA . TRP B 1 109 ? -2.363 15.945 -41.271 1.00 50.59 109 TRP B CA 1
ATOM 4902 C C . TRP B 1 109 ? -3.339 15.529 -40.183 1.00 49.84 109 TRP B C 1
ATOM 4903 O O . TRP B 1 109 ? -3.064 15.656 -38.986 1.00 48.11 109 TRP B O 1
ATOM 4914 N N . LYS B 1 110 ? -4.487 15.023 -40.619 1.00 52.31 110 LYS B N 1
ATOM 4915 C CA . LYS B 1 110 ? -5.547 14.586 -39.725 1.00 51.64 110 LYS B CA 1
ATOM 4916 C C . LYS B 1 110 ? -6.053 13.237 -40.206 1.00 53.43 110 LYS B C 1
ATOM 4917 O O . LYS B 1 110 ? -6.319 13.061 -41.399 1.00 54.35 110 LYS B O 1
ATOM 4923 N N . TYR B 1 111 ? -6.188 12.290 -39.282 1.00 54.44 111 TYR B N 1
ATOM 4924 C CA . TYR B 1 111 ? -6.757 10.979 -39.582 1.00 55.31 111 TYR B CA 1
ATOM 4925 C C . TYR B 1 111 ? -8.004 10.798 -38.726 1.00 54.45 111 TYR B C 1
ATOM 4926 O O . TYR B 1 111 ? -7.910 10.557 -37.519 1.00 53.78 111 TYR B O 1
ATOM 4935 N N . GLU B 1 112 ? -9.169 10.922 -39.353 1.00 61.18 112 GLU B N 1
ATOM 4936 C CA . GLU B 1 112 ? -10.432 10.627 -38.692 1.00 60.71 112 GLU B CA 1
ATOM 4937 C C . GLU B 1 112 ? -10.975 9.317 -39.237 1.00 62.83 112 GLU B C 1
ATOM 4938 O O . GLU B 1 112 ? -11.445 9.278 -40.386 1.00 65.93 112 GLU B O 1
ATOM 4944 N N . PRO B 1 113 ? -10.935 8.231 -38.474 1.00 60.46 113 PRO B N 1
ATOM 4945 C CA . PRO B 1 113 ? -11.415 6.948 -38.990 1.00 63.44 113 PRO B CA 1
ATOM 4946 C C . PRO B 1 113 ? -12.925 6.821 -38.894 1.00 65.76 113 PRO B C 1
ATOM 4947 O O . PRO B 1 113 ? -13.582 7.448 -38.059 1.00 64.57 113 PRO B O 1
ATOM 4951 N N . LYS B 1 114 ? -13.471 5.985 -39.773 1.00 64.00 114 LYS B N 1
ATOM 4952 C CA . LYS B 1 114 ? -14.898 5.696 -39.790 1.00 67.34 114 LYS B CA 1
ATOM 4953 C C . LYS B 1 114 ? -15.158 4.469 -38.927 1.00 67.92 114 LYS B C 1
ATOM 4954 O O . LYS B 1 114 ? -14.656 3.379 -39.222 1.00 69.05 114 LYS B O 1
ATOM 4960 N N . GLN B 1 115 ? -15.935 4.648 -37.864 1.00 67.96 115 GLN B N 1
ATOM 4961 C CA . GLN B 1 115 ? -16.322 3.551 -36.995 1.00 69.12 115 GLN B CA 1
ATOM 4962 C C . GLN B 1 115 ? -17.824 3.582 -36.768 1.00 72.64 115 GLN B C 1
ATOM 4963 O O . GLN B 1 115 ? -18.475 4.624 -36.883 1.00 72.94 115 GLN B O 1
ATOM 4969 N N . ASP B 1 116 ? -18.362 2.425 -36.454 1.00 75.97 116 ASP B N 1
ATOM 4970 C CA . ASP B 1 116 ? -19.797 2.333 -36.273 1.00 80.22 116 ASP B CA 1
ATOM 4971 C C . ASP B 1 116 ? -20.167 2.823 -34.877 1.00 78.30 116 ASP B C 1
ATOM 4972 O O . ASP B 1 116 ? -19.437 2.565 -33.916 1.00 75.24 116 ASP B O 1
ATOM 4977 N N . PRO B 1 117 ? -21.281 3.544 -34.733 1.00 80.53 117 PRO B N 1
ATOM 4978 C CA . PRO B 1 117 ? -21.724 3.933 -33.388 1.00 79.59 117 PRO B CA 1
ATOM 4979 C C . PRO B 1 117 ? -22.133 2.744 -32.528 1.00 82.35 117 PRO B C 1
ATOM 4980 O O . PRO B 1 117 ? -22.344 2.928 -31.322 1.00 81.65 117 PRO B O 1
ATOM 4984 N N . SER B 1 118 ? -22.280 1.545 -33.109 1.00 81.00 118 SER B N 1
ATOM 4985 C CA . SER B 1 118 ? -22.321 0.326 -32.304 1.00 82.85 118 SER B CA 1
ATOM 4986 C C . SER B 1 118 ? -21.201 0.271 -31.273 1.00 78.14 118 SER B C 1
ATOM 4987 O O . SER B 1 118 ? -21.379 -0.301 -30.194 1.00 79.12 118 SER B O 1
ATOM 4990 N N . VAL B 1 119 ? -20.040 0.847 -31.590 1.00 79.58 119 VAL B N 1
ATOM 4991 C CA . VAL B 1 119 ? -18.876 0.718 -30.726 1.00 75.35 119 VAL B CA 1
ATOM 4992 C C . VAL B 1 119 ? -19.056 1.423 -29.386 1.00 73.57 119 VAL B C 1
ATOM 4993 O O . VAL B 1 119 ? -18.369 1.079 -28.418 1.00 71.78 119 VAL B O 1
ATOM 4995 N N . ILE B 1 120 ? -19.964 2.389 -29.286 1.00 74.08 120 ILE B N 1
ATOM 4996 C CA . ILE B 1 120 ? -20.043 3.215 -28.080 1.00 72.34 120 ILE B CA 1
ATOM 4997 C C . ILE B 1 120 ? -20.737 2.506 -26.916 1.00 75.54 120 ILE B C 1
ATOM 4998 O O . ILE B 1 120 ? -20.182 2.501 -25.806 1.00 73.68 120 ILE B O 1
ATOM 5003 N N . PRO B 1 121 ? -21.919 1.895 -27.084 1.00 74.34 121 PRO B N 1
ATOM 5004 C CA . PRO B 1 121 ? -22.515 1.157 -25.956 1.00 77.77 121 PRO B CA 1
ATOM 5005 C C . PRO B 1 121 ? -21.823 -0.159 -25.639 1.00 78.01 121 PRO B C 1
ATOM 5006 O O . PRO B 1 121 ? -22.101 -0.741 -24.583 1.00 80.37 121 PRO B O 1
ATOM 5010 N N . VAL B 1 122 ? -20.924 -0.639 -26.497 1.00 78.97 122 VAL B N 1
ATOM 5011 C CA . VAL B 1 122 ? -20.210 -1.887 -26.250 1.00 79.31 122 VAL B CA 1
ATOM 5012 C C . VAL B 1 122 ? -18.854 -1.637 -25.590 1.00 74.44 122 VAL B C 1
ATOM 5013 O O . VAL B 1 122 ? -18.025 -2.551 -25.497 1.00 74.11 122 VAL B O 1
ATOM 5017 N N . MET B 1 123 ? -18.614 -0.416 -25.115 1.00 79.71 123 MET B N 1
ATOM 5018 C CA . MET B 1 123 ? -17.447 -0.109 -24.294 1.00 75.69 123 MET B CA 1
ATOM 5019 C C . MET B 1 123 ? -17.913 -0.127 -22.842 1.00 77.66 123 MET B C 1
ATOM 5020 O O . MET B 1 123 ? -18.782 0.675 -22.469 1.00 79.04 123 MET B O 1
ATOM 5025 N N . CYS B 1 124 ? -17.357 -1.042 -22.031 1.00 85.03 124 CYS B N 1
ATOM 5026 C CA . CYS B 1 124 ? -17.666 -1.060 -20.603 1.00 87.09 124 CYS B CA 1
ATOM 5027 C C . CYS B 1 124 ? -17.638 0.332 -20.053 1.00 84.76 124 CYS B C 1
ATOM 5028 O O . CYS B 1 124 ? -18.625 0.854 -19.554 1.00 87.24 124 CYS B O 1
ATOM 5031 N N . CYS B 1 125 ? -16.445 0.883 -20.118 1.00 90.66 125 CYS B N 1
ATOM 5032 C CA . CYS B 1 125 ? -15.909 1.893 -19.252 1.00 88.28 125 CYS B CA 1
ATOM 5033 C C . CYS B 1 125 ? -15.427 3.094 -20.075 1.00 84.33 125 CYS B C 1
ATOM 5034 O O . CYS B 1 125 ? -14.233 3.296 -20.241 1.00 81.14 125 CYS B O 1
ATOM 5037 N N . ASP B 1 126 ? -16.401 3.862 -20.601 1.00 74.25 126 ASP B N 1
ATOM 5038 C CA . ASP B 1 126 ? -16.226 5.098 -21.366 1.00 71.48 126 ASP B CA 1
ATOM 5039 C C . ASP B 1 126 ? -15.506 4.903 -22.684 1.00 69.09 126 ASP B C 1
ATOM 5040 O O . ASP B 1 126 ? -14.946 3.837 -22.944 1.00 69.15 126 ASP B O 1
ATOM 5045 N N . THR B 1 127 ? -15.542 5.947 -23.515 1.00 63.95 127 THR B N 1
ATOM 5046 C CA . THR B 1 127 ? -14.989 6.175 -24.843 1.00 62.06 127 THR B CA 1
ATOM 5047 C C . THR B 1 127 ? -13.480 6.395 -24.856 1.00 58.83 127 THR B C 1
ATOM 5048 O O . THR B 1 127 ? -12.961 6.860 -25.888 1.00 57.22 127 THR B O 1
ATOM 5052 N N . VAL B 1 128 ? -12.766 6.089 -23.772 1.00 56.83 128 VAL B N 1
ATOM 5053 C CA . VAL B 1 128 ? -11.372 6.496 -23.651 1.00 54.56 128 VAL B CA 1
ATOM 5054 C C . VAL B 1 128 ? -10.492 5.738 -24.640 1.00 55.23 128 VAL B C 1
ATOM 5055 O O . VAL B 1 128 ? -10.786 4.603 -25.040 1.00 56.67 128 VAL B O 1
ATOM 5059 N N . ASN B 1 129 ? -9.398 6.383 -25.041 1.00 48.57 129 ASN B N 1
ATOM 5060 C CA . ASN B 1 129 ? -8.329 5.760 -25.810 1.00 49.65 129 ASN B CA 1
ATOM 5061 C C . ASN B 1 129 ? -7.013 6.203 -25.193 1.00 48.58 129 ASN B C 1
ATOM 5062 O O . ASN B 1 129 ? -6.826 7.394 -24.929 1.00 46.90 129 ASN B O 1
ATOM 5067 N N . ARG B 1 130 ? -6.107 5.255 -24.962 1.00 49.45 130 ARG B N 1
ATOM 5068 C CA . ARG B 1 130 ? -4.921 5.514 -24.157 1.00 48.60 130 ARG B CA 1
ATOM 5069 C C . ARG B 1 130 ? -3.682 5.827 -24.991 1.00 48.98 130 ARG B C 1
ATOM 5070 O O . ARG B 1 130 ? -2.562 5.729 -24.478 1.00 49.36 130 ARG B O 1
ATOM 5078 N N . GLY B 1 131 ? -3.849 6.189 -26.255 1.00 43.60 131 GLY B N 1
ATOM 5079 C CA . GLY B 1 131 ? -2.819 6.908 -26.981 1.00 43.38 131 GLY B CA 1
ATOM 5080 C C . GLY B 1 131 ? -2.118 6.060 -28.028 1.00 46.57 131 GLY B C 1
ATOM 5081 O O . GLY B 1 131 ? -2.439 4.892 -28.259 1.00 49.60 131 GLY B O 1
ATOM 5082 N N . LEU B 1 132 ? -1.140 6.699 -28.665 1.00 43.41 132 LEU B N 1
ATOM 5083 C CA . LEU B 1 132 ? -0.401 6.159 -29.795 1.00 46.67 132 LEU B CA 1
ATOM 5084 C C . LEU B 1 132 ? 0.999 5.734 -29.370 1.00 48.05 132 LEU B C 1
ATOM 5085 O O . LEU B 1 132 ? 1.443 5.976 -28.245 1.00 45.96 132 LEU B O 1
ATOM 5090 N N . ALA B 1 133 ? 1.699 5.104 -30.310 1.00 44.51 133 ALA B N 1
ATOM 5091 C CA . ALA B 1 133 ? 3.103 4.759 -30.160 1.00 46.69 133 ALA B CA 1
ATOM 5092 C C . ALA B 1 133 ? 3.814 5.031 -31.477 1.00 48.57 133 ALA B C 1
ATOM 5093 O O . ALA B 1 133 ? 3.212 4.950 -32.551 1.00 49.63 133 ALA B O 1
ATOM 5095 N N . TYR B 1 134 ? 5.097 5.363 -31.387 1.00 50.49 134 TYR B N 1
ATOM 5096 C CA . TYR B 1 134 ? 5.920 5.626 -32.558 1.00 51.24 134 TYR B CA 1
ATOM 5097 C C . TYR B 1 134 ? 6.979 4.543 -32.702 1.00 55.27 134 TYR B C 1
ATOM 5098 O O . TYR B 1 134 ? 7.614 4.148 -31.720 1.00 55.53 134 TYR B O 1
ATOM 5107 N N . ALA B 1 135 ? 7.164 4.069 -33.933 1.00 50.17 135 ALA B N 1
ATOM 5108 C CA . ALA B 1 135 ? 8.165 3.044 -34.217 1.00 53.78 135 ALA B CA 1
ATOM 5109 C C . ALA B 1 135 ? 8.474 3.063 -35.704 1.00 54.51 135 ALA B C 1
ATOM 5110 O O . ALA B 1 135 ? 7.578 2.825 -36.522 1.00 55.50 135 ALA B O 1
ATOM 5112 N N . ASP B 1 136 ? 9.729 3.354 -36.050 1.00 56.23 136 ASP B N 1
ATOM 5113 C CA . ASP B 1 136 ? 10.236 3.212 -37.417 1.00 57.23 136 ASP B CA 1
ATOM 5114 C C . ASP B 1 136 ? 9.434 4.057 -38.408 1.00 55.28 136 ASP B C 1
ATOM 5115 O O . ASP B 1 136 ? 8.961 3.569 -39.437 1.00 56.86 136 ASP B O 1
ATOM 5117 N N . GLY B 1 137 ? 9.288 5.342 -38.090 1.00 56.65 137 GLY B N 1
ATOM 5118 C CA . GLY B 1 137 ? 8.586 6.246 -38.980 1.00 54.70 137 GLY B CA 1
ATOM 5119 C C . GLY B 1 137 ? 7.096 6.019 -39.086 1.00 54.91 137 GLY B C 1
ATOM 5120 O O . GLY B 1 137 ? 6.492 6.406 -40.089 1.00 54.39 137 GLY B O 1
ATOM 5121 N N . ALA B 1 138 ? 6.481 5.400 -38.082 1.00 53.10 138 ALA B N 1
ATOM 5122 C CA . ALA B 1 138 ? 5.062 5.087 -38.120 1.00 53.50 138 ALA B CA 1
ATOM 5123 C C . ALA B 1 138 ? 4.393 5.479 -36.811 1.00 51.52 138 ALA B C 1
ATOM 5124 O O . ALA B 1 138 ? 4.990 5.391 -35.734 1.00 51.21 138 ALA B O 1
ATOM 5126 N N . ILE B 1 139 ? 3.145 5.926 -36.923 1.00 53.90 139 ILE B N 1
ATOM 5127 C CA . ILE B 1 139 ? 2.281 6.196 -35.781 1.00 51.77 139 ILE B CA 1
ATOM 5128 C C . ILE B 1 139 ? 1.249 5.080 -35.712 1.00 54.43 139 ILE B C 1
ATOM 5129 O O . ILE B 1 139 ? 0.568 4.794 -36.705 1.00 55.39 139 ILE B O 1
ATOM 5134 N N . LEU B 1 140 ? 1.133 4.450 -34.547 1.00 47.46 140 LEU B N 1
ATOM 5135 C CA . LEU B 1 140 ? 0.269 3.292 -34.361 1.00 50.28 140 LEU B CA 1
ATOM 5136 C C . LEU B 1 140 ? -0.962 3.694 -33.565 1.00 47.04 140 LEU B C 1
ATOM 5137 O O . LEU B 1 140 ? -0.844 4.267 -32.476 1.00 43.84 140 LEU B O 1
ATOM 5142 N N . LEU B 1 141 ? -2.139 3.402 -34.114 1.00 54.57 141 LEU B N 1
ATOM 5143 C CA . LEU B 1 141 ? -3.410 3.754 -33.493 1.00 51.41 141 LEU B CA 1
ATOM 5144 C C . LEU B 1 141 ? -4.267 2.506 -33.362 1.00 53.07 141 LEU B C 1
ATOM 5145 O O . LEU B 1 141 ? -4.563 1.845 -34.363 1.00 54.90 141 LEU B O 1
ATOM 5150 N N . HIS B 1 142 ? -4.658 2.181 -32.132 1.00 53.61 142 HIS B N 1
ATOM 5151 C CA . HIS B 1 142 ? -5.585 1.084 -31.862 1.00 54.51 142 HIS B CA 1
ATOM 5152 C C . HIS B 1 142 ? -6.950 1.705 -31.581 1.00 51.25 142 HIS B C 1
ATOM 5153 O O . HIS B 1 142 ? -7.197 2.217 -30.486 1.00 48.83 142 HIS B O 1
ATOM 5160 N N . GLN B 1 143 ? -7.834 1.662 -32.575 1.00 58.30 143 GLN B N 1
ATOM 5161 C CA . GLN B 1 143 ? -9.126 2.321 -32.467 1.00 55.57 143 GLN B CA 1
ATOM 5162 C C . GLN B 1 143 ? -10.027 1.591 -31.472 1.00 55.19 143 GLN B C 1
ATOM 5163 O O . GLN B 1 143 ? -9.712 0.505 -30.975 1.00 56.95 143 GLN B O 1
ATOM 5169 N N . ALA B 1 144 ? -11.175 2.211 -31.189 1.00 55.55 144 ALA B N 1
ATOM 5170 C CA . ALA B 1 144 ? -12.117 1.624 -30.243 1.00 55.29 144 ALA B CA 1
ATOM 5171 C C . ALA B 1 144 ? -12.739 0.345 -30.788 1.00 58.88 144 ALA B C 1
ATOM 5172 O O . ALA B 1 144 ? -13.064 -0.562 -30.013 1.00 60.40 144 ALA B O 1
ATOM 5174 N N . ASP B 1 145 ? -12.909 0.248 -32.110 1.00 55.69 145 ASP B N 1
ATOM 5175 C CA . ASP B 1 145 ? -13.472 -0.942 -32.736 1.00 59.62 145 ASP B CA 1
ATOM 5176 C C . ASP B 1 145 ? -12.419 -2.008 -33.025 1.00 60.35 145 ASP B C 1
ATOM 5177 O O . ASP B 1 145 ? -12.546 -2.748 -34.011 1.00 63.49 145 ASP B O 1
ATOM 5182 N N . THR B 1 146 ? -11.382 -2.097 -32.187 1.00 57.66 146 THR B N 1
ATOM 5183 C CA . THR B 1 146 ? -10.354 -3.141 -32.276 1.00 60.70 146 THR B CA 1
ATOM 5184 C C . THR B 1 146 ? -9.654 -3.141 -33.632 1.00 62.65 146 THR B C 1
ATOM 5185 O O . THR B 1 146 ? -9.338 -4.195 -34.186 1.00 65.55 146 THR B O 1
ATOM 5189 N N . THR B 1 147 ? -9.394 -1.954 -34.169 1.00 58.36 147 THR B N 1
ATOM 5190 C CA . THR B 1 147 ? -8.725 -1.814 -35.458 1.00 59.80 147 THR B CA 1
ATOM 5191 C C . THR B 1 147 ? -7.345 -1.217 -35.215 1.00 60.64 147 THR B C 1
ATOM 5192 O O . THR B 1 147 ? -7.227 -0.065 -34.782 1.00 58.38 147 THR B O 1
ATOM 5196 N N . LEU B 1 148 ? -6.307 -2.001 -35.497 1.00 55.16 148 LEU B N 1
ATOM 5197 C CA . LEU B 1 148 ? -4.925 -1.559 -35.344 1.00 56.43 148 LEU B CA 1
ATOM 5198 C C . LEU B 1 148 ? -4.438 -0.996 -36.674 1.00 56.67 148 LEU B C 1
ATOM 5199 O O . LEU B 1 148 ? -4.312 -1.730 -37.660 1.00 58.38 148 LEU B O 1
ATOM 5204 N N . VAL B 1 149 ? -4.165 0.307 -36.700 1.00 60.51 149 VAL B N 1
ATOM 5205 C CA . VAL B 1 149 ? -3.715 1.010 -37.893 1.00 59.88 149 VAL B CA 1
ATOM 5206 C C . VAL B 1 149 ? -2.330 1.582 -37.629 1.00 60.50 149 VAL B C 1
ATOM 5207 O O . VAL B 1 149 ? -2.051 2.074 -36.531 1.00 59.72 149 VAL B O 1
ATOM 5211 N N . SER B 1 150 ? -1.464 1.505 -38.635 1.00 58.44 150 SER B N 1
ATOM 5212 C CA . SER B 1 150 ? -0.138 2.117 -38.606 1.00 58.64 150 SER B CA 1
ATOM 5213 C C . SER B 1 150 ? -0.087 3.205 -39.674 1.00 56.33 150 SER B C 1
ATOM 5214 O O . SER B 1 150 ? -0.115 2.907 -40.872 1.00 58.16 150 SER B O 1
ATOM 5217 N N . LEU B 1 151 ? -0.021 4.460 -39.239 1.00 60.00 151 LEU B N 1
ATOM 5218 C CA . LEU B 1 151 ? 0.000 5.604 -40.138 1.00 57.98 151 LEU B CA 1
ATOM 5219 C C . LEU B 1 151 ? 1.426 6.106 -40.332 1.00 57.85 151 LEU B C 1
ATOM 5220 O O . LEU B 1 151 ? 2.250 6.054 -39.417 1.00 57.94 151 LEU B O 1
ATOM 5225 N N . ASP B 1 152 ? 1.709 6.598 -41.538 1.00 60.91 152 ASP B N 1
ATOM 5226 C CA . ASP B 1 152 ? 3.009 7.195 -41.812 1.00 60.50 152 ASP B CA 1
ATOM 5227 C C . ASP B 1 152 ? 3.187 8.456 -40.973 1.00 57.85 152 ASP B C 1
ATOM 5228 O O . ASP B 1 152 ? 2.328 9.343 -40.976 1.00 55.98 152 ASP B O 1
ATOM 5233 N N . ALA B 1 153 ? 4.312 8.534 -40.259 1.00 59.25 153 ALA B N 1
ATOM 5234 C CA . ALA B 1 153 ? 4.506 9.575 -39.255 1.00 56.56 153 ALA B CA 1
ATOM 5235 C C . ALA B 1 153 ? 4.605 10.977 -39.847 1.00 54.62 153 ALA B C 1
ATOM 5236 O O . ALA B 1 153 ? 4.349 11.951 -39.131 1.00 52.11 153 ALA B O 1
ATOM 5238 N N . LYS B 1 154 ? 4.967 11.113 -41.123 1.00 57.09 154 LYS B N 1
ATOM 5239 C CA . LYS B 1 154 ? 5.077 12.435 -41.726 1.00 56.58 154 LYS B CA 1
ATOM 5240 C C . LYS B 1 154 ? 3.893 12.803 -42.611 1.00 57.13 154 LYS B C 1
ATOM 5241 O O . LYS B 1 154 ? 3.667 13.994 -42.850 1.00 56.62 154 LYS B O 1
ATOM 5247 N N . SER B 1 155 ? 3.136 11.819 -43.087 1.00 56.14 155 SER B N 1
ATOM 5248 C CA . SER B 1 155 ? 2.020 12.021 -44.008 1.00 57.06 155 SER B CA 1
ATOM 5249 C C . SER B 1 155 ? 0.667 11.751 -43.369 1.00 55.44 155 SER B C 1
ATOM 5250 O O . SER B 1 155 ? -0.287 12.490 -43.618 1.00 54.99 155 SER B O 1
ATOM 5253 N N . GLY B 1 156 ? 0.553 10.684 -42.581 1.00 55.14 156 GLY B N 1
ATOM 5254 C CA . GLY B 1 156 ? -0.726 10.210 -42.098 1.00 55.19 156 GLY B CA 1
ATOM 5255 C C . GLY B 1 156 ? -1.440 9.232 -43.001 1.00 56.75 156 GLY B C 1
ATOM 5256 O O . GLY B 1 156 ? -2.574 8.847 -42.692 1.00 56.55 156 GLY B O 1
ATOM 5257 N N . LYS B 1 157 ? -0.817 8.813 -44.099 1.00 56.76 157 LYS B N 1
ATOM 5258 C CA . LYS B 1 157 ? -1.413 7.795 -44.949 1.00 59.23 157 LYS B CA 1
ATOM 5259 C C . LYS B 1 157 ? -1.375 6.436 -44.259 1.00 59.64 157 LYS B C 1
ATOM 5260 O O . LYS B 1 157 ? -0.465 6.130 -43.483 1.00 59.84 157 LYS B O 1
ATOM 5262 N N . VAL B 1 158 ? -2.383 5.621 -44.548 1.00 59.31 158 VAL B N 1
ATOM 5263 C CA . VAL B 1 158 ? -2.511 4.306 -43.929 1.00 60.22 158 VAL B CA 1
ATOM 5264 C C . VAL B 1 158 ? -1.524 3.348 -44.585 1.00 63.02 158 VAL B C 1
ATOM 5265 O O . VAL B 1 158 ? -1.634 3.047 -45.778 1.00 66.14 158 VAL B O 1
ATOM 5269 N N . ASN B 1 159 ? -0.555 2.867 -43.804 1.00 61.28 159 ASN B N 1
ATOM 5270 C CA . ASN B 1 159 ? 0.299 1.783 -44.279 1.00 63.88 159 ASN B CA 1
ATOM 5271 C C . ASN B 1 159 ? -0.485 0.479 -44.359 1.00 65.67 159 ASN B C 1
ATOM 5272 O O . ASN B 1 159 ? -0.460 -0.214 -45.384 1.00 68.09 159 ASN B O 1
ATOM 5277 N N . TRP B 1 160 ? -1.187 0.133 -43.284 1.00 60.23 160 TRP B N 1
ATOM 5278 C CA . TRP B 1 160 ? -2.062 -1.031 -43.255 1.00 62.56 160 TRP B CA 1
ATOM 5279 C C . TRP B 1 160 ? -3.074 -0.830 -42.136 1.00 59.79 160 TRP B C 1
ATOM 5280 O O . TRP B 1 160 ? -2.912 0.035 -41.273 1.00 58.25 160 TRP B O 1
ATOM 5291 N N . SER B 1 161 ? -4.123 -1.649 -42.159 1.00 63.72 161 SER B N 1
ATOM 5292 C CA . SER B 1 161 ? -5.139 -1.633 -41.116 1.00 62.36 161 SER B CA 1
ATOM 5293 C C . SER B 1 161 ? -5.644 -3.049 -40.899 1.00 64.28 161 SER B C 1
ATOM 5294 O O . SER B 1 161 ? -5.956 -3.753 -41.864 1.00 67.15 161 SER B O 1
ATOM 5297 N N . VAL B 1 162 ? -5.730 -3.459 -39.635 1.00 60.59 162 VAL B N 1
ATOM 5298 C CA . VAL B 1 162 ? -6.119 -4.815 -39.270 1.00 63.33 162 VAL B CA 1
ATOM 5299 C C . VAL B 1 162 ? -7.161 -4.746 -38.163 1.00 61.89 162 VAL B C 1
ATOM 5300 O O . VAL B 1 162 ? -7.080 -3.896 -37.268 1.00 57.90 162 VAL B O 1
ATOM 5304 N N . LYS B 1 163 ? -8.167 -5.611 -38.250 1.00 64.56 163 LYS B N 1
ATOM 5305 C CA . LYS B 1 163 ? -9.169 -5.741 -37.201 1.00 64.23 163 LYS B CA 1
ATOM 5306 C C . LYS B 1 163 ? -8.722 -6.818 -36.220 1.00 64.46 163 LYS B C 1
ATOM 5307 O O . LYS B 1 163 ? -8.492 -7.967 -36.614 1.00 68.01 163 LYS B O 1
ATOM 5309 N N . ASN B 1 164 ? -8.594 -6.448 -34.947 1.00 64.08 164 ASN B N 1
ATOM 5310 C CA . ASN B 1 164 ? -8.165 -7.392 -33.924 1.00 64.30 164 ASN B CA 1
ATOM 5311 C C . ASN B 1 164 ? -9.324 -8.201 -33.360 1.00 67.59 164 ASN B C 1
ATOM 5312 O O . ASN B 1 164 ? -9.124 -9.345 -32.936 1.00 69.94 164 ASN B O 1
ATOM 5317 N N . GLY B 1 165 ? -10.526 -7.632 -33.349 1.00 66.50 165 GLY B N 1
ATOM 5318 C CA . GLY B 1 165 ? -11.695 -8.321 -32.843 1.00 70.10 165 GLY B CA 1
ATOM 5319 C C . GLY B 1 165 ? -12.974 -7.876 -33.522 1.00 72.55 165 GLY B C 1
ATOM 5320 O O . GLY B 1 165 ? -12.940 -7.112 -34.491 1.00 71.75 165 GLY B O 1
ATOM 5321 N N . ASP B 1 166 ? -14.107 -8.351 -33.022 1.00 75.94 166 ASP B N 1
ATOM 5322 C CA . ASP B 1 166 ? -15.419 -7.983 -33.553 1.00 78.95 166 ASP B CA 1
ATOM 5323 C C . ASP B 1 166 ? -16.222 -7.316 -32.448 1.00 77.74 166 ASP B C 1
ATOM 5324 O O . ASP B 1 166 ? -16.632 -7.998 -31.489 1.00 79.80 166 ASP B O 1
ATOM 5326 N N . PRO B 1 167 ? -16.471 -6.006 -32.522 1.00 78.21 167 PRO B N 1
ATOM 5327 C CA . PRO B 1 167 ? -17.269 -5.352 -31.470 1.00 77.54 167 PRO B CA 1
ATOM 5328 C C . PRO B 1 167 ? -18.691 -5.872 -31.368 1.00 83.14 167 PRO B C 1
ATOM 5329 O O . PRO B 1 167 ? -19.331 -5.672 -30.327 1.00 83.68 167 PRO B O 1
ATOM 5333 N N . SER B 1 168 ? -19.216 -6.501 -32.423 1.00 82.97 168 SER B N 1
ATOM 5334 C CA . SER B 1 168 ? -20.468 -7.248 -32.321 1.00 89.20 168 SER B CA 1
ATOM 5335 C C . SER B 1 168 ? -20.468 -8.186 -31.118 1.00 90.76 168 SER B C 1
ATOM 5336 O O . SER B 1 168 ? -21.442 -8.246 -30.359 1.00 93.71 168 SER B O 1
ATOM 5339 N N . LYS B 1 169 ? -19.377 -8.929 -30.931 1.00 89.18 169 LYS B N 1
ATOM 5340 C CA . LYS B 1 169 ? -19.277 -9.925 -29.870 1.00 91.06 169 LYS B CA 1
ATOM 5341 C C . LYS B 1 169 ? -18.931 -9.333 -28.509 1.00 87.08 169 LYS B C 1
ATOM 5342 O O . LYS B 1 169 ? -18.795 -10.092 -27.543 1.00 88.53 169 LYS B O 1
ATOM 5344 N N . GLY B 1 170 ? -18.778 -8.020 -28.404 1.00 89.26 170 GLY B N 1
ATOM 5345 C CA . GLY B 1 170 ? -18.443 -7.389 -27.147 1.00 85.75 170 GLY B CA 1
ATOM 5346 C C . GLY B 1 170 ? -16.979 -7.074 -26.939 1.00 80.24 170 GLY B C 1
ATOM 5347 O O . GLY B 1 170 ? -16.550 -6.963 -25.785 1.00 78.43 170 GLY B O 1
ATOM 5348 N N . GLU B 1 171 ? -16.207 -6.919 -28.009 1.00 78.32 171 GLU B N 1
ATOM 5349 C CA . GLU B 1 171 ? -14.764 -6.726 -27.932 1.00 73.79 171 GLU B CA 1
ATOM 5350 C C . GLU B 1 171 ? -14.439 -5.303 -28.370 1.00 69.52 171 GLU B C 1
ATOM 5351 O O . GLU B 1 171 ? -14.660 -4.941 -29.531 1.00 69.87 171 GLU B O 1
ATOM 5357 N N . THR B 1 172 ? -13.940 -4.497 -27.442 1.00 70.93 172 THR B N 1
ATOM 5358 C CA . THR B 1 172 ? -13.497 -3.139 -27.721 1.00 66.83 172 THR B CA 1
ATOM 5359 C C . THR B 1 172 ? -12.018 -3.007 -27.373 1.00 63.59 172 THR B C 1
ATOM 5360 O O . THR B 1 172 ? -11.371 -3.959 -26.931 1.00 64.42 172 THR B O 1
ATOM 5364 N N . ASN B 1 173 ? -11.483 -1.807 -27.580 1.00 58.62 173 ASN B N 1
ATOM 5365 C CA . ASN B 1 173 ? -10.119 -1.500 -27.175 1.00 58.93 173 ASN B CA 1
ATOM 5366 C C . ASN B 1 173 ? -10.073 -0.090 -26.613 1.00 55.85 173 ASN B C 1
ATOM 5367 O O . ASN B 1 173 ? -10.596 0.845 -27.226 1.00 54.42 173 ASN B O 1
ATOM 5372 N N . THR B 1 174 ? -9.446 0.054 -25.447 1.00 57.96 174 THR B N 1
ATOM 5373 C CA . THR B 1 174 ? -9.180 1.355 -24.861 1.00 55.52 174 THR B CA 1
ATOM 5374 C C . THR B 1 174 ? -7.702 1.604 -24.610 1.00 55.77 174 THR B C 1
ATOM 5375 O O . THR B 1 174 ? -7.334 2.732 -24.262 1.00 53.62 174 THR B O 1
ATOM 5379 N N . ALA B 1 175 ? -6.850 0.597 -24.782 1.00 51.76 175 ALA B N 1
ATOM 5380 C CA . ALA B 1 175 ? -5.439 0.690 -24.451 1.00 52.62 175 ALA B CA 1
ATOM 5381 C C . ALA B 1 175 ? -4.627 1.033 -25.698 1.00 53.98 175 ALA B C 1
ATOM 5382 O O . ALA B 1 175 ? -5.149 1.126 -26.811 1.00 54.58 175 ALA B O 1
ATOM 5384 N N . THR B 1 176 ? -3.327 1.222 -25.499 1.00 46.83 176 THR B N 1
ATOM 5385 C CA . THR B 1 176 ? -2.403 1.523 -26.577 1.00 48.58 176 THR B CA 1
ATOM 5386 C C . THR B 1 176 ? -1.654 0.253 -26.981 1.00 54.32 176 THR B C 1
ATOM 5387 O O . THR B 1 176 ? -1.969 -0.855 -26.533 1.00 56.62 176 THR B O 1
ATOM 5391 N N . VAL B 1 177 ? -0.644 0.412 -27.830 1.00 45.36 177 VAL B N 1
ATOM 5392 C CA . VAL B 1 177 ? 0.116 -0.707 -28.361 1.00 51.14 177 VAL B CA 1
ATOM 5393 C C . VAL B 1 177 ? 1.499 -0.726 -27.715 1.00 51.56 177 VAL B C 1
ATOM 5394 O O . VAL B 1 177 ? 1.886 0.187 -26.986 1.00 47.21 177 VAL B O 1
ATOM 5396 N N . LEU B 1 178 ? 2.242 -1.791 -27.987 1.00 49.05 178 LEU B N 1
ATOM 5397 C CA . LEU B 1 178 ? 3.637 -1.905 -27.566 1.00 48.84 178 LEU B CA 1
ATOM 5398 C C . LEU B 1 178 ? 4.467 -2.420 -28.732 1.00 53.64 178 LEU B C 1
ATOM 5399 O O . LEU B 1 178 ? 4.391 -3.623 -29.059 1.00 57.77 178 LEU B O 1
ATOM 5404 N N . PRO B 1 179 ? 5.265 -1.571 -29.379 1.00 53.38 179 PRO B N 1
ATOM 5405 C CA . PRO B 1 179 ? 6.107 -2.051 -30.481 1.00 57.33 179 PRO B CA 1
ATOM 5406 C C . PRO B 1 179 ? 7.448 -2.569 -29.986 1.00 57.02 179 PRO B C 1
ATOM 5407 O O . PRO B 1 179 ? 8.257 -1.807 -29.447 1.00 53.30 179 PRO B O 1
ATOM 5411 N N . VAL B 1 180 ? 7.691 -3.864 -30.171 1.00 54.61 180 VAL B N 1
ATOM 5412 C CA . VAL B 1 180 ? 8.924 -4.517 -29.742 1.00 55.65 180 VAL B CA 1
ATOM 5413 C C . VAL B 1 180 ? 9.568 -5.162 -30.961 1.00 58.59 180 VAL B C 1
ATOM 5414 O O . VAL B 1 180 ? 8.945 -5.996 -31.631 1.00 60.80 180 VAL B O 1
ATOM 5418 N N . LYS B 1 181 ? 10.807 -4.763 -31.251 1.00 59.61 181 LYS B N 1
ATOM 5419 C CA . LYS B 1 181 ? 11.578 -5.292 -32.370 1.00 61.27 181 LYS B CA 1
ATOM 5420 C C . LYS B 1 181 ? 10.830 -5.110 -33.686 1.00 62.34 181 LYS B C 1
ATOM 5421 O O . LYS B 1 181 ? 10.649 -3.979 -34.150 1.00 60.88 181 LYS B O 1
ATOM 5427 N N . ASP B 1 182 ? 10.390 -6.209 -34.295 1.00 62.94 182 ASP B N 1
ATOM 5428 C CA . ASP B 1 182 ? 9.647 -6.159 -35.546 1.00 63.47 182 ASP B CA 1
ATOM 5429 C C . ASP B 1 182 ? 8.152 -6.391 -35.357 1.00 64.43 182 ASP B C 1
ATOM 5430 O O . ASP B 1 182 ? 7.435 -6.566 -36.347 1.00 64.71 182 ASP B O 1
ATOM 5432 N N . LYS B 1 183 ? 7.665 -6.387 -34.119 1.00 61.36 183 LYS B N 1
ATOM 5433 C CA . LYS B 1 183 ? 6.279 -6.716 -33.828 1.00 60.46 183 LYS B CA 1
ATOM 5434 C C . LYS B 1 183 ? 5.601 -5.591 -33.056 1.00 56.40 183 LYS B C 1
ATOM 5435 O O . LYS B 1 183 ? 6.253 -4.719 -32.476 1.00 54.73 183 LYS B O 1
ATOM 5441 N N . VAL B 1 184 ? 4.269 -5.631 -33.058 1.00 61.06 184 VAL B N 1
ATOM 5442 C CA . VAL B 1 184 ? 3.433 -4.714 -32.290 1.00 59.71 184 VAL B CA 1
ATOM 5443 C C . VAL B 1 184 ? 2.505 -5.547 -31.421 1.00 59.28 184 VAL B C 1
ATOM 5444 O O . VAL B 1 184 ? 1.692 -6.321 -31.942 1.00 59.17 184 VAL B O 1
ATOM 5448 N N . ILE B 1 185 ? 2.622 -5.394 -30.106 1.00 55.17 185 ILE B N 1
ATOM 5449 C CA . ILE B 1 185 ? 1.778 -6.107 -29.157 1.00 54.99 185 ILE B CA 1
ATOM 5450 C C . ILE B 1 185 ? 0.633 -5.188 -28.756 1.00 52.66 185 ILE B C 1
ATOM 5451 O O . ILE B 1 185 ? 0.863 -4.071 -28.276 1.00 50.29 185 ILE B O 1
ATOM 5456 N N . VAL B 1 186 ? -0.600 -5.653 -28.951 1.00 58.86 186 VAL B N 1
ATOM 5457 C CA . VAL B 1 186 ? -1.787 -4.913 -28.551 1.00 54.15 186 VAL B CA 1
ATOM 5458 C C . VAL B 1 186 ? -2.649 -5.825 -27.691 1.00 52.53 186 VAL B C 1
ATOM 5459 O O . VAL B 1 186 ? -2.498 -7.049 -27.694 1.00 54.84 186 VAL B O 1
ATOM 5463 N N . GLY B 1 187 ? -3.569 -5.208 -26.952 1.00 55.03 187 GLY B N 1
ATOM 5464 C CA . GLY B 1 187 ? -4.474 -5.918 -26.082 1.00 53.78 187 GLY B CA 1
ATOM 5465 C C . GLY B 1 187 ? -5.911 -5.837 -26.571 1.00 53.55 187 GLY B C 1
ATOM 5466 O O . GLY B 1 187 ? -6.238 -5.175 -27.552 1.00 52.80 187 GLY B O 1
ATOM 5467 N N . ILE B 1 188 ? -6.776 -6.540 -25.849 1.00 61.42 188 ILE B N 1
ATOM 5468 C CA . ILE B 1 188 ? -8.199 -6.570 -26.151 1.00 59.60 188 ILE B CA 1
ATOM 5469 C C . ILE B 1 188 ? -8.955 -6.365 -24.847 1.00 59.23 188 ILE B C 1
ATOM 5470 O O . ILE B 1 188 ? -8.504 -6.778 -23.774 1.00 59.51 188 ILE B O 1
ATOM 5475 N N . SER B 1 189 ? -10.096 -5.690 -24.940 1.00 65.10 189 SER B N 1
ATOM 5476 C CA . SER B 1 189 ? -10.939 -5.402 -23.791 1.00 64.93 189 SER B CA 1
ATOM 5477 C C . SER B 1 189 ? -12.326 -5.994 -24.008 1.00 68.96 189 SER B C 1
ATOM 5478 O O . SER B 1 189 ? -12.690 -6.407 -25.112 1.00 70.77 189 SER B O 1
ATOM 5481 N N . GLY B 1 190 ? -13.104 -6.027 -22.930 1.00 68.82 190 GLY B N 1
ATOM 5482 C CA . GLY B 1 190 ? -14.412 -6.648 -22.960 1.00 73.64 190 GLY B CA 1
ATOM 5483 C C . GLY B 1 190 ? -14.624 -7.586 -21.792 1.00 77.12 190 GLY B C 1
ATOM 5484 O O . GLY B 1 190 ? -15.326 -8.595 -21.913 1.00 81.77 190 GLY B O 1
ATOM 5485 N N . GLY B 1 191 ? -14.016 -7.258 -20.650 1.00 75.98 191 GLY B N 1
ATOM 5486 C CA . GLY B 1 191 ? -14.172 -8.086 -19.467 1.00 79.56 191 GLY B CA 1
ATOM 5487 C C . GLY B 1 191 ? -15.588 -8.113 -18.930 1.00 84.04 191 GLY B C 1
ATOM 5488 O O . GLY B 1 191 ? -16.021 -9.122 -18.367 1.00 88.72 191 GLY B O 1
ATOM 5489 N N . GLU B 1 192 ? -16.327 -7.019 -19.094 1.00 85.49 192 GLU B N 1
ATOM 5490 C CA . GLU B 1 192 ? -17.701 -6.946 -18.619 1.00 89.83 192 GLU B CA 1
ATOM 5491 C C . GLU B 1 192 ? -18.699 -7.573 -19.586 1.00 93.83 192 GLU B C 1
ATOM 5492 O O . GLU B 1 192 ? -19.906 -7.513 -19.327 1.00 98.04 192 GLU B O 1
ATOM 5498 N N . PHE B 1 193 ? -18.232 -8.179 -20.684 1.00 90.71 193 PHE B N 1
ATOM 5499 C CA . PHE B 1 193 ? -19.119 -8.683 -21.727 1.00 94.56 193 PHE B CA 1
ATOM 5500 C C . PHE B 1 193 ? -18.881 -10.160 -22.034 1.00 98.13 193 PHE B C 1
ATOM 5501 O O . PHE B 1 193 ? -19.279 -10.634 -23.103 1.00 100.56 193 PHE B O 1
ATOM 5509 N N . GLY B 1 194 ? -18.243 -10.895 -21.125 1.00 90.09 194 GLY B N 1
ATOM 5510 C CA . GLY B 1 194 ? -18.051 -12.328 -21.303 1.00 90.23 194 GLY B CA 1
ATOM 5511 C C . GLY B 1 194 ? -17.175 -12.719 -22.473 1.00 88.15 194 GLY B C 1
ATOM 5512 O O . GLY B 1 194 ? -17.406 -13.764 -23.090 1.00 90.51 194 GLY B O 1
ATOM 5513 N N . VAL B 1 195 ? -16.177 -11.906 -22.798 1.00 84.71 195 VAL B N 1
ATOM 5514 C CA . VAL B 1 195 ? -15.233 -12.201 -23.872 1.00 82.75 195 VAL B CA 1
ATOM 5515 C C . VAL B 1 195 ? -14.044 -12.967 -23.306 1.00 78.70 195 VAL B C 1
ATOM 5516 O O . VAL B 1 195 ? -13.489 -12.587 -22.270 1.00 75.67 195 VAL B O 1
ATOM 5520 N N . GLN B 1 196 ? -13.642 -14.040 -23.985 1.00 79.80 196 GLN B N 1
ATOM 5521 C CA . GLN B 1 196 ? -12.371 -14.692 -23.692 1.00 76.39 196 GLN B CA 1
ATOM 5522 C C . GLN B 1 196 ? -11.272 -13.959 -24.449 1.00 73.42 196 GLN B C 1
ATOM 5523 O O . GLN B 1 196 ? -11.388 -13.733 -25.659 1.00 74.95 196 GLN B O 1
ATOM 5529 N N . CYS B 1 197 ? -10.205 -13.599 -23.741 1.00 73.95 197 CYS B N 1
ATOM 5530 C CA . CYS B 1 197 ? -9.276 -12.578 -24.210 1.00 71.31 197 CYS B CA 1
ATOM 5531 C C . CYS B 1 197 ? -7.860 -13.116 -24.358 1.00 69.35 197 CYS B C 1
ATOM 5532 O O . CYS B 1 197 ? -7.567 -14.280 -24.083 1.00 70.68 197 CYS B O 1
ATOM 5535 N N . HIS B 1 198 ? -6.967 -12.201 -24.723 1.00 64.31 198 HIS B N 1
ATOM 5536 C CA . HIS B 1 198 ? -5.710 -12.558 -25.353 1.00 64.68 198 HIS B CA 1
ATOM 5537 C C . HIS B 1 198 ? -4.835 -11.323 -25.477 1.00 62.74 198 HIS B C 1
ATOM 5538 O O . HIS B 1 198 ? -5.297 -10.185 -25.344 1.00 61.07 198 HIS B O 1
ATOM 5545 N N . VAL B 1 199 ? -3.556 -11.579 -25.721 1.00 61.69 199 VAL B N 1
ATOM 5546 C CA . VAL B 1 199 ? -2.572 -10.567 -26.076 1.00 61.02 199 VAL B CA 1
ATOM 5547 C C . VAL B 1 199 ? -2.024 -10.971 -27.442 1.00 64.23 199 VAL B C 1
ATOM 5548 O O . VAL B 1 199 ? -1.583 -12.113 -27.631 1.00 66.83 199 VAL B O 1
ATOM 5552 N N . THR B 1 200 ? -2.134 -10.073 -28.417 1.00 59.79 200 THR B N 1
ATOM 5553 C CA . THR B 1 200 ? -1.895 -10.415 -29.812 1.00 63.01 200 THR B CA 1
ATOM 5554 C C . THR B 1 200 ? -0.698 -9.655 -30.366 1.00 64.51 200 THR B C 1
ATOM 5555 O O . THR B 1 200 ? -0.488 -8.480 -30.045 1.00 62.97 200 THR B O 1
ATOM 5559 N N . ALA B 1 201 ? 0.084 -10.340 -31.199 1.00 60.88 201 ALA B N 1
ATOM 5560 C CA . ALA B 1 201 ? 1.276 -9.784 -31.825 1.00 63.14 201 ALA B CA 1
ATOM 5561 C C . ALA B 1 201 ? 1.063 -9.653 -33.326 1.00 64.60 201 ALA B C 1
ATOM 5562 O O . ALA B 1 201 ? 0.627 -10.607 -33.980 1.00 65.85 201 ALA B O 1
ATOM 5564 N N . TYR B 1 202 ? 1.381 -8.480 -33.869 1.00 65.63 202 TYR B N 1
ATOM 5565 C CA . TYR B 1 202 ? 1.321 -8.238 -35.303 1.00 66.62 202 TYR B CA 1
ATOM 5566 C C . TYR B 1 202 ? 2.656 -7.692 -35.786 1.00 67.57 202 TYR B C 1
ATOM 5567 O O . TYR B 1 202 ? 3.363 -7.000 -35.049 1.00 67.27 202 TYR B O 1
ATOM 5576 N N . ASP B 1 203 ? 2.992 -8.005 -37.034 1.00 69.65 203 ASP B N 1
ATOM 5577 C CA . ASP B 1 203 ? 4.231 -7.512 -37.619 1.00 69.44 203 ASP B CA 1
ATOM 5578 C C . ASP B 1 203 ? 4.153 -6.002 -37.816 1.00 68.58 203 ASP B C 1
ATOM 5579 O O . ASP B 1 203 ? 3.109 -5.464 -38.196 1.00 68.51 203 ASP B O 1
ATOM 5584 N N . LEU B 1 204 ? 5.266 -5.317 -37.544 1.00 69.62 204 LEU B N 1
ATOM 5585 C CA . LEU B 1 204 ? 5.289 -3.859 -37.631 1.00 68.50 204 LEU B CA 1
ATOM 5586 C C . LEU B 1 204 ? 5.014 -3.385 -39.054 1.00 68.71 204 LEU B C 1
ATOM 5587 O O . LEU B 1 204 ? 4.084 -2.607 -39.297 1.00 69.05 204 LEU B O 1
ATOM 5592 N N . LYS B 1 205 ? 5.825 -3.839 -40.011 1.00 67.73 205 LYS B N 1
ATOM 5593 C CA . LYS B 1 205 ? 5.669 -3.395 -41.392 1.00 68.01 205 LYS B CA 1
ATOM 5594 C C . LYS B 1 205 ? 4.510 -4.098 -42.091 1.00 70.21 205 LYS B C 1
ATOM 5595 O O . LYS B 1 205 ? 3.814 -3.486 -42.908 1.00 72.98 205 LYS B O 1
ATOM 5597 N N . SER B 1 206 ? 4.287 -5.377 -41.785 1.00 65.12 206 SER B N 1
ATOM 5598 C CA . SER B 1 206 ? 3.286 -6.166 -42.493 1.00 68.39 206 SER B CA 1
ATOM 5599 C C . SER B 1 206 ? 1.888 -5.994 -41.910 1.00 67.69 206 SER B C 1
ATOM 5600 O O . SER B 1 206 ? 0.916 -5.864 -42.663 1.00 71.15 206 SER B O 1
ATOM 5602 N N . GLY B 1 207 ? 1.766 -5.997 -40.586 1.00 69.06 207 GLY B N 1
ATOM 5603 C CA . GLY B 1 207 ? 0.468 -6.031 -39.947 1.00 68.49 207 GLY B CA 1
ATOM 5604 C C . GLY B 1 207 ? -0.157 -7.402 -39.848 1.00 68.99 207 GLY B C 1
ATOM 5605 O O . GLY B 1 207 ? -1.316 -7.509 -39.434 1.00 68.22 207 GLY B O 1
ATOM 5606 N N . LYS B 1 208 ? 0.575 -8.455 -40.203 1.00 68.54 208 LYS B N 1
ATOM 5607 C CA . LYS B 1 208 ? 0.047 -9.811 -40.182 1.00 68.98 208 LYS B CA 1
ATOM 5608 C C . LYS B 1 208 ? 0.186 -10.401 -38.786 1.00 68.63 208 LYS B C 1
ATOM 5609 O O . LYS B 1 208 ? 1.169 -10.145 -38.085 1.00 68.58 208 LYS B O 1
ATOM 5611 N N . LYS B 1 209 ? -0.808 -11.190 -38.386 1.00 66.74 209 LYS B N 1
ATOM 5612 C CA . LYS B 1 209 ? -0.806 -11.777 -37.054 1.00 66.39 209 LYS B CA 1
ATOM 5613 C C . LYS B 1 209 ? 0.326 -12.788 -36.925 1.00 68.07 209 LYS B C 1
ATOM 5614 O O . LYS B 1 209 ? 0.476 -13.681 -37.765 1.00 69.21 209 LYS B O 1
ATOM 5620 N N . VAL B 1 210 ? 1.129 -12.641 -35.872 1.00 66.63 210 VAL B N 1
ATOM 5621 C CA . VAL B 1 210 ? 2.252 -13.536 -35.616 1.00 67.97 210 VAL B CA 1
ATOM 5622 C C . VAL B 1 210 ? 1.848 -14.548 -34.552 1.00 68.61 210 VAL B C 1
ATOM 5623 O O . VAL B 1 210 ? 1.901 -15.761 -34.783 1.00 69.93 210 VAL B O 1
ATOM 5627 N N . TRP B 1 211 ? 1.452 -14.060 -33.378 1.00 67.07 211 TRP B N 1
ATOM 5628 C CA . TRP B 1 211 ? 0.969 -14.939 -32.325 1.00 67.01 211 TRP B CA 1
ATOM 5629 C C . TRP B 1 211 ? -0.094 -14.212 -31.515 1.00 64.02 211 TRP B C 1
ATOM 5630 O O . TRP B 1 211 ? -0.130 -12.980 -31.459 1.00 61.90 211 TRP B O 1
ATOM 5641 N N . ARG B 1 212 ? -0.959 -15.000 -30.881 1.00 70.88 212 ARG B N 1
ATOM 5642 C CA . ARG B 1 212 ? -2.021 -14.486 -30.025 1.00 67.35 212 ARG B CA 1
ATOM 5643 C C . ARG B 1 212 ? -2.033 -15.302 -28.744 1.00 67.45 212 ARG B C 1
ATOM 5644 O O . ARG B 1 212 ? -2.290 -16.510 -28.777 1.00 69.84 212 ARG B O 1
ATOM 5652 N N . GLY B 1 213 ? -1.777 -14.641 -27.618 1.00 67.85 213 GLY B N 1
ATOM 5653 C CA . GLY B 1 213 ? -1.707 -15.330 -26.346 1.00 67.86 213 GLY B CA 1
ATOM 5654 C C . GLY B 1 213 ? -2.874 -15.051 -25.430 1.00 64.73 213 GLY B C 1
ATOM 5655 O O . GLY B 1 213 ? -2.985 -13.962 -24.859 1.00 61.21 213 GLY B O 1
ATOM 5656 N N . TYR B 1 214 ? -3.739 -16.044 -25.263 1.00 61.40 214 TYR B N 1
ATOM 5657 C CA . TYR B 1 214 ? -4.922 -15.859 -24.442 1.00 62.09 214 TYR B CA 1
ATOM 5658 C C . TYR B 1 214 ? -4.543 -15.850 -22.967 1.00 60.12 214 TYR B C 1
ATOM 5659 O O . TYR B 1 214 ? -3.525 -16.415 -22.560 1.00 60.21 214 TYR B O 1
ATOM 5668 N N . SER B 1 215 ? -5.333 -15.127 -22.173 1.00 62.94 215 SER B N 1
ATOM 5669 C CA . SER B 1 215 ? -5.161 -15.181 -20.727 1.00 62.90 215 SER B CA 1
ATOM 5670 C C . SER B 1 215 ? -5.774 -16.441 -20.133 1.00 67.04 215 SER B C 1
ATOM 5671 O O . SER B 1 215 ? -5.327 -16.909 -19.080 1.00 68.80 215 SER B O 1
ATOM 5674 N N . ILE B 1 216 ? -6.787 -17.001 -20.795 1.00 65.88 216 ILE B N 1
ATOM 5675 C CA . ILE B 1 216 ? -7.585 -18.098 -20.267 1.00 69.57 216 ILE B CA 1
ATOM 5676 C C . ILE B 1 216 ? -7.773 -19.135 -21.367 1.00 71.72 216 ILE B C 1
ATOM 5677 O O . ILE B 1 216 ? -7.845 -18.801 -22.554 1.00 70.45 216 ILE B O 1
ATOM 5682 N N . GLY B 1 217 ? -7.849 -20.404 -20.967 1.00 69.08 217 GLY B N 1
ATOM 5683 C CA . GLY B 1 217 ? -8.045 -21.487 -21.902 1.00 71.23 217 GLY B CA 1
ATOM 5684 C C . GLY B 1 217 ? -6.927 -22.511 -21.897 1.00 73.85 217 GLY B C 1
ATOM 5685 O O . GLY B 1 217 ? -6.037 -22.496 -21.041 1.00 74.55 217 GLY B O 1
ATOM 5686 N N . PRO B 1 218 ? -6.955 -23.425 -22.868 1.00 73.59 218 PRO B N 1
ATOM 5687 C CA . PRO B 1 218 ? -5.943 -24.489 -22.927 1.00 75.90 218 PRO B CA 1
ATOM 5688 C C . PRO B 1 218 ? -4.541 -23.943 -23.158 1.00 75.41 218 PRO B C 1
ATOM 5689 O O . PRO B 1 218 ? -4.333 -22.787 -23.533 1.00 73.34 218 PRO B O 1
ATOM 5693 N N . ASP B 1 219 ? -3.560 -24.821 -22.923 1.00 72.87 219 ASP B N 1
ATOM 5694 C CA . ASP B 1 219 ? -2.163 -24.399 -22.865 1.00 72.61 219 ASP B CA 1
ATOM 5695 C C . ASP B 1 219 ? -1.651 -23.894 -24.207 1.00 72.11 219 ASP B C 1
ATOM 5696 O O . ASP B 1 219 ? -0.787 -23.011 -24.243 1.00 71.21 219 ASP B O 1
ATOM 5701 N N . ASP B 1 220 ? -2.164 -24.426 -25.315 1.00 75.41 220 ASP B N 1
ATOM 5702 C CA . ASP B 1 220 ? -1.762 -23.895 -26.609 1.00 74.77 220 ASP B CA 1
ATOM 5703 C C . ASP B 1 220 ? -2.402 -22.538 -26.881 1.00 72.70 220 ASP B C 1
ATOM 5704 O O . ASP B 1 220 ? -1.918 -21.802 -27.747 1.00 72.20 220 ASP B O 1
ATOM 5709 N N . GLN B 1 221 ? -3.471 -22.190 -26.156 1.00 76.36 221 GLN B N 1
ATOM 5710 C CA . GLN B 1 221 ? -4.085 -20.876 -26.320 1.00 73.43 221 GLN B CA 1
ATOM 5711 C C . GLN B 1 221 ? -3.384 -19.813 -25.486 1.00 71.59 221 GLN B C 1
ATOM 5712 O O . GLN B 1 221 ? -3.305 -18.651 -25.898 1.00 68.98 221 GLN B O 1
ATOM 5718 N N . LEU B 1 222 ? -2.852 -20.198 -24.328 1.00 69.57 222 LEU B N 1
ATOM 5719 C CA . LEU B 1 222 ? -2.030 -19.295 -23.536 1.00 67.46 222 LEU B CA 1
ATOM 5720 C C . LEU B 1 222 ? -0.622 -19.147 -24.090 1.00 69.12 222 LEU B C 1
ATOM 5721 O O . LEU B 1 222 ? 0.054 -18.166 -23.765 1.00 66.30 222 LEU B O 1
ATOM 5726 N N . ILE B 1 223 ? -0.179 -20.091 -24.921 1.00 67.24 223 ILE B N 1
ATOM 5727 C CA . ILE B 1 223 ? 1.221 -20.218 -25.310 1.00 68.63 223 ILE B CA 1
ATOM 5728 C C . ILE B 1 223 ? 2.061 -20.273 -24.042 1.00 68.31 223 ILE B C 1
ATOM 5729 O O . ILE B 1 223 ? 2.851 -19.365 -23.759 1.00 66.47 223 ILE B O 1
ATOM 5734 N N . VAL B 1 224 ? 1.882 -21.341 -23.273 1.00 70.58 224 VAL B N 1
ATOM 5735 C CA . VAL B 1 224 ? 2.605 -21.567 -22.032 1.00 68.34 224 VAL B CA 1
ATOM 5736 C C . VAL B 1 224 ? 3.346 -22.887 -22.169 1.00 69.50 224 VAL B C 1
ATOM 5737 O O . VAL B 1 224 ? 2.864 -23.816 -22.825 1.00 71.91 224 VAL B O 1
ATOM 5741 N N . ASP B 1 225 ? 4.535 -22.947 -21.581 1.00 69.51 225 ASP B N 1
ATOM 5742 C CA . ASP B 1 225 ? 5.265 -24.196 -21.444 1.00 70.74 225 ASP B CA 1
ATOM 5743 C C . ASP B 1 225 ? 4.908 -24.798 -20.092 1.00 69.95 225 ASP B C 1
ATOM 5744 O O . ASP B 1 225 ? 5.265 -24.220 -19.055 1.00 66.98 225 ASP B O 1
ATOM 5749 N N . PRO B 1 226 ? 4.231 -25.944 -20.046 1.00 69.59 226 PRO B N 1
ATOM 5750 C CA . PRO B 1 226 ? 3.750 -26.453 -18.752 1.00 69.13 226 PRO B CA 1
ATOM 5751 C C . PRO B 1 226 ? 4.865 -26.809 -17.787 1.00 67.62 226 PRO B C 1
ATOM 5752 O O . PRO B 1 226 ? 4.665 -26.736 -16.568 1.00 66.08 226 PRO B O 1
ATOM 5756 N N . GLU B 1 227 ? 6.041 -27.179 -18.290 1.00 71.82 227 GLU B N 1
ATOM 5757 C CA . GLU B 1 227 ? 7.151 -27.583 -17.441 1.00 70.82 227 GLU B CA 1
ATOM 5758 C C . GLU B 1 227 ? 8.180 -26.482 -17.221 1.00 67.72 227 GLU B C 1
ATOM 5759 O O . GLU B 1 227 ? 9.007 -26.605 -16.311 1.00 66.46 227 GLU B O 1
ATOM 5761 N N . LYS B 1 228 ? 8.146 -25.406 -18.012 1.00 70.76 228 LYS B N 1
ATOM 5762 C CA . LYS B 1 228 ? 9.187 -24.389 -17.966 1.00 68.21 228 LYS B CA 1
ATOM 5763 C C . LYS B 1 228 ? 8.712 -23.013 -17.522 1.00 64.94 228 LYS B C 1
ATOM 5764 O O . LYS B 1 228 ? 9.543 -22.218 -17.071 1.00 62.33 228 LYS B O 1
ATOM 5766 N N . THR B 1 229 ? 7.422 -22.705 -17.627 1.00 69.33 229 THR B N 1
ATOM 5767 C CA . THR B 1 229 ? 6.896 -21.451 -17.104 1.00 66.03 229 THR B CA 1
ATOM 5768 C C . THR B 1 229 ? 6.554 -21.655 -15.637 1.00 64.68 229 THR B C 1
ATOM 5769 O O . THR B 1 229 ? 5.735 -22.516 -15.299 1.00 66.91 229 THR B O 1
ATOM 5773 N N . THR B 1 230 ? 7.175 -20.865 -14.771 1.00 67.80 230 THR B N 1
ATOM 5774 C CA . THR B 1 230 ? 7.049 -21.050 -13.337 1.00 67.20 230 THR B CA 1
ATOM 5775 C C . THR B 1 230 ? 6.152 -19.974 -12.744 1.00 65.24 230 THR B C 1
ATOM 5776 O O . THR B 1 230 ? 6.119 -18.834 -13.215 1.00 63.24 230 THR B O 1
ATOM 5778 N N . SER B 1 231 ? 5.420 -20.356 -11.703 1.00 65.41 231 SER B N 1
ATOM 5779 C CA . SER B 1 231 ? 4.689 -19.421 -10.863 1.00 64.57 231 SER B CA 1
ATOM 5780 C C . SER B 1 231 ? 5.055 -19.712 -9.418 1.00 65.38 231 SER B C 1
ATOM 5781 O O . SER B 1 231 ? 4.953 -20.859 -8.970 1.00 67.46 231 SER B O 1
ATOM 5783 N N . LEU B 1 232 ? 5.472 -18.672 -8.696 1.00 65.44 232 LEU B N 1
ATOM 5784 C CA . LEU B 1 232 ? 6.026 -18.819 -7.351 1.00 66.79 232 LEU B CA 1
ATOM 5785 C C . LEU B 1 232 ? 7.157 -19.847 -7.327 1.00 68.61 232 LEU B C 1
ATOM 5786 O O . LEU B 1 232 ? 7.258 -20.676 -6.420 1.00 71.43 232 LEU B O 1
ATOM 5791 N N . GLY B 1 233 ? 8.016 -19.790 -8.343 1.00 66.22 233 GLY B N 1
ATOM 5792 C CA . GLY B 1 233 ? 9.197 -20.630 -8.402 1.00 68.73 233 GLY B CA 1
ATOM 5793 C C . GLY B 1 233 ? 8.979 -22.013 -8.983 1.00 70.13 233 GLY B C 1
ATOM 5794 O O . GLY B 1 233 ? 9.900 -22.597 -9.562 1.00 71.66 233 GLY B O 1
ATOM 5795 N N . LYS B 1 234 ? 7.753 -22.554 -8.839 1.00 67.67 234 LYS B N 1
ATOM 5796 C CA . LYS B 1 234 ? 7.466 -23.910 -9.283 1.00 69.51 234 LYS B CA 1
ATOM 5797 C C . LYS B 1 234 ? 6.728 -23.907 -10.618 1.00 68.31 234 LYS B C 1
ATOM 5798 O O . LYS B 1 234 ? 5.945 -22.994 -10.901 1.00 66.77 234 LYS B O 1
ATOM 5800 N N . PRO B 1 235 ? 6.970 -24.916 -11.457 1.00 66.36 235 PRO B N 1
ATOM 5801 C CA . PRO B 1 235 ? 6.276 -24.983 -12.750 1.00 67.38 235 PRO B CA 1
ATOM 5802 C C . PRO B 1 235 ? 4.773 -25.129 -12.565 1.00 68.92 235 PRO B C 1
ATOM 5803 O O . PRO B 1 235 ? 4.302 -25.786 -11.635 1.00 70.33 235 PRO B O 1
ATOM 5807 N N . ILE B 1 236 ? 4.016 -24.506 -13.471 1.00 65.60 236 ILE B N 1
ATOM 5808 C CA . ILE B 1 236 ? 2.563 -24.492 -13.334 1.00 67.41 236 ILE B CA 1
ATOM 5809 C C . ILE B 1 236 ? 1.929 -25.813 -13.749 1.00 71.16 236 ILE B C 1
ATOM 5810 O O . ILE B 1 236 ? 0.790 -26.093 -13.354 1.00 72.96 236 ILE B O 1
ATOM 5815 N N . GLY B 1 237 ? 2.626 -26.633 -14.530 1.00 67.03 237 GLY B N 1
ATOM 5816 C CA . GLY B 1 237 ? 2.087 -27.912 -14.942 1.00 70.50 237 GLY B CA 1
ATOM 5817 C C . GLY B 1 237 ? 1.159 -27.777 -16.133 1.00 72.34 237 GLY B C 1
ATOM 5818 O O . GLY B 1 237 ? 0.891 -26.689 -16.645 1.00 71.28 237 GLY B O 1
ATOM 5819 N N . LYS B 1 238 ? 0.657 -28.924 -16.583 1.00 67.67 238 LYS B N 1
ATOM 5820 C CA . LYS B 1 238 ? -0.232 -28.948 -17.734 1.00 68.06 238 LYS B CA 1
ATOM 5821 C C . LYS B 1 238 ? -1.634 -28.507 -17.337 1.00 67.63 238 LYS B C 1
ATOM 5822 O O . LYS B 1 238 ? -2.124 -28.846 -16.255 1.00 68.80 238 LYS B O 1
ATOM 5824 N N . ASP B 1 239 ? -2.278 -27.762 -18.233 1.00 70.73 239 ASP B N 1
ATOM 5825 C CA . ASP B 1 239 ? -3.627 -27.237 -18.034 1.00 70.96 239 ASP B CA 1
ATOM 5826 C C . ASP B 1 239 ? -3.759 -26.525 -16.687 1.00 69.91 239 ASP B C 1
ATOM 5827 O O . ASP B 1 239 ? -4.609 -26.847 -15.854 1.00 70.69 239 ASP B O 1
ATOM 5832 N N . SER B 1 240 ? -2.887 -25.536 -16.488 1.00 71.45 240 SER B N 1
ATOM 5833 C CA . SER B 1 240 ? -2.959 -24.720 -15.282 1.00 69.84 240 SER B CA 1
ATOM 5834 C C . SER B 1 240 ? -4.204 -23.844 -15.294 1.00 70.48 240 SER B C 1
ATOM 5835 O O . SER B 1 240 ? -4.816 -23.604 -14.246 1.00 70.51 240 SER B O 1
ATOM 5838 N N . SER B 1 241 ? -4.591 -23.357 -16.473 1.00 71.89 241 SER B N 1
ATOM 5839 C CA . SER B 1 241 ? -5.780 -22.519 -16.583 1.00 71.41 241 SER B CA 1
ATOM 5840 C C . SER B 1 241 ? -7.052 -23.340 -16.408 1.00 72.66 241 SER B C 1
ATOM 5841 O O . SER B 1 241 ? -7.936 -22.972 -15.627 1.00 72.85 241 SER B O 1
ATOM 5844 N N . LEU B 1 242 ? -7.165 -24.459 -17.132 1.00 71.07 242 LEU B N 1
ATOM 5845 C CA . LEU B 1 242 ? -8.423 -25.196 -17.178 1.00 73.01 242 LEU B CA 1
ATOM 5846 C C . LEU B 1 242 ? -8.711 -25.960 -15.893 1.00 74.82 242 LEU B C 1
ATOM 5847 O O . LEU B 1 242 ? -9.859 -26.360 -15.671 1.00 76.49 242 LEU B O 1
ATOM 5852 N N . LYS B 1 243 ? -7.704 -26.174 -15.043 1.00 75.34 243 LYS B N 1
ATOM 5853 C CA . LYS B 1 243 ? -7.945 -26.818 -13.758 1.00 76.45 243 LYS B CA 1
ATOM 5854 C C . LYS B 1 243 ? -8.718 -25.921 -12.803 1.00 76.07 243 LYS B C 1
ATOM 5855 O O . LYS B 1 243 ? -9.243 -26.410 -11.797 1.00 77.16 243 LYS B O 1
ATOM 5857 N N . THR B 1 244 ? -8.799 -24.626 -13.098 1.00 77.20 244 THR B N 1
ATOM 5858 C CA . THR B 1 244 ? -9.412 -23.644 -12.217 1.00 76.84 244 THR B CA 1
ATOM 5859 C C . THR B 1 244 ? -10.794 -23.199 -12.681 1.00 77.19 244 THR B C 1
ATOM 5860 O O . THR B 1 244 ? -11.372 -22.287 -12.082 1.00 76.97 244 THR B O 1
ATOM 5864 N N . TRP B 1 245 ? -11.335 -23.810 -13.732 1.00 80.98 245 TRP B N 1
ATOM 5865 C CA . TRP B 1 245 ? -12.608 -23.404 -14.309 1.00 82.22 245 TRP B CA 1
ATOM 5866 C C . TRP B 1 245 ? -13.594 -24.562 -14.292 1.00 87.06 245 TRP B C 1
ATOM 5867 O O . TRP B 1 245 ? -13.210 -25.721 -14.477 1.00 88.33 245 TRP B O 1
ATOM 5878 N N . GLU B 1 246 ? -14.867 -24.242 -14.069 1.00 84.60 246 GLU B N 1
ATOM 5879 C CA . GLU B 1 246 ? -15.922 -25.249 -14.056 1.00 88.05 246 GLU B CA 1
ATOM 5880 C C . GLU B 1 246 ? -16.375 -25.488 -15.490 1.00 90.13 246 GLU B C 1
ATOM 5881 O O . GLU B 1 246 ? -17.072 -24.655 -16.078 1.00 90.99 246 GLU B O 1
ATOM 5883 N N . GLY B 1 247 ? -15.980 -26.629 -16.052 1.00 94.75 247 GLY B N 1
ATOM 5884 C CA . GLY B 1 247 ? -16.373 -26.958 -17.413 1.00 96.58 247 GLY B CA 1
ATOM 5885 C C . GLY B 1 247 ? -15.715 -26.036 -18.422 1.00 93.15 247 GLY B C 1
ATOM 5886 O O . GLY B 1 247 ? -14.549 -25.648 -18.285 1.00 89.49 247 GLY B O 1
ATOM 5887 N N . ASP B 1 248 ? -16.481 -25.666 -19.449 1.00 95.76 248 ASP B N 1
ATOM 5888 C CA . ASP B 1 248 ? -16.014 -24.777 -20.505 1.00 93.19 248 ASP B CA 1
ATOM 5889 C C . ASP B 1 248 ? -16.400 -23.326 -20.243 1.00 91.47 248 ASP B C 1
ATOM 5890 O O . ASP B 1 248 ? -16.671 -22.572 -21.184 1.00 91.85 248 ASP B O 1
ATOM 5892 N N . GLN B 1 249 ? -16.425 -22.921 -18.972 1.00 91.65 249 GLN B N 1
ATOM 5893 C CA . GLN B 1 249 ? -16.680 -21.531 -18.619 1.00 89.94 249 GLN B CA 1
ATOM 5894 C C . GLN B 1 249 ? -15.483 -20.634 -18.895 1.00 84.95 249 GLN B C 1
ATOM 5895 O O . GLN B 1 249 ? -15.593 -19.414 -18.733 1.00 83.35 249 GLN B O 1
ATOM 5897 N N . TRP B 1 250 ? -14.348 -21.209 -19.301 1.00 85.89 250 TRP B N 1
ATOM 5898 C CA . TRP B 1 250 ? -13.200 -20.400 -19.689 1.00 82.55 250 TRP B CA 1
ATOM 5899 C C . TRP B 1 250 ? -13.443 -19.693 -21.016 1.00 81.63 250 TRP B C 1
ATOM 5900 O O . TRP B 1 250 ? -12.856 -18.635 -21.270 1.00 78.73 250 TRP B O 1
ATOM 5911 N N . LYS B 1 251 ? -14.299 -20.260 -21.871 1.00 84.25 251 LYS B N 1
ATOM 5912 C CA . LYS B 1 251 ? -14.706 -19.556 -23.081 1.00 85.62 251 LYS B CA 1
ATOM 5913 C C . LYS B 1 251 ? -15.509 -18.308 -22.743 1.00 86.15 251 LYS B C 1
ATOM 5914 O O . LYS B 1 251 ? -15.447 -17.312 -23.473 1.00 85.49 251 LYS B O 1
ATOM 5916 N N . THR B 1 252 ? -16.267 -18.349 -21.650 1.00 86.92 252 THR B N 1
ATOM 5917 C CA . THR B 1 252 ? -16.923 -17.177 -21.073 1.00 87.34 252 THR B CA 1
ATOM 5918 C C . THR B 1 252 ? -16.097 -16.586 -19.938 1.00 82.88 252 THR B C 1
ATOM 5919 O O . THR B 1 252 ? -16.644 -16.148 -18.923 1.00 83.76 252 THR B O 1
ATOM 5923 N N . GLY B 1 253 ? -14.774 -16.562 -20.087 1.00 83.91 253 GLY B N 1
ATOM 5924 C CA . GLY B 1 253 ? -13.904 -16.398 -18.939 1.00 81.06 253 GLY B CA 1
ATOM 5925 C C . GLY B 1 253 ? -13.366 -15.015 -18.630 1.00 77.91 253 GLY B C 1
ATOM 5926 O O . GLY B 1 253 ? -12.802 -14.815 -17.552 1.00 78.05 253 GLY B O 1
ATOM 5927 N N . GLY B 1 254 ? -13.521 -14.053 -19.532 1.00 77.46 254 GLY B N 1
ATOM 5928 C CA . GLY B 1 254 ? -13.028 -12.718 -19.224 1.00 74.87 254 GLY B CA 1
ATOM 5929 C C . GLY B 1 254 ? -11.515 -12.668 -19.323 1.00 71.11 254 GLY B C 1
ATOM 5930 O O . GLY B 1 254 ? -10.916 -13.158 -20.288 1.00 70.24 254 GLY B O 1
ATOM 5931 N N . GLY B 1 255 ? -10.886 -12.069 -18.311 1.00 71.53 255 GLY B N 1
ATOM 5932 C CA . GLY B 1 255 ? -9.447 -11.889 -18.297 1.00 69.49 255 GLY B CA 1
ATOM 5933 C C . GLY B 1 255 ? -8.915 -11.196 -19.533 1.00 66.35 255 GLY B C 1
ATOM 5934 O O . GLY B 1 255 ? -8.251 -11.825 -20.364 1.00 65.47 255 GLY B O 1
ATOM 5935 N N . CYS B 1 256 ? -9.151 -9.886 -19.623 1.00 67.14 256 CYS B N 1
ATOM 5936 C CA . CYS B 1 256 ? -8.709 -9.046 -20.726 1.00 65.39 256 CYS B CA 1
ATOM 5937 C C . CYS B 1 256 ? -7.595 -8.122 -20.241 1.00 63.40 256 CYS B C 1
ATOM 5938 O O . CYS B 1 256 ? -7.267 -8.072 -19.053 1.00 64.31 256 CYS B O 1
ATOM 5941 N N . THR B 1 257 ? -7.017 -7.360 -21.183 1.00 58.31 257 THR B N 1
ATOM 5942 C CA . THR B 1 257 ? -5.691 -6.751 -21.006 1.00 57.46 257 THR B CA 1
ATOM 5943 C C . THR B 1 257 ? -5.785 -5.352 -21.610 1.00 57.80 257 THR B C 1
ATOM 5944 O O . THR B 1 257 ? -5.289 -5.086 -22.707 1.00 57.48 257 THR B O 1
ATOM 5948 N N . TRP B 1 258 ? -6.442 -4.451 -20.881 1.00 55.19 258 TRP B N 1
ATOM 5949 C CA . TRP B 1 258 ? -6.684 -3.092 -21.344 1.00 55.90 258 TRP B CA 1
ATOM 5950 C C . TRP B 1 258 ? -5.795 -2.083 -20.630 1.00 56.95 258 TRP B C 1
ATOM 5951 O O . TRP B 1 258 ? -6.099 -0.886 -20.621 1.00 58.27 258 TRP B O 1
ATOM 5962 N N . GLY B 1 259 ? -4.704 -2.544 -20.036 1.00 48.54 259 GLY B N 1
ATOM 5963 C CA . GLY B 1 259 ? -3.752 -1.712 -19.336 1.00 49.81 259 GLY B CA 1
ATOM 5964 C C . GLY B 1 259 ? -2.523 -1.417 -20.168 1.00 49.32 259 GLY B C 1
ATOM 5965 O O . GLY B 1 259 ? -2.567 -1.397 -21.404 1.00 48.67 259 GLY B O 1
ATOM 5966 N N . TRP B 1 260 ? -1.409 -1.189 -19.484 1.00 44.20 260 TRP B N 1
ATOM 5967 C CA . TRP B 1 260 ? -0.158 -0.799 -20.115 1.00 43.22 260 TRP B CA 1
ATOM 5968 C C . TRP B 1 260 ? 0.773 -1.999 -20.243 1.00 42.12 260 TRP B C 1
ATOM 5969 O O . TRP B 1 260 ? 0.733 -2.929 -19.434 1.00 41.88 260 TRP B O 1
ATOM 5980 N N . PHE B 1 261 ? 1.618 -1.967 -21.271 1.00 44.98 261 PHE B N 1
ATOM 5981 C CA . PHE B 1 261 ? 2.594 -3.020 -21.512 1.00 44.28 261 PHE B CA 1
ATOM 5982 C C . PHE B 1 261 ? 3.998 -2.466 -21.318 1.00 46.88 261 PHE B C 1
ATOM 5983 O O . PHE B 1 261 ? 4.294 -1.338 -21.723 1.00 49.78 261 PHE B O 1
ATOM 5991 N N . SER B 1 262 ? 4.855 -3.261 -20.687 1.00 46.72 262 SER B N 1
ATOM 5992 C CA . SER B 1 262 ? 6.250 -2.912 -20.473 1.00 49.38 262 SER B CA 1
ATOM 5993 C C . SER B 1 262 ? 7.135 -3.942 -21.163 1.00 49.32 262 SER B C 1
ATOM 5994 O O . SER B 1 262 ? 6.675 -5.005 -21.590 1.00 47.33 262 SER B O 1
ATOM 5997 N N . TYR B 1 263 ? 8.422 -3.624 -21.266 1.00 49.80 263 TYR B N 1
ATOM 5998 C CA . TYR B 1 263 ? 9.344 -4.485 -21.989 1.00 50.91 263 TYR B CA 1
ATOM 5999 C C . TYR B 1 263 ? 10.750 -4.328 -21.430 1.00 52.54 263 TYR B C 1
ATOM 6000 O O . TYR B 1 263 ? 11.187 -3.214 -21.128 1.00 54.85 263 TYR B O 1
ATOM 6009 N N . ASP B 1 264 ? 11.444 -5.451 -21.291 1.00 60.37 264 ASP B N 1
ATOM 6010 C CA . ASP B 1 264 ? 12.847 -5.469 -20.879 1.00 61.56 264 ASP B CA 1
ATOM 6011 C C . ASP B 1 264 ? 13.674 -6.027 -22.028 1.00 64.22 264 ASP B C 1
ATOM 6012 O O . ASP B 1 264 ? 13.524 -7.212 -22.376 1.00 63.51 264 ASP B O 1
ATOM 6017 N N . PRO B 1 265 ? 14.548 -5.228 -22.647 1.00 62.69 265 PRO B N 1
ATOM 6018 C CA . PRO B 1 265 ? 15.338 -5.758 -23.770 1.00 64.78 265 PRO B CA 1
ATOM 6019 C C . PRO B 1 265 ? 16.404 -6.751 -23.345 1.00 64.20 265 PRO B C 1
ATOM 6020 O O . PRO B 1 265 ? 16.706 -7.677 -24.108 1.00 65.04 265 PRO B O 1
ATOM 6024 N N . LYS B 1 266 ? 16.982 -6.592 -22.152 1.00 66.56 266 LYS B N 1
ATOM 6025 C CA . LYS B 1 266 ? 18.034 -7.499 -21.708 1.00 66.27 266 LYS B CA 1
ATOM 6026 C C . LYS B 1 266 ? 17.505 -8.887 -21.370 1.00 64.08 266 LYS B C 1
ATOM 6027 O O . LYS B 1 266 ? 18.266 -9.858 -21.435 1.00 64.57 266 LYS B O 1
ATOM 6029 N N . LEU B 1 267 ? 16.225 -9.003 -21.016 1.00 64.92 267 LEU B N 1
ATOM 6030 C CA . LEU B 1 267 ? 15.628 -10.281 -20.660 1.00 62.84 267 LEU B CA 1
ATOM 6031 C C . LEU B 1 267 ? 14.694 -10.836 -21.726 1.00 63.78 267 LEU B C 1
ATOM 6032 O O . LEU B 1 267 ? 14.253 -11.984 -21.594 1.00 62.76 267 LEU B O 1
ATOM 6037 N N . ASP B 1 268 ? 14.384 -10.060 -22.768 1.00 61.84 268 ASP B N 1
ATOM 6038 C CA . ASP B 1 268 ? 13.468 -10.480 -23.831 1.00 63.32 268 ASP B CA 1
ATOM 6039 C C . ASP B 1 268 ? 12.110 -10.879 -23.254 1.00 60.58 268 ASP B C 1
ATOM 6040 O O . ASP B 1 268 ? 11.592 -11.968 -23.514 1.00 61.07 268 ASP B O 1
ATOM 6045 N N . LEU B 1 269 ? 11.533 -9.982 -22.457 1.00 60.55 269 LEU B N 1
ATOM 6046 C CA . LEU B 1 269 ? 10.272 -10.259 -21.783 1.00 56.96 269 LEU B CA 1
ATOM 6047 C C . LEU B 1 269 ? 9.370 -9.038 -21.839 1.00 55.89 269 LEU B C 1
ATOM 6048 O O . LEU B 1 269 ? 9.787 -7.935 -21.471 1.00 56.23 269 LEU B O 1
ATOM 6053 N N . MET B 1 270 ? 8.138 -9.240 -22.295 1.00 55.77 270 MET B N 1
ATOM 6054 C CA . MET B 1 270 ? 7.104 -8.216 -22.257 1.00 53.99 270 MET B CA 1
ATOM 6055 C C . MET B 1 270 ? 6.171 -8.502 -21.086 1.00 50.37 270 MET B C 1
ATOM 6056 O O . MET B 1 270 ? 5.800 -9.654 -20.840 1.00 49.34 270 MET B O 1
ATOM 6061 N N . TYR B 1 271 ? 5.819 -7.455 -20.344 1.00 50.78 271 TYR B N 1
ATOM 6062 C CA . TYR B 1 271 ? 5.061 -7.592 -19.107 1.00 48.89 271 TYR B CA 1
ATOM 6063 C C . TYR B 1 271 ? 3.721 -6.881 -19.228 1.00 48.59 271 TYR B C 1
ATOM 6064 O O . TYR B 1 271 ? 3.661 -5.732 -19.678 1.00 50.17 271 TYR B O 1
ATOM 6073 N N . TYR B 1 272 ? 2.652 -7.570 -18.830 1.00 51.02 272 TYR B N 1
ATOM 6074 C CA . TYR B 1 272 ? 1.316 -6.992 -18.786 1.00 51.25 272 TYR B CA 1
ATOM 6075 C C . TYR B 1 272 ? 0.521 -7.693 -17.690 1.00 51.42 272 TYR B C 1
ATOM 6076 O O . TYR B 1 272 ? 1.016 -8.605 -17.021 1.00 51.33 272 TYR B O 1
ATOM 6085 N N . GLY B 1 273 ? -0.712 -7.253 -17.504 1.00 52.22 273 GLY B N 1
ATOM 6086 C CA . GLY B 1 273 ? -1.605 -7.871 -16.534 1.00 53.67 273 GLY B CA 1
ATOM 6087 C C . GLY B 1 273 ? -2.949 -8.204 -17.136 1.00 54.03 273 GLY B C 1
ATOM 6088 O O . GLY B 1 273 ? -3.460 -7.479 -17.990 1.00 53.49 273 GLY B O 1
ATOM 6089 N N . SER B 1 274 ? -3.521 -9.319 -16.684 1.00 54.28 274 SER B N 1
ATOM 6090 C CA . SER B 1 274 ? -4.820 -9.776 -17.157 1.00 55.29 274 SER B CA 1
ATOM 6091 C C . SER B 1 274 ? -5.931 -9.287 -16.233 1.00 58.51 274 SER B C 1
ATOM 6092 O O . SER B 1 274 ? -5.734 -9.113 -15.028 1.00 60.96 274 SER B O 1
ATOM 6095 N N . GLY B 1 275 ? -7.109 -9.073 -16.814 1.00 60.62 275 GLY B N 1
ATOM 6096 C CA . GLY B 1 275 ? -8.232 -8.489 -16.111 1.00 63.73 275 GLY B CA 1
ATOM 6097 C C . GLY B 1 275 ? -9.123 -9.498 -15.416 1.00 67.17 275 GLY B C 1
ATOM 6098 O O . GLY B 1 275 ? -8.710 -10.608 -15.070 1.00 68.29 275 GLY B O 1
ATOM 6099 N N . ASN B 1 276 ? -10.383 -9.094 -15.221 1.00 72.33 276 ASN B N 1
ATOM 6100 C CA . ASN B 1 276 ? -11.337 -9.807 -14.387 1.00 76.24 276 ASN B CA 1
ATOM 6101 C C . ASN B 1 276 ? -11.857 -11.068 -15.076 1.00 75.94 276 ASN B C 1
ATOM 6102 O O . ASN B 1 276 ? -11.928 -11.131 -16.306 1.00 73.08 276 ASN B O 1
ATOM 6107 N N . PRO B 1 277 ? -12.237 -12.086 -14.292 1.00 77.48 277 PRO B N 1
ATOM 6108 C CA . PRO B 1 277 ? -12.827 -13.321 -14.845 1.00 78.01 277 PRO B CA 1
ATOM 6109 C C . PRO B 1 277 ? -14.283 -13.149 -15.272 1.00 78.23 277 PRO B C 1
ATOM 6110 O O . PRO B 1 277 ? -15.189 -13.836 -14.789 1.00 80.82 277 PRO B O 1
ATOM 6114 N N . SER B 1 278 ? -14.511 -12.210 -16.194 1.00 78.64 278 SER B N 1
ATOM 6115 C CA . SER B 1 278 ? -15.827 -11.918 -16.758 1.00 81.55 278 SER B CA 1
ATOM 6116 C C . SER B 1 278 ? -16.864 -11.564 -15.697 1.00 84.81 278 SER B C 1
ATOM 6117 O O . SER B 1 278 ? -16.822 -10.470 -15.124 1.00 84.24 278 SER B O 1
ATOM 6120 N N . THR B 1 279 ? -17.806 -12.474 -15.449 1.00 87.56 279 THR B N 1
ATOM 6121 C CA . THR B 1 279 ? -18.954 -12.168 -14.604 1.00 91.71 279 THR B CA 1
ATOM 6122 C C . THR B 1 279 ? -18.511 -11.757 -13.205 1.00 89.91 279 THR B C 1
ATOM 6123 O O . THR B 1 279 ? -17.528 -12.274 -12.668 1.00 87.63 279 THR B O 1
ATOM 6127 N N . TRP B 1 280 ? -19.246 -10.817 -12.615 1.00 95.50 280 TRP B N 1
ATOM 6128 C CA . TRP B 1 280 ? -18.937 -10.315 -11.283 1.00 94.77 280 TRP B CA 1
ATOM 6129 C C . TRP B 1 280 ? -19.549 -11.166 -10.178 1.00 97.90 280 TRP B C 1
ATOM 6130 O O . TRP B 1 280 ? -19.338 -10.868 -8.997 1.00 97.90 280 TRP B O 1
ATOM 6141 N N . ASN B 1 281 ? -20.295 -12.215 -10.529 1.00 95.09 281 ASN B N 1
ATOM 6142 C CA . ASN B 1 281 ? -20.839 -13.138 -9.544 1.00 98.34 281 ASN B CA 1
ATOM 6143 C C . ASN B 1 281 ? -19.910 -14.331 -9.402 1.00 95.41 281 ASN B C 1
ATOM 6144 O O . ASN B 1 281 ? -19.743 -15.094 -10.367 1.00 94.75 281 ASN B O 1
ATOM 6149 N N . PRO B 1 282 ? -19.292 -14.535 -8.234 1.00 94.82 282 PRO B N 1
ATOM 6150 C CA . PRO B 1 282 ? -18.273 -15.589 -8.110 1.00 92.92 282 PRO B CA 1
ATOM 6151 C C . PRO B 1 282 ? -18.838 -16.992 -7.979 1.00 95.79 282 PRO B C 1
ATOM 6152 O O . PRO B 1 282 ? -18.114 -17.956 -8.264 1.00 94.50 282 PRO B O 1
ATOM 6156 N N . LYS B 1 283 ? -20.097 -17.146 -7.566 1.00 94.53 283 LYS B N 1
ATOM 6157 C CA . LYS B 1 283 ? -20.633 -18.474 -7.296 1.00 98.15 283 LYS B CA 1
ATOM 6158 C C . LYS B 1 283 ? -20.987 -19.249 -8.558 1.00 99.43 283 LYS B C 1
ATOM 6159 O O . LYS B 1 283 ? -21.102 -20.478 -8.496 1.00 101.44 283 LYS B O 1
ATOM 6161 N N . GLN B 1 284 ? -21.154 -18.577 -9.700 1.00 101.97 284 GLN B N 1
ATOM 6162 C CA . GLN B 1 284 ? -21.286 -19.307 -10.957 1.00 102.78 284 GLN B CA 1
ATOM 6163 C C . GLN B 1 284 ? -19.965 -19.874 -11.460 1.00 98.09 284 GLN B C 1
ATOM 6164 O O . GLN B 1 284 ? -19.979 -20.823 -12.251 1.00 99.27 284 GLN B O 1
ATOM 6170 N N . ARG B 1 285 ? -18.828 -19.325 -11.027 1.00 96.41 285 ARG B N 1
ATOM 6171 C CA . ARG B 1 285 ? -17.519 -19.673 -11.578 1.00 93.08 285 ARG B CA 1
ATOM 6172 C C . ARG B 1 285 ? -16.567 -20.150 -10.484 1.00 93.71 285 ARG B C 1
ATOM 6173 O O . ARG B 1 285 ? -15.604 -19.451 -10.139 1.00 92.63 285 ARG B O 1
ATOM 6181 N N . PRO B 1 286 ? -16.803 -21.332 -9.917 1.00 87.78 286 PRO B N 1
ATOM 6182 C CA . PRO B 1 286 ? -15.942 -21.798 -8.826 1.00 88.36 286 PRO B CA 1
ATOM 6183 C C . PRO B 1 286 ? -14.555 -22.143 -9.344 1.00 87.21 286 PRO B C 1
ATOM 6184 O O . PRO B 1 286 ? -14.374 -22.528 -10.502 1.00 86.68 286 PRO B O 1
ATOM 6188 N N . GLY B 1 287 ? -13.572 -22.007 -8.467 1.00 84.19 287 GLY B N 1
ATOM 6189 C CA . GLY B 1 287 ? -12.182 -22.229 -8.809 1.00 80.72 287 GLY B CA 1
ATOM 6190 C C . GLY B 1 287 ? -11.400 -20.927 -8.881 1.00 77.39 287 GLY B C 1
ATOM 6191 O O . GLY B 1 287 ? -11.947 -19.825 -8.830 1.00 76.94 287 GLY B O 1
ATOM 6192 N N . ASP B 1 288 ? -10.079 -21.083 -9.008 1.00 77.11 288 ASP B N 1
ATOM 6193 C CA . ASP B 1 288 ? -9.180 -19.933 -9.018 1.00 75.09 288 ASP B CA 1
ATOM 6194 C C . ASP B 1 288 ? -9.332 -19.061 -10.259 1.00 74.65 288 ASP B C 1
ATOM 6195 O O . ASP B 1 288 ? -8.921 -17.895 -10.227 1.00 73.41 288 ASP B O 1
ATOM 6200 N N . ASN B 1 289 ? -9.898 -19.594 -11.344 1.00 77.68 289 ASN B N 1
ATOM 6201 C CA . ASN B 1 289 ? -10.156 -18.828 -12.567 1.00 76.35 289 ASN B CA 1
ATOM 6202 C C . ASN B 1 289 ? -8.859 -18.294 -13.177 1.00 74.71 289 ASN B C 1
ATOM 6203 O O . ASN B 1 289 ? -8.740 -17.113 -13.509 1.00 72.23 289 ASN B O 1
ATOM 6208 N N . LYS B 1 290 ? -7.878 -19.180 -13.327 1.00 72.50 290 LYS B N 1
ATOM 6209 C CA . LYS B 1 290 ? -6.618 -18.816 -13.959 1.00 70.33 290 LYS B CA 1
ATOM 6210 C C . LYS B 1 290 ? -6.772 -18.841 -15.476 1.00 67.93 290 LYS B C 1
ATOM 6211 O O . LYS B 1 290 ? -7.468 -19.700 -16.026 1.00 69.31 290 LYS B O 1
ATOM 6217 N N . TRP B 1 291 ? -6.126 -17.893 -16.155 1.00 69.79 291 TRP B N 1
ATOM 6218 C CA . TRP B 1 291 ? -5.239 -16.923 -15.519 1.00 66.59 291 TRP B CA 1
ATOM 6219 C C . TRP B 1 291 ? -5.797 -15.505 -15.565 1.00 63.40 291 TRP B C 1
ATOM 6220 O O . TRP B 1 291 ? -5.215 -14.619 -16.192 1.00 59.04 291 TRP B O 1
ATOM 6231 N N . SER B 1 292 ? -6.935 -15.303 -14.908 1.00 66.28 292 SER B N 1
ATOM 6232 C CA . SER B 1 292 ? -7.408 -13.960 -14.612 1.00 65.15 292 SER B CA 1
ATOM 6233 C C . SER B 1 292 ? -6.561 -13.334 -13.509 1.00 65.74 292 SER B C 1
ATOM 6234 O O . SER B 1 292 ? -5.978 -14.033 -12.677 1.00 67.87 292 SER B O 1
ATOM 6237 N N . MET B 1 293 ? -6.474 -12.001 -13.527 1.00 60.49 293 MET B N 1
ATOM 6238 C CA . MET B 1 293 ? -5.807 -11.249 -12.460 1.00 61.70 293 MET B CA 1
ATOM 6239 C C . MET B 1 293 ? -4.333 -11.629 -12.362 1.00 58.38 293 MET B C 1
ATOM 6240 O O . MET B 1 293 ? -3.791 -11.804 -11.269 1.00 59.55 293 MET B O 1
ATOM 6245 N N . THR B 1 294 ? -3.673 -11.749 -13.511 1.00 60.12 294 THR B N 1
ATOM 6246 C CA . THR B 1 294 ? -2.340 -12.327 -13.586 1.00 57.67 294 THR B CA 1
ATOM 6247 C C . THR B 1 294 ? -1.339 -11.320 -14.130 1.00 54.02 294 THR B C 1
ATOM 6248 O O . THR B 1 294 ? -1.582 -10.693 -15.166 1.00 52.19 294 THR B O 1
ATOM 6252 N N . ILE B 1 295 ? -0.219 -11.168 -13.424 1.00 54.65 295 ILE B N 1
ATOM 6253 C CA . ILE B 1 295 ? 0.964 -10.544 -14.005 1.00 52.06 295 ILE B CA 1
ATOM 6254 C C . ILE B 1 295 ? 1.553 -11.512 -15.021 1.00 50.37 295 ILE B C 1
ATOM 6255 O O . ILE B 1 295 ? 1.872 -12.660 -14.688 1.00 51.31 295 ILE B O 1
ATOM 6260 N N . TRP B 1 296 ? 1.694 -11.066 -16.263 1.00 51.46 296 TRP B N 1
ATOM 6261 C CA . TRP B 1 296 ? 2.196 -11.910 -17.336 1.00 51.43 296 TRP B CA 1
ATOM 6262 C C . TRP B 1 296 ? 3.595 -11.475 -17.751 1.00 51.05 296 TRP B C 1
ATOM 6263 O O . TRP B 1 296 ? 3.910 -10.281 -17.756 1.00 50.63 296 TRP B O 1
ATOM 6274 N N . ALA B 1 297 ? 4.430 -12.455 -18.095 1.00 50.05 297 ALA B N 1
ATOM 6275 C CA . ALA B 1 297 ? 5.786 -12.206 -18.587 1.00 50.85 297 ALA B CA 1
ATOM 6276 C C . ALA B 1 297 ? 6.013 -13.145 -19.767 1.00 53.78 297 ALA B C 1
ATOM 6277 O O . ALA B 1 297 ? 6.329 -14.322 -19.575 1.00 55.65 297 ALA B O 1
ATOM 6279 N N . ARG B 1 298 ? 5.857 -12.623 -20.979 1.00 51.08 298 ARG B N 1
ATOM 6280 C CA . ARG B 1 298 ? 5.923 -13.421 -22.192 1.00 55.58 298 ARG B CA 1
ATOM 6281 C C . ARG B 1 298 ? 7.115 -13.025 -23.050 1.00 58.68 298 ARG B C 1
ATOM 6282 O O . ARG B 1 298 ? 7.690 -11.943 -22.905 1.00 57.44 298 ARG B O 1
ATOM 6290 N N . ASN B 1 299 ? 7.477 -13.929 -23.955 1.00 55.88 299 ASN B N 1
ATOM 6291 C CA . ASN B 1 299 ? 8.436 -13.614 -25.001 1.00 59.34 299 ASN B CA 1
ATOM 6292 C C . ASN B 1 299 ? 7.745 -12.807 -26.100 1.00 61.66 299 ASN B C 1
ATOM 6293 O O . ASN B 1 299 ? 6.611 -13.115 -26.475 1.00 63.02 299 ASN B O 1
ATOM 6298 N N . PRO B 1 300 ? 8.395 -11.766 -26.626 1.00 60.26 300 PRO B N 1
ATOM 6299 C CA . PRO B 1 300 ? 7.727 -10.955 -27.657 1.00 61.47 300 PRO B CA 1
ATOM 6300 C C . PRO B 1 300 ? 7.607 -11.661 -28.995 1.00 62.64 300 PRO B C 1
ATOM 6301 O O . PRO B 1 300 ? 6.591 -11.499 -29.683 1.00 62.67 300 PRO B O 1
ATOM 6305 N N . ASP B 1 301 ? 8.614 -12.445 -29.389 1.00 60.96 301 ASP B N 1
ATOM 6306 C CA . ASP B 1 301 ? 8.595 -13.055 -30.715 1.00 61.60 301 ASP B CA 1
ATOM 6307 C C . ASP B 1 301 ? 7.702 -14.289 -30.764 1.00 62.59 301 ASP B C 1
ATOM 6308 O O . ASP B 1 301 ? 6.925 -14.457 -31.711 1.00 62.57 301 ASP B O 1
ATOM 6313 N N . THR B 1 302 ? 7.806 -15.163 -29.766 1.00 64.34 302 THR B N 1
ATOM 6314 C CA . THR B 1 302 ? 7.030 -16.397 -29.733 1.00 65.44 302 THR B CA 1
ATOM 6315 C C . THR B 1 302 ? 5.716 -16.253 -28.977 1.00 65.19 302 THR B C 1
ATOM 6316 O O . THR B 1 302 ? 4.684 -16.761 -29.429 1.00 65.87 302 THR B O 1
ATOM 6320 N N . GLY B 1 303 ? 5.728 -15.568 -27.838 1.00 64.42 303 GLY B N 1
ATOM 6321 C CA . GLY B 1 303 ? 4.581 -15.546 -26.962 1.00 64.13 303 GLY B CA 1
ATOM 6322 C C . GLY B 1 303 ? 4.692 -16.503 -25.800 1.00 63.89 303 GLY B C 1
ATOM 6323 O O . GLY B 1 303 ? 3.748 -16.605 -25.006 1.00 61.84 303 GLY B O 1
ATOM 6324 N N . MET B 1 304 ? 5.828 -17.182 -25.658 1.00 67.41 304 MET B N 1
ATOM 6325 C CA . MET B 1 304 ? 6.002 -18.155 -24.597 1.00 66.32 304 MET B CA 1
ATOM 6326 C C . MET B 1 304 ? 6.306 -17.424 -23.302 1.00 61.39 304 MET B C 1
ATOM 6327 O O . MET B 1 304 ? 7.121 -16.499 -23.270 1.00 59.22 304 MET B O 1
ATOM 6332 N N . ALA B 1 305 ? 5.645 -17.843 -22.229 1.00 62.93 305 ALA B N 1
ATOM 6333 C CA . ALA B 1 305 ? 5.676 -17.099 -20.981 1.00 57.68 305 ALA B CA 1
ATOM 6334 C C . ALA B 1 305 ? 6.844 -17.604 -20.148 1.00 58.13 305 ALA B C 1
ATOM 6335 O O . ALA B 1 305 ? 7.016 -18.811 -19.990 1.00 60.15 305 ALA B O 1
ATOM 6337 N N . LYS B 1 306 ? 7.671 -16.692 -19.648 1.00 60.33 306 LYS B N 1
ATOM 6338 C CA . LYS B 1 306 ? 8.716 -17.153 -18.743 1.00 59.65 306 LYS B CA 1
ATOM 6339 C C . LYS B 1 306 ? 8.143 -17.436 -17.361 1.00 57.69 306 LYS B C 1
ATOM 6340 O O . LYS B 1 306 ? 8.378 -18.506 -16.788 1.00 58.84 306 LYS B O 1
ATOM 6346 N N . TRP B 1 307 ? 7.362 -16.500 -16.828 1.00 60.27 307 TRP B N 1
ATOM 6347 C CA . TRP B 1 307 ? 6.704 -16.682 -15.544 1.00 59.28 307 TRP B CA 1
ATOM 6348 C C . TRP B 1 307 ? 5.386 -15.921 -15.549 1.00 58.25 307 TRP B C 1
ATOM 6349 O O . TRP B 1 307 ? 5.134 -15.073 -16.409 1.00 57.52 307 TRP B O 1
ATOM 6360 N N . VAL B 1 308 ? 4.554 -16.222 -14.549 1.00 56.07 308 VAL B N 1
ATOM 6361 C CA . VAL B 1 308 ? 3.271 -15.560 -14.339 1.00 55.91 308 VAL B CA 1
ATOM 6362 C C . VAL B 1 308 ? 2.986 -15.597 -12.846 1.00 57.03 308 VAL B C 1
ATOM 6363 O O . VAL B 1 308 ? 3.594 -16.362 -12.095 1.00 57.90 308 VAL B O 1
ATOM 6367 N N . TYR B 1 309 ? 2.049 -14.758 -12.415 1.00 52.99 309 TYR B N 1
ATOM 6368 C CA . TYR B 1 309 ? 1.647 -14.730 -11.011 1.00 55.40 309 TYR B CA 1
ATOM 6369 C C . TYR B 1 309 ? 0.258 -14.125 -10.929 1.00 57.36 309 TYR B C 1
ATOM 6370 O O . TYR B 1 309 ? 0.052 -12.989 -11.366 1.00 56.47 309 TYR B O 1
ATOM 6379 N N . GLN B 1 310 ? -0.687 -14.874 -10.368 1.00 54.72 310 GLN B N 1
ATOM 6380 C CA . GLN B 1 310 ? -2.051 -14.397 -10.191 1.00 57.56 310 GLN B CA 1
ATOM 6381 C C . GLN B 1 310 ? -2.151 -13.660 -8.862 1.00 59.26 310 GLN B C 1
ATOM 6382 O O . GLN B 1 310 ? -1.904 -14.244 -7.801 1.00 60.37 310 GLN B O 1
ATOM 6388 N N . MET B 1 311 ? -2.517 -12.381 -8.923 1.00 61.13 311 MET B N 1
ATOM 6389 C CA . MET B 1 311 ? -2.617 -11.580 -7.710 1.00 62.64 311 MET B CA 1
ATOM 6390 C C . MET B 1 311 ? -3.908 -11.862 -6.950 1.00 65.42 311 MET B C 1
ATOM 6391 O O . MET B 1 311 ? -3.888 -11.994 -5.721 1.00 66.45 311 MET B O 1
ATOM 6396 N N . THR B 1 312 ? -5.037 -11.960 -7.655 1.00 65.73 312 THR B N 1
ATOM 6397 C CA . THR B 1 312 ? -6.348 -12.146 -7.034 1.00 68.10 312 THR B CA 1
ATOM 6398 C C . THR B 1 312 ? -6.971 -13.440 -7.543 1.00 69.73 312 THR B C 1
ATOM 6399 O O . THR B 1 312 ? -7.727 -13.432 -8.527 1.00 70.99 312 THR B O 1
ATOM 6403 N N . PRO B 1 313 ? -6.687 -14.574 -6.902 1.00 69.86 313 PRO B N 1
ATOM 6404 C CA . PRO B 1 313 ? -7.313 -15.835 -7.321 1.00 71.71 313 PRO B CA 1
ATOM 6405 C C . PRO B 1 313 ? -8.781 -15.886 -6.923 1.00 73.75 313 PRO B C 1
ATOM 6406 O O . PRO B 1 313 ? -9.151 -15.530 -5.802 1.00 73.98 313 PRO B O 1
ATOM 6410 N N . HIS B 1 314 ? -9.613 -16.355 -7.857 1.00 77.00 314 HIS B N 1
ATOM 6411 C CA . HIS B 1 314 ? -11.066 -16.356 -7.706 1.00 78.70 314 HIS B CA 1
ATOM 6412 C C . HIS B 1 314 ? -11.564 -14.972 -7.308 1.00 78.26 314 HIS B C 1
ATOM 6413 O O . HIS B 1 314 ? -11.921 -14.742 -6.149 1.00 78.46 314 HIS B O 1
ATOM 6420 N N . ASP B 1 315 ? -11.586 -14.050 -8.266 1.00 84.11 315 ASP B N 1
ATOM 6421 C CA . ASP B 1 315 ? -11.984 -12.678 -7.985 1.00 83.56 315 ASP B CA 1
ATOM 6422 C C . ASP B 1 315 ? -13.454 -12.596 -7.595 1.00 84.70 315 ASP B C 1
ATOM 6423 O O . ASP B 1 315 ? -14.316 -13.231 -8.209 1.00 85.40 315 ASP B O 1
ATOM 6428 N N . GLU B 1 316 ? -13.737 -11.807 -6.560 1.00 85.28 316 GLU B N 1
ATOM 6429 C CA . GLU B 1 316 ? -15.102 -11.562 -6.122 1.00 86.19 316 GLU B CA 1
ATOM 6430 C C . GLU B 1 316 ? -15.500 -10.093 -6.201 1.00 85.54 316 GLU B C 1
ATOM 6431 O O . GLU B 1 316 ? -16.646 -9.761 -5.877 1.00 86.63 316 GLU B O 1
ATOM 6437 N N . TRP B 1 317 ? -14.592 -9.205 -6.629 1.00 86.81 317 TRP B N 1
ATOM 6438 C CA . TRP B 1 317 ? -14.846 -7.771 -6.554 1.00 85.86 317 TRP B CA 1
ATOM 6439 C C . TRP B 1 317 ? -14.413 -7.001 -7.802 1.00 85.03 317 TRP B C 1
ATOM 6440 O O . TRP B 1 317 ? -14.394 -5.763 -7.763 1.00 84.19 317 TRP B O 1
ATOM 6451 N N . ASP B 1 318 ? -14.072 -7.682 -8.900 1.00 85.69 318 ASP B N 1
ATOM 6452 C CA . ASP B 1 318 ? -13.612 -7.048 -10.141 1.00 84.27 318 ASP B CA 1
ATOM 6453 C C . ASP B 1 318 ? -12.413 -6.129 -9.886 1.00 83.89 318 ASP B C 1
ATOM 6454 O O . ASP B 1 318 ? -12.464 -4.914 -10.089 1.00 83.26 318 ASP B O 1
ATOM 6459 N N . PHE B 1 319 ? -11.323 -6.738 -9.423 1.00 74.81 319 PHE B N 1
ATOM 6460 C CA . PHE B 1 319 ? -10.079 -6.014 -9.157 1.00 73.30 319 PHE B CA 1
ATOM 6461 C C . PHE B 1 319 ? -9.100 -6.240 -10.310 1.00 73.12 319 PHE B C 1
ATOM 6462 O O . PHE B 1 319 ? -8.102 -6.952 -10.190 1.00 71.94 319 PHE B O 1
ATOM 6470 N N . ASP B 1 320 ? -9.416 -5.613 -11.446 1.00 76.83 320 ASP B N 1
ATOM 6471 C CA . ASP B 1 320 ? -8.716 -5.891 -12.698 1.00 72.42 320 ASP B CA 1
ATOM 6472 C C . ASP B 1 320 ? -7.214 -5.682 -12.540 1.00 71.19 320 ASP B C 1
ATOM 6473 O O . ASP B 1 320 ? -6.763 -4.602 -12.148 1.00 71.80 320 ASP B O 1
ATOM 6478 N N . GLY B 1 321 ? -6.440 -6.720 -12.852 1.00 64.39 321 GLY B N 1
ATOM 6479 C CA . GLY B 1 321 ? -5.000 -6.678 -12.685 1.00 62.41 321 GLY B CA 1
ATOM 6480 C C . GLY B 1 321 ? -4.224 -6.114 -13.858 1.00 58.05 321 GLY B C 1
ATOM 6481 O O . GLY B 1 321 ? -3.086 -6.522 -14.106 1.00 55.63 321 GLY B O 1
ATOM 6482 N N . ILE B 1 322 ? -4.821 -5.160 -14.577 1.00 58.87 322 ILE B N 1
ATOM 6483 C CA . ILE B 1 322 ? -4.239 -4.671 -15.826 1.00 55.50 322 ILE B CA 1
ATOM 6484 C C . ILE B 1 322 ? -3.183 -3.594 -15.639 1.00 56.44 322 ILE B C 1
ATOM 6485 O O . ILE B 1 322 ? -2.523 -3.223 -16.618 1.00 54.46 322 ILE B O 1
ATOM 6490 N N . ASN B 1 323 ? -3.001 -3.081 -14.423 1.00 51.32 323 ASN B N 1
ATOM 6491 C CA . ASN B 1 323 ? -2.187 -1.889 -14.223 1.00 52.60 323 ASN B CA 1
ATOM 6492 C C . ASN B 1 323 ? -0.742 -2.129 -14.661 1.00 51.20 323 ASN B C 1
ATOM 6493 O O . ASN B 1 323 ? -0.284 -3.265 -14.814 1.00 49.13 323 ASN B O 1
ATOM 6498 N N . GLU B 1 324 ? -0.029 -1.026 -14.878 1.00 48.88 324 GLU B N 1
ATOM 6499 C CA . GLU B 1 324 ? 1.296 -1.080 -15.480 1.00 48.38 324 GLU B CA 1
ATOM 6500 C C . GLU B 1 324 ? 2.285 -1.843 -14.604 1.00 48.69 324 GLU B C 1
ATOM 6501 O O . GLU B 1 324 ? 2.192 -1.851 -13.373 1.00 49.97 324 GLU B O 1
ATOM 6507 N N . MET B 1 325 ? 3.238 -2.497 -15.266 1.00 52.41 325 MET B N 1
ATOM 6508 C CA . MET B 1 325 ? 4.318 -3.234 -14.620 1.00 51.72 325 MET B CA 1
ATOM 6509 C C . MET B 1 325 ? 5.606 -2.447 -14.836 1.00 53.64 325 MET B C 1
ATOM 6510 O O . MET B 1 325 ? 6.155 -2.443 -15.943 1.00 53.10 325 MET B O 1
ATOM 6515 N N . ILE B 1 326 ? 6.093 -1.795 -13.785 1.00 50.40 326 ILE B N 1
ATOM 6516 C CA . ILE B 1 326 ? 7.205 -0.857 -13.890 1.00 52.46 326 ILE B CA 1
ATOM 6517 C C . ILE B 1 326 ? 8.510 -1.580 -13.574 1.00 51.23 326 ILE B C 1
ATOM 6518 O O . ILE B 1 326 ? 8.678 -2.131 -12.479 1.00 50.42 326 ILE B O 1
ATOM 6523 N N . LEU B 1 327 ? 9.428 -1.583 -14.540 1.00 53.70 327 LEU B N 1
ATOM 6524 C CA . LEU B 1 327 ? 10.688 -2.312 -14.435 1.00 52.43 327 LEU B CA 1
ATOM 6525 C C . LEU B 1 327 ? 11.775 -1.397 -13.879 1.00 54.75 327 LEU B C 1
ATOM 6526 O O . LEU B 1 327 ? 12.066 -0.346 -14.461 1.00 57.17 327 LEU B O 1
ATOM 6531 N N . THR B 1 328 ? 12.369 -1.792 -12.755 1.00 57.41 328 THR B N 1
ATOM 6532 C CA . THR B 1 328 ? 13.405 -1.008 -12.098 1.00 59.11 328 THR B CA 1
ATOM 6533 C C . THR B 1 328 ? 14.610 -1.892 -11.801 1.00 58.05 328 THR B C 1
ATOM 6534 O O . THR B 1 328 ? 14.502 -3.119 -11.723 1.00 56.00 328 THR B O 1
ATOM 6538 N N . ASP B 1 329 ? 15.766 -1.251 -11.641 1.00 59.29 329 ASP B N 1
ATOM 6539 C CA . ASP B 1 329 ? 16.988 -1.913 -11.184 1.00 58.99 329 ASP B CA 1
ATOM 6540 C C . ASP B 1 329 ? 17.374 -1.315 -9.833 1.00 60.10 329 ASP B C 1
ATOM 6541 O O . ASP B 1 329 ? 18.033 -0.272 -9.774 1.00 62.11 329 ASP B O 1
ATOM 6546 N N . GLN B 1 330 ? 16.972 -1.979 -8.753 1.00 63.89 330 GLN B N 1
ATOM 6547 C CA . GLN B 1 330 ? 17.213 -1.518 -7.394 1.00 65.22 330 GLN B CA 1
ATOM 6548 C C . GLN B 1 330 ? 17.957 -2.590 -6.606 1.00 67.59 330 GLN B C 1
ATOM 6549 O O . GLN B 1 330 ? 18.099 -3.734 -7.044 1.00 66.79 330 GLN B O 1
ATOM 6555 N N . LYS B 1 331 ? 18.430 -2.205 -5.420 1.00 68.91 331 LYS B N 1
ATOM 6556 C CA . LYS B 1 331 ? 19.102 -3.120 -4.503 1.00 73.06 331 LYS B CA 1
ATOM 6557 C C . LYS B 1 331 ? 18.088 -3.650 -3.494 1.00 72.65 331 LYS B C 1
ATOM 6558 O O . LYS B 1 331 ? 17.626 -2.910 -2.619 1.00 73.77 331 LYS B O 1
ATOM 6560 N N . PHE B 1 332 ? 17.755 -4.932 -3.612 1.00 79.80 332 PHE B N 1
ATOM 6561 C CA . PHE B 1 332 ? 16.869 -5.624 -2.685 1.00 79.92 332 PHE B CA 1
ATOM 6562 C C . PHE B 1 332 ? 17.680 -6.618 -1.864 1.00 84.67 332 PHE B C 1
ATOM 6563 O O . PHE B 1 332 ? 18.382 -7.465 -2.427 1.00 85.33 332 PHE B O 1
ATOM 6571 N N . ASP B 1 333 ? 17.583 -6.505 -0.536 1.00 81.68 333 ASP B N 1
ATOM 6572 C CA . ASP B 1 333 ? 18.305 -7.383 0.390 1.00 86.96 333 ASP B CA 1
ATOM 6573 C C . ASP B 1 333 ? 19.813 -7.314 0.162 1.00 91.07 333 ASP B C 1
ATOM 6574 O O . ASP B 1 333 ? 20.528 -8.308 0.303 1.00 94.37 333 ASP B O 1
ATOM 6579 N N . GLY B 1 334 ? 20.302 -6.126 -0.195 1.00 86.97 334 GLY B N 1
ATOM 6580 C CA . GLY B 1 334 ? 21.715 -5.908 -0.412 1.00 91.23 334 GLY B CA 1
ATOM 6581 C C . GLY B 1 334 ? 22.234 -6.311 -1.774 1.00 89.07 334 GLY B C 1
ATOM 6582 O O . GLY B 1 334 ? 23.412 -6.066 -2.064 1.00 92.63 334 GLY B O 1
ATOM 6583 N N . LYS B 1 335 ? 21.406 -6.920 -2.619 1.00 85.76 335 LYS B N 1
ATOM 6584 C CA . LYS B 1 335 ? 21.813 -7.356 -3.948 1.00 83.74 335 LYS B CA 1
ATOM 6585 C C . LYS B 1 335 ? 21.005 -6.610 -4.999 1.00 77.92 335 LYS B C 1
ATOM 6586 O O . LYS B 1 335 ? 19.773 -6.559 -4.920 1.00 74.03 335 LYS B O 1
ATOM 6588 N N . ASP B 1 336 ? 21.699 -6.031 -5.978 1.00 77.58 336 ASP B N 1
ATOM 6589 C CA . ASP B 1 336 ? 21.028 -5.358 -7.083 1.00 72.56 336 ASP B CA 1
ATOM 6590 C C . ASP B 1 336 ? 20.339 -6.395 -7.962 1.00 68.73 336 ASP B C 1
ATOM 6591 O O . ASP B 1 336 ? 20.981 -7.336 -8.441 1.00 70.23 336 ASP B O 1
ATOM 6593 N N . ARG B 1 337 ? 19.035 -6.225 -8.175 1.00 73.12 337 ARG B N 1
ATOM 6594 C CA . ARG B 1 337 ? 18.230 -7.229 -8.852 1.00 69.80 337 ARG B CA 1
ATOM 6595 C C . ARG B 1 337 ? 17.254 -6.590 -9.830 1.00 65.42 337 ARG B C 1
ATOM 6596 O O . ARG B 1 337 ? 16.725 -5.501 -9.559 1.00 65.07 337 ARG B O 1
ATOM 6604 N N . PRO B 1 338 ? 17.003 -7.234 -10.971 1.00 65.54 338 PRO B N 1
ATOM 6605 C CA . PRO B 1 338 ? 15.955 -6.751 -11.885 1.00 63.70 338 PRO B CA 1
ATOM 6606 C C . PRO B 1 338 ? 14.587 -6.887 -11.232 1.00 62.23 338 PRO B C 1
ATOM 6607 O O . PRO B 1 338 ? 14.173 -7.983 -10.847 1.00 60.79 338 PRO B O 1
ATOM 6611 N N . LEU B 1 339 ? 13.889 -5.763 -11.107 1.00 58.39 339 LEU B N 1
ATOM 6612 C CA . LEU B 1 339 ? 12.659 -5.675 -10.339 1.00 58.06 339 LEU B CA 1
ATOM 6613 C C . LEU B 1 339 ? 11.470 -5.373 -11.240 1.00 57.60 339 LEU B C 1
ATOM 6614 O O . LEU B 1 339 ? 11.614 -4.900 -12.372 1.00 57.97 339 LEU B O 1
ATOM 6619 N N . LEU B 1 340 ? 10.284 -5.666 -10.714 1.00 56.01 340 LEU B N 1
ATOM 6620 C CA . LEU B 1 340 ? 9.024 -5.258 -11.322 1.00 56.16 340 LEU B CA 1
ATOM 6621 C C . LEU B 1 340 ? 8.101 -4.825 -10.198 1.00 58.37 340 LEU B C 1
ATOM 6622 O O . LEU B 1 340 ? 7.844 -5.602 -9.273 1.00 58.20 340 LEU B O 1
ATOM 6627 N N . THR B 1 341 ? 7.597 -3.598 -10.278 1.00 53.37 341 THR B N 1
ATOM 6628 C CA . THR B 1 341 ? 6.731 -3.047 -9.247 1.00 55.47 341 THR B CA 1
ATOM 6629 C C . THR B 1 341 ? 5.362 -2.789 -9.851 1.00 55.81 341 THR B C 1
ATOM 6630 O O . THR B 1 341 ? 5.256 -2.243 -10.955 1.00 55.85 341 THR B O 1
ATOM 6634 N N . HIS B 1 342 ? 4.321 -3.178 -9.125 1.00 51.55 342 HIS B N 1
ATOM 6635 C CA . HIS B 1 342 ? 2.967 -3.154 -9.649 1.00 51.68 342 HIS B CA 1
ATOM 6636 C C . HIS B 1 342 ? 2.019 -2.706 -8.552 1.00 52.91 342 HIS B C 1
ATOM 6637 O O . HIS B 1 342 ? 2.125 -3.150 -7.406 1.00 53.96 342 HIS B O 1
ATOM 6644 N N . PHE B 1 343 ? 1.094 -1.827 -8.913 1.00 54.36 343 PHE B N 1
ATOM 6645 C CA . PHE B 1 343 ? 0.071 -1.330 -8.002 1.00 54.15 343 PHE B CA 1
ATOM 6646 C C . PHE B 1 343 ? -1.266 -1.856 -8.508 1.00 54.06 343 PHE B C 1
ATOM 6647 O O . PHE B 1 343 ? -1.895 -1.263 -9.385 1.00 53.44 343 PHE B O 1
ATOM 6655 N N . ASP B 1 344 ? -1.691 -2.984 -7.951 1.00 59.64 344 ASP B N 1
ATOM 6656 C CA . ASP B 1 344 ? -2.934 -3.583 -8.391 1.00 60.08 344 ASP B CA 1
ATOM 6657 C C . ASP B 1 344 ? -4.119 -2.794 -7.850 1.00 60.26 344 ASP B C 1
ATOM 6658 O O . ASP B 1 344 ? -4.008 -2.027 -6.889 1.00 59.43 344 ASP B O 1
ATOM 6663 N N . ARG B 1 345 ? -5.271 -2.990 -8.488 1.00 64.67 345 ARG B N 1
ATOM 6664 C CA . ARG B 1 345 ? -6.490 -2.382 -7.984 1.00 65.15 345 ARG B CA 1
ATOM 6665 C C . ARG B 1 345 ? -6.917 -2.985 -6.652 1.00 65.60 345 ARG B C 1
ATOM 6666 O O . ARG B 1 345 ? -7.566 -2.300 -5.858 1.00 65.16 345 ARG B O 1
ATOM 6674 N N . ASN B 1 346 ? -6.520 -4.226 -6.361 1.00 65.39 346 ASN B N 1
ATOM 6675 C CA . ASN B 1 346 ? -6.937 -4.852 -5.111 1.00 65.95 346 ASN B CA 1
ATOM 6676 C C . ASN B 1 346 ? -6.390 -4.136 -3.884 1.00 64.74 346 ASN B C 1
ATOM 6677 O O . ASN B 1 346 ? -6.869 -4.393 -2.774 1.00 65.24 346 ASN B O 1
ATOM 6682 N N . GLY B 1 347 ? -5.414 -3.248 -4.051 1.00 64.50 347 GLY B N 1
ATOM 6683 C CA . GLY B 1 347 ? -4.886 -2.467 -2.955 1.00 63.42 347 GLY B CA 1
ATOM 6684 C C . GLY B 1 347 ? -3.497 -2.840 -2.495 1.00 63.69 347 GLY B C 1
ATOM 6685 O O . GLY B 1 347 ? -3.038 -2.302 -1.481 1.00 63.21 347 GLY B O 1
ATOM 6686 N N . PHE B 1 348 ? -2.811 -3.732 -3.201 1.00 61.00 348 PHE B N 1
ATOM 6687 C CA . PHE B 1 348 ? -1.501 -4.219 -2.796 1.00 61.56 348 PHE B CA 1
ATOM 6688 C C . PHE B 1 348 ? -0.444 -3.759 -3.790 1.00 61.03 348 PHE B C 1
ATOM 6689 O O . PHE B 1 348 ? -0.629 -3.887 -5.005 1.00 61.33 348 PHE B O 1
ATOM 6697 N N . GLY B 1 349 ? 0.656 -3.222 -3.270 1.00 61.03 349 GLY B N 1
ATOM 6698 C CA . GLY B 1 349 ? 1.787 -2.859 -4.098 1.00 60.69 349 GLY B CA 1
ATOM 6699 C C . GLY B 1 349 ? 2.762 -4.010 -4.223 1.00 61.02 349 GLY B C 1
ATOM 6700 O O . GLY B 1 349 ? 3.516 -4.300 -3.289 1.00 61.12 349 GLY B O 1
ATOM 6701 N N . TYR B 1 350 ? 2.753 -4.677 -5.372 1.00 59.98 350 TYR B N 1
ATOM 6702 C CA . TYR B 1 350 ? 3.555 -5.874 -5.574 1.00 58.85 350 TYR B CA 1
ATOM 6703 C C . TYR B 1 350 ? 4.951 -5.510 -6.059 1.00 57.86 350 TYR B C 1
ATOM 6704 O O . TYR B 1 350 ? 5.119 -4.629 -6.908 1.00 57.87 350 TYR B O 1
ATOM 6713 N N . THR B 1 351 ? 5.952 -6.198 -5.513 1.00 61.24 351 THR B N 1
ATOM 6714 C CA . THR B 1 351 ? 7.330 -6.087 -5.975 1.00 60.01 351 THR B CA 1
ATOM 6715 C C . THR B 1 351 ? 7.824 -7.484 -6.312 1.00 57.55 351 THR B C 1
ATOM 6716 O O . THR B 1 351 ? 7.830 -8.367 -5.448 1.00 57.74 351 THR B O 1
ATOM 6720 N N . LEU B 1 352 ? 8.236 -7.682 -7.561 1.00 59.76 352 LEU B N 1
ATOM 6721 C CA . LEU B 1 352 ? 8.566 -9.002 -8.076 1.00 57.32 352 LEU B CA 1
ATOM 6722 C C . LEU B 1 352 ? 9.895 -8.971 -8.814 1.00 56.11 352 LEU B C 1
ATOM 6723 O O . LEU B 1 352 ? 10.301 -7.939 -9.356 1.00 56.71 352 LEU B O 1
ATOM 6728 N N . ASP B 1 353 ? 10.572 -10.118 -8.824 1.00 59.91 353 ASP B N 1
ATOM 6729 C CA . ASP B 1 353 ? 11.689 -10.328 -9.735 1.00 59.61 353 ASP B CA 1
ATOM 6730 C C . ASP B 1 353 ? 11.129 -10.541 -11.136 1.00 57.57 353 ASP B C 1
ATOM 6731 O O . ASP B 1 353 ? 10.364 -11.483 -11.367 1.00 56.76 353 ASP B O 1
ATOM 6736 N N . ARG B 1 354 ? 11.497 -9.666 -12.068 1.00 54.75 354 ARG B N 1
ATOM 6737 C CA . ARG B 1 354 ? 10.948 -9.752 -13.415 1.00 53.93 354 ARG B CA 1
ATOM 6738 C C . ARG B 1 354 ? 11.624 -10.823 -14.262 1.00 53.86 354 ARG B C 1
ATOM 6739 O O . ARG B 1 354 ? 11.226 -11.019 -15.416 1.00 53.73 354 ARG B O 1
ATOM 6747 N N . ALA B 1 355 ? 12.626 -11.517 -13.725 1.00 57.86 355 ALA B N 1
ATOM 6748 C CA . ALA B 1 355 ? 13.260 -12.642 -14.401 1.00 58.90 355 ALA B CA 1
ATOM 6749 C C . ALA B 1 355 ? 12.710 -13.984 -13.931 1.00 59.30 355 ALA B C 1
ATOM 6750 O O . ALA B 1 355 ? 12.364 -14.837 -14.754 1.00 59.43 355 ALA B O 1
ATOM 6752 N N . THR B 1 356 ? 12.621 -14.186 -12.617 1.00 58.04 356 THR B N 1
ATOM 6753 C CA . THR B 1 356 ? 12.141 -15.439 -12.045 1.00 59.17 356 THR B CA 1
ATOM 6754 C C . THR B 1 356 ? 10.635 -15.437 -11.804 1.00 57.21 356 THR B C 1
ATOM 6755 O O . THR B 1 356 ? 9.978 -16.467 -11.991 1.00 57.61 356 THR B O 1
ATOM 6759 N N . GLY B 1 357 ? 10.078 -14.304 -11.385 1.00 57.70 357 GLY B N 1
ATOM 6760 C CA . GLY B 1 357 ? 8.697 -14.219 -10.950 1.00 56.96 357 GLY B CA 1
ATOM 6761 C C . GLY B 1 357 ? 8.525 -14.266 -9.449 1.00 58.71 357 GLY B C 1
ATOM 6762 O O . GLY B 1 357 ? 7.385 -14.261 -8.968 1.00 58.92 357 GLY B O 1
ATOM 6763 N N . GLU B 1 358 ? 9.627 -14.315 -8.705 1.00 58.27 358 GLU B N 1
ATOM 6764 C CA . GLU B 1 358 ? 9.605 -14.293 -7.250 1.00 60.62 358 GLU B CA 1
ATOM 6765 C C . GLU B 1 358 ? 8.910 -13.046 -6.724 1.00 60.19 358 GLU B C 1
ATOM 6766 O O . GLU B 1 358 ? 9.314 -11.919 -7.022 1.00 59.40 358 GLU B O 1
ATOM 6772 N N . VAL B 1 359 ? 7.858 -13.248 -5.939 1.00 58.80 359 VAL B N 1
ATOM 6773 C CA . VAL B 1 359 ? 7.153 -12.143 -5.298 1.00 59.90 359 VAL B CA 1
ATOM 6774 C C . VAL B 1 359 ? 7.948 -11.759 -4.055 1.00 61.84 359 VAL B C 1
ATOM 6775 O O . VAL B 1 359 ? 7.984 -12.508 -3.075 1.00 63.94 359 VAL B O 1
ATOM 6779 N N . LEU B 1 360 ? 8.577 -10.585 -4.089 1.00 62.95 360 LEU B N 1
ATOM 6780 C CA . LEU B 1 360 ? 9.420 -10.121 -2.993 1.00 65.30 360 LEU B CA 1
ATOM 6781 C C . LEU B 1 360 ? 8.592 -9.394 -1.939 1.00 66.94 360 LEU B C 1
ATOM 6782 O O . LEU B 1 360 ? 8.560 -9.797 -0.772 1.00 69.40 360 LEU B O 1
ATOM 6787 N N . VAL B 1 361 ? 7.923 -8.317 -2.340 1.00 60.54 361 VAL B N 1
ATOM 6788 C CA . VAL B 1 361 ? 7.080 -7.529 -1.454 1.00 62.17 361 VAL B CA 1
ATOM 6789 C C . VAL B 1 361 ? 5.671 -7.512 -2.027 1.00 61.67 361 VAL B C 1
ATOM 6790 O O . VAL B 1 361 ? 5.484 -7.371 -3.240 1.00 60.45 361 VAL B O 1
ATOM 6794 N N . ALA B 1 362 ? 4.677 -7.663 -1.146 1.00 62.12 362 ALA B N 1
ATOM 6795 C CA . ALA B 1 362 ? 3.264 -7.580 -1.514 1.00 62.82 362 ALA B CA 1
ATOM 6796 C C . ALA B 1 362 ? 2.559 -6.931 -0.324 1.00 63.90 362 ALA B C 1
ATOM 6797 O O . ALA B 1 362 ? 1.883 -7.590 0.470 1.00 64.71 362 ALA B O 1
ATOM 6799 N N . GLU B 1 363 ? 2.725 -5.618 -0.208 1.00 65.63 363 GLU B N 1
ATOM 6800 C CA . GLU B 1 363 ? 2.160 -4.835 0.877 1.00 65.72 363 GLU B CA 1
ATOM 6801 C C . GLU B 1 363 ? 1.103 -3.881 0.337 1.00 64.87 363 GLU B C 1
ATOM 6802 O O . GLU B 1 363 ? 1.072 -3.557 -0.853 1.00 64.50 363 GLU B O 1
ATOM 6808 N N . LYS B 1 364 ? 0.235 -3.428 1.236 1.00 64.86 364 LYS B N 1
ATOM 6809 C CA . LYS B 1 364 ? -0.849 -2.538 0.854 1.00 64.09 364 LYS B CA 1
ATOM 6810 C C . LYS B 1 364 ? -0.333 -1.114 0.693 1.00 63.63 364 LYS B C 1
ATOM 6811 O O . LYS B 1 364 ? 0.429 -0.615 1.527 1.00 65.60 364 LYS B O 1
ATOM 6817 N N . PHE B 1 365 ? -0.759 -0.456 -0.386 1.00 64.73 365 PHE B N 1
ATOM 6818 C CA . PHE B 1 365 ? -0.447 0.950 -0.606 1.00 63.94 365 PHE B CA 1
ATOM 6819 C C . PHE B 1 365 ? -1.635 1.856 -0.301 1.00 62.64 365 PHE B C 1
ATOM 6820 O O . PHE B 1 365 ? -1.653 3.017 -0.722 1.00 63.36 365 PHE B O 1
ATOM 6828 N N . ASP B 1 366 ? -2.626 1.337 0.413 1.00 66.08 366 ASP B N 1
ATOM 6829 C CA . ASP B 1 366 ? -3.651 2.116 1.094 1.00 66.34 366 ASP B CA 1
ATOM 6830 C C . ASP B 1 366 ? -3.917 1.444 2.434 1.00 66.66 366 ASP B C 1
ATOM 6831 O O . ASP B 1 366 ? -4.214 0.243 2.473 1.00 66.32 366 ASP B O 1
ATOM 6836 N N . PRO B 1 367 ? -3.781 2.157 3.556 1.00 67.39 367 PRO B N 1
ATOM 6837 C CA . PRO B 1 367 ? -4.040 1.522 4.858 1.00 68.28 367 PRO B CA 1
ATOM 6838 C C . PRO B 1 367 ? -5.503 1.170 5.085 1.00 68.15 367 PRO B C 1
ATOM 6839 O O . PRO B 1 367 ? -5.801 0.446 6.043 1.00 69.25 367 PRO B O 1
ATOM 6843 N N . VAL B 1 368 ? -6.419 1.648 4.234 1.00 66.13 368 VAL B N 1
ATOM 6844 C CA . VAL B 1 368 ? -7.844 1.380 4.406 1.00 66.63 368 VAL B CA 1
ATOM 6845 C C . VAL B 1 368 ? -8.306 0.126 3.675 1.00 66.23 368 VAL B C 1
ATOM 6846 O O . VAL B 1 368 ? -9.486 -0.237 3.779 1.00 67.76 368 VAL B O 1
ATOM 6848 N N . VAL B 1 369 ? -7.424 -0.538 2.923 1.00 66.67 369 VAL B N 1
ATOM 6849 C CA . VAL B 1 369 ? -7.798 -1.781 2.255 1.00 68.45 369 VAL B CA 1
ATOM 6850 C C . VAL B 1 369 ? -8.142 -2.839 3.292 1.00 69.31 369 VAL B C 1
ATOM 6851 O O . VAL B 1 369 ? -7.357 -3.113 4.210 1.00 68.58 369 VAL B O 1
ATOM 6855 N N . ASN B 1 370 ? -9.328 -3.440 3.156 1.00 68.19 370 ASN B N 1
ATOM 6856 C CA . ASN B 1 370 ? -9.817 -4.380 4.153 1.00 69.10 370 ASN B CA 1
ATOM 6857 C C . ASN B 1 370 ? -10.290 -5.715 3.589 1.00 72.66 370 ASN B C 1
ATOM 6858 O O . ASN B 1 370 ? -10.639 -6.602 4.376 1.00 73.71 370 ASN B O 1
ATOM 6863 N N . TRP B 1 371 ? -10.318 -5.890 2.264 1.00 64.74 371 TRP B N 1
ATOM 6864 C CA . TRP B 1 371 ? -10.846 -7.134 1.708 1.00 69.21 371 TRP B CA 1
ATOM 6865 C C . TRP B 1 371 ? -9.952 -8.325 2.028 1.00 70.40 371 TRP B C 1
ATOM 6866 O O . TRP B 1 371 ? -10.435 -9.462 2.087 1.00 73.84 371 TRP B O 1
ATOM 6877 N N . ALA B 1 372 ? -8.658 -8.093 2.238 1.00 70.37 372 ALA B N 1
ATOM 6878 C CA . ALA B 1 372 ? -7.729 -9.149 2.607 1.00 72.07 372 ALA B CA 1
ATOM 6879 C C . ALA B 1 372 ? -6.830 -8.653 3.728 1.00 68.75 372 ALA B C 1
ATOM 6880 O O . ALA B 1 372 ? -6.414 -7.491 3.728 1.00 65.63 372 ALA B O 1
ATOM 6882 N N . THR B 1 373 ? -6.537 -9.536 4.685 1.00 67.86 373 THR B N 1
ATOM 6883 C CA . THR B 1 373 ? -5.613 -9.181 5.757 1.00 65.97 373 THR B CA 1
ATOM 6884 C C . THR B 1 373 ? -4.218 -8.916 5.206 1.00 65.79 373 THR B C 1
ATOM 6885 O O . THR B 1 373 ? -3.613 -7.875 5.487 1.00 63.46 373 THR B O 1
ATOM 6889 N N . LYS B 1 374 ? -3.696 -9.846 4.413 1.00 66.21 374 LYS B N 1
ATOM 6890 C CA . LYS B 1 374 ? -2.404 -9.683 3.761 1.00 66.32 374 LYS B CA 1
ATOM 6891 C C . LYS B 1 374 ? -2.293 -10.727 2.657 1.00 69.48 374 LYS B C 1
ATOM 6892 O O . LYS B 1 374 ? -3.205 -11.528 2.438 1.00 72.25 374 LYS B O 1
ATOM 6894 N N . VAL B 1 375 ? -1.162 -10.706 1.959 1.00 66.18 375 VAL B N 1
ATOM 6895 C CA . VAL B 1 375 ? -0.797 -11.755 1.016 1.00 66.85 375 VAL B CA 1
ATOM 6896 C C . VAL B 1 375 ? 0.234 -12.645 1.695 1.00 70.09 375 VAL B C 1
ATOM 6897 O O . VAL B 1 375 ? 1.291 -12.167 2.125 1.00 70.95 375 VAL B O 1
ATOM 6901 N N . ASP B 1 376 ? -0.069 -13.937 1.794 1.00 70.32 376 ASP B N 1
ATOM 6902 C CA . ASP B 1 376 ? 0.805 -14.873 2.495 1.00 72.14 376 ASP B CA 1
ATOM 6903 C C . ASP B 1 376 ? 2.059 -15.109 1.665 1.00 71.69 376 ASP B C 1
ATOM 6904 O O . ASP B 1 376 ? 1.994 -15.687 0.576 1.00 73.26 376 ASP B O 1
ATOM 6906 N N . LEU B 1 377 ? 3.207 -14.658 2.173 1.00 76.02 377 LEU B N 1
ATOM 6907 C CA . LEU B 1 377 ? 4.479 -14.838 1.484 1.00 75.18 377 LEU B CA 1
ATOM 6908 C C . LEU B 1 377 ? 5.475 -15.636 2.317 1.00 76.86 377 LEU B C 1
ATOM 6909 O O . LEU B 1 377 ? 6.671 -15.641 2.013 1.00 76.78 377 LEU B O 1
ATOM 6914 N N . ASP B 1 378 ? 5.001 -16.317 3.358 1.00 75.68 378 ASP B N 1
ATOM 6915 C CA . ASP B 1 378 ? 5.804 -17.327 4.035 1.00 81.26 378 ASP B CA 1
ATOM 6916 C C . ASP B 1 378 ? 5.916 -18.556 3.142 1.00 83.29 378 ASP B C 1
ATOM 6917 O O . ASP B 1 378 ? 4.900 -19.124 2.728 1.00 82.18 378 ASP B O 1
ATOM 6919 N N . LYS B 1 379 ? 7.151 -18.960 2.834 1.00 86.10 379 LYS B N 1
ATOM 6920 C CA . LYS B 1 379 ? 7.372 -19.978 1.812 1.00 87.94 379 LYS B CA 1
ATOM 6921 C C . LYS B 1 379 ? 6.770 -21.325 2.187 1.00 91.66 379 LYS B C 1
ATOM 6922 O O . LYS B 1 379 ? 6.503 -22.139 1.296 1.00 92.33 379 LYS B O 1
ATOM 6924 N N . GLY B 1 380 ? 6.544 -21.581 3.473 1.00 94.52 380 GLY B N 1
ATOM 6925 C CA . GLY B 1 380 ? 5.923 -22.826 3.879 1.00 98.58 380 GLY B CA 1
ATOM 6926 C C . GLY B 1 380 ? 4.556 -22.641 4.504 1.00 96.54 380 GLY B C 1
ATOM 6927 O O . GLY B 1 380 ? 4.159 -23.409 5.386 1.00 100.83 380 GLY B O 1
ATOM 6928 N N . SER B 1 381 ? 3.826 -21.621 4.055 1.00 90.93 381 SER B N 1
ATOM 6929 C CA . SER B 1 381 ? 2.514 -21.305 4.603 1.00 88.94 381 SER B CA 1
ATOM 6930 C C . SER B 1 381 ? 1.375 -22.018 3.884 1.00 89.25 381 SER B C 1
ATOM 6931 O O . SER B 1 381 ? 0.225 -21.903 4.324 1.00 89.08 381 SER B O 1
ATOM 6933 N N . LYS B 1 382 ? 1.664 -22.711 2.778 1.00 88.77 382 LYS B N 1
ATOM 6934 C CA . LYS B 1 382 ? 0.697 -23.485 1.999 1.00 89.16 382 LYS B CA 1
ATOM 6935 C C . LYS B 1 382 ? -0.284 -22.596 1.238 1.00 83.62 382 LYS B C 1
ATOM 6936 O O . LYS B 1 382 ? -0.796 -22.995 0.186 1.00 83.09 382 LYS B O 1
ATOM 6938 N N . THR B 1 383 ? -0.558 -21.397 1.753 1.00 82.78 383 THR B N 1
ATOM 6939 C CA . THR B 1 383 ? -1.285 -20.367 1.020 1.00 77.69 383 THR B CA 1
ATOM 6940 C C . THR B 1 383 ? -0.346 -19.360 0.366 1.00 74.27 383 THR B C 1
ATOM 6941 O O . THR B 1 383 ? -0.749 -18.222 0.106 1.00 70.32 383 THR B O 1
ATOM 6945 N N . TYR B 1 384 ? 0.896 -19.764 0.104 1.00 76.40 384 TYR B N 1
ATOM 6946 C CA . TYR B 1 384 ? 1.934 -18.847 -0.351 1.00 72.94 384 TYR B CA 1
ATOM 6947 C C . TYR B 1 384 ? 1.531 -18.159 -1.650 1.00 70.29 384 TYR B C 1
ATOM 6948 O O . TYR B 1 384 ? 1.116 -18.811 -2.612 1.00 73.44 384 TYR B O 1
ATOM 6957 N N . GLY B 1 385 ? 1.642 -16.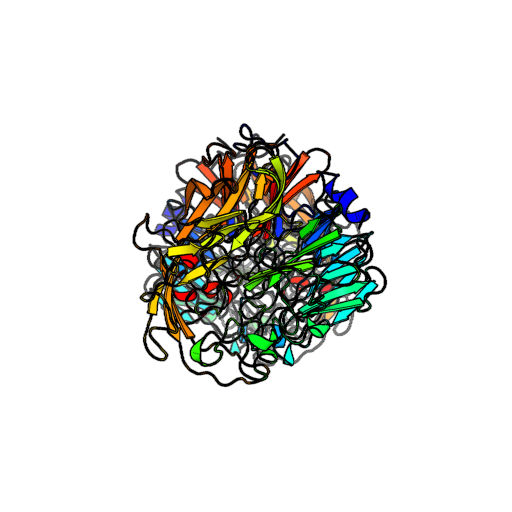831 -1.663 1.00 72.01 385 GLY B N 1
ATOM 6958 C CA . GLY B 1 385 ? 1.299 -16.026 -2.816 1.00 69.28 385 GLY B CA 1
ATOM 6959 C C . GLY B 1 385 ? -0.174 -15.727 -2.981 1.00 70.70 385 GLY B C 1
ATOM 6960 O O . GLY B 1 385 ? -0.547 -15.064 -3.958 1.00 68.20 385 GLY B O 1
ATOM 6961 N N . ARG B 1 386 ? -1.024 -16.192 -2.068 1.00 67.18 386 ARG B N 1
ATOM 6962 C CA . ARG B 1 386 ? -2.460 -15.974 -2.148 1.00 69.11 386 ARG B CA 1
ATOM 6963 C C . ARG B 1 386 ? -2.916 -15.020 -1.055 1.00 66.22 386 ARG B C 1
ATOM 6964 O O . ARG B 1 386 ? -2.490 -15.162 0.099 1.00 65.37 386 ARG B O 1
ATOM 6972 N N . PRO B 1 387 ? -3.762 -14.041 -1.373 1.00 69.82 387 PRO B N 1
ATOM 6973 C CA . PRO B 1 387 ? -4.301 -13.165 -0.324 1.00 67.11 387 PRO B CA 1
ATOM 6974 C C . PRO B 1 387 ? -5.314 -13.887 0.552 1.00 69.85 387 PRO B C 1
ATOM 6975 O O . PRO B 1 387 ? -6.133 -14.675 0.073 1.00 74.42 387 PRO B O 1
ATOM 6979 N N . LEU B 1 388 ? -5.243 -13.612 1.853 1.00 72.59 388 LEU B N 1
ATOM 6980 C CA . LEU B 1 388 ? -6.149 -14.202 2.839 1.00 73.57 388 LEU B CA 1
ATOM 6981 C C . LEU B 1 388 ? -7.461 -13.426 2.828 1.00 71.81 388 LEU B C 1
ATOM 6982 O O . LEU B 1 388 ? -7.560 -12.340 3.403 1.00 67.27 388 LEU B O 1
ATOM 6987 N N . VAL B 1 389 ? -8.473 -13.983 2.161 1.00 74.90 389 VAL B N 1
ATOM 6988 C CA . VAL B 1 389 ? -9.752 -13.299 2.005 1.00 74.14 389 VAL B CA 1
ATOM 6989 C C . VAL B 1 389 ? -10.441 -13.165 3.355 1.00 71.77 389 VAL B C 1
ATOM 6990 O O . VAL B 1 389 ? -10.558 -14.138 4.113 1.00 73.26 389 VAL B O 1
ATOM 6994 N N . VAL B 1 390 ? -10.898 -11.955 3.665 1.00 74.13 390 VAL B N 1
ATOM 6995 C CA . VAL B 1 390 ? -11.662 -11.712 4.883 1.00 75.35 390 VAL B CA 1
ATOM 6996 C C . VAL B 1 390 ? -13.089 -12.202 4.671 1.00 78.17 390 VAL B C 1
ATOM 6997 O O . VAL B 1 390 ? -13.712 -11.911 3.643 1.00 77.17 390 VAL B O 1
ATOM 7001 N N . SER B 1 391 ? -13.612 -12.948 5.649 1.00 83.04 391 SER B N 1
ATOM 7002 C CA . SER B 1 391 ? -14.946 -13.524 5.506 1.00 85.70 391 SER B CA 1
ATOM 7003 C C . SER B 1 391 ? -16.031 -12.454 5.481 1.00 84.79 391 SER B C 1
ATOM 7004 O O . SER B 1 391 ? -17.047 -12.620 4.795 1.00 87.24 391 SER B O 1
ATOM 7006 N N . LYS B 1 392 ? -15.838 -11.355 6.212 1.00 84.21 392 LYS B N 1
ATOM 7007 C CA . LYS B 1 392 ? -16.851 -10.311 6.282 1.00 84.29 392 LYS B CA 1
ATOM 7008 C C . LYS B 1 392 ? -16.893 -9.453 5.025 1.00 83.55 392 LYS B C 1
ATOM 7009 O O . LYS B 1 392 ? -17.936 -8.859 4.730 1.00 84.78 392 LYS B O 1
ATOM 7011 N N . TYR B 1 393 ? -15.788 -9.372 4.286 1.00 83.60 393 TYR B N 1
ATOM 7012 C CA . TYR B 1 393 ? -15.708 -8.585 3.063 1.00 84.09 393 TYR B CA 1
ATOM 7013 C C . TYR B 1 393 ? -15.584 -9.470 1.826 1.00 87.69 393 TYR B C 1
ATOM 7014 O O . TYR B 1 393 ? -14.942 -9.090 0.845 1.00 87.91 393 TYR B O 1
ATOM 7023 N N . SER B 1 394 ? -16.193 -10.652 1.858 1.00 86.59 394 SER B N 1
ATOM 7024 C CA . SER B 1 394 ? -16.158 -11.585 0.740 1.00 90.26 394 SER B CA 1
ATOM 7025 C C . SER B 1 394 ? -17.557 -11.717 0.154 1.00 92.00 394 SER B C 1
ATOM 7026 O O . SER B 1 394 ? -18.497 -12.101 0.858 1.00 92.65 394 SER B O 1
ATOM 7029 N N . THR B 1 395 ? -17.689 -11.396 -1.136 1.00 93.43 395 THR B N 1
ATOM 7030 C CA . THR B 1 395 ? -19.005 -11.389 -1.765 1.00 94.29 395 THR B CA 1
ATOM 7031 C C . THR B 1 395 ? -19.547 -12.801 -1.944 1.00 97.68 395 THR B C 1
ATOM 7032 O O . THR B 1 395 ? -20.765 -13.005 -1.907 1.00 98.79 395 THR B O 1
ATOM 7034 N N . GLU B 1 396 ? -18.665 -13.784 -2.136 1.00 95.21 396 GLU B N 1
ATOM 7035 C CA . GLU B 1 396 ? -19.111 -15.162 -2.305 1.00 98.94 396 GLU B CA 1
ATOM 7036 C C . GLU B 1 396 ? -19.439 -15.829 -0.974 1.00 100.29 396 GLU B C 1
ATOM 7037 O O . GLU B 1 396 ? -20.347 -16.665 -0.915 1.00 102.73 396 GLU B O 1
ATOM 7039 N N . GLN B 1 397 ? -18.714 -15.483 0.094 1.00 99.62 397 GLN B N 1
ATOM 7040 C CA . GLN B 1 397 ? -18.995 -16.076 1.398 1.00 99.49 397 GLN B CA 1
ATOM 7041 C C . GLN B 1 397 ? -20.330 -15.607 1.959 1.00 99.34 397 GLN B C 1
ATOM 7042 O O . GLN B 1 397 ? -21.020 -16.376 2.638 1.00 102.56 397 GLN B O 1
ATOM 7044 N N . ASN B 1 398 ? -20.716 -14.359 1.688 1.00 99.96 398 ASN B N 1
ATOM 7045 C CA . ASN B 1 398 ? -22.049 -13.902 2.055 1.00 100.96 398 ASN B CA 1
ATOM 7046 C C . ASN B 1 398 ? -23.115 -14.397 1.090 1.00 104.26 398 ASN B C 1
ATOM 7047 O O . ASN B 1 398 ? -24.295 -14.435 1.456 1.00 108.39 398 ASN B O 1
ATOM 7052 N N . GLY B 1 399 ? -22.731 -14.778 -0.125 1.00 107.01 399 GLY B N 1
ATOM 7053 C CA . GLY B 1 399 ? -23.643 -15.417 -1.046 1.00 110.06 399 GLY B CA 1
ATOM 7054 C C . GLY B 1 399 ? -24.359 -14.428 -1.947 1.00 109.19 399 GLY B C 1
ATOM 7055 O O . GLY B 1 399 ? -24.244 -13.207 -1.819 1.00 106.47 399 GLY B O 1
ATOM 7056 N N . GLU B 1 400 ? -25.117 -14.984 -2.886 1.00 105.07 400 GLU B N 1
ATOM 7057 C CA . GLU B 1 400 ? -25.882 -14.167 -3.813 1.00 106.57 400 GLU B CA 1
ATOM 7058 C C . GLU B 1 400 ? -27.095 -13.550 -3.122 1.00 111.14 400 GLU B C 1
ATOM 7059 O O . GLU B 1 400 ? -27.621 -14.085 -2.142 1.00 114.99 400 GLU B O 1
ATOM 7061 N N . ASP B 1 401 ? -27.520 -12.397 -3.643 1.00 109.20 401 ASP B N 1
ATOM 7062 C CA . ASP B 1 401 ? -28.701 -11.649 -3.213 1.00 113.94 401 ASP B CA 1
ATOM 7063 C C . ASP B 1 401 ? -28.597 -11.074 -1.802 1.00 112.93 401 ASP B C 1
ATOM 7064 O O . ASP B 1 401 ? -29.622 -10.734 -1.201 1.00 117.93 401 ASP B O 1
ATOM 7066 N N . VAL B 1 402 ? -27.394 -10.952 -1.244 1.00 111.43 402 VAL B N 1
ATOM 7067 C CA . VAL B 1 402 ? -27.182 -10.244 0.014 1.00 109.99 402 VAL B CA 1
ATOM 7068 C C . VAL B 1 402 ? -26.084 -9.210 -0.204 1.00 103.62 402 VAL B C 1
ATOM 7069 O O . VAL B 1 402 ? -25.080 -9.488 -0.867 1.00 99.89 402 VAL B O 1
ATOM 7073 N N . ASN B 1 403 ? -26.271 -8.022 0.369 1.00 104.44 403 ASN B N 1
ATOM 7074 C CA . ASN B 1 403 ? -25.418 -6.873 0.081 1.00 99.77 403 ASN B CA 1
ATOM 7075 C C . ASN B 1 403 ? -24.151 -6.908 0.931 1.00 96.29 403 ASN B C 1
ATOM 7076 O O . ASN B 1 403 ? -24.221 -6.882 2.165 1.00 96.51 403 ASN B O 1
ATOM 7078 N N . SER B 1 404 ? -22.995 -6.969 0.270 1.00 93.23 404 SER B N 1
ATOM 7079 C CA . SER B 1 404 ? -21.691 -6.911 0.936 1.00 90.17 404 SER B CA 1
ATOM 7080 C C . SER B 1 404 ? -21.315 -5.453 1.173 1.00 88.90 404 SER B C 1
ATOM 7081 O O . SER B 1 404 ? -20.791 -4.780 0.282 1.00 88.34 404 SER B O 1
ATOM 7084 N N . LYS B 1 405 ? -21.582 -4.962 2.380 1.00 87.17 405 LYS B N 1
ATOM 7085 C CA . LYS B 1 405 ? -21.290 -3.583 2.747 1.00 86.44 405 LYS B CA 1
ATOM 7086 C C . LYS B 1 405 ? -19.872 -3.449 3.292 1.00 83.04 405 LYS B C 1
ATOM 7087 O O . LYS B 1 405 ? -19.387 -4.323 4.017 1.00 81.38 405 LYS B O 1
ATOM 7089 N N . GLY B 1 406 ? -19.215 -2.345 2.942 1.00 81.92 406 GLY B N 1
ATOM 7090 C CA . GLY B 1 406 ? -17.937 -2.001 3.534 1.00 78.85 406 GLY B CA 1
ATOM 7091 C C . GLY B 1 406 ? -16.709 -2.434 2.766 1.00 74.81 406 GLY B C 1
ATOM 7092 O O . GLY B 1 406 ? -15.615 -2.449 3.342 1.00 72.77 406 GLY B O 1
ATOM 7093 N N . ILE B 1 407 ? -16.845 -2.782 1.489 1.00 78.75 407 ILE B N 1
ATOM 7094 C CA . ILE B 1 407 ? -15.707 -3.263 0.713 1.00 77.59 407 ILE B CA 1
ATOM 7095 C C . ILE B 1 407 ? -14.793 -2.090 0.385 1.00 76.17 407 ILE B C 1
ATOM 7096 O O . ILE B 1 407 ? -15.203 -1.135 -0.287 1.00 78.74 407 ILE B O 1
ATOM 7101 N N . CYS B 1 408 ? -13.540 -2.165 0.840 1.00 79.76 408 CYS B N 1
ATOM 7102 C CA . CYS B 1 408 ? -12.498 -1.239 0.416 1.00 77.37 408 CYS B CA 1
ATOM 7103 C C . CYS B 1 408 ? -11.302 -2.045 -0.085 1.00 75.76 408 CYS B C 1
ATOM 7104 O O . CYS B 1 408 ? -10.821 -2.931 0.630 1.00 74.31 408 CYS B O 1
ATOM 7107 N N . PRO B 1 409 ? -10.798 -1.762 -1.293 1.00 70.34 409 PRO B N 1
ATOM 7108 C CA . PRO B 1 409 ? -11.279 -0.658 -2.131 1.00 72.76 409 PRO B CA 1
ATOM 7109 C C . PRO B 1 409 ? -12.523 -1.051 -2.914 1.00 78.72 409 PRO B C 1
ATOM 7110 O O . PRO B 1 409 ? -12.986 -2.189 -2.827 1.00 79.38 409 PRO B O 1
ATOM 7114 N N . ALA B 1 410 ? -13.058 -0.105 -3.674 1.00 78.50 410 ALA B N 1
ATOM 7115 C CA . ALA B 1 410 ? -14.221 -0.361 -4.503 1.00 80.33 410 ALA B CA 1
ATOM 7116 C C . ALA B 1 410 ? -13.812 -1.153 -5.739 1.00 77.12 410 ALA B C 1
ATOM 7117 O O . ALA B 1 410 ? -12.642 -1.496 -5.933 1.00 75.43 410 ALA B O 1
ATOM 7119 N N . ALA B 1 411 ? -14.796 -1.455 -6.591 1.00 82.12 411 ALA B N 1
ATOM 7120 C CA . ALA B 1 411 ? -14.493 -2.091 -7.866 1.00 79.47 411 ALA B CA 1
ATOM 7121 C C . ALA B 1 411 ? -13.539 -1.243 -8.693 1.00 78.28 411 ALA B C 1
ATOM 7122 O O . ALA B 1 411 ? -12.836 -1.779 -9.557 1.00 76.07 411 ALA B O 1
ATOM 7124 N N . LEU B 1 412 ? -13.502 0.070 -8.447 1.00 76.34 412 LEU B N 1
ATOM 7125 C CA . LEU B 1 412 ? -12.484 0.912 -9.059 1.00 75.35 412 LEU B CA 1
ATOM 7126 C C . LEU B 1 412 ? -11.086 0.556 -8.576 1.00 73.36 412 LEU B C 1
ATOM 7127 O O . LEU B 1 412 ? -10.105 0.909 -9.238 1.00 71.25 412 LEU B O 1
ATOM 7129 N N . GLY B 1 413 ? -10.971 -0.134 -7.445 1.00 75.09 413 GLY B N 1
ATOM 7130 C CA . GLY B 1 413 ? -9.668 -0.473 -6.915 1.00 72.91 413 GLY B CA 1
ATOM 7131 C C . GLY B 1 413 ? -9.019 0.717 -6.240 1.00 68.25 413 GLY B C 1
ATOM 7132 O O . GLY B 1 413 ? -9.547 1.830 -6.321 1.00 66.33 413 GLY B O 1
ATOM 7133 N N . THR B 1 414 ? -7.887 0.514 -5.563 1.00 68.36 414 THR B N 1
ATOM 7134 C CA . THR B 1 414 ? -7.165 1.661 -5.020 1.00 64.74 414 THR B CA 1
ATOM 7135 C C . THR B 1 414 ? -6.587 2.541 -6.122 1.00 62.98 414 THR B C 1
ATOM 7136 O O . THR B 1 414 ? -6.435 3.753 -5.930 1.00 60.53 414 THR B O 1
ATOM 7140 N N . LYS B 1 415 ? -6.264 1.960 -7.275 1.00 59.90 415 LYS B N 1
ATOM 7141 C CA . LYS B 1 415 ? -5.709 2.714 -8.390 1.00 57.64 415 LYS B CA 1
ATOM 7142 C C . LYS B 1 415 ? -6.120 2.054 -9.694 1.00 57.09 415 LYS B C 1
ATOM 7143 O O . LYS B 1 415 ? -5.941 0.844 -9.858 1.00 58.30 415 LYS B O 1
ATOM 7149 N N . ASP B 1 416 ? -6.651 2.849 -10.622 1.00 55.57 416 ASP B N 1
ATOM 7150 C CA . ASP B 1 416 ? -7.161 2.305 -11.873 1.00 60.70 416 ASP B CA 1
ATOM 7151 C C . ASP B 1 416 ? -6.151 2.519 -12.989 1.00 60.42 416 ASP B C 1
ATOM 7152 O O . ASP B 1 416 ? -4.953 2.283 -12.803 1.00 58.22 416 ASP B O 1
ATOM 7157 N N . GLN B 1 417 ? -6.621 2.987 -14.146 1.00 63.48 417 GLN B N 1
ATOM 7158 C CA . GLN B 1 417 ? -5.760 3.050 -15.321 1.00 63.52 417 GLN B CA 1
ATOM 7159 C C . GLN B 1 417 ? -4.606 4.032 -15.157 1.00 57.66 417 GLN B C 1
ATOM 7160 O O . GLN B 1 417 ? -3.617 3.923 -15.886 1.00 57.17 417 GLN B O 1
ATOM 7166 N N . GLN B 1 418 ? -4.703 4.974 -14.218 1.00 60.02 418 GLN B N 1
ATOM 7167 C CA . GLN B 1 418 ? -3.728 6.049 -14.060 1.00 55.28 418 GLN B CA 1
ATOM 7168 C C . GLN B 1 418 ? -2.336 5.504 -13.747 1.00 54.22 418 GLN B C 1
ATOM 7169 O O . GLN B 1 418 ? -2.123 4.913 -12.681 1.00 54.00 418 GLN B O 1
ATOM 7175 N N . PRO B 1 419 ? -1.365 5.691 -14.639 1.00 50.29 419 PRO B N 1
ATOM 7176 C CA . PRO B 1 419 ? -0.052 5.068 -14.446 1.00 49.84 419 PRO B CA 1
ATOM 7177 C C . PRO B 1 419 ? 0.813 5.798 -13.429 1.00 47.68 419 PRO B C 1
ATOM 7178 O O . PRO B 1 419 ? 0.773 7.024 -13.297 1.00 47.26 419 PRO B O 1
ATOM 7182 N N . ALA B 1 420 ? 1.610 5.012 -12.711 1.00 52.76 420 ALA B N 1
ATOM 7183 C CA . ALA B 1 420 ? 2.526 5.517 -11.699 1.00 50.84 420 ALA B CA 1
ATOM 7184 C C . ALA B 1 420 ? 3.875 5.882 -12.313 1.00 49.59 420 ALA B C 1
ATOM 7185 O O . ALA B 1 420 ? 4.250 5.405 -13.387 1.00 50.03 420 ALA B O 1
ATOM 7187 N N . ALA B 1 421 ? 4.611 6.735 -11.602 1.00 49.91 421 ALA B N 1
ATOM 7188 C CA . ALA B 1 421 ? 5.919 7.206 -12.031 1.00 49.23 421 ALA B CA 1
ATOM 7189 C C . ALA B 1 421 ? 6.994 6.734 -11.060 1.00 49.92 421 ALA B C 1
ATOM 7190 O O . ALA B 1 421 ? 6.724 6.487 -9.880 1.00 50.94 421 ALA B O 1
ATOM 7192 N N . PHE B 1 422 ? 8.220 6.610 -11.567 1.00 45.16 422 PHE B N 1
ATOM 7193 C CA . PHE B 1 422 ? 9.363 6.193 -10.767 1.00 47.08 422 PHE B CA 1
ATOM 7194 C C . PHE B 1 422 ? 10.509 7.178 -10.938 1.00 47.07 422 PHE B C 1
ATOM 7195 O O . PHE B 1 422 ? 10.778 7.646 -12.048 1.00 45.57 422 PHE B O 1
ATOM 7203 N N . SER B 1 423 ? 11.181 7.488 -9.831 1.00 49.32 423 SER B N 1
ATOM 7204 C CA . SER B 1 423 ? 12.363 8.339 -9.849 1.00 51.19 423 SER B CA 1
ATOM 7205 C C . SER B 1 423 ? 13.600 7.523 -9.513 1.00 51.59 423 SER B C 1
ATOM 7206 O O . SER B 1 423 ? 13.702 7.003 -8.392 1.00 53.92 423 SER B O 1
ATOM 7209 N N . PRO B 1 424 ? 14.554 7.369 -10.436 1.00 52.53 424 PRO B N 1
ATOM 7210 C CA . PRO B 1 424 ? 15.807 6.679 -10.092 1.00 53.89 424 PRO B CA 1
ATOM 7211 C C . PRO B 1 424 ? 16.694 7.465 -9.142 1.00 57.68 424 PRO B C 1
ATOM 7212 O O . PRO B 1 424 ? 17.672 6.902 -8.633 1.00 59.17 424 PRO B O 1
ATOM 7216 N N . LYS B 1 425 ? 16.386 8.736 -8.879 1.00 55.27 425 LYS B N 1
ATOM 7217 C CA . LYS B 1 425 ? 17.196 9.539 -7.972 1.00 59.83 425 LYS B CA 1
ATOM 7218 C C . LYS B 1 425 ? 16.704 9.447 -6.533 1.00 61.74 425 LYS B C 1
ATOM 7219 O O . LYS B 1 425 ? 17.516 9.443 -5.601 1.00 64.88 425 LYS B O 1
ATOM 7225 N N . THR B 1 426 ? 15.388 9.372 -6.333 1.00 60.79 426 THR B N 1
ATOM 7226 C CA . THR B 1 426 ? 14.818 9.147 -5.012 1.00 62.87 426 THR B CA 1
ATOM 7227 C C . THR B 1 426 ? 14.438 7.693 -4.762 1.00 63.53 426 THR B C 1
ATOM 7228 O O . THR B 1 426 ? 14.182 7.328 -3.610 1.00 66.80 426 THR B O 1
ATOM 7232 N N . GLY B 1 427 ? 14.405 6.859 -5.801 1.00 61.01 427 GLY B N 1
ATOM 7233 C CA . GLY B 1 427 ? 14.105 5.451 -5.627 1.00 62.04 427 GLY B CA 1
ATOM 7234 C C . GLY B 1 427 ? 12.692 5.137 -5.193 1.00 61.68 427 GLY B C 1
ATOM 7235 O O . GLY B 1 427 ? 12.425 4.015 -4.756 1.00 63.54 427 GLY B O 1
ATOM 7236 N N . LEU B 1 428 ? 11.774 6.091 -5.307 1.00 59.64 428 LEU B N 1
ATOM 7237 C CA . LEU B 1 428 ? 10.406 5.934 -4.836 1.00 59.54 428 LEU B CA 1
ATOM 7238 C C . LEU B 1 428 ? 9.435 5.924 -6.010 1.00 55.66 428 LEU B C 1
ATOM 7239 O O . LEU B 1 428 ? 9.781 6.262 -7.145 1.00 53.19 428 LEU B O 1
ATOM 7244 N N . PHE B 1 429 ? 8.202 5.516 -5.720 1.00 56.97 429 PHE B N 1
ATOM 7245 C CA . PHE B 1 429 ? 7.156 5.382 -6.726 1.00 55.33 429 PHE B CA 1
ATOM 7246 C C . PHE B 1 429 ? 6.048 6.385 -6.441 1.00 55.72 429 PHE B C 1
ATOM 7247 O O . PHE B 1 429 ? 5.448 6.363 -5.360 1.00 56.75 429 PHE B O 1
ATOM 7255 N N . TYR B 1 430 ? 5.783 7.261 -7.407 1.00 51.68 430 TYR B N 1
ATOM 7256 C CA . TYR B 1 430 ? 4.742 8.280 -7.299 1.00 51.77 430 TYR B CA 1
ATOM 7257 C C . TYR B 1 430 ? 3.515 7.760 -8.035 1.00 50.18 430 TYR B C 1
ATOM 7258 O O . TYR B 1 430 ? 3.448 7.796 -9.265 1.00 48.89 430 TYR B O 1
ATOM 7267 N N . VAL B 1 431 ? 2.542 7.264 -7.273 1.00 52.06 431 VAL B N 1
ATOM 7268 C CA . VAL B 1 431 ? 1.370 6.588 -7.812 1.00 51.59 431 VAL B CA 1
ATOM 7269 C C . VAL B 1 431 ? 0.137 7.393 -7.453 1.00 51.73 431 VAL B C 1
ATOM 7270 O O . VAL B 1 431 ? -0.046 7.750 -6.286 1.00 52.69 431 VAL B O 1
ATOM 7274 N N . PRO B 1 432 ? -0.732 7.729 -8.415 1.00 53.09 432 PRO B N 1
ATOM 7275 C CA . PRO B 1 432 ? -2.012 8.376 -8.090 1.00 53.27 432 PRO B CA 1
ATOM 7276 C C . PRO B 1 432 ? -3.066 7.332 -7.741 1.00 54.26 432 PRO B C 1
ATOM 7277 O O . PRO B 1 432 ? -3.441 6.511 -8.580 1.00 55.25 432 PRO B O 1
ATOM 7281 N N . THR B 1 433 ? -3.560 7.380 -6.507 1.00 56.96 433 THR B N 1
ATOM 7282 C CA . THR B 1 433 ? -4.443 6.348 -5.980 1.00 58.32 433 THR B CA 1
ATOM 7283 C C . THR B 1 433 ? -5.816 6.922 -5.649 1.00 58.45 433 THR B C 1
ATOM 7284 O O . THR B 1 433 ? -6.035 8.136 -5.663 1.00 57.46 433 THR B O 1
ATOM 7288 N N . ASN B 1 434 ? -6.745 6.018 -5.347 1.00 59.94 434 ASN B N 1
ATOM 7289 C CA . ASN B 1 434 ? -8.105 6.353 -4.953 1.00 61.32 434 ASN B CA 1
ATOM 7290 C C . ASN B 1 434 ? -8.346 5.980 -3.495 1.00 64.31 434 ASN B C 1
ATOM 7291 O O . ASN B 1 434 ? -7.651 5.138 -2.918 1.00 65.38 434 ASN B O 1
ATOM 7296 N N . HIS B 1 435 ? -9.350 6.627 -2.904 1.00 62.52 435 HIS B N 1
ATOM 7297 C CA . HIS B 1 435 ? -9.736 6.420 -1.510 1.00 65.93 435 HIS B CA 1
ATOM 7298 C C . HIS B 1 435 ? -11.247 6.183 -1.442 1.00 67.02 435 HIS B C 1
ATOM 7299 O O . HIS B 1 435 ? -11.981 6.872 -0.736 1.00 69.31 435 HIS B O 1
ATOM 7306 N N . VAL B 1 436 ? -11.714 5.186 -2.192 1.00 70.75 436 VAL B N 1
ATOM 7307 C CA . VAL B 1 436 ? -13.138 4.911 -2.333 1.00 71.94 436 VAL B CA 1
ATOM 7308 C C . VAL B 1 436 ? -13.433 3.489 -1.879 1.00 74.54 436 VAL B C 1
ATOM 7309 O O . VAL B 1 436 ? -12.585 2.594 -1.970 1.00 75.57 436 VAL B O 1
ATOM 7313 N N . CYS B 1 437 ? -14.654 3.286 -1.392 1.00 74.36 437 CYS B N 1
ATOM 7314 C CA . CYS B 1 437 ? -15.141 1.976 -0.978 1.00 76.34 437 CYS B CA 1
ATOM 7315 C C . CYS B 1 437 ? -16.449 1.660 -1.709 1.00 76.22 437 CYS B C 1
ATOM 7316 O O . CYS B 1 437 ? -16.823 2.338 -2.668 1.00 74.54 437 CYS B O 1
ATOM 7319 N N . MET B 1 438 ? -17.147 0.620 -1.253 1.00 79.77 438 MET B N 1
ATOM 7320 C CA . MET B 1 438 ? -18.150 -0.005 -2.105 1.00 82.47 438 MET B CA 1
ATOM 7321 C C . MET B 1 438 ? -19.099 -0.873 -1.290 1.00 84.05 438 MET B C 1
ATOM 7322 O O . MET B 1 438 ? -18.676 -1.575 -0.367 1.00 84.13 438 MET B O 1
ATOM 7327 N N . ASP B 1 439 ? -20.380 -0.812 -1.647 1.00 84.63 439 ASP B N 1
ATOM 7328 C CA . ASP B 1 439 ? -21.361 -1.827 -1.292 1.00 86.87 439 ASP B CA 1
ATOM 7329 C C . ASP B 1 439 ? -21.539 -2.767 -2.479 1.00 90.90 439 ASP B C 1
ATOM 7330 O O . ASP B 1 439 ? -21.606 -2.322 -3.628 1.00 92.52 439 ASP B O 1
ATOM 7335 N N . TYR B 1 440 ? -21.616 -4.066 -2.198 1.00 87.72 440 TYR B N 1
ATOM 7336 C CA . TYR B 1 440 ? -21.599 -5.091 -3.235 1.00 91.51 440 TYR B CA 1
ATOM 7337 C C . TYR B 1 440 ? -22.797 -6.014 -3.074 1.00 93.97 440 TYR B C 1
ATOM 7338 O O . TYR B 1 440 ? -23.009 -6.577 -1.996 1.00 92.63 440 TYR B O 1
ATOM 7347 N N . GLU B 1 441 ? -23.571 -6.174 -4.146 1.00 97.62 441 GLU B N 1
ATOM 7348 C CA . GLU B 1 441 ? -24.673 -7.128 -4.153 1.00 100.44 441 GLU B CA 1
ATOM 7349 C C . GLU B 1 441 ? -24.688 -7.886 -5.475 1.00 105.52 441 GLU B C 1
ATOM 7350 O O . GLU B 1 441 ? -25.060 -7.322 -6.513 1.00 109.16 441 GLU B O 1
ATOM 7352 N N . PRO B 1 442 ? -24.297 -9.155 -5.479 1.00 104.47 442 PRO B N 1
ATOM 7353 C CA . PRO B 1 442 ? -24.236 -9.926 -6.721 1.00 108.87 442 PRO B CA 1
ATOM 7354 C C . PRO B 1 442 ? -25.512 -10.725 -6.970 1.00 112.01 442 PRO B C 1
ATOM 7355 O O . PRO B 1 442 ? -26.359 -10.896 -6.091 1.00 110.67 442 PRO B O 1
ATOM 7359 N N . PHE B 1 443 ? -25.630 -11.214 -8.203 1.00 107.42 443 PHE B N 1
ATOM 7360 C CA . PHE B 1 443 ? -26.774 -12.018 -8.609 1.00 109.97 443 PHE B CA 1
ATOM 7361 C C . PHE B 1 443 ? -26.395 -12.835 -9.835 1.00 111.35 443 PHE B C 1
ATOM 7362 O O . PHE B 1 443 ? -25.417 -12.538 -10.526 1.00 111.21 443 PHE B O 1
ATOM 7370 N N . ARG B 1 444 ? -27.184 -13.876 -10.091 1.00 109.87 444 ARG B N 1
ATOM 7371 C CA . ARG B 1 444 ? -26.961 -14.724 -11.253 1.00 112.46 444 ARG B CA 1
ATOM 7372 C C . ARG B 1 444 ? -27.292 -13.956 -12.527 1.00 111.71 444 ARG B C 1
ATOM 7373 O O . ARG B 1 444 ? -28.264 -13.198 -12.578 1.00 112.62 444 ARG B O 1
ATOM 7375 N N . VAL B 1 445 ? -26.477 -14.150 -13.561 1.00 111.72 445 VAL B N 1
ATOM 7376 C CA . VAL B 1 445 ? -26.668 -13.455 -14.829 1.00 111.52 445 VAL B CA 1
ATOM 7377 C C . VAL B 1 445 ? -26.484 -14.431 -15.981 1.00 115.87 445 VAL B C 1
ATOM 7378 O O . VAL B 1 445 ? -25.567 -15.259 -15.973 1.00 116.69 445 VAL B O 1
ATOM 7380 N N . THR B 1 446 ? -27.369 -14.332 -16.970 1.00 118.59 446 THR B N 1
ATOM 7381 C CA . THR B 1 446 ? -27.272 -15.124 -18.187 1.00 123.35 446 THR B CA 1
ATOM 7382 C C . THR B 1 446 ? -26.367 -14.424 -19.191 1.00 121.16 446 THR B C 1
ATOM 7383 O O . THR B 1 446 ? -26.415 -13.200 -19.342 1.00 117.74 446 THR B O 1
ATOM 7385 N N . TYR B 1 447 ? -25.539 -15.209 -19.875 1.00 121.38 447 TYR B N 1
ATOM 7386 C CA . TYR B 1 447 ? -24.655 -14.664 -20.894 1.00 120.07 447 TYR B CA 1
ATOM 7387 C C . TYR B 1 447 ? -25.391 -14.527 -22.221 1.00 124.82 447 TYR B C 1
ATOM 7388 O O . TYR B 1 447 ? -26.141 -15.418 -22.629 1.00 130.80 447 TYR B O 1
ATOM 7390 N N . THR B 1 448 ? -25.171 -13.396 -22.895 1.00 122.59 448 THR B N 1
ATOM 7391 C CA . THR B 1 448 ? -25.729 -13.155 -24.216 1.00 127.26 448 THR B CA 1
ATOM 7392 C C . THR B 1 448 ? -24.656 -12.433 -25.023 1.00 125.03 448 THR B C 1
ATOM 7393 O O . THR B 1 448 ? -24.085 -11.438 -24.537 1.00 119.11 448 THR B O 1
ATOM 7395 N N . PRO B 1 449 ? -24.351 -12.895 -26.236 1.00 129.89 449 PRO B N 1
ATOM 7396 C CA . PRO B 1 449 ? -23.273 -12.261 -27.008 1.00 128.10 449 PRO B CA 1
ATOM 7397 C C . PRO B 1 449 ? -23.671 -10.854 -27.429 1.00 126.48 449 PRO B C 1
ATOM 7398 O O . PRO B 1 449 ? -24.726 -10.644 -28.031 1.00 130.92 449 PRO B O 1
ATOM 7400 N N . GLY B 1 450 ? -22.812 -9.888 -27.109 1.00 120.48 450 GLY B N 1
ATOM 7401 C CA . GLY B 1 450 ? -23.089 -8.496 -27.377 1.00 118.56 450 GLY B CA 1
ATOM 7402 C C . GLY B 1 450 ? -23.764 -7.756 -26.243 1.00 114.43 450 GLY B C 1
ATOM 7403 O O . GLY B 1 450 ? -23.915 -6.530 -26.326 1.00 112.40 450 GLY B O 1
ATOM 7404 N N . GLN B 1 451 ? -24.175 -8.456 -25.192 1.00 113.55 451 GLN B N 1
ATOM 7405 C CA . GLN B 1 451 ? -24.840 -7.869 -24.043 1.00 110.18 451 GLN B CA 1
ATOM 7406 C C . GLN B 1 451 ? -23.938 -7.926 -22.816 1.00 104.48 451 GLN B C 1
ATOM 7407 O O . GLN B 1 451 ? -23.014 -8.743 -22.749 1.00 104.06 451 GLN B O 1
ATOM 7409 N N . PRO B 1 452 ? -24.170 -7.060 -21.828 1.00 103.80 452 PRO B N 1
ATOM 7410 C CA . PRO B 1 452 ? -23.348 -7.099 -20.612 1.00 99.00 452 PRO B CA 1
ATOM 7411 C C . PRO B 1 452 ? -23.513 -8.408 -19.852 1.00 100.60 452 PRO B C 1
ATOM 7412 O O . PRO B 1 452 ? -24.582 -9.022 -19.841 1.00 104.43 452 PRO B O 1
ATOM 7416 N N . TYR B 1 453 ? -22.424 -8.825 -19.204 1.00 99.27 453 TYR B N 1
ATOM 7417 C CA . TYR B 1 453 ? -22.388 -10.019 -18.363 1.00 99.66 453 TYR B CA 1
ATOM 7418 C C . TYR B 1 453 ? -21.768 -9.611 -17.025 1.00 100.25 453 TYR B C 1
ATOM 7419 O O . TYR B 1 453 ? -20.612 -9.918 -16.728 1.00 98.85 453 TYR B O 1
ATOM 7421 N N . VAL B 1 454 ? -22.551 -8.896 -16.220 1.00 100.68 454 VAL B N 1
ATOM 7422 C CA . VAL B 1 454 ? -22.053 -8.296 -14.988 1.00 101.25 454 VAL B CA 1
ATOM 7423 C C . VAL B 1 454 ? -22.400 -9.169 -13.782 1.00 102.32 454 VAL B C 1
ATOM 7424 O O . VAL B 1 454 ? -21.549 -9.917 -13.288 1.00 101.16 454 VAL B O 1
ATOM 7428 N N . GLY B 1 455 ? -23.638 -9.085 -13.298 1.00 106.71 455 GLY B N 1
ATOM 7429 C CA . GLY B 1 455 ? -24.085 -9.824 -12.136 1.00 107.23 455 GLY B CA 1
ATOM 7430 C C . GLY B 1 455 ? -23.720 -9.165 -10.821 1.00 106.51 455 GLY B C 1
ATOM 7431 O O . GLY B 1 455 ? -23.279 -9.838 -9.884 1.00 103.62 455 GLY B O 1
ATOM 7432 N N . ALA B 1 456 ? -23.926 -7.851 -10.733 1.00 110.28 456 ALA B N 1
ATOM 7433 C CA . ALA B 1 456 ? -23.652 -7.110 -9.509 1.00 106.49 456 ALA B CA 1
ATOM 7434 C C . ALA B 1 456 ? -24.237 -5.710 -9.618 1.00 106.21 456 ALA B C 1
ATOM 7435 O O . ALA B 1 456 ? -24.102 -5.057 -10.656 1.00 108.27 456 ALA B O 1
ATOM 7437 N N . THR B 1 457 ? -24.875 -5.257 -8.542 1.00 110.12 457 THR B N 1
ATOM 7438 C CA . THR B 1 457 ? -25.286 -3.867 -8.383 1.00 107.52 457 THR B CA 1
ATOM 7439 C C . THR B 1 457 ? -24.439 -3.240 -7.280 1.00 100.64 457 THR B C 1
ATOM 7440 O O . THR B 1 457 ? -24.316 -3.802 -6.187 1.00 97.35 457 THR B O 1
ATOM 7444 N N . LEU B 1 458 ? -23.818 -2.102 -7.581 1.00 106.38 458 LEU B N 1
ATOM 7445 C CA . LEU B 1 458 ? -22.858 -1.498 -6.672 1.00 100.03 458 LEU B CA 1
ATOM 7446 C C . LEU B 1 458 ? -23.228 -0.057 -6.345 1.00 95.44 458 LEU B C 1
ATOM 7447 O O . LEU B 1 458 ? -24.010 0.589 -7.048 1.00 96.93 458 LEU B O 1
ATOM 7449 N N . SER B 1 459 ? -22.638 0.436 -5.257 1.00 97.52 459 SER B N 1
ATOM 7450 C CA . SER B 1 459 ? -22.791 1.819 -4.824 1.00 93.14 459 SER B CA 1
ATOM 7451 C C . SER B 1 459 ? -21.565 2.174 -3.997 1.00 89.25 459 SER B C 1
ATOM 7452 O O . SER B 1 459 ? -21.230 1.457 -3.050 1.00 88.87 459 SER B O 1
ATOM 7455 N N . MET B 1 460 ? -20.902 3.270 -4.353 1.00 90.78 460 MET B N 1
ATOM 7456 C CA . MET B 1 460 ? -19.604 3.608 -3.790 1.00 87.66 460 MET B CA 1
ATOM 7457 C C . MET B 1 460 ? -19.636 4.940 -3.048 1.00 84.47 460 MET B C 1
ATOM 7458 O O . MET B 1 460 ? -20.561 5.743 -3.197 1.00 84.55 460 MET B O 1
ATOM 7463 N N . TYR B 1 461 ? -18.599 5.160 -2.241 1.00 79.49 461 TYR B N 1
ATOM 7464 C CA . TYR B 1 461 ? -18.540 6.276 -1.307 1.00 78.74 461 TYR B CA 1
ATOM 7465 C C . TYR B 1 461 ? -17.093 6.451 -0.858 1.00 77.43 461 TYR B C 1
ATOM 7466 O O . TYR B 1 461 ? -16.280 5.531 -1.009 1.00 77.36 461 TYR B O 1
ATOM 7475 N N . PRO B 1 462 ? -16.735 7.623 -0.328 1.00 77.51 462 PRO B N 1
ATOM 7476 C CA . PRO B 1 462 ? -15.373 7.810 0.189 1.00 76.96 462 PRO B CA 1
ATOM 7477 C C . PRO B 1 462 ? -15.065 6.873 1.351 1.00 78.88 462 PRO B C 1
ATOM 7478 O O . PRO B 1 462 ? -15.957 6.327 2.004 1.00 80.85 462 PRO B O 1
ATOM 7482 N N . ALA B 1 463 ? -13.768 6.699 1.604 1.00 76.07 463 ALA B N 1
ATOM 7483 C CA . ALA B 1 463 ? -13.319 5.837 2.690 1.00 78.23 463 ALA B CA 1
ATOM 7484 C C . ALA B 1 463 ? -13.718 6.429 4.042 1.00 82.95 463 ALA B C 1
ATOM 7485 O O . ALA B 1 463 ? -13.547 7.630 4.271 1.00 83.97 463 ALA B O 1
ATOM 7487 N N . PRO B 1 464 ? -14.240 5.611 4.961 1.00 85.21 464 PRO B N 1
ATOM 7488 C CA . PRO B 1 464 ? -14.894 6.175 6.153 1.00 90.05 464 PRO B CA 1
ATOM 7489 C C . PRO B 1 464 ? -13.943 6.769 7.183 1.00 93.66 464 PRO B C 1
ATOM 7490 O O . PRO B 1 464 ? -14.320 7.735 7.857 1.00 96.99 464 PRO B O 1
ATOM 7494 N N . GLY B 1 465 ? -12.733 6.234 7.339 1.00 93.61 465 GLY B N 1
ATOM 7495 C CA . GLY B 1 465 ? -11.905 6.639 8.461 1.00 98.17 465 GLY B CA 1
ATOM 7496 C C . GLY B 1 465 ? -10.755 7.582 8.165 1.00 96.86 465 GLY B C 1
ATOM 7497 O O . GLY B 1 465 ? -9.692 7.474 8.784 1.00 99.41 465 GLY B O 1
ATOM 7498 N N . SER B 1 466 ? -10.950 8.518 7.237 1.00 93.34 466 SER B N 1
ATOM 7499 C CA . SER B 1 466 ? -9.884 9.446 6.878 1.00 92.06 466 SER B CA 1
ATOM 7500 C C . SER B 1 466 ? -10.406 10.869 6.715 1.00 92.62 466 SER B C 1
ATOM 7501 O O . SER B 1 466 ? -11.319 11.293 7.432 1.00 96.37 466 SER B O 1
ATOM 7503 N N . HIS B 1 467 ? -9.825 11.611 5.774 1.00 91.86 467 HIS B N 1
ATOM 7504 C CA . HIS B 1 467 ? -10.174 13.005 5.530 1.00 92.62 467 HIS B CA 1
ATOM 7505 C C . HIS B 1 467 ? -11.412 13.167 4.656 1.00 90.12 467 HIS B C 1
ATOM 7506 O O . HIS B 1 467 ? -11.709 14.290 4.233 1.00 90.25 467 HIS B O 1
ATOM 7508 N N . GLY B 1 468 ? -12.131 12.083 4.367 1.00 90.11 468 GLY B N 1
ATOM 7509 C CA . GLY B 1 468 ? -13.321 12.148 3.549 1.00 88.09 468 GLY B CA 1
ATOM 7510 C C . GLY B 1 468 ? -13.080 12.294 2.064 1.00 83.15 468 GLY B C 1
ATOM 7511 O O . GLY B 1 468 ? -14.046 12.251 1.291 1.00 81.80 468 GLY B O 1
ATOM 7512 N N . GLY B 1 469 ? -11.830 12.458 1.632 1.00 78.52 469 GLY B N 1
ATOM 7513 C CA . GLY B 1 469 ? -11.547 12.552 0.219 1.00 74.29 469 GLY B CA 1
ATOM 7514 C C . GLY B 1 469 ? -11.565 11.202 -0.471 1.00 71.11 469 GLY B C 1
ATOM 7515 O O . GLY B 1 469 ? -11.481 10.146 0.155 1.00 71.89 469 GLY B O 1
ATOM 7516 N N . MET B 1 470 ? -11.680 11.247 -1.796 1.00 69.84 470 MET B N 1
ATOM 7517 C CA . MET B 1 470 ? -11.792 10.045 -2.609 1.00 68.82 470 MET B CA 1
ATOM 7518 C C . MET B 1 470 ? -10.503 9.712 -3.347 1.00 67.55 470 MET B C 1
ATOM 7519 O O . MET B 1 470 ? -10.510 8.839 -4.221 1.00 67.80 470 MET B O 1
ATOM 7524 N N . GLY B 1 471 ? -9.400 10.375 -3.013 1.00 62.96 471 GLY B N 1
ATOM 7525 C CA . GLY B 1 471 ? -8.141 10.094 -3.673 1.00 60.55 471 GLY B CA 1
ATOM 7526 C C . GLY B 1 471 ? -6.962 10.494 -2.820 1.00 62.04 471 GLY B C 1
ATOM 7527 O O . GLY B 1 471 ? -7.088 11.269 -1.866 1.00 64.95 471 GLY B O 1
ATOM 7528 N N . ASN B 1 472 ? -5.803 9.951 -3.181 1.00 58.62 472 ASN B N 1
ATOM 7529 C CA . ASN B 1 472 ? -4.549 10.248 -2.506 1.00 59.99 472 ASN B CA 1
ATOM 7530 C C . ASN B 1 472 ? -3.417 10.119 -3.512 1.00 57.22 472 ASN B C 1
ATOM 7531 O O . ASN B 1 472 ? -3.381 9.164 -4.292 1.00 55.27 472 ASN B O 1
ATOM 7536 N N . PHE B 1 473 ? -2.500 11.083 -3.497 1.00 58.45 473 PHE B N 1
ATOM 7537 C CA . PHE B 1 473 ? -1.260 10.985 -4.258 1.00 56.46 473 PHE B CA 1
ATOM 7538 C C . PHE B 1 473 ? -0.144 10.649 -3.277 1.00 58.67 473 PHE B C 1
ATOM 7539 O O . PHE B 1 473 ? 0.230 11.478 -2.441 1.00 61.37 473 PHE B O 1
ATOM 7547 N N . ILE B 1 474 ? 0.384 9.432 -3.382 1.00 58.23 474 ILE B N 1
ATOM 7548 C CA . ILE B 1 474 ? 1.301 8.893 -2.391 1.00 60.09 474 ILE B CA 1
ATOM 7549 C C . ILE B 1 474 ? 2.645 8.593 -3.042 1.00 59.36 474 ILE B C 1
ATOM 7550 O O . ILE B 1 474 ? 2.764 8.460 -4.263 1.00 57.94 474 ILE B O 1
ATOM 7555 N N . ALA B 1 475 ? 3.669 8.504 -2.198 1.00 61.37 475 ALA B N 1
ATOM 7556 C CA . ALA B 1 475 ? 4.975 7.985 -2.575 1.00 61.37 475 ALA B CA 1
ATOM 7557 C C . ALA B 1 475 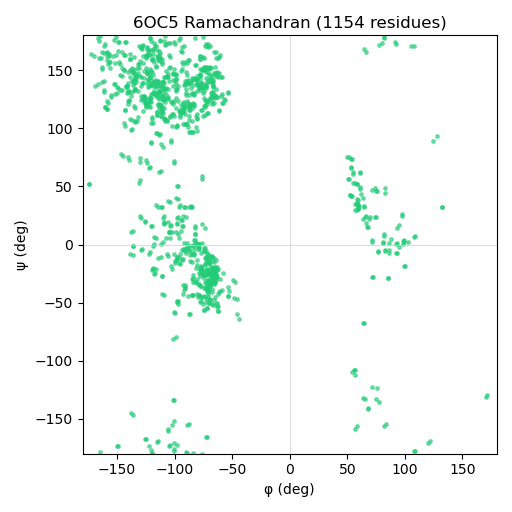? 5.138 6.600 -1.967 1.00 62.93 475 ALA B C 1
ATOM 7558 O O . ALA B 1 475 ? 4.666 6.343 -0.855 1.00 66.17 475 ALA B O 1
ATOM 7560 N N . TRP B 1 476 ? 5.810 5.709 -2.693 1.00 61.63 476 TRP B N 1
ATOM 7561 C CA . TRP B 1 476 ? 5.826 4.293 -2.353 1.00 63.51 476 TRP B CA 1
ATOM 7562 C C . TRP B 1 476 ? 7.254 3.778 -2.271 1.00 65.37 476 TRP B C 1
ATOM 7563 O O . TRP B 1 476 ? 8.037 3.951 -3.210 1.00 63.18 476 TRP B O 1
ATOM 7574 N N . ASP B 1 477 ? 7.586 3.148 -1.146 1.00 63.57 477 ASP B N 1
ATOM 7575 C CA . ASP B 1 477 ? 8.827 2.389 -1.00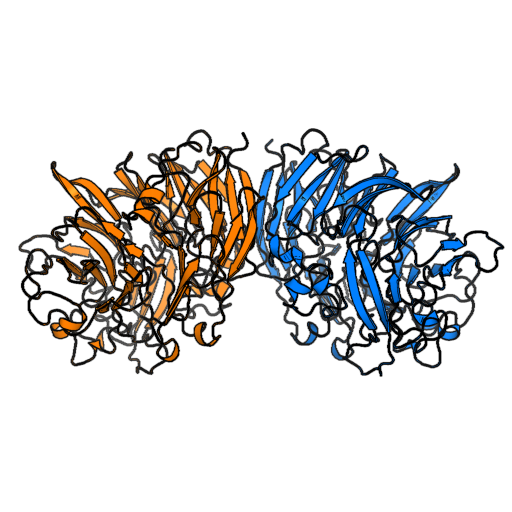4 1.00 64.97 477 ASP B CA 1
ATOM 7576 C C . ASP B 1 477 ? 8.517 0.952 -1.403 1.00 65.10 477 ASP B C 1
ATOM 7577 O O . ASP B 1 477 ? 7.904 0.202 -0.640 1.00 67.53 477 ASP B O 1
ATOM 7582 N N . ASN B 1 478 ? 8.939 0.562 -2.607 1.00 64.64 478 ASN B N 1
ATOM 7583 C CA . ASN B 1 478 ? 8.615 -0.769 -3.104 1.00 64.84 478 ASN B CA 1
ATOM 7584 C C . ASN B 1 478 ? 9.526 -1.849 -2.537 1.00 67.71 478 ASN B C 1
ATOM 7585 O O . ASN B 1 478 ? 9.175 -3.032 -2.602 1.00 68.98 478 ASN B O 1
ATOM 7590 N N . LEU B 1 479 ? 10.674 -1.471 -1.978 1.00 63.96 479 LEU B N 1
ATOM 7591 C CA . LEU B 1 479 ? 11.581 -2.418 -1.344 1.00 67.06 479 LEU B CA 1
ATOM 7592 C C . LEU B 1 479 ? 11.241 -2.669 0.118 1.00 70.65 479 LEU B C 1
ATOM 7593 O O . LEU B 1 479 ? 11.861 -3.536 0.744 1.00 73.63 479 LEU B O 1
ATOM 7595 N N . GLN B 1 480 ? 10.274 -1.937 0.671 1.00 70.69 480 GLN B N 1
ATOM 7596 C CA . GLN B 1 480 ? 9.838 -2.144 2.046 1.00 74.39 480 GLN B CA 1
ATOM 7597 C C . GLN B 1 480 ? 8.328 -2.121 2.215 1.00 74.46 480 GLN B C 1
ATOM 7598 O O . GLN B 1 480 ? 7.851 -2.458 3.302 1.00 77.92 480 GLN B O 1
ATOM 7604 N N . GLY B 1 481 ? 7.562 -1.739 1.195 1.00 71.13 481 GLY B N 1
ATOM 7605 C CA . GLY B 1 481 ? 6.114 -1.763 1.265 1.00 71.39 481 GLY B CA 1
ATOM 7606 C C . GLY B 1 481 ? 5.507 -0.700 2.156 1.00 72.65 481 GLY B C 1
ATOM 7607 O O . GLY B 1 481 ? 4.627 -0.999 2.969 1.00 75.59 481 GLY B O 1
ATOM 7608 N N . LYS B 1 482 ? 5.964 0.544 2.023 1.00 70.83 482 LYS B N 1
ATOM 7609 C CA . LYS B 1 482 ? 5.516 1.623 2.891 1.00 72.34 482 LYS B CA 1
ATOM 7610 C C . LYS B 1 482 ? 5.203 2.876 2.080 1.00 68.91 482 LYS B C 1
ATOM 7611 O O . LYS B 1 482 ? 5.821 3.138 1.045 1.00 65.75 482 LYS B O 1
ATOM 7613 N N . ILE B 1 483 ? 4.222 3.638 2.562 1.00 69.87 483 ILE B N 1
ATOM 7614 C CA . ILE B 1 483 ? 3.851 4.932 1.990 1.00 67.35 483 ILE B CA 1
ATOM 7615 C C . ILE B 1 483 ? 4.614 6.021 2.728 1.00 68.86 483 ILE B C 1
ATOM 7616 O O . ILE B 1 483 ? 4.471 6.166 3.945 1.00 72.58 483 ILE B O 1
ATOM 7621 N N . LYS B 1 484 ? 5.444 6.773 2.016 1.00 66.42 484 LYS B N 1
ATOM 7622 C CA . LYS B 1 484 ? 6.256 7.687 2.801 1.00 68.64 484 LYS B CA 1
ATOM 7623 C C . LYS B 1 484 ? 5.642 9.067 2.952 1.00 68.74 484 LYS B C 1
ATOM 7624 O O . LYS B 1 484 ? 5.816 9.711 3.993 1.00 72.03 484 LYS B O 1
ATOM 7630 N N . TRP B 1 485 ? 4.958 9.552 1.931 1.00 70.17 485 TRP B N 1
ATOM 7631 C CA . TRP B 1 485 ? 4.116 10.710 2.139 1.00 70.67 485 TRP B CA 1
ATOM 7632 C C . TRP B 1 485 ? 2.921 10.525 1.228 1.00 67.93 485 TRP B C 1
ATOM 7633 O O . TRP B 1 485 ? 3.005 9.859 0.192 1.00 64.99 485 TRP B O 1
ATOM 7644 N N . SER B 1 486 ? 1.805 11.097 1.639 1.00 67.05 486 SER B N 1
ATOM 7645 C CA . SER B 1 486 ? 0.582 10.991 0.874 1.00 65.11 486 SER B CA 1
ATOM 7646 C C . SER B 1 486 ? -0.138 12.318 0.978 1.00 65.62 486 SER B C 1
ATOM 7647 O O . SER B 1 486 ? -0.237 12.902 2.061 1.00 69.04 486 SER B O 1
ATOM 7650 N N . ASN B 1 487 ? -0.629 12.792 -0.158 1.00 64.19 487 ASN B N 1
ATOM 7651 C CA . ASN B 1 487 ? -1.352 14.042 -0.207 1.00 64.46 487 ASN B CA 1
ATOM 7652 C C . ASN B 1 487 ? -2.812 13.733 -0.474 1.00 64.54 487 ASN B C 1
ATOM 7653 O O . ASN B 1 487 ? -3.134 13.165 -1.528 1.00 61.75 487 ASN B O 1
ATOM 7658 N N . PRO B 1 488 ? -3.717 14.066 0.439 1.00 67.22 488 PRO B N 1
ATOM 7659 C CA . PRO B 1 488 ? -5.127 13.748 0.211 1.00 67.85 488 PRO B CA 1
ATOM 7660 C C . PRO B 1 488 ? -5.699 14.613 -0.896 1.00 65.08 488 PRO B C 1
ATOM 7661 O O . PRO B 1 488 ? -5.244 15.731 -1.147 1.00 63.94 488 PRO B O 1
ATOM 7665 N N . GLU B 1 489 ? -6.706 14.071 -1.570 1.00 66.75 489 GLU B N 1
ATOM 7666 C CA . GLU B 1 489 ? -7.376 14.761 -2.657 1.00 64.40 489 GLU B CA 1
ATOM 7667 C C . GLU B 1 489 ? -8.879 14.630 -2.477 1.00 66.97 489 GLU B C 1
ATOM 7668 O O . GLU B 1 489 ? -9.375 13.607 -1.994 1.00 69.34 489 GLU B O 1
ATOM 7674 N N . GLN B 1 490 ? -9.599 15.685 -2.861 1.00 66.41 490 GLN B N 1
ATOM 7675 C CA . GLN B 1 490 ? -11.048 15.689 -2.692 1.00 69.31 490 GLN B CA 1
ATOM 7676 C C . GLN B 1 490 ? -11.689 14.575 -3.509 1.00 68.41 490 GLN B C 1
ATOM 7677 O O . GLN B 1 490 ? -12.449 13.757 -2.980 1.00 71.46 490 GLN B O 1
ATOM 7683 N N . PHE B 1 491 ? -11.387 14.525 -4.801 1.00 70.08 491 PHE B N 1
ATOM 7684 C CA . PHE B 1 491 ? -11.787 13.415 -5.645 1.00 68.96 491 PHE B CA 1
ATOM 7685 C C . PHE B 1 491 ? -10.598 12.480 -5.842 1.00 66.84 491 PHE B C 1
ATOM 7686 O O . PHE B 1 491 ? -9.508 12.691 -5.304 1.00 66.19 491 PHE B O 1
ATOM 7694 N N . SER B 1 492 ? -10.811 11.434 -6.634 1.00 66.69 492 SER B N 1
ATOM 7695 C CA . SER B 1 492 ? -9.753 10.477 -6.902 1.00 64.92 492 SER B CA 1
ATOM 7696 C C . SER B 1 492 ? -8.702 11.095 -7.825 1.00 61.38 492 SER B C 1
ATOM 7697 O O . SER B 1 492 ? -8.874 12.189 -8.370 1.00 60.11 492 SER B O 1
ATOM 7700 N N . ALA B 1 493 ? -7.596 10.378 -7.990 1.00 60.71 493 ALA B N 1
ATOM 7701 C CA . ALA B 1 493 ? -6.485 10.811 -8.834 1.00 59.04 493 ALA B CA 1
ATOM 7702 C C . ALA B 1 493 ? -6.412 9.885 -10.048 1.00 59.12 493 ALA B C 1
ATOM 7703 O O . ALA B 1 493 ? -5.693 8.885 -10.044 1.00 59.11 493 ALA B O 1
ATOM 7705 N N . TRP B 1 494 ? -7.177 10.223 -11.085 1.00 58.43 494 TRP B N 1
ATOM 7706 C CA . TRP B 1 494 ? -7.236 9.446 -12.317 1.00 58.76 494 TRP B CA 1
ATOM 7707 C C . TRP B 1 494 ? -6.194 9.878 -13.339 1.00 56.76 494 TRP B C 1
ATOM 7708 O O . TRP B 1 494 ? -6.110 9.269 -14.411 1.00 56.35 494 TRP B O 1
ATOM 7719 N N . GLY B 1 495 ? -5.410 10.912 -13.045 1.00 56.00 495 GLY B N 1
ATOM 7720 C CA . GLY B 1 495 ? -4.405 11.393 -13.976 1.00 53.54 495 GLY B CA 1
ATOM 7721 C C . GLY B 1 495 ? -3.063 10.710 -13.764 1.00 51.73 495 GLY B C 1
ATOM 7722 O O . GLY B 1 495 ? -2.625 10.503 -12.634 1.00 52.52 495 GLY B O 1
ATOM 7723 N N . GLY B 1 496 ? -2.416 10.367 -14.875 1.00 50.94 496 GLY B N 1
ATOM 7724 C CA . GLY B 1 496 ? -1.122 9.719 -14.802 1.00 48.24 496 GLY B CA 1
ATOM 7725 C C . GLY B 1 496 ? -0.034 10.659 -14.317 1.00 47.39 496 GLY B C 1
ATOM 7726 O O . GLY B 1 496 ? -0.038 11.859 -14.596 1.00 47.48 496 GLY B O 1
ATOM 7727 N N . ALA B 1 497 ? 0.916 10.093 -13.581 1.00 45.67 497 ALA B N 1
ATOM 7728 C CA . ALA B 1 497 ? 2.007 10.857 -12.999 1.00 45.77 497 ALA B CA 1
ATOM 7729 C C . ALA B 1 497 ? 3.227 10.856 -13.916 1.00 44.05 497 ALA B C 1
ATOM 7730 O O . ALA B 1 497 ? 3.403 9.977 -14.762 1.00 43.08 497 ALA B O 1
ATOM 7732 N N . LEU B 1 498 ? 4.070 11.872 -13.742 1.00 48.54 498 LEU B N 1
ATOM 7733 C CA . LEU B 1 498 ? 5.321 11.988 -14.485 1.00 47.88 498 LEU B CA 1
ATOM 7734 C C . LEU B 1 498 ? 6.381 12.563 -13.561 1.00 49.64 498 LEU B C 1
ATOM 7735 O O . LEU B 1 498 ? 6.256 13.705 -13.108 1.00 50.69 498 LEU B O 1
ATOM 7740 N N . ALA B 1 499 ? 7.416 11.778 -13.282 1.00 50.01 499 ALA B N 1
ATOM 7741 C CA . ALA B 1 499 ? 8.564 12.235 -12.514 1.00 52.11 499 ALA B CA 1
ATOM 7742 C C . ALA B 1 499 ? 9.686 12.614 -13.469 1.00 52.23 499 ALA B C 1
ATOM 7743 O O . ALA B 1 499 ? 9.883 11.964 -14.499 1.00 51.15 499 ALA B O 1
ATOM 7745 N N . THR B 1 500 ? 10.415 13.675 -13.132 1.00 54.58 500 THR B N 1
ATOM 7746 C CA . THR B 1 500 ? 11.500 14.156 -13.973 1.00 55.24 500 THR B CA 1
ATOM 7747 C C . THR B 1 500 ? 12.760 14.367 -13.143 1.00 58.32 500 THR B C 1
ATOM 7748 O O . THR B 1 500 ? 12.745 14.303 -11.911 1.00 59.75 500 THR B O 1
ATOM 7752 N N . ALA B 1 501 ? 13.865 14.622 -13.849 1.00 56.87 501 ALA B N 1
ATOM 7753 C CA . ALA B 1 501 ? 15.148 14.879 -13.208 1.00 60.30 501 ALA B CA 1
ATOM 7754 C C . ALA B 1 501 ? 15.194 16.228 -12.503 1.00 62.24 501 ALA B C 1
ATOM 7755 O O . ALA B 1 501 ? 16.169 16.504 -11.796 1.00 65.62 501 ALA B O 1
ATOM 7757 N N . GLY B 1 502 ? 14.177 17.069 -12.680 1.00 59.43 502 GLY B N 1
ATOM 7758 C CA . GLY B 1 502 ? 14.063 18.310 -11.949 1.00 61.21 502 GLY B CA 1
ATOM 7759 C C . GLY B 1 502 ? 13.473 18.167 -10.568 1.00 62.05 502 GLY B C 1
ATOM 7760 O O . GLY B 1 502 ? 13.083 19.166 -9.959 1.00 63.50 502 GLY B O 1
ATOM 7761 N N . ASP B 1 503 ? 13.398 16.935 -10.058 1.00 57.61 503 ASP B N 1
ATOM 7762 C CA . ASP B 1 503 ? 12.887 16.637 -8.719 1.00 58.69 503 ASP B CA 1
ATOM 7763 C C . ASP B 1 503 ? 11.448 17.107 -8.523 1.00 57.04 503 ASP B C 1
ATOM 7764 O O . ASP B 1 503 ? 11.049 17.472 -7.415 1.00 58.77 503 ASP B O 1
ATOM 7769 N N . VAL B 1 504 ? 10.660 17.111 -9.595 1.00 58.56 504 VAL B N 1
ATOM 7770 C CA . VAL B 1 504 ? 9.233 17.394 -9.521 1.00 56.98 504 VAL B CA 1
ATOM 7771 C C . VAL B 1 504 ? 8.481 16.183 -10.055 1.00 54.25 504 VAL B C 1
ATOM 7772 O O . VAL B 1 504 ? 8.982 15.441 -10.907 1.00 52.91 504 VAL B O 1
ATOM 7776 N N . VAL B 1 505 ? 7.281 15.966 -9.524 1.00 54.35 505 VAL B N 1
ATOM 7777 C CA . VAL B 1 505 ? 6.350 14.976 -10.053 1.00 52.33 505 VAL B CA 1
ATOM 7778 C C . VAL B 1 505 ? 5.073 15.695 -10.461 1.00 51.42 505 VAL B C 1
ATOM 7779 O O . VAL B 1 505 ? 4.473 16.412 -9.652 1.00 52.95 505 VAL B O 1
ATOM 7783 N N . PHE B 1 506 ? 4.657 15.499 -11.709 1.00 49.03 506 PHE B N 1
ATOM 7784 C CA . PHE B 1 506 ? 3.435 16.094 -12.230 1.00 49.56 506 PHE B CA 1
ATOM 7785 C C . PHE B 1 506 ? 2.307 15.072 -12.211 1.00 49.40 506 PHE B C 1
ATOM 7786 O O . PHE B 1 506 ? 2.520 13.893 -12.500 1.00 47.67 506 PHE B O 1
ATOM 7794 N N . TYR B 1 507 ? 1.107 15.534 -11.866 1.00 47.95 507 TYR B N 1
ATOM 7795 C CA . TYR B 1 507 ? -0.098 14.730 -12.015 1.00 48.31 507 TYR B CA 1
ATOM 7796 C C . TYR B 1 507 ? -1.292 15.670 -12.088 1.00 49.77 507 TYR B C 1
ATOM 7797 O O . TYR B 1 507 ? -1.229 16.817 -11.637 1.00 50.95 507 TYR B O 1
ATOM 7806 N N . GLY B 1 508 ? -2.374 15.174 -12.675 1.00 49.02 508 GLY B N 1
ATOM 7807 C CA . GLY B 1 508 ? -3.588 15.955 -12.875 1.00 49.89 508 GLY B CA 1
ATOM 7808 C C . GLY B 1 508 ? -4.744 15.402 -12.062 1.00 51.11 508 GLY B C 1
ATOM 7809 O O . GLY B 1 508 ? -4.923 14.185 -11.968 1.00 51.53 508 GLY B O 1
ATOM 7810 N N . THR B 1 509 ? -5.533 16.305 -11.488 1.00 53.44 509 THR B N 1
ATOM 7811 C CA . THR B 1 509 ? -6.710 15.938 -10.716 1.00 54.23 509 THR B CA 1
ATOM 7812 C C . THR B 1 509 ? -7.965 16.095 -11.570 1.00 54.15 509 THR B C 1
ATOM 7813 O O . THR B 1 509 ? -7.928 16.618 -12.686 1.00 53.33 509 THR B O 1
ATOM 7817 N N . LEU B 1 510 ? -9.090 15.639 -11.024 1.00 57.31 510 LEU B N 1
ATOM 7818 C CA . LEU B 1 510 ? -10.330 15.575 -11.788 1.00 57.66 510 LEU B CA 1
ATOM 7819 C C . LEU B 1 510 ? -11.201 16.817 -11.669 1.00 56.91 510 LEU B C 1
ATOM 7820 O O . LEU B 1 510 ? -12.283 16.849 -12.261 1.00 57.46 510 LEU B O 1
ATOM 7825 N N . GLU B 1 511 ? -10.775 17.832 -10.926 1.00 58.83 511 GLU B N 1
ATOM 7826 C CA . GLU B 1 511 ? -11.387 19.145 -11.041 1.00 59.06 511 GLU B CA 1
ATOM 7827 C C . GLU B 1 511 ? -10.587 20.043 -11.973 1.00 56.78 511 GLU B C 1
ATOM 7828 O O . GLU B 1 511 ? -10.872 21.241 -12.068 1.00 57.13 511 GLU B O 1
ATOM 7834 N N . GLY B 1 512 ? -9.596 19.480 -12.669 1.00 52.52 512 GLY B N 1
ATOM 7835 C CA . GLY B 1 512 ? -8.847 20.183 -13.688 1.00 51.50 512 GLY B CA 1
ATOM 7836 C C . GLY B 1 512 ? -7.468 20.668 -13.297 1.00 51.69 512 GLY B C 1
ATOM 7837 O O . GLY B 1 512 ? -6.797 21.288 -14.131 1.00 51.49 512 GLY B O 1
ATOM 7838 N N . PHE B 1 513 ? -7.009 20.399 -12.079 1.00 52.46 513 PHE B N 1
ATOM 7839 C CA . PHE B 1 513 ? -5.757 20.980 -11.614 1.00 53.32 513 PHE B CA 1
ATOM 7840 C C . PHE B 1 513 ? -4.563 20.168 -12.101 1.00 53.90 513 PHE B C 1
ATOM 7841 O O . PHE B 1 513 ? -4.527 18.943 -11.949 1.00 54.00 513 PHE B O 1
ATOM 7849 N N . LEU B 1 514 ? -3.581 20.859 -12.677 1.00 54.18 514 LEU B N 1
ATOM 7850 C CA . LEU B 1 514 ? -2.276 20.270 -12.953 1.00 54.20 514 LEU B CA 1
ATOM 7851 C C . LEU B 1 514 ? -1.365 20.606 -11.780 1.00 55.11 514 LEU B C 1
ATOM 7852 O O . LEU B 1 514 ? -1.022 21.774 -11.564 1.00 56.13 514 LEU B O 1
ATOM 7857 N N . LYS B 1 515 ? -0.968 19.585 -11.030 1.00 53.95 515 LYS B N 1
ATOM 7858 C CA . LYS B 1 515 ? -0.186 19.761 -9.818 1.00 54.74 515 LYS B CA 1
ATOM 7859 C C . LYS B 1 515 ? 1.231 19.246 -10.024 1.00 54.06 515 LYS B C 1
ATOM 7860 O O . LYS B 1 515 ? 1.442 18.210 -10.662 1.00 52.38 515 LYS B O 1
ATOM 7866 N N . ALA B 1 516 ? 2.194 19.985 -9.484 1.00 57.59 516 ALA B N 1
ATOM 7867 C CA . ALA B 1 516 ? 3.587 19.569 -9.420 1.00 56.79 516 ALA B CA 1
ATOM 7868 C C . ALA B 1 516 ? 4.010 19.561 -7.960 1.00 57.84 516 ALA B C 1
ATOM 7869 O O . ALA B 1 516 ? 3.842 20.563 -7.258 1.00 59.92 516 ALA B O 1
ATOM 7871 N N . VAL B 1 517 ? 4.549 18.433 -7.504 1.00 55.91 517 VAL B N 1
ATOM 7872 C CA . VAL B 1 517 ? 4.953 18.272 -6.116 1.00 58.72 517 VAL B CA 1
ATOM 7873 C C . VAL B 1 517 ? 6.456 18.029 -6.069 1.00 59.58 517 VAL B C 1
ATOM 7874 O O . VAL B 1 517 ? 7.122 17.894 -7.096 1.00 57.97 517 VAL B O 1
ATOM 7878 N N . ASP B 1 518 ? 6.988 17.993 -4.852 1.00 57.67 518 ASP B N 1
ATOM 7879 C CA . ASP B 1 518 ? 8.399 17.706 -4.659 1.00 59.32 518 ASP B CA 1
ATOM 7880 C C . ASP B 1 518 ? 8.637 16.204 -4.741 1.00 58.21 518 ASP B C 1
ATOM 7881 O O . ASP B 1 518 ? 7.801 15.397 -4.326 1.00 57.86 518 ASP B O 1
ATOM 7886 N N . SER B 1 519 ? 9.796 15.834 -5.288 1.00 58.70 519 SER B N 1
ATOM 7887 C CA . SER B 1 519 ? 10.118 14.420 -5.444 1.00 57.91 519 SER B CA 1
ATOM 7888 C C . SER B 1 519 ? 10.333 13.750 -4.092 1.00 60.82 519 SER B C 1
ATOM 7889 O O . SER B 1 519 ? 9.925 12.601 -3.891 1.00 60.36 519 SER B O 1
ATOM 7891 N N . LYS B 1 520 ? 10.971 14.449 -3.154 1.00 59.07 520 LYS B N 1
ATOM 7892 C CA . LYS B 1 520 ? 11.255 13.896 -1.835 1.00 62.35 520 LYS B CA 1
ATOM 7893 C C . LYS B 1 520 ? 10.225 14.301 -0.787 1.00 64.09 520 LYS B C 1
ATOM 7894 O O . LYS B 1 520 ? 9.691 13.442 -0.081 1.00 64.98 520 LYS B O 1
ATOM 7896 N N . THR B 1 521 ? 9.940 15.599 -0.666 1.00 63.51 521 THR B N 1
ATOM 7897 C CA . THR B 1 521 ? 9.011 16.068 0.358 1.00 65.72 521 THR B CA 1
ATOM 7898 C C . THR B 1 521 ? 7.562 15.784 -0.022 1.00 63.15 521 THR B C 1
ATOM 7899 O O . THR B 1 521 ? 6.777 15.303 0.803 1.00 64.67 521 THR B O 1
ATOM 7901 N N . GLY B 1 522 ? 7.191 16.071 -1.268 1.00 63.98 522 GLY B N 1
ATOM 7902 C CA . GLY B 1 522 ? 5.823 15.925 -1.712 1.00 61.77 522 GLY B CA 1
ATOM 7903 C C . GLY B 1 522 ? 4.985 17.180 -1.608 1.00 62.37 522 GLY B C 1
ATOM 7904 O O . GLY B 1 522 ? 3.791 17.137 -1.932 1.00 60.94 522 GLY B O 1
ATOM 7905 N N . LYS B 1 523 ? 5.567 18.291 -1.162 1.00 64.80 523 LYS B N 1
ATOM 7906 C CA . LYS B 1 523 ? 4.825 19.537 -1.037 1.00 65.81 523 LYS B CA 1
ATOM 7907 C C . LYS B 1 523 ? 4.433 20.073 -2.408 1.00 62.30 523 LYS B C 1
ATOM 7908 O O . LYS B 1 523 ? 5.212 20.011 -3.364 1.00 60.23 523 LYS B O 1
ATOM 7910 N N . GLU B 1 524 ? 3.213 20.596 -2.500 1.00 66.76 524 GLU B N 1
ATOM 7911 C CA . GLU B 1 524 ? 2.719 21.152 -3.752 1.00 63.76 524 GLU B CA 1
ATOM 7912 C C . GLU B 1 524 ? 3.513 22.395 -4.136 1.00 64.39 524 GLU B C 1
ATOM 7913 O O . GLU B 1 524 ? 3.652 23.327 -3.339 1.00 67.72 524 GLU B O 1
ATOM 7919 N N . LEU B 1 525 ? 4.038 22.404 -5.361 1.00 59.24 525 LEU B N 1
ATOM 7920 C CA . LEU B 1 525 ? 4.804 23.533 -5.871 1.00 59.98 525 LEU B CA 1
ATOM 7921 C C . LEU B 1 525 ? 4.101 24.302 -6.978 1.00 59.04 525 LEU B C 1
ATOM 7922 O O . LEU B 1 525 ? 4.362 25.496 -7.142 1.00 60.93 525 LEU B O 1
ATOM 7927 N N . TYR B 1 526 ? 3.216 23.655 -7.735 1.00 58.71 526 TYR B N 1
ATOM 7928 C CA . TYR B 1 526 ? 2.499 24.306 -8.822 1.00 59.10 526 TYR B CA 1
ATOM 7929 C C . TYR B 1 526 ? 1.082 23.759 -8.892 1.00 57.21 526 TYR B C 1
ATOM 7930 O O . TYR B 1 526 ? 0.825 22.606 -8.535 1.00 55.77 526 TYR B O 1
ATOM 7939 N N . LYS B 1 527 ? 0.161 24.603 -9.355 1.00 57.92 527 LYS B N 1
ATOM 7940 C CA . LYS B 1 527 ? -1.250 24.235 -9.440 1.00 56.04 527 LYS B CA 1
ATOM 7941 C C . LYS B 1 527 ? -1.924 25.148 -10.451 1.00 56.03 527 LYS B C 1
ATOM 7942 O O . LYS B 1 527 ? -1.981 26.364 -10.240 1.00 57.64 527 LYS B O 1
ATOM 7948 N N . PHE B 1 528 ? -2.429 24.576 -11.544 1.00 53.96 528 PHE B N 1
ATOM 7949 C CA . PHE B 1 528 ? -3.103 25.348 -12.579 1.00 53.36 528 PHE B CA 1
ATOM 7950 C C . PHE B 1 528 ? -4.402 24.671 -12.984 1.00 50.86 528 PHE B C 1
ATOM 7951 O O . PHE B 1 528 ? -4.475 23.443 -13.073 1.00 50.40 528 PHE B O 1
ATOM 7959 N N . LYS B 1 529 ? -5.416 25.489 -13.258 1.00 51.92 529 LYS B N 1
ATOM 7960 C CA . LYS B 1 529 ? -6.750 25.011 -13.615 1.00 50.20 529 LYS B CA 1
ATOM 7961 C C . LYS B 1 529 ? -6.811 24.800 -15.123 1.00 48.92 529 LYS B C 1
ATOM 7962 O O . LYS B 1 529 ? -6.955 25.754 -15.892 1.00 48.37 529 LYS B O 1
ATOM 7968 N N . THR B 1 530 ? -6.703 23.544 -15.548 1.00 45.15 530 THR B N 1
ATOM 7969 C CA . THR B 1 530 ? -6.944 23.182 -16.935 1.00 44.19 530 THR B CA 1
ATOM 7970 C C . THR B 1 530 ? -8.450 23.122 -17.192 1.00 43.41 530 THR B C 1
ATOM 7971 O O . THR B 1 530 ? -9.240 23.003 -16.252 1.00 43.81 530 THR B O 1
ATOM 7975 N N . PRO B 1 531 ? -8.881 23.213 -18.457 1.00 41.17 531 PRO B N 1
ATOM 7976 C CA . PRO B 1 531 ? -10.313 23.452 -18.714 1.00 42.29 531 PRO B CA 1
ATOM 7977 C C . PRO B 1 531 ? -11.235 22.339 -18.247 1.00 43.42 531 PRO B C 1
ATOM 7978 O O . PRO B 1 531 ? -12.407 22.611 -17.954 1.00 45.35 531 PRO B O 1
ATOM 7982 N N . SER B 1 532 ? -10.756 21.101 -18.156 1.00 45.58 532 SER B N 1
ATOM 7983 C CA . SER B 1 532 ? -11.583 20.006 -17.674 1.00 47.49 532 SER B CA 1
ATOM 7984 C C . SER B 1 532 ? -10.738 19.056 -16.836 1.00 47.99 532 SER B C 1
ATOM 7985 O O . SER B 1 532 ? -9.516 19.197 -16.730 1.00 46.92 532 SER B O 1
ATOM 7988 N N . GLY B 1 533 ? -11.413 18.077 -16.239 1.00 50.92 533 GLY B N 1
ATOM 7989 C CA . GLY B 1 533 ? -10.738 17.133 -15.373 1.00 51.29 533 GLY B CA 1
ATOM 7990 C C . GLY B 1 533 ? -9.754 16.269 -16.136 1.00 51.66 533 GLY B C 1
ATOM 7991 O O . GLY B 1 533 ? -9.950 15.940 -17.307 1.00 52.72 533 GLY B O 1
ATOM 7992 N N . ILE B 1 534 ? -8.676 15.902 -15.456 1.00 52.36 534 ILE B N 1
ATOM 7993 C CA . ILE B 1 534 ? -7.541 15.235 -16.078 1.00 51.64 534 ILE B CA 1
ATOM 7994 C C . ILE B 1 534 ? -7.637 13.742 -15.789 1.00 52.96 534 ILE B C 1
ATOM 7995 O O . ILE B 1 534 ? -7.474 13.307 -14.644 1.00 53.36 534 ILE B O 1
ATOM 8000 N N . ILE B 1 535 ? -7.912 12.955 -16.829 1.00 53.11 535 ILE B N 1
ATOM 8001 C CA . ILE B 1 535 ? -7.757 11.506 -16.783 1.00 53.45 535 ILE B CA 1
ATOM 8002 C C . ILE B 1 535 ? -6.635 11.024 -17.682 1.00 48.62 535 ILE B C 1
ATOM 8003 O O . ILE B 1 535 ? -6.393 9.810 -17.762 1.00 47.55 535 ILE B O 1
ATOM 8008 N N . GLY B 1 536 ? -5.940 11.935 -18.364 1.00 48.56 536 GLY B N 1
ATOM 8009 C CA . GLY B 1 536 ? -4.786 11.584 -19.161 1.00 43.71 536 GLY B CA 1
ATOM 8010 C C . GLY B 1 536 ? -3.503 11.641 -18.353 1.00 43.41 536 GLY B C 1
ATOM 8011 O O . GLY B 1 536 ? -3.493 11.933 -17.158 1.00 46.41 536 GLY B O 1
ATOM 8012 N N . ASN B 1 537 ? -2.399 11.351 -19.031 1.00 43.07 537 ASN B N 1
ATOM 8013 C CA . ASN B 1 537 ? -1.090 11.300 -18.399 1.00 42.95 537 ASN B CA 1
ATOM 8014 C C . ASN B 1 537 ? -0.282 12.535 -18.771 1.00 41.95 537 ASN B C 1
ATOM 8015 O O . ASN B 1 537 ? -0.330 13.002 -19.913 1.00 40.70 537 ASN B O 1
ATOM 8020 N N . VAL B 1 538 ? 0.457 13.058 -17.800 1.00 42.82 538 VAL B N 1
ATOM 8021 C CA . VAL B 1 538 ? 1.320 14.210 -18.031 1.00 42.46 538 VAL B CA 1
ATOM 8022 C C . VAL B 1 538 ? 2.559 13.761 -18.792 1.00 41.31 538 VAL B C 1
ATOM 8023 O O . VAL B 1 538 ? 3.219 12.787 -18.410 1.00 41.62 538 VAL B O 1
ATOM 8027 N N . MET B 1 539 ? 2.881 14.471 -19.868 1.00 44.22 539 MET B N 1
ATOM 8028 C CA . MET B 1 539 ? 4.103 14.246 -20.622 1.00 44.09 539 MET B CA 1
ATOM 8029 C C . MET B 1 539 ? 4.927 15.524 -20.677 1.00 45.09 53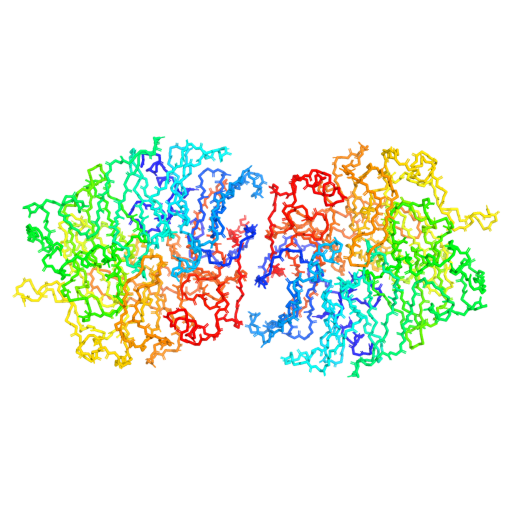9 MET B C 1
ATOM 8030 O O . MET B 1 539 ? 4.430 16.623 -20.416 1.00 45.57 539 MET B O 1
ATOM 8035 N N . THR B 1 540 ? 6.198 15.367 -21.037 1.00 45.29 540 THR B N 1
ATOM 8036 C CA . THR B 1 540 ? 7.062 16.507 -21.296 1.00 46.68 540 THR B CA 1
ATOM 8037 C C . THR B 1 540 ? 7.915 16.225 -22.524 1.00 46.86 540 THR B C 1
ATOM 8038 O O . THR B 1 540 ? 8.107 15.076 -22.931 1.00 46.41 540 THR B O 1
ATOM 8042 N N . TYR B 1 541 ? 8.427 17.304 -23.106 1.00 46.64 541 TYR B N 1
ATOM 8043 C CA . TYR B 1 541 ? 9.257 17.244 -24.300 1.00 47.47 541 TYR B CA 1
ATOM 8044 C C . TYR B 1 541 ? 10.032 18.549 -24.383 1.00 49.72 541 TYR B C 1
ATOM 8045 O O . TYR B 1 541 ? 9.800 19.481 -23.610 1.00 51.18 541 TYR B O 1
ATOM 8054 N N . GLU B 1 542 ? 10.961 18.607 -25.332 1.00 46.90 542 GLU B N 1
ATOM 8055 C CA . GLU B 1 542 ? 11.786 19.789 -25.529 1.00 50.04 542 GLU B CA 1
ATOM 8056 C C . GLU B 1 542 ? 11.695 20.225 -26.983 1.00 50.87 542 GLU B C 1
ATOM 8057 O O . GLU B 1 542 ? 11.959 19.431 -27.892 1.00 49.95 542 GLU B O 1
ATOM 8063 N N . HIS B 1 543 ? 11.320 21.484 -27.196 1.00 53.32 543 HIS B N 1
ATOM 8064 C CA . HIS B 1 543 ? 11.177 22.052 -28.530 1.00 54.40 543 HIS B CA 1
ATOM 8065 C C . HIS B 1 543 ? 12.029 23.308 -28.619 1.00 58.39 543 HIS B C 1
ATOM 8066 O O . HIS B 1 543 ? 11.829 24.251 -27.846 1.00 60.80 543 HIS B O 1
ATOM 8073 N N . LYS B 1 544 ? 12.980 23.311 -29.556 1.00 56.20 544 LYS B N 1
ATOM 8074 C CA . LYS B 1 544 ? 13.894 24.437 -29.763 1.00 59.20 544 LYS B CA 1
ATOM 8075 C C . LYS B 1 544 ? 14.695 24.745 -28.499 1.00 60.77 544 LYS B C 1
ATOM 8076 O O . LYS B 1 544 ? 14.996 25.902 -28.196 1.00 63.11 544 LYS B O 1
ATOM 8082 N N . GLY B 1 545 ? 15.044 23.696 -27.755 1.00 56.72 545 GLY B N 1
ATOM 8083 C CA . GLY B 1 545 ? 15.885 23.812 -26.584 1.00 58.70 545 GLY B CA 1
ATOM 8084 C C . GLY B 1 545 ? 15.172 24.135 -25.288 1.00 57.77 545 GLY B C 1
ATOM 8085 O O . GLY B 1 545 ? 15.814 24.115 -24.230 1.00 58.98 545 GLY B O 1
ATOM 8086 N N . LYS B 1 546 ? 13.877 24.431 -25.326 1.00 56.43 546 LYS B N 1
ATOM 8087 C CA . LYS B 1 546 ? 13.112 24.753 -24.129 1.00 57.02 546 LYS B CA 1
ATOM 8088 C C . LYS B 1 546 ? 12.149 23.615 -23.827 1.00 54.13 546 LYS B C 1
ATOM 8089 O O . LYS B 1 546 ? 11.428 23.152 -24.718 1.00 52.62 546 LYS B O 1
ATOM 8095 N N . GLN B 1 547 ? 12.135 23.172 -22.573 1.00 59.12 547 GLN B N 1
ATOM 8096 C CA . GLN B 1 547 ? 11.309 22.043 -22.175 1.00 55.60 547 GLN B CA 1
ATOM 8097 C C . GLN B 1 547 ? 9.871 22.491 -21.942 1.00 56.78 547 GLN B C 1
ATOM 8098 O O . GLN B 1 547 ? 9.621 23.488 -21.259 1.00 60.39 547 GLN B O 1
ATOM 8104 N N . HIS B 1 548 ? 8.930 21.746 -22.516 1.00 51.65 548 HIS B N 1
ATOM 8105 C CA . HIS B 1 548 ? 7.507 21.981 -22.343 1.00 52.38 548 HIS B CA 1
ATOM 8106 C C . HIS B 1 548 ? 6.871 20.759 -21.697 1.00 47.98 548 HIS B C 1
ATOM 8107 O O . HIS B 1 548 ? 7.282 19.622 -21.943 1.00 44.07 548 HIS B O 1
ATOM 8114 N N . VAL B 1 549 ? 5.866 21.005 -20.862 1.00 48.72 549 VAL B N 1
ATOM 8115 C CA . VAL B 1 549 ? 5.071 19.947 -20.255 1.00 45.34 549 VAL B CA 1
ATOM 8116 C C . VAL B 1 549 ? 3.627 20.130 -20.697 1.00 45.28 549 VAL B C 1
ATOM 8117 O O . VAL B 1 549 ? 3.109 21.252 -20.709 1.00 48.77 549 VAL B O 1
ATOM 8121 N N . ALA B 1 550 ? 2.976 19.025 -21.056 1.00 43.94 550 ALA B N 1
ATOM 8122 C CA . ALA B 1 550 ? 1.650 19.073 -21.650 1.00 43.26 550 ALA B CA 1
ATOM 8123 C C . ALA B 1 550 ? 0.780 17.985 -21.043 1.00 41.50 550 ALA B C 1
ATOM 8124 O O . ALA B 1 550 ? 1.270 16.925 -20.644 1.00 39.67 550 ALA B O 1
ATOM 8126 N N . VAL B 1 551 ? -0.523 18.255 -20.981 1.00 40.93 551 VAL B N 1
ATOM 8127 C CA . VAL B 1 551 ? -1.479 17.313 -20.416 1.00 40.67 551 VAL B CA 1
ATOM 8128 C C . VAL B 1 551 ? -2.803 17.462 -21.153 1.00 40.75 551 VAL B C 1
ATOM 8129 O O . VAL B 1 551 ? -3.174 18.555 -21.593 1.00 41.87 551 VAL B O 1
ATOM 8133 N N . LEU B 1 552 ? -3.506 16.343 -21.304 1.00 41.34 552 LEU B N 1
ATOM 8134 C CA . LEU B 1 552 ? -4.804 16.321 -21.962 1.00 40.97 552 LEU B CA 1
ATOM 8135 C C . LEU B 1 552 ? -5.915 16.515 -20.940 1.00 45.08 552 LEU B C 1
ATOM 8136 O O . LEU B 1 552 ? -5.876 15.949 -19.844 1.00 47.25 552 LEU B O 1
ATOM 8141 N N . SER B 1 553 ? -6.905 17.322 -21.306 1.00 41.85 553 SER B N 1
ATOM 8142 C CA . SER B 1 553 ? -8.067 17.561 -20.467 1.00 45.68 553 SER B CA 1
ATOM 8143 C C . SER B 1 553 ? -9.316 16.981 -21.116 1.00 44.50 553 SER B C 1
ATOM 8144 O O . SER B 1 553 ? -9.355 16.710 -22.319 1.00 40.34 553 SER B O 1
ATOM 8147 N N . GLY B 1 554 ? -10.337 16.782 -20.290 1.00 48.95 554 GLY B N 1
ATOM 8148 C CA . GLY B 1 554 ? -11.565 16.152 -20.724 1.00 47.73 554 GLY B CA 1
ATOM 8149 C C . GLY B 1 554 ? -11.872 14.957 -19.851 1.00 50.52 554 GLY B C 1
ATOM 8150 O O . GLY B 1 554 ? -11.472 13.833 -20.171 1.00 48.87 554 GLY B O 1
ATOM 8151 N N . VAL B 1 555 ? -12.590 15.179 -18.758 1.00 54.71 555 VAL B N 1
ATOM 8152 C CA . VAL B 1 555 ? -12.759 14.132 -17.763 1.00 57.21 555 VAL B CA 1
ATOM 8153 C C . VAL B 1 555 ? -13.807 13.144 -18.250 1.00 56.41 555 VAL B C 1
ATOM 8154 O O . VAL B 1 555 ? -14.722 13.478 -19.013 1.00 54.20 555 VAL B O 1
ATOM 8158 N N . GLY B 1 556 ? -13.660 11.907 -17.806 1.00 65.31 556 GLY B N 1
ATOM 8159 C CA . GLY B 1 556 ? -14.443 10.816 -18.329 1.00 64.41 556 GLY B CA 1
ATOM 8160 C C . GLY B 1 556 ? -13.886 9.530 -17.778 1.00 66.37 556 GLY B C 1
ATOM 8161 O O . GLY B 1 556 ? -13.671 9.417 -16.568 1.00 69.05 556 GLY B O 1
ATOM 8162 N N . GLY B 1 557 ? -13.618 8.563 -18.641 1.00 70.92 557 GLY B N 1
ATOM 8163 C CA . GLY B 1 557 ? -13.220 7.281 -18.100 1.00 73.23 557 GLY B CA 1
ATOM 8164 C C . GLY B 1 557 ? -14.399 6.761 -17.306 1.00 75.84 557 GLY B C 1
ATOM 8165 O O . GLY B 1 557 ? -15.549 6.818 -17.760 1.00 75.76 557 GLY B O 1
ATOM 8166 N N . TRP B 1 558 ? -14.138 6.305 -16.073 1.00 79.26 558 TRP B N 1
ATOM 8167 C CA . TRP B 1 558 ? -15.227 5.911 -15.187 1.00 80.57 558 TRP B CA 1
ATOM 8168 C C . TRP B 1 558 ? -15.397 6.762 -13.942 1.00 80.77 558 TRP B C 1
ATOM 8169 O O . TRP B 1 558 ? -16.446 6.671 -13.295 1.00 83.97 558 TRP B O 1
ATOM 8180 N N . ALA B 1 559 ? -14.438 7.626 -13.611 1.00 78.95 559 ALA B N 1
ATOM 8181 C CA . ALA B 1 559 ? -14.681 8.555 -12.518 1.00 78.59 559 ALA B CA 1
ATOM 8182 C C . ALA B 1 559 ? -15.543 9.710 -12.983 1.00 78.23 559 ALA B C 1
ATOM 8183 O O . ALA B 1 559 ? -16.238 10.323 -12.168 1.00 79.99 559 ALA B O 1
ATOM 8185 N N . GLY B 1 560 ? -15.522 9.994 -14.283 1.00 78.75 560 GLY B N 1
ATOM 8186 C CA . GLY B 1 560 ? -16.403 10.977 -14.872 1.00 77.98 560 GLY B CA 1
ATOM 8187 C C . GLY B 1 560 ? -17.454 10.327 -15.752 1.00 78.85 560 GLY B C 1
ATOM 8188 O O . GLY B 1 560 ? -18.003 10.981 -16.642 1.00 78.11 560 GLY B O 1
ATOM 8189 N N . ILE B 1 561 ? -17.751 9.044 -15.513 1.00 79.60 561 ILE B N 1
ATOM 8190 C CA . ILE B 1 561 ? -18.732 8.340 -16.336 1.00 81.98 561 ILE B CA 1
ATOM 8191 C C . ILE B 1 561 ? -20.141 8.867 -16.118 1.00 85.42 561 ILE B C 1
ATOM 8192 O O . ILE B 1 561 ? -20.998 8.720 -16.997 1.00 86.94 561 ILE B O 1
ATOM 8194 N N . GLY B 1 562 ? -20.411 9.468 -14.958 1.00 85.50 562 GLY B N 1
ATOM 8195 C CA . GLY B 1 562 ? -21.706 10.091 -14.749 1.00 88.91 562 GLY B CA 1
ATOM 8196 C C . GLY B 1 562 ? -21.862 11.371 -15.547 1.00 86.35 562 GLY B C 1
ATOM 8197 O O . GLY B 1 562 ? -22.944 11.667 -16.060 1.00 88.57 562 GLY B O 1
ATOM 8198 N N . LEU B 1 563 ? -20.781 12.144 -15.666 1.00 84.45 563 LEU B N 1
ATOM 8199 C CA . LEU B 1 563 ? -20.816 13.371 -16.452 1.00 81.99 563 LEU B CA 1
ATOM 8200 C C . LEU B 1 563 ? -20.628 13.107 -17.941 1.00 79.67 563 LEU B C 1
ATOM 8201 O O . LEU B 1 563 ? -21.187 13.835 -18.769 1.00 79.38 563 LEU B O 1
ATOM 8203 N N . ALA B 1 564 ? -19.850 12.083 -18.299 1.00 80.98 564 ALA B N 1
ATOM 8204 C CA . ALA B 1 564 ? -19.582 11.811 -19.708 1.00 78.91 564 ALA B CA 1
ATOM 8205 C C . ALA B 1 564 ? -20.821 11.266 -20.407 1.00 82.31 564 ALA B C 1
ATOM 8206 O O . ALA B 1 564 ? -21.163 11.699 -21.514 1.00 81.65 564 ALA B O 1
ATOM 8208 N N . ALA B 1 565 ? -21.504 10.314 -19.778 1.00 81.50 565 ALA B N 1
ATOM 8209 C CA . ALA B 1 565 ? -22.693 9.701 -20.352 1.00 85.54 565 ALA B CA 1
ATOM 8210 C C . ALA B 1 565 ? -23.983 10.384 -19.917 1.00 89.24 565 ALA B C 1
ATOM 8211 O O . ALA B 1 565 ? -25.057 10.011 -20.400 1.00 93.11 565 ALA B O 1
ATOM 8213 N N . GLY B 1 566 ? -23.906 11.370 -19.026 1.00 85.64 566 GLY B N 1
ATOM 8214 C CA . GLY B 1 566 ? -25.102 12.029 -18.542 1.00 89.48 566 GLY B CA 1
ATOM 8215 C C . GLY B 1 566 ? -25.921 11.229 -17.556 1.00 94.91 566 GLY B C 1
ATOM 8216 O O . GLY B 1 566 ? -27.125 11.470 -17.429 1.00 99.17 566 GLY B O 1
ATOM 8217 N N . LEU B 1 567 ? -25.308 10.280 -16.854 1.00 94.43 567 LEU B N 1
ATOM 8218 C CA . LEU B 1 567 ? -26.045 9.462 -15.901 1.00 99.92 567 LEU B CA 1
ATOM 8219 C C . LEU B 1 567 ? -26.359 10.261 -14.642 1.00 101.93 567 LEU B C 1
ATOM 8220 O O . LEU B 1 567 ? -25.503 10.971 -14.107 1.00 98.38 567 LEU B O 1
ATOM 8222 N N . THR B 1 568 ? -27.598 10.141 -14.168 1.00 102.30 568 THR B N 1
ATOM 8223 C CA . THR B 1 568 ? -28.052 10.867 -12.990 1.00 105.21 568 THR B CA 1
ATOM 8224 C C . THR B 1 568 ? -28.461 9.972 -11.829 1.00 110.61 568 THR B C 1
ATOM 8225 O O . THR B 1 568 ? -28.405 10.420 -10.682 1.00 112.15 568 THR B O 1
ATOM 8227 N N . ASP B 1 569 ? -28.869 8.734 -12.089 1.00 110.68 569 ASP B N 1
ATOM 8228 C CA . ASP B 1 569 ? -29.250 7.839 -11.006 1.00 116.20 569 ASP B CA 1
ATOM 8229 C C . ASP B 1 569 ? -28.017 7.455 -10.189 1.00 113.40 569 ASP B C 1
ATOM 8230 O O . ASP B 1 569 ? -26.934 7.261 -10.750 1.00 108.04 569 ASP B O 1
ATOM 8232 N N . PRO B 1 570 ? -28.149 7.334 -8.864 1.00 115.54 570 PRO B N 1
ATOM 8233 C CA . PRO B 1 570 ? -26.962 7.059 -8.038 1.00 113.03 570 PRO B CA 1
ATOM 8234 C C . PRO B 1 570 ? -26.421 5.647 -8.181 1.00 113.08 570 PRO B C 1
ATOM 8235 O O . PRO B 1 570 ? -25.226 5.438 -7.938 1.00 109.23 570 PRO B O 1
ATOM 8237 N N . ASN B 1 571 ? -27.247 4.675 -8.565 1.00 114.60 571 ASN B N 1
ATOM 8238 C CA . ASN B 1 571 ? -26.783 3.302 -8.713 1.00 115.22 571 ASN B CA 1
ATOM 8239 C C . ASN B 1 571 ? -26.346 2.963 -10.132 1.00 111.00 571 ASN B C 1
ATOM 8240 O O . ASN B 1 571 ? -25.698 1.930 -10.332 1.00 110.27 571 ASN B O 1
ATOM 8242 N N . ALA B 1 572 ? -26.675 3.799 -11.114 1.00 118.26 572 ALA B N 1
ATOM 8243 C CA . ALA B 1 572 ? -26.285 3.528 -12.487 1.00 114.58 572 ALA B CA 1
ATOM 8244 C C . ALA B 1 572 ? -24.792 3.787 -12.680 1.00 107.70 572 ALA B C 1
ATOM 8245 O O . ALA B 1 572 ? -24.103 4.325 -11.808 1.00 105.56 572 ALA B O 1
ATOM 8247 N N . GLY B 1 573 ? -24.292 3.395 -13.850 1.00 111.38 573 GLY B N 1
ATOM 8248 C CA . GLY B 1 573 ? -22.876 3.524 -14.130 1.00 105.39 573 GLY B CA 1
ATOM 8249 C C . GLY B 1 573 ? -21.986 2.671 -13.258 1.00 105.38 573 GLY B C 1
ATOM 8250 O O . GLY B 1 573 ? -20.809 2.997 -13.086 1.00 100.88 573 GLY B O 1
ATOM 8251 N N . LEU B 1 574 ? -22.524 1.584 -12.701 1.00 107.36 574 LEU B N 1
ATOM 8252 C CA . LEU B 1 574 ? -21.796 0.693 -11.796 1.00 108.40 574 LEU B CA 1
ATOM 8253 C C . LEU B 1 574 ? -21.281 1.423 -10.556 1.00 107.20 574 LEU B C 1
ATOM 8254 O O . LEU B 1 574 ? -20.212 1.100 -10.032 1.00 105.14 574 LEU B O 1
ATOM 8256 N N . GLY B 1 575 ? -22.034 2.415 -10.075 1.00 103.75 575 GLY B N 1
ATOM 8257 C CA . GLY B 1 575 ? -21.792 3.027 -8.786 1.00 104.32 575 GLY B CA 1
ATOM 8258 C C . GLY B 1 575 ? -21.055 4.353 -8.808 1.00 99.11 575 GLY B C 1
ATOM 8259 O O . GLY B 1 575 ? -21.124 5.092 -7.819 1.00 100.23 575 GLY B O 1
ATOM 8260 N N . ALA B 1 576 ? -20.363 4.684 -9.896 1.00 100.75 576 ALA B N 1
ATOM 8261 C CA . ALA B 1 576 ? -19.533 5.882 -9.913 1.00 95.99 576 ALA B CA 1
ATOM 8262 C C . ALA B 1 576 ? -20.301 7.149 -10.269 1.00 95.58 576 ALA B C 1
ATOM 8263 O O . ALA B 1 576 ? -19.785 8.249 -10.038 1.00 92.67 576 ALA B O 1
ATOM 8265 N N . VAL B 1 577 ? -21.514 7.031 -10.812 1.00 95.77 577 VAL B N 1
ATOM 8266 C CA . VAL B 1 577 ? -22.279 8.222 -11.170 1.00 95.67 577 VAL B CA 1
ATOM 8267 C C . VAL B 1 577 ? -22.730 8.955 -9.914 1.00 98.72 577 VAL B C 1
ATOM 8268 O O . VAL B 1 577 ? -22.581 10.178 -9.799 1.00 96.81 577 VAL B O 1
ATOM 8270 N N . GLY B 1 578 ? -23.297 8.220 -8.954 1.00 92.89 578 GLY B N 1
ATOM 8271 C CA . GLY B 1 578 ? -23.680 8.819 -7.689 1.00 96.35 578 GLY B CA 1
ATOM 8272 C C . GLY B 1 578 ? -22.532 9.041 -6.730 1.00 94.34 578 GLY B C 1
ATOM 8273 O O . GLY B 1 578 ? -22.628 9.912 -5.859 1.00 95.77 578 GLY B O 1
ATOM 8274 N N . GLY B 1 579 ? -21.447 8.276 -6.870 1.00 95.38 579 GLY B N 1
ATOM 8275 C CA . GLY B 1 579 ? -20.311 8.458 -5.983 1.00 93.54 579 GLY B CA 1
ATOM 8276 C C . GLY B 1 579 ? -19.562 9.747 -6.260 1.00 88.94 579 GLY B C 1
ATOM 8277 O O . GLY B 1 579 ? -19.175 10.463 -5.333 1.00 89.45 579 GLY B O 1
ATOM 8278 N N . TYR B 1 580 ? -19.348 10.058 -7.533 1.00 90.02 580 TYR B N 1
ATOM 8279 C CA . TYR B 1 580 ? -18.720 11.312 -7.948 1.00 85.66 580 TYR B CA 1
ATOM 8280 C C . TYR B 1 580 ? -19.780 12.328 -8.352 1.00 86.60 580 TYR B C 1
ATOM 8281 O O . TYR B 1 580 ? -19.718 12.927 -9.425 1.00 83.41 580 TYR B O 1
ATOM 8290 N N . ALA B 1 581 ? -20.778 12.525 -7.487 1.00 82.36 581 ALA B N 1
ATOM 8291 C CA . ALA B 1 581 ? -21.883 13.417 -7.824 1.00 84.17 581 ALA B CA 1
ATOM 8292 C C . ALA B 1 581 ? -21.440 14.874 -7.817 1.00 81.62 581 ALA B C 1
ATOM 8293 O O . ALA B 1 581 ? -21.849 15.657 -8.683 1.00 80.22 581 ALA B O 1
ATOM 8295 N N . ALA B 1 582 ? -20.607 15.257 -6.850 1.00 82.93 582 ALA B N 1
ATOM 8296 C CA . ALA B 1 582 ? -20.113 16.625 -6.768 1.00 80.82 582 ALA B CA 1
ATOM 8297 C C . ALA B 1 582 ? -19.055 16.937 -7.818 1.00 75.09 582 ALA B C 1
ATOM 8298 O O . ALA B 1 582 ? -18.595 18.082 -7.880 1.00 73.39 582 ALA B O 1
ATOM 8300 N N . LEU B 1 583 ? -18.658 15.956 -8.635 1.00 77.67 583 LEU B N 1
ATOM 8301 C CA . LEU B 1 583 ? -17.607 16.193 -9.619 1.00 72.63 583 LEU B CA 1
ATOM 8302 C C . LEU B 1 583 ? -18.059 17.148 -10.716 1.00 70.95 583 LEU B C 1
ATOM 8303 O O . LEU B 1 583 ? -17.233 17.878 -11.276 1.00 67.56 583 LEU B O 1
ATOM 8308 N N . SER B 1 584 ? -19.353 17.168 -11.031 1.00 69.92 584 SER B N 1
ATOM 8309 C CA . SER B 1 584 ? -19.870 18.086 -12.038 1.00 68.82 584 SER B CA 1
ATOM 8310 C C . SER B 1 584 ? -20.108 19.486 -11.489 1.00 70.17 584 SER B C 1
ATOM 8311 O O . SER B 1 584 ? -20.551 20.362 -12.239 1.00 69.61 584 SER B O 1
ATOM 8314 N N . SER B 1 585 ? -19.815 19.718 -10.209 1.00 69.47 585 SER B N 1
ATOM 8315 C CA . SER B 1 585 ? -19.796 21.066 -9.658 1.00 70.57 585 SER B CA 1
ATOM 8316 C C . SER B 1 585 ? -18.466 21.764 -9.893 1.00 66.78 585 SER B C 1
ATOM 8317 O O . SER B 1 585 ? -18.355 22.965 -9.629 1.00 67.36 585 SER B O 1
ATOM 8320 N N . TYR B 1 586 ? -17.465 21.037 -10.389 1.00 68.25 586 TYR B N 1
ATOM 8321 C CA . TYR B 1 586 ? -16.135 21.571 -10.622 1.00 64.90 586 TYR B CA 1
ATOM 8322 C C . TYR B 1 586 ? -15.709 21.526 -12.079 1.00 60.96 586 TYR B C 1
ATOM 8323 O O . TYR B 1 586 ? -14.797 22.269 -12.457 1.00 58.87 586 TYR B O 1
ATOM 8332 N N . THR B 1 587 ? -16.339 20.691 -12.903 1.00 61.01 587 THR B N 1
ATOM 8333 C CA . THR B 1 587 ? -15.835 20.446 -14.244 1.00 58.10 587 THR B CA 1
ATOM 8334 C C . THR B 1 587 ? -16.972 19.971 -15.144 1.00 59.10 587 THR B C 1
ATOM 8335 O O . THR B 1 587 ? -17.937 19.362 -14.676 1.00 61.57 587 THR B O 1
ATOM 8339 N N . ASN B 1 588 ? -16.846 20.258 -16.441 1.00 53.69 588 ASN B N 1
ATOM 8340 C CA . ASN B 1 588 ? -17.735 19.758 -17.483 1.00 54.19 588 ASN B CA 1
ATOM 8341 C C . ASN B 1 588 ? -16.943 18.844 -18.420 1.00 52.59 588 ASN B C 1
ATOM 8342 O O . ASN B 1 588 ? -15.800 18.473 -18.145 1.00 52.95 588 ASN B O 1
ATOM 8347 N N . LEU B 1 589 ? -17.558 18.482 -19.542 1.00 54.61 589 LEU B N 1
ATOM 8348 C CA . LEU B 1 589 ? -16.835 17.734 -20.557 1.00 52.29 589 LEU B CA 1
ATOM 8349 C C . LEU B 1 589 ? -15.798 18.632 -21.223 1.00 49.25 589 LEU B C 1
ATOM 8350 O O . LEU B 1 589 ? -15.955 19.854 -21.293 1.00 49.18 589 LEU B O 1
ATOM 8355 N N . GLY B 1 590 ? -14.726 18.015 -21.715 1.00 51.79 590 GLY B N 1
ATOM 8356 C CA . GLY B 1 590 ? -13.632 18.782 -22.272 1.00 50.13 590 GLY B CA 1
ATOM 8357 C C . GLY B 1 590 ? -12.934 18.039 -23.389 1.00 46.78 590 GLY B C 1
ATOM 8358 O O . GLY B 1 590 ? -13.225 16.877 -23.678 1.00 46.77 590 GLY B O 1
ATOM 8359 N N . GLY B 1 591 ? -11.996 18.740 -24.015 1.00 46.99 591 GLY B N 1
ATOM 8360 C CA . GLY B 1 591 ? -11.244 18.196 -25.125 1.00 44.60 591 GLY B CA 1
ATOM 8361 C C . GLY B 1 591 ? -10.149 19.141 -25.564 1.00 43.30 591 GLY B C 1
ATOM 8362 O O . GLY B 1 591 ? -10.044 19.487 -26.745 1.00 41.88 591 GLY B O 1
ATOM 8363 N N . GLN B 1 592 ? -9.332 19.575 -24.610 1.00 42.76 592 GLN B N 1
ATOM 8364 C CA . GLN B 1 592 ? -8.252 20.511 -24.866 1.00 43.00 592 GLN B CA 1
ATOM 8365 C C . GLN B 1 592 ? -6.930 19.925 -24.393 1.00 43.20 592 GLN B C 1
ATOM 8366 O O . GLN B 1 592 ? -6.878 19.166 -23.421 1.00 44.72 592 GLN B O 1
ATOM 8368 N N . LEU B 1 593 ? -5.862 20.284 -25.096 1.00 43.09 593 LEU B N 1
ATOM 8369 C CA . LEU B 1 593 ? -4.504 19.966 -24.686 1.00 43.44 593 LEU B CA 1
ATOM 8370 C C . LEU B 1 593 ? -3.830 21.255 -24.242 1.00 46.67 593 LEU B C 1
ATOM 8371 O O . LEU B 1 593 ? -3.801 22.236 -24.993 1.00 46.73 593 LEU B O 1
ATOM 8376 N N . THR B 1 594 ? -3.309 21.256 -23.020 1.00 38.90 594 THR B N 1
ATOM 8377 C CA . THR B 1 594 ? -2.664 22.423 -22.436 1.00 41.12 594 THR B CA 1
ATOM 8378 C C . THR B 1 594 ? -1.172 22.150 -22.331 1.00 42.09 594 THR B C 1
ATOM 8379 O O . THR B 1 594 ? -0.762 21.153 -21.728 1.00 41.12 594 THR B O 1
ATOM 8383 N N . VAL B 1 595 ? -0.367 23.032 -22.915 1.00 43.04 595 VAL B N 1
ATOM 8384 C CA . VAL B 1 595 ? 1.085 22.913 -22.889 1.00 44.58 595 VAL B CA 1
ATOM 8385 C C . VAL B 1 595 ? 1.642 24.015 -22.001 1.00 48.93 595 VAL B C 1
ATOM 8386 O O . VAL B 1 595 ? 1.222 25.175 -22.094 1.00 50.75 595 VAL B O 1
ATOM 8388 N N . PHE B 1 596 ? 2.593 23.649 -21.148 1.00 47.11 596 PHE B N 1
ATOM 8389 C CA . PHE B 1 596 ? 3.172 24.547 -20.163 1.00 51.26 596 PHE B CA 1
ATOM 8390 C C . PHE B 1 596 ? 4.659 24.696 -20.449 1.00 53.98 596 PHE B C 1
ATOM 8391 O O . PHE B 1 596 ? 5.276 23.834 -21.080 1.00 51.26 596 PHE B O 1
ATOM 8399 N N . SER B 1 597 ? 5.235 25.793 -19.971 1.00 51.63 597 SER B N 1
ATOM 8400 C CA . SER B 1 597 ? 6.667 26.038 -20.120 1.00 52.77 597 SER B CA 1
ATOM 8401 C C . SER B 1 597 ? 7.058 27.182 -19.193 1.00 55.65 597 SER B C 1
ATOM 8402 O O . SER B 1 597 ? 6.216 27.773 -18.509 1.00 57.92 597 SER B O 1
ATOM 8405 N N . LEU B 1 598 ? 8.354 27.495 -19.183 1.00 54.98 598 LEU B N 1
ATOM 8406 C CA . LEU B 1 598 ? 8.863 28.633 -18.438 1.00 57.18 598 LEU B CA 1
ATOM 8407 C C . LEU B 1 598 ? 8.827 29.880 -19.309 1.00 59.66 598 LEU B C 1
ATOM 8408 O O . LEU B 1 598 ? 8.841 29.793 -20.540 1.00 59.05 598 LEU B O 1
ATOM 8413 N N . PRO B 1 599 ? 8.777 31.067 -18.697 1.00 55.63 599 PRO B N 1
ATOM 8414 C CA . PRO B 1 599 ? 8.666 32.288 -19.514 1.00 57.37 599 PRO B CA 1
ATOM 8415 C C . PRO B 1 599 ? 9.927 32.625 -20.288 1.00 59.86 599 PRO B C 1
ATOM 8416 O O . PRO B 1 599 ? 9.832 33.125 -21.416 1.00 59.98 599 PRO B O 1
ATOM 8420 N N . ASN B 1 600 ? 11.102 32.357 -19.721 1.00 58.41 600 ASN B N 1
ATOM 8421 C CA . ASN B 1 600 ? 12.381 32.718 -20.333 1.00 61.86 600 ASN B CA 1
ATOM 8422 C C . ASN B 1 600 ? 12.444 34.214 -20.639 1.00 65.44 600 ASN B C 1
ATOM 8423 O O . ASN B 1 600 ? 12.287 35.047 -19.745 1.00 67.85 600 ASN B O 1
#

Solvent-accessible surface area: 32690 Å² total; per-residue (Å²): 1,76,6,0,80,128,2,34,75,64,53,24,45,10,1,4,3,9,19,26,14,22,2,15,2,33,11,106,12,87,70,0,48,28,94,31,0,146,78,8,17,14,30,39,2,0,1,0,20,12,38,78,0,1,2,0,0,0,0,0,28,36,67,54,0,10,0,1,0,1,29,33,0,18,0,5,0,0,40,17,77,51,43,2,57,7,59,27,102,44,100,10,109,25,84,93,73,7,43,109,13,15,60,22,17,3,1,1,5,1,0,0,31,0,89,36,10,0,1,0,1,6,0,26,2,18,0,1,1,0,42,11,97,61,11,57,71,80,30,66,36,70,5,27,53,34,100,43,0,9,4,2,8,0,7,9,4,0,0,76,71,20,0,0,0,0,3,9,4,4,22,10,2,20,35,0,14,0,0,0,2,36,17,91,52,8,151,107,68,23,48,0,35,0,0,0,42,27,122,65,0,21,23,42,54,75,160,5,19,24,37,62,59,82,36,29,80,80,13,0,54,87,20,18,100,62,73,65,44,45,26,0,0,0,0,0,24,2,1,8,0,10,11,72,101,51,48,4,0,0,0,1,0,0,1,0,1,5,5,5,1,143,46,2,42,34,28,0,46,12,0,0,0,0,1,0,0,42,0,51,74,0,68,2,99,2,4,2,10,0,1,12,36,3,11,1,2,0,2,0,1,0,0,0,0,9,4,120,21,61,39,100,78,56,131,69,42,0,0,0,0,0,0,1,0,0,2,0,0,0,0,8,14,20,78,1,53,8,29,17,14,28,52,2,13,113,45,6,34,1,0,69,50,9,28,50,58,140,80,35,202,44,52,3,89,8,81,50,48,61,67,59,0,0,23,116,54,12,42,101,69,76,4,65,21,0,4,3,0,0,0,0,0,0,4,3,0,3,0,0,13,3,78,127,39,24,18,0,0,0,0,2,1,18,4,2,0,36,0,51,0,66,79,43,90,80,41,101,21,99,80,16,36,4,16,72,5,47,9,62,46,4,97,74,57,90,46,10,8,1,25,0,3,0,0,28,0,53,150,14,41,60,124,38,48,30,89,10,80,7,0,0,1,0,0,0,2,0,3,20,2,56,0,0,0,0,0,2,0,18,0,38,0,15,0,0,23,2,142,67,2,148,76,46,25,106,13,16,0,2,0,0,0,0,0,0,0,0,5,4,49,38,100,47,55,1,18,0,0,0,0,0,0,0,0,2,18,1,1,16,17,31,8,83,61,36,105,61,71,63,40,31,43,0,1,12,29,14,10,71,53,0,36,35,41,0,6,28,0,3,5,0,0,0,0,10,20,99,123,15,90,36,0,77,67,6,25,75,59,53,24,38,11,1,3,1,4,16,24,8,23,1,13,2,24,14,110,15,87,59,0,49,34,102,31,0,168,85,10,57,10,32,36,2,1,1,0,18,13,35,58,0,0,2,0,0,0,0,0,25,42,62,24,0,5,0,1,0,2,32,33,0,15,0,5,0,0,19,14,72,102,46,4,54,10,68,23,86,40,82,8,181,27,93,96,57,2,62,104,10,11,28,16,12,2,1,2,4,1,1,0,35,0,71,20,9,0,2,0,2,6,0,26,0,22,0,0,2,0,41,3,137,60,11,62,71,83,29,62,30,79,5,20,48,33,87,44,0,29,1,1,0,1,8,5,1,0,0,81,49,29,0,0,0,0,1,2,1,4,18,19,22,10,28,0,6,0,0,0,8,37,21,90,64,3,60,115,71,18,56,0,40,0,0,0,36,23,119,51,0,33,9,51,49,80,68,1,20,21,50,63,58,82,31,29,78,66,12,0,51,90,14,18,51,65,71,26,55,50,65,0,0,0,0,0,21,2,1,9,0,5,11,67,100,59,59,1,0,0,1,2,0,0,1,0,2,18,6,5,1,68,76,3,74,36,32,0,42,6,0,0,0,0,0,0,0,37,0,58,78,0,68,3,110,1,1,5,7,0,0,14,40,1,10,1,4,0,2,0,0,0,0,0,0,8,5,117,30,71,26,132,80,54,89,63,46,0,0,0,0,0,0,8,0,0,0,0,0,0,0,7,17,30,72,1,72,7,26,19,4,76,45,1,13,121,35,7,38,2,1,89,42,7,18,58,63,96,81,41,106,58,55,2,88,7,80,69,35,76,68,63,6,1,37,73,61,24,54,92,85,67,0,66,22,0,8,5,0,4,9,0,0,0,7,3,0,1,0,0,13,3,79,125,43,27,29,0,0,0,0,2,1,18,4,1,0,50,1,21,2,85,84,32,95,77,57,103,34,35,83,10,50,0,16,71,5,50,16,67,48,4,114,81,63,86,45,11,9,0,24,0,3,0,0,31,1,35,143,10,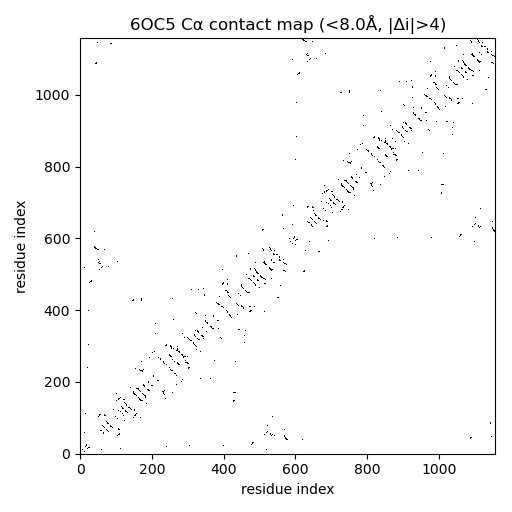30,52,109,34,48,28,87,10,91,8,1,0,6,0,0,0,3,1,3,17,1,55,0,0,1,0,0,1,0,15,0,41,0,18,0,0,33,4,71,69,2,59,80,56,24,108,12,15,0,3,0,0,0,0,0,0,0,0,6,2,46,28,161,51,68,1,13,0,0,0,0,0,0,2,0,2,48,1,1,14,12,37,12,72,61,36,102,62,71,62,45,36,39,1,6,12,28,18,13,65,52,4,44,35,47,3,12,30,0,2,0,0,0,0,0,6,28,73,126

InterPro domains:
  IPR001479 Quinoprotein dehydrogenase, conserved site [PS00364] (258-279)
  IPR002372 Pyrrolo-quinoline quinone repeat domain [PF01011] (41-368)
  IPR002372 Pyrrolo-quinoline quinone repeat domain [PF01011] (489-549)
  IPR011047 Quinoprotein alcohol dehydrogenase-like superfamily [SSF50998] (39-598)
  IPR017512 PQQ-dependent dehydrogenase, methanol/ethanol family [TIGR03075] (17-557)
  IPR018391 Pyrrolo-quinoline quinone beta-propeller repeat [SM00564] (79-112)
  IPR018391 Pyrrolo-quinoline quinone beta-propeller repeat [SM00564] (131-163)
  IPR018391 Pyrrolo-quinoline quinone beta-propeller repeat [SM00564] (176-214)
  IPR018391 Pyrrolo-quinoline quinone beta-propeller repeat [SM00564] (263-310)
  IPR018391 Pyrrolo-quinoline quinone beta-propeller repeat [SM00564] (498-529)

Organism: Methylorubrum extorquens (strain ATCC 14718 / DSM 1338 / JCM 2805 / NCIMB 9133 / AM1) (NCBI:txid272630)

Nearest PDB structures (foldseek):
  6oc6-assembly2_B  TM=1.000E+00  e=0.000E+00  Methylorubrum extorquens AM1
  1g72-assembly1_C  TM=9.781E-01  e=7.410E-80  Methylophilus methylotrophus W3A1
  7cdl-assembly3_A  TM=9.702E-01  e=6.552E-79  Methylococcus capsulatus str. Bath
  1w6s-assembly1_A  TM=9.572E-01  e=1.459E-75  Methylorubrum extorquens
  2d0v-assembly1_A  TM=9.607E-01  e=3.673E-73  Hyphomicrobium denitrificans

Radius of gyration: 32.5 Å; Cα contacts (8 Å, |Δi|>4): 3801; chains: 2; bounding box: 71×101×72 Å

Sequence (1158 aa):
NESVLKGVANPAEQVLQTVDYANTRYSKLDQINASNVKNLQVAWTFSTGVLRGHEGSPLVVGNIMYVHTPFPNIVYALDLDQGAKIVWKYEPKQDPSVIPVMCCDTVNRGLAYADGAILLHQADTTLVSLDAKSGKVNWSVKNGDPSKGETNTATVLPVKDKVIVGISGGEFGVQCHVTAYDLKSGKKVWRGYSIGPDDQLIVDPEKTTSLGKPIGKDSSLKTWEGDQWKTGGGCTWGWFSYDPKLDLMYYGSGNPSTWNPKQRPGDNKWSMTIWARNPDTGMAKWVYQMTPHDEWDFDGINEMILTDQKFDGKDRPLLTHFDRNGFGYTLDRATGEVLVAEKFDPVVNWATKVDLDKGSKTYGRPLVVSKYSTEQNGEDVNSKGICPAALGTKDQQPAAFSPKTGLFYVPTNHVCMDYEPFRVTYTPGQPYVGATLSMYPAPGSHGGMGNFIAWDNLQGKIKWSNPEQFSAWGGALATAGDVVFYGTLEGFLKAVDSKTGKELYKFKTPSGIIGNVMTYEHKGKQHVAVLSGVGGWAGIGLAAGLTDPNAGLGAVGGYAALSSYTNLGGQLTVFSLPNNESVLKGVANPAEQVLQTVDYANTRYSKLDQINASNVKNLQVAWTFSTGVLRGHEGSPLVVGNIMYVHTPFPNIVYALDLDQGAKIVWKYEPKQDPSVIPVMCCDTVNRGLAYADGAILLHQADTTLVSLDAKSGKVNWSVKNGDPSKGETNTATVLPVKDKVIVGISGGEFGVQCHVTAYDLKSGKKVWRGYSIGPDDQLIVDPEKTTSLGKPIGKDSSLKTWEGDQWKTGGGCTWGWFSYDPKLDLMYYGSGNPSTWNPKQRPGDNKWSMTIWARNPDTGMAKWVYQMTPHDEWDFDGINEMILTDQKFDGKDRPLLTHFDRNGFGYTLDRATGEVLVAEKFDPVVNWATKVDLDKGSKTYGRPLVVSKYSTEQNGEDVNSKGICPAALGTKDQQPAAFSPKTGLFYVPTNHVCMDYEPFRVTYTPGQPYVGATLSMYPAPGSHGGMGNFIAWDNLQGKIKWSNPEQFSAWGGALATAGDVVFYGTLEGFLKAVDSKTGKELYKFKTPSGIIGNVMTYEHKGKQHVAVLSGVGGWAGIGLAAGLTDPNAGLGAVGGYAALSSYTNLGGQLTVFSLPN

Foldseek 3Di:
DVQLVVQLVDLQWAQDLLSHQLSQLEGADQPCFLPCCLQWDFPDKDFDPDWFDEATFWTDDAQWIWGWGFVVTKIFIAGNVVVGHTQDIDRDDDDPLLQVLDLWISAAHYWGDDDQWIWGQGFQQKIFIAGNNYRHTLDIDRRDGCQQSKTARAYWDDDDQKIWDWIARLQALAFTWIWIAGDNPRHTQATATQADACVNVQEDQQQAEELQHRCHGPNQVVFWDPPSSNSFAFTAHADWHADPVQQKIWFATWDRHALAQVVTGGQSGPFQKIFIAHNRRGYTRYMYHQAGRDNARFTNGYRWRWDFDQFPNRTATWTWGQTLLFWIWIAGSNRGNTQGTAGPDPQADQFPTQACPSPPVSHSYTHGDLLQGQPSCHAQGKRPRHPPHSCGQAHRAHWHADPVVQKIWGKTWFKHKIWHFHDDDRDRSDTRYGIFMAMAGHDPDPRATIKTFIANNSHGDTLDIDGDRYGFLEHWHHYPSQWIWGFAQLQWIWIAGNRPGHTSDIDHHQGGFNYYKDWRAHPRFIKIKGWHFDTTQLCPCQNVVNDDCRPSVRNNVHNVCSVVRGHIGGMMIMMGRPD/DVQQVVQLVALQWAQDLLSALLSQLEGADAPCFLVFVLQKDFPDKFFDPDWFAEATDWTGDFQWIWGWGFVVTKIFIFRNVVPGDTQDIDRDDDDPLLQVLDLWGRAAHAWGDDDQWIWGQGFQQKIFTAGNRHRDTLDIDHPDGCLQSKTARAYWDDDDQKIWGWIARLQALAFTWIWIAGNNPRHTQDTATQADFCVNNQEDQQQADAQQHRCHGPNRVVFWDPPSSNSFRFIARADWHADPVQQWIWWFTWHRRALALVVTGGQNGPFQKIFIAHRRRSYTRYMARQAGSDNAGFTNGYDWRWDFDQAPNRTATWTWGQTLLFWIWIARSRRGNTQGTAGPDPLQDQFPTAACDPPPVSHRYTHGDLLQGQPNVHAQDKRPDHPPHSCGQAHRAHWHADPVVRKIWGKTWQKHKIWHFADDDRDRSDGNYGIFMAMAGHDPDPRATIKTFIANNSVRDTDDIDGDNYGFLWHWHHYPSQWIWGWAFLAWIWIAGNPPRHTSDIDHHQGGFNYYKDWRADPRFIKIKGWHFNTGQLCVCQSVVNDDCRPSRHNNVHNVCSVVRGHIGGMMTMMGRPD

B-factor: mean 65.19, std 14.61, range [35.58, 135.23]

CATH classification: 2.140.10.10

Secondary structure (DSSP, 8-state):
-HHHHHHHHSTT-B-STTSSTT---EE---SS-TTTGGG-EEEEEEE-S--S---S--EEETTEEEEE-STTT-EEEEETTTTSEEEEEE-----GGGTTT-SS-S-----EEETTEEEEE-TTSEEEEEETTT--EEEEEE-S-GGGT-B--S-EEEETTEEEEE-B-GGGT---EEEEEETTT--EEEEEESSSSHHHHTB-TTT-EETTEE--TTTTGGGS-TTTTTT------S--EEETTTTEEEEE----S-S-SSSS-S--TTTTEEEEE-TTT--EEEEEESSSS-SS---TTS-EEEEEEEETTEEEEEEEEE-TTSEEEEEETTT--EEEEEESSTT--SEEEE---TTSSSTT-EEE-STT-HHHH-TT--EEEESS-TT-SS-S---EEETTTTEEEEEEE-EEEEEEE------TTS----EEEEEEE-TTSSS-SEEEEEEETTTTEEEEEEEESS---SBPEEETTSEEEEE-TTSEEEEEESSS--EEEEEE-SS---SB-EEEEETTEEEEEEE----TTTSHHHHS---SSSTGGGHHHHTGGGGGT-----EEEEEE---/-HHHHHHHH-TT-B-STTSSTT---EE---SS-TTTGGG-EEEEEEE-S--S---B--EEETTEEEEE-STTT-EEEEETTTTSEEEEEE-----GGGTTT-SS-S-----EE-SSEEEEE-TTSEEEEEETTT--EEEEEE-S-GGGT-B--S--EEETTEEEEE-B-GGGT---EEEEEETTT--EEEEEESSSSHHHHT--TTT-EETTEE--TTTTGGGSSTTTTTT------S--EEETTTTEEEEE----SSS-GGGS-S--TTSSEEEEE-TTT--EEEEEESSSS-SS-----S-EEEEEEEETTEEEEEEEEE-TTSEEEEEETTT--EEEEEESSTT--SEEEE---TTSSSTT-EEE-STT-HHHH-TTS-EEEESS-TT-SS-S---EE-TTT--EEEEEE-EEEEEEE------TTS----EEEEEEE-TTSSS-SEEEEEEETTTTEEEEEEEESS---SBPEEETTSEEEEE-TTSEEEEEESSS--EEEEEE-SS---BB-EEEEETTEEEEEEE----TTTTHHHHTT--SSSSGGGHHHHTGGGGGT-----EEEEEE---